Protein 2C3Q (pdb70)

Organism: Homo sapiens (NCBI:txid9606)

InterPro domains:
  IPR004045 Glutathione S-transferase, N-terminal [PF13417] (5-79)
  IPR004045 Glutathione S-transferase, N-terminal [PS50404] (1-82)
  IPR004046 Glutathione S-transferase, C-terminal [PF00043] (120-200)
  IPR010987 Glutathione S-transferase, C-terminal-like [PS50405] (88-220)
  IPR036249 Thioredoxin-like superfamily [SSF52833] (3-86)
  IPR036282 Glutathione S-transferase, C-terminal domain superfamily [SSF47616] (83-223)
  IPR040075 Glutathione S-transferase Theta, N-terminal [cd03050] (3-78)
  IPR040077 Glutathione S-transferase Theta, C-terminal [cd03183] (91-216)
  IPR040079 Glutathione transferase family [SFLDS00019] (2-217)
  IPR051369 Glutathione S-transferase Theta [PTHR43917] (1-235)

Foldseek 3Di:
DKEWEAALLALLRLLLQLLCVLQVNDYHYHYQDVLQPSLVDPVVCVQPVVSDDGWMDDPPDIDDDSVVSSVVCCPPVVGPCVQQPPDPLLNVLLVVLVVVCPPALLLLLLQQLCQLACCCAALVHHHDPVSNVVSVVSNVVSLVCQQPVAQPPELERRHPDDYSSRSSNLSSQVSNVLSVDPRCPPPVSVVSSNVVVCVSSPVVSSCVSSVVSVCRNVDHYDDVVSSVVCVVVVVVSND/DKEWEAALQALLRLLLQLLCVLQVNDYDYHYQDVLQPSLVDPVVCVQPVVSDDTWIDDPNDIDDDSVVSNVVCCPVVVGDCQQQHPDPQLNVLLVVLVVVCPVALLLLLLLQLCQQACCCAALVHHHDVVSNVVSVVSNVVSLVCQQVVACPPELERRHPDDYSSRSSNLSSLVSNVLSVDPRCVVPVSVVNSNVSSCVNSPVVSSCVSSVCSNCSNVDHYGDPVSSVVCVVVVVVVND/DKEWEAALLDLLRLLLQLLCVLQVNDYDYHYQDVLQLSLVDPVVCVQPVVSDDTWMDDPPDIDDDSVVSNVVCCPPVVGDCQQQHPDPVLNVLLVVLVVVCPVALLLLLLLQLVQLACCCFALVHHHDPVSNVVSVVSNVVSLVCQAVVACPPELERRHPDDYSSRSSNLSSQLSNVLSVDPSCVVPPSVVSSNVSSCVNSDVVSSCVSSVVSNCRNVDHYGDPVSSVSCVVVVVVSND/DKEWEAALLDLLRLLLQLLCVLQVNDYHYDYQDVLQLSLVDPVVCVLPVVSDDTWMDDPPDIDDDSVVSNVVCCVVSVGDCQAQHPPPQLNVQLVVLVVVCPVALLLLLLQLLCQLFCCCAALVHHHDVVSNVVSVVSNVVSLVCQCPVFPPQELERRHPGHYSSRSSNLSSLLSNVLSVDPRCPVPVSVVNSNVSVCVNSDVVSVCVSSVVSNCRNVDHYRDVVSSVVCVVVSVVVND

GO terms:
  GO:0004364 glutathione transferase activity (F, IDA)
  GO:0006749 glutathione metabolic process (P, IDA)
  GO:0004364 glutathione transferase activity (F, EXP)
  GO:0005829 cytosol (C, TAS)
  GO:0005515 protein binding (F, IPI)
  GO:0004602 glutathione peroxidase activity (F, IDA)
  GO:0005829 cytosol (C, IDA)
  GO:0070062 extracellular exosome (C, HDA)

CATH classification: 3.40.30.10 (+1 more: 1.20.1050.10)

B-factor: mean 32.09, std 8.15, range [15.06, 88.07]

Secondary structure (DSSP, 8-state):
-EEEEE-TTSHHHHHHHHHHHHTT---EEEE--GGGTGGGSHHHHHH-TT--S-EEEETTEEEE-HHHHHHHHHHHTT--GGGS-SSHHHHHHHHHHHHHHTTTHHHHHHHHHIIIIIIIIIS-----HHHHHHHHHHHHHHHHHIIIIIITTSSSSSSSS--HHHHHHHHHHHHHHHTT--SSTT-HHHHHHHHHHHHHH-HHHHHHHTTTGGGGGGPPPPPHHHHHHHHHHHHHH--/-EEEEE-TTSHHHHHHHHHHHHTT---EEEE--GGGTGGGSHHHHHH-TT--S-EEEETTEEEE-HHHHHHHHHHHTT--GGGS-SSHHHHHHHHHHHHHHTTTHHHHHHHHHIIIIIIIIIS-----HHHHHHHHHHHHHHHHHIIIIIITTSSSSSSSS--HHHHHHHHHHHHHHHHT--SSTT-HHHHHHHHHHHHHH-HHHHHHHTTTGGGGGGPPPPPHHHHHHHHHHHHHHH-/-EEEEE-TTSHHHHHHHHHHHHTT---EEEE--TTTTGGGSHHHHHH-TT--S-EEEETTEEEE-HHHHHHHHHHHTT--GGGS-SSHHHHHHHHHHHHHHTTTHHHHHHHHHIIIIIIIIIS-----HHHHHHHHHHHHHHHHHIIIIIITTSSSSSSSS--HHHHHHHHHHHHHHHTT--SSTT-HHHHHHHHHHHHHH-HHHHHHHTTTGGGGGGPPPPPHHHHHHHHHHHHHHH-/-EEEEE-TTSHHHHHHHHHHHHTT---EEEE--TTTTGGGSHHHHHH-TT--S-EEEETTEEEE-HHHHHHHHHHHHT--GGGS-SSHHHHHHHHHHHHHHTTTHHHHHHHHHIIIIIIIIIS-----HHHHHHHHHHHHHHHHHIIIIIITTSSBTTBSS--HHHHHHHHHHHHHHHTT--SSTT-HHHHHHHHHHHHHH-HHHHHHHTHHHHTGGGPPPPPHHHHHHHHHHHHHHH-

Radius of gyration: 32.79 Å; Cα contacts (8 Å, |Δi|>4): 1458; chains: 4; bounding box: 74×58×96 Å

Structure (mmCIF, N/CA/C/O backbone):
data_2C3Q
#
_entry.id   2C3Q
#
_cell.length_a   54.499
_cell.length_b   109.683
_cell.length_c   171.048
_cell.angle_alpha   90.00
_cell.angle_beta   90.00
_cell.angle_gamma   90.00
#
_symmetry.space_group_name_H-M   'P 21 21 21'
#
loop_
_entity.id
_entity.type
_entity.pdbx_description
1 polymer 'GLUTATHIONE S-TRANSFERASE THETA 1'
2 non-polymer S-HEXYLGLUTATHIONE
3 non-polymer 'IODIDE ION'
4 water water
#
loop_
_atom_site.group_PDB
_atom_site.id
_atom_site.type_symbol
_atom_site.label_atom_id
_atom_site.label_alt_id
_atom_site.label_comp_id
_atom_site.label_asym_id
_atom_site.label_entity_id
_atom_site.label_seq_id
_atom_site.pdbx_PDB_ins_code
_atom_site.Cartn_x
_atom_site.Cartn_y
_atom_site.Cartn_z
_atom_site.occupancy
_atom_site.B_iso_or_equiv
_atom_site.auth_seq_id
_atom_site.auth_comp_id
_atom_site.auth_asym_id
_atom_site.auth_atom_id
_atom_site.pdbx_PDB_model_num
ATOM 1 N N . GLY A 1 9 ? -9.465 -5.905 -38.375 1.00 39.46 2 GLY A N 1
ATOM 2 C CA . GLY A 1 9 ? -7.998 -6.210 -38.507 1.00 38.58 2 GLY A CA 1
ATOM 3 C C . GLY A 1 9 ? -7.435 -7.041 -37.361 1.00 37.55 2 GLY A C 1
ATOM 4 O O . GLY A 1 9 ? -8.167 -7.468 -36.466 1.00 38.42 2 GLY A O 1
ATOM 5 N N . LEU A 1 10 ? -6.126 -7.281 -37.394 1.00 35.97 3 LEU A N 1
ATOM 6 C CA . LEU A 1 10 ? -5.459 -8.024 -36.340 1.00 34.21 3 LEU A CA 1
ATOM 7 C C . LEU A 1 10 ? -5.153 -7.108 -35.176 1.00 33.31 3 LEU A C 1
ATOM 8 O O . LEU A 1 10 ? -4.625 -6.000 -35.356 1.00 32.84 3 LEU A O 1
ATOM 13 N N . GLU A 1 11 ? -5.517 -7.583 -33.988 1.00 32.15 4 GLU A N 1
ATOM 14 C CA . GLU A 1 11 ? -5.262 -6.910 -32.732 1.00 31.76 4 GLU A CA 1
ATOM 15 C C . GLU A 1 11 ? -4.475 -7.821 -31.803 1.00 30.39 4 GLU A C 1
ATOM 16 O O . GLU A 1 11 ? -4.783 -9.004 -31.683 1.00 30.47 4 GLU A O 1
ATOM 22 N N . LEU A 1 12 ? -3.460 -7.263 -31.157 1.00 29.10 5 LEU A N 1
ATOM 23 C CA . LEU A 1 12 ? -2.703 -8.019 -30.172 1.00 27.77 5 LEU A CA 1
ATOM 24 C C . LEU A 1 12 ? -2.791 -7.295 -28.819 1.00 27.63 5 LEU A C 1
ATOM 25 O O . LEU A 1 12 ? -2.377 -6.124 -28.680 1.00 27.23 5 LEU A O 1
ATOM 30 N N . TYR A 1 13 ? -3.369 -8.009 -27.850 1.00 26.68 6 TYR A N 1
ATOM 31 C CA . TYR A 1 13 ? -3.607 -7.582 -26.486 1.00 26.81 6 TYR A CA 1
ATOM 32 C C . TYR A 1 13 ? -2.430 -8.052 -25.660 1.00 26.79 6 TYR A C 1
ATOM 33 O O . TYR A 1 13 ? -2.298 -9.253 -25.372 1.00 25.14 6 TYR A O 1
ATOM 42 N N . LEU A 1 14 ? -1.571 -7.090 -25.317 1.00 26.16 7 LEU A N 1
ATOM 43 C CA . LEU A 1 14 ? -0.281 -7.366 -24.697 1.00 26.96 7 LEU A CA 1
ATOM 44 C C . LEU A 1 14 ? 0.142 -6.483 -23.519 1.00 27.02 7 LEU A C 1
ATOM 45 O O . LEU A 1 14 ? -0.352 -5.366 -23.338 1.00 27.65 7 LEU A O 1
ATOM 50 N N . ASP A 1 15 ? 1.029 -7.011 -22.689 1.00 27.09 8 ASP A N 1
ATOM 51 C CA . ASP A 1 15 ? 1.689 -6.199 -21.694 1.00 26.91 8 ASP A CA 1
ATOM 52 C C . ASP A 1 15 ? 3.115 -6.666 -21.739 1.00 26.95 8 ASP A C 1
ATOM 53 O O . ASP A 1 15 ? 3.398 -7.796 -21.336 1.00 27.20 8 ASP A O 1
ATOM 58 N N . LEU A 1 16 ? 4.023 -5.749 -22.089 1.00 25.77 9 LEU A N 1
ATOM 59 C CA . LEU A 1 16 ? 5.469 -6.092 -22.236 1.00 25.52 9 LEU A CA 1
ATOM 60 C C . LEU A 1 16 ? 6.169 -6.453 -20.914 1.00 24.57 9 LEU A C 1
ATOM 61 O O . LEU A 1 16 ? 7.306 -6.913 -20.917 1.00 24.52 9 LEU A O 1
ATOM 66 N N . LEU A 1 17 ? 5.478 -6.285 -19.793 1.00 24.38 10 LEU A N 1
ATOM 67 C CA . LEU A 1 17 ? 5.957 -6.774 -18.527 1.00 23.78 10 LEU A CA 1
ATOM 68 C C . LEU A 1 17 ? 6.029 -8.321 -18.555 1.00 24.17 10 LEU A C 1
ATOM 69 O O . LEU A 1 17 ? 6.964 -8.894 -17.997 1.00 23.56 10 LEU A O 1
ATOM 74 N N . SER A 1 18 ? 5.086 -8.981 -19.252 1.00 24.60 11 SER A N 1
ATOM 75 C CA . SER A 1 18 ? 5.044 -10.462 -19.247 1.00 24.63 11 SER A CA 1
ATOM 76 C C . SER A 1 18 ? 5.904 -11.117 -20.339 1.00 24.02 11 SER A C 1
ATOM 77 O O . SER A 1 18 ? 5.958 -10.608 -21.464 1.00 23.59 11 SER A O 1
ATOM 80 N N . GLN A 1 19 ? 6.544 -12.240 -19.989 1.00 24.40 12 GLN A N 1
ATOM 81 C CA . GLN A 1 19 ? 7.397 -13.041 -20.909 1.00 25.08 12 GLN A CA 1
ATOM 82 C C . GLN A 1 19 ? 6.662 -13.439 -22.216 1.00 24.47 12 GLN A C 1
ATOM 83 O O . GLN A 1 19 ? 7.185 -13.172 -23.290 1.00 24.82 12 GLN A O 1
ATOM 89 N N . PRO A 1 20 ? 5.446 -14.058 -22.133 1.00 24.25 13 PRO A N 1
ATOM 90 C CA . PRO A 1 20 ? 4.831 -14.473 -23.408 1.00 23.62 13 PRO A CA 1
ATOM 91 C C . PRO A 1 20 ? 4.455 -13.326 -24.357 1.00 22.77 13 PRO A C 1
ATOM 92 O O . PRO A 1 20 ? 4.542 -13.512 -25.574 1.00 22.21 13 PRO A O 1
ATOM 96 N N . CYS A 1 21 ? 4.079 -12.162 -23.805 1.00 22.59 14 CYS A N 1
ATOM 97 C CA . CYS A 1 21 ? 3.739 -11.003 -24.630 1.00 23.66 14 CYS A CA 1
ATOM 98 C C . CYS A 1 21 ? 4.949 -10.477 -25.362 1.00 22.70 14 CYS A C 1
ATOM 99 O O . CYS A 1 21 ? 4.822 -10.099 -26.519 1.00 22.93 14 CYS A O 1
ATOM 102 N N . ARG A 1 22 ? 6.100 -10.431 -24.693 1.00 22.98 15 ARG A N 1
ATOM 103 C CA . ARG A 1 22 ? 7.339 -9.970 -25.364 1.00 21.61 15 ARG A CA 1
ATOM 104 C C . ARG A 1 22 ? 7.685 -10.835 -26.580 1.00 21.83 15 ARG A C 1
ATOM 105 O O . ARG A 1 22 ? 8.031 -10.303 -27.614 1.00 20.62 15 ARG A O 1
ATOM 113 N N . ALA A 1 23 ? 7.580 -12.165 -26.436 1.00 21.45 16 ALA A N 1
ATOM 114 C CA . ALA A 1 23 ? 7.793 -13.111 -27.549 1.00 21.47 16 ALA A CA 1
ATOM 115 C C . ALA A 1 23 ? 6.883 -12.819 -28.745 1.00 21.44 16 ALA A C 1
ATOM 116 O O . ALA A 1 23 ? 7.354 -12.799 -29.877 1.00 22.09 16 ALA A O 1
ATOM 118 N N . VAL A 1 24 ? 5.601 -12.553 -28.476 1.00 21.11 17 VAL A N 1
ATOM 119 C CA . VAL A 1 24 ? 4.606 -12.239 -29.501 1.00 21.01 17 VAL A CA 1
ATOM 120 C C . VAL A 1 24 ? 4.883 -10.857 -30.156 1.00 21.47 17 VAL A C 1
ATOM 121 O O . VAL A 1 24 ? 4.842 -10.724 -31.386 1.00 22.68 17 VAL A O 1
ATOM 125 N N . TYR A 1 25 ? 5.176 -9.862 -29.326 1.00 22.65 18 TYR A N 1
ATOM 126 C CA . TYR A 1 25 ? 5.547 -8.503 -29.782 1.00 23.06 18 TYR A CA 1
ATOM 127 C C . TYR A 1 25 ? 6.737 -8.521 -30.718 1.00 23.98 18 TYR A C 1
ATOM 128 O O . TYR A 1 25 ? 6.643 -7.996 -31.817 1.00 25.09 18 TYR A O 1
ATOM 137 N N . ILE A 1 26 ? 7.836 -9.128 -30.276 1.00 24.64 19 ILE A N 1
ATOM 138 C CA . ILE A 1 26 ? 9.070 -9.240 -31.072 1.00 25.27 19 ILE A CA 1
ATOM 139 C C . ILE A 1 26 ? 8.795 -9.976 -32.401 1.00 24.92 19 ILE A C 1
ATOM 140 O O . ILE A 1 26 ? 9.239 -9.521 -33.443 1.00 25.36 19 ILE A O 1
ATOM 145 N N . PHE A 1 27 ? 8.021 -11.065 -32.361 1.00 24.77 20 PHE A N 1
ATOM 146 C CA . PHE A 1 27 ? 7.726 -11.822 -33.580 1.00 24.56 20 PHE A CA 1
ATOM 147 C C . PHE A 1 27 ? 6.921 -11.029 -34.616 1.00 24.71 20 PHE A C 1
ATOM 148 O O . PHE A 1 27 ? 7.302 -11.027 -35.788 1.00 24.82 20 PHE A O 1
ATOM 156 N N . ALA A 1 28 ? 5.839 -10.369 -34.182 1.00 23.83 21 ALA A N 1
ATOM 157 C CA . ALA A 1 28 ? 4.975 -9.612 -35.071 1.00 24.72 21 ALA A CA 1
ATOM 158 C C . ALA A 1 28 ? 5.717 -8.398 -35.680 1.00 25.21 21 ALA A C 1
ATOM 159 O O . ALA A 1 28 ? 5.624 -8.170 -36.888 1.00 25.32 21 ALA A O 1
ATOM 161 N N . LYS A 1 29 ? 6.521 -7.712 -34.865 1.00 25.88 22 LYS A N 1
ATOM 162 C CA . LYS A 1 29 ? 7.290 -6.534 -35.320 1.00 27.25 22 LYS A CA 1
ATOM 163 C C . LYS A 1 29 ? 8.467 -6.914 -36.236 1.00 26.96 22 LYS A C 1
ATOM 164 O O . LYS A 1 29 ? 8.642 -6.269 -37.265 1.00 27.84 22 LYS A O 1
ATOM 170 N N . LYS A 1 30 ? 9.231 -7.959 -35.897 1.00 27.30 23 LYS A N 1
ATOM 171 C CA . LYS A 1 30 ? 10.363 -8.430 -36.742 1.00 27.53 23 LYS A CA 1
ATOM 172 C C . LYS A 1 30 ? 9.906 -8.814 -38.144 1.00 27.96 23 LYS A C 1
ATOM 173 O O . LYS A 1 30 ? 10.579 -8.496 -39.117 1.00 27.31 23 LYS A O 1
ATOM 179 N N . ASN A 1 31 ? 8.730 -9.436 -38.228 1.00 27.86 24 ASN A N 1
ATOM 180 C CA . ASN A 1 31 ? 8.182 -9.939 -39.484 1.00 28.71 24 ASN A CA 1
ATOM 181 C C . ASN A 1 31 ? 7.277 -8.974 -40.226 1.00 29.60 24 ASN A C 1
ATOM 182 O O . ASN A 1 31 ? 6.712 -9.366 -41.246 1.00 29.78 24 ASN A O 1
ATOM 187 N N . ASP A 1 32 ? 7.191 -7.735 -39.728 1.00 31.48 25 ASP A N 1
ATOM 188 C CA . ASP A 1 32 ? 6.400 -6.611 -40.293 1.00 32.49 25 ASP A CA 1
ATOM 189 C C . ASP A 1 32 ? 4.937 -6.960 -40.413 1.00 32.58 25 ASP A C 1
ATOM 190 O O . ASP A 1 32 ? 4.301 -6.657 -41.423 1.00 32.86 25 ASP A O 1
ATOM 195 N N . ILE A 1 33 ? 4.418 -7.655 -39.406 1.00 32.23 26 ILE A N 1
ATOM 196 C CA . ILE A 1 33 ? 3.029 -8.054 -39.406 1.00 31.54 26 ILE A CA 1
ATOM 197 C C . ILE A 1 33 ? 2.208 -6.845 -38.948 1.00 32.17 26 ILE A C 1
ATOM 198 O O . ILE A 1 33 ? 2.449 -6.324 -37.858 1.00 32.49 26 ILE A O 1
ATOM 203 N N . PRO A 1 34 ? 1.268 -6.376 -39.799 1.00 33.12 27 PRO A N 1
ATOM 204 C CA . PRO A 1 34 ? 0.442 -5.230 -39.410 1.00 33.62 27 PRO A CA 1
ATOM 205 C C . PRO A 1 34 ? -0.532 -5.624 -38.313 1.00 33.89 27 PRO A C 1
ATOM 206 O O . PRO A 1 34 ? -1.258 -6.600 -38.482 1.00 34.74 27 PRO A O 1
ATOM 210 N N . PHE A 1 35 ? -0.496 -4.919 -37.180 1.00 34.20 28 PHE A N 1
ATOM 211 C CA . PHE A 1 35 ? -1.448 -5.168 -36.091 1.00 34.13 28 PHE A CA 1
ATOM 212 C C . PHE A 1 35 ? -1.729 -3.909 -35.301 1.00 34.93 28 PHE A C 1
ATOM 213 O O . PHE A 1 35 ? -0.953 -2.950 -35.349 1.00 34.83 28 PHE A O 1
ATOM 221 N N . GLU A 1 36 ? -2.834 -3.943 -34.561 1.00 35.57 29 GLU A N 1
ATOM 222 C CA . GLU A 1 36 ? -3.205 -2.898 -33.650 1.00 36.58 29 GLU A CA 1
ATOM 223 C C . GLU A 1 36 ? -2.818 -3.364 -32.253 1.00 36.45 29 GLU A C 1
ATOM 224 O O . GLU A 1 36 ? -3.367 -4.343 -31.726 1.00 36.01 29 GLU A O 1
ATOM 230 N N . LEU A 1 37 ? -1.870 -2.648 -31.663 1.00 35.47 30 LEU A N 1
ATOM 231 C CA . LEU A 1 37 ? -1.387 -2.929 -30.317 1.00 35.43 30 LEU A CA 1
ATOM 232 C C . LEU A 1 37 ? -2.359 -2.426 -29.240 1.00 35.24 30 LEU A C 1
ATOM 233 O O . LEU A 1 37 ? -2.686 -1.241 -29.190 1.00 35.10 30 LEU A O 1
ATOM 238 N N . ARG A 1 38 ? -2.826 -3.340 -28.392 1.00 34.41 31 ARG A N 1
ATOM 239 C CA . ARG A 1 38 ? -3.718 -2.998 -27.293 1.00 34.72 31 ARG A CA 1
ATOM 240 C C . ARG A 1 38 ? -2.982 -3.303 -26.016 1.00 34.42 31 ARG A C 1
ATOM 241 O O . ARG A 1 38 ? -2.795 -4.470 -25.677 1.00 33.58 31 ARG A O 1
ATOM 249 N N . ILE A 1 39 ? -2.516 -2.262 -25.330 1.00 34.06 32 ILE A N 1
ATOM 250 C CA . ILE A 1 39 ? -1.791 -2.452 -24.080 1.00 34.52 32 ILE A CA 1
ATOM 251 C C . ILE A 1 39 ? -2.832 -2.699 -23.006 1.00 34.52 32 ILE A C 1
ATOM 252 O O . ILE A 1 39 ? -3.799 -1.948 -22.888 1.00 34.60 32 ILE A O 1
ATOM 257 N N . VAL A 1 40 ? -2.665 -3.825 -22.314 1.00 33.27 33 VAL A N 1
ATOM 258 C CA . VAL A 1 40 ? -3.519 -4.212 -21.207 1.00 32.61 33 VAL A CA 1
ATOM 259 C C . VAL A 1 40 ? -2.628 -4.096 -19.980 1.00 32.36 33 VAL A C 1
ATOM 260 O O . VAL A 1 40 ? -1.758 -4.923 -19.775 1.00 32.84 33 VAL A O 1
ATOM 264 N N . ASP A 1 41 ? -2.848 -3.069 -19.162 1.00 31.88 34 ASP A N 1
ATOM 265 C CA . ASP A 1 41 ? -1.995 -2.784 -18.004 1.00 31.87 34 ASP A CA 1
ATOM 266 C C . ASP A 1 41 ? -2.289 -3.701 -16.810 1.00 31.40 34 ASP A C 1
ATOM 267 O O . ASP A 1 41 ? -3.243 -3.473 -16.064 1.00 30.97 34 ASP A O 1
ATOM 272 N N . LEU A 1 42 ? -1.437 -4.720 -16.642 1.00 30.09 35 LEU A N 1
ATOM 273 C CA . LEU A 1 42 ? -1.552 -5.742 -15.587 1.00 29.98 35 LEU A CA 1
ATOM 274 C C . LEU A 1 42 ? -1.499 -5.162 -14.174 1.00 30.06 35 LEU A C 1
ATOM 275 O O . LEU A 1 42 ? -2.306 -5.528 -13.308 1.00 29.57 35 LEU A O 1
ATOM 280 N N . ILE A 1 43 ? -0.544 -4.242 -13.994 1.00 30.72 36 ILE A N 1
ATOM 281 C CA . ILE A 1 43 ? -0.255 -3.474 -12.757 1.00 32.08 36 ILE A CA 1
ATOM 282 C C . ILE A 1 43 ? -1.478 -2.692 -12.231 1.00 32.24 36 ILE A C 1
ATOM 283 O O . ILE A 1 43 ? -1.654 -2.522 -11.014 1.00 31.76 36 ILE A O 1
ATOM 288 N N . LYS A 1 44 ? -2.319 -2.265 -13.160 1.00 32.97 37 LYS A N 1
ATOM 289 C CA . LYS A 1 44 ? -3.555 -1.543 -12.852 1.00 34.32 37 LYS A CA 1
ATOM 290 C C . LYS A 1 44 ? -4.777 -2.475 -12.823 1.00 34.42 37 LYS A C 1
ATOM 291 O O . LYS A 1 44 ? -5.892 -2.018 -12.570 1.00 34.96 37 LYS A O 1
ATOM 297 N N . GLY A 1 45 ? -4.560 -3.770 -13.089 1.00 34.55 38 GLY A N 1
ATOM 298 C CA . GLY A 1 45 ? -5.628 -4.795 -13.077 1.00 34.15 38 GLY A CA 1
ATOM 299 C C . GLY A 1 45 ? -6.606 -4.667 -14.228 1.00 34.23 38 GLY A C 1
ATOM 300 O O . GLY A 1 45 ? -7.773 -5.065 -14.111 1.00 34.30 38 GLY A O 1
ATOM 301 N N . GLN A 1 46 ? -6.118 -4.114 -15.338 1.00 33.99 39 GLN A N 1
ATOM 302 C CA . GLN A 1 46 ? -6.894 -3.883 -16.567 1.00 34.84 39 GLN A CA 1
ATOM 303 C C . GLN A 1 46 ? -7.346 -5.184 -17.224 1.00 34.05 39 GLN A C 1
ATOM 304 O O . GLN A 1 46 ? -8.410 -5.228 -17.844 1.00 34.33 39 GLN A O 1
ATOM 310 N N . HIS A 1 47 ? -6.553 -6.248 -17.059 1.00 33.29 40 HIS A N 1
ATOM 311 C CA . HIS A 1 47 ? -6.925 -7.601 -17.530 1.00 32.04 40 HIS A CA 1
ATOM 312 C C . HIS A 1 47 ? -8.151 -8.195 -16.787 1.00 32.47 40 HIS A C 1
ATOM 313 O O . HIS A 1 47 ? -8.768 -9.143 -17.280 1.00 32.99 40 HIS A O 1
ATOM 320 N N . LEU A 1 48 ? -8.499 -7.624 -15.635 1.00 32.88 41 LEU A N 1
ATOM 321 C CA . LEU A 1 48 ? -9.644 -8.061 -14.818 1.00 33.78 41 LEU A CA 1
ATOM 322 C C . LEU A 1 48 ? -10.915 -7.247 -15.090 1.00 34.74 41 LEU A C 1
ATOM 323 O O . LEU A 1 48 ? -11.979 -7.541 -14.517 1.00 34.75 41 LEU A O 1
ATOM 328 N N . SER A 1 49 ? -10.804 -6.240 -15.958 1.00 35.29 42 SER A N 1
ATOM 329 C CA . SER A 1 49 ? -11.942 -5.390 -16.329 1.00 36.06 42 SER A CA 1
ATOM 330 C C . SER A 1 49 ? -12.961 -6.159 -17.157 1.00 36.87 42 SER A C 1
ATOM 331 O O . SER A 1 49 ? -12.602 -7.136 -17.821 1.00 35.61 42 SER A O 1
ATOM 334 N N . ASP A 1 50 ? -14.218 -5.693 -17.133 1.00 37.24 43 ASP A N 1
ATOM 335 C CA . ASP A 1 50 ? -15.316 -6.329 -17.875 1.00 38.51 43 ASP A CA 1
ATOM 336 C C . ASP A 1 50 ? -15.095 -6.258 -19.384 1.00 38.12 43 ASP A C 1
ATOM 337 O O . ASP A 1 50 ? -15.484 -7.174 -20.109 1.00 38.83 43 ASP A O 1
ATOM 342 N N . ALA A 1 51 ? -14.447 -5.178 -19.829 1.00 37.58 44 ALA A N 1
ATOM 343 C CA . ALA A 1 51 ? -14.108 -4.957 -21.226 1.00 37.13 44 ALA A CA 1
ATOM 344 C C . ALA A 1 51 ? -13.078 -5.982 -21.741 1.00 36.87 44 ALA A C 1
ATOM 345 O O . ALA A 1 51 ? -13.254 -6.510 -22.840 1.00 36.49 44 ALA A O 1
ATOM 347 N N . PHE A 1 52 ? -12.016 -6.256 -20.969 1.00 36.18 45 PHE A N 1
ATOM 348 C CA . PHE A 1 52 ? -11.012 -7.252 -21.433 1.00 35.69 45 PHE A CA 1
ATOM 349 C C . PHE A 1 52 ? -11.555 -8.679 -21.272 1.00 35.51 45 PHE A C 1
ATOM 350 O O . PHE A 1 52 ? -11.231 -9.545 -22.098 1.00 35.35 45 PHE A O 1
ATOM 358 N N . ALA A 1 53 ? -12.389 -8.914 -20.248 1.00 35.35 46 ALA A N 1
ATOM 359 C CA . ALA A 1 53 ? -13.029 -10.233 -20.041 1.00 35.32 46 ALA A CA 1
ATOM 360 C C . ALA A 1 53 ? -13.872 -10.662 -21.268 1.00 35.59 46 ALA A C 1
ATOM 361 O O . ALA A 1 53 ? -14.073 -11.847 -21.496 1.00 35.74 46 ALA A O 1
ATOM 363 N N . GLN A 1 54 ? -14.326 -9.689 -22.064 1.00 36.25 47 GLN A N 1
ATOM 364 C CA . GLN A 1 54 ? -15.041 -9.955 -23.323 1.00 36.44 47 GLN A CA 1
ATOM 365 C C . GLN A 1 54 ? -14.105 -10.521 -24.397 1.00 36.03 47 GLN A C 1
ATOM 366 O O . GLN A 1 54 ? -14.491 -11.407 -25.169 1.00 35.82 47 GLN A O 1
ATOM 372 N N . VAL A 1 55 ? -12.878 -10.003 -24.420 1.00 35.31 48 VAL A N 1
ATOM 373 C CA . VAL A 1 55 ? -11.843 -10.423 -25.359 1.00 34.69 48 VAL A CA 1
ATOM 374 C C . VAL A 1 55 ? -11.342 -11.803 -24.940 1.00 33.54 48 VAL A C 1
ATOM 375 O O . VAL A 1 55 ? -11.366 -12.743 -25.746 1.00 32.55 48 VAL A O 1
ATOM 379 N N . ASN A 1 56 ? -10.886 -11.893 -23.685 1.00 32.37 49 ASN A N 1
ATOM 380 C CA . ASN A 1 56 ? -10.387 -13.124 -23.102 1.00 31.94 49 ASN A CA 1
ATOM 381 C C . ASN A 1 56 ? -11.007 -13.398 -21.727 1.00 31.46 49 ASN A C 1
ATOM 382 O O . ASN A 1 56 ? -10.545 -12.844 -20.729 1.00 31.33 49 ASN A O 1
ATOM 387 N N . PRO A 1 57 ? -12.050 -14.268 -21.665 1.00 31.57 50 PRO A N 1
ATOM 388 C CA . PRO A 1 57 ? -12.700 -14.691 -20.404 1.00 30.94 50 PRO A CA 1
ATOM 389 C C . PRO A 1 57 ? -11.747 -15.268 -19.333 1.00 30.52 50 PRO A C 1
ATOM 390 O O . PRO A 1 57 ? -12.045 -15.149 -18.149 1.00 30.57 50 PRO A O 1
ATOM 394 N N . LEU A 1 58 ? -10.610 -15.836 -19.755 1.00 29.71 51 LEU A N 1
ATOM 395 C CA . LEU A 1 58 ? -9.561 -16.349 -18.840 1.00 29.30 51 LEU A CA 1
ATOM 396 C C . LEU A 1 58 ? -8.774 -15.224 -18.131 1.00 28.84 51 LEU A C 1
ATOM 397 O O . LEU A 1 58 ? -8.037 -15.494 -17.170 1.00 28.33 51 LEU A O 1
ATOM 402 N N . LYS A 1 59 ? -8.927 -13.986 -18.635 1.00 28.19 52 LYS A N 1
ATOM 403 C CA . LYS A 1 59 ? -8.359 -12.728 -18.067 1.00 27.81 52 LYS A CA 1
ATOM 404 C C . LYS A 1 59 ? -6.823 -12.756 -18.051 1.00 26.77 52 LYS A C 1
ATOM 405 O O . LYS A 1 59 ? -6.160 -12.390 -17.061 1.00 26.34 52 LYS A O 1
ATOM 411 N N . LYS A 1 60 ? -6.269 -13.219 -19.159 1.00 26.15 53 LYS A N 1
ATOM 412 C CA . LYS A 1 60 ? -4.822 -13.315 -19.292 1.00 26.13 53 LYS A CA 1
ATOM 413 C C . LYS A 1 60 ? -4.315 -12.743 -20.603 1.00 25.78 53 LYS A C 1
ATOM 414 O O . LYS A 1 60 ? -5.049 -12.652 -21.595 1.00 25.67 53 LYS A O 1
ATOM 420 N N . VAL A 1 61 ? -3.040 -12.369 -20.605 1.00 25.28 54 VAL A N 1
ATOM 421 C CA . VAL A 1 61 ? -2.399 -11.878 -21.807 1.00 26.02 54 VAL A CA 1
ATOM 422 C C . VAL A 1 61 ? -1.235 -12.825 -22.149 1.00 25.42 54 VAL A C 1
ATOM 423 O O . VAL A 1 61 ? -0.666 -13.427 -21.230 1.00 26.05 54 VAL A O 1
ATOM 427 N N . PRO A 1 62 ? -0.873 -12.965 -23.447 1.00 25.41 55 PRO A N 1
ATOM 428 C CA . PRO A 1 62 ? -1.334 -12.394 -24.716 1.00 25.41 55 PRO A CA 1
ATOM 429 C C . PRO A 1 62 ? -2.660 -12.961 -25.187 1.00 26.29 55 PRO A C 1
ATOM 430 O O . PRO A 1 62 ? -2.996 -14.096 -24.862 1.00 26.86 55 PRO A O 1
ATOM 434 N N . ALA A 1 63 ? -3.402 -12.137 -25.904 1.00 26.41 56 ALA A N 1
ATOM 435 C CA . ALA A 1 63 ? -4.651 -12.557 -26.532 1.00 26.78 56 ALA A CA 1
ATOM 436 C C . ALA A 1 63 ? -4.641 -11.963 -27.929 1.00 27.04 56 ALA A C 1
ATOM 437 O O . ALA A 1 63 ? -4.218 -10.812 -28.133 1.00 27.57 56 ALA A O 1
ATOM 439 N N . LEU A 1 64 ? -5.007 -12.785 -28.903 1.00 26.69 57 LEU A N 1
ATOM 440 C CA . LEU A 1 64 ? -5.046 -12.348 -30.285 1.00 27.56 57 LEU A CA 1
ATOM 441 C C . LEU A 1 64 ? -6.502 -12.209 -30.695 1.00 28.33 57 LEU A C 1
ATOM 442 O O . LEU A 1 64 ? -7.345 -12.982 -30.255 1.00 28.13 57 LEU A O 1
ATOM 447 N N . LYS A 1 65 ? -6.782 -11.213 -31.521 1.00 29.81 58 LYS A N 1
ATOM 448 C CA . LYS A 1 65 ? -8.130 -11.042 -32.072 1.00 32.28 58 LYS A CA 1
ATOM 449 C C . LYS A 1 65 ? -7.972 -10.684 -33.556 1.00 32.63 58 LYS A C 1
ATOM 450 O O . LYS A 1 65 ? -7.270 -9.735 -33.905 1.00 33.32 58 LYS A O 1
ATOM 456 N N . ASP A 1 66 ? -8.598 -11.486 -34.411 1.00 33.55 59 ASP A N 1
ATOM 457 C CA . ASP A 1 66 ? -8.500 -11.361 -35.857 1.00 34.86 59 ASP A CA 1
ATOM 458 C C . ASP A 1 66 ? -9.884 -11.594 -36.403 1.00 35.59 59 ASP A C 1
ATOM 459 O O . ASP A 1 66 ? -10.246 -12.700 -36.806 1.00 36.04 59 ASP A O 1
ATOM 464 N N . GLY A 1 67 ? -10.658 -10.505 -36.381 1.00 36.33 60 GLY A N 1
ATOM 465 C CA . GLY A 1 67 ? -12.061 -10.473 -36.788 1.00 37.23 60 GLY A CA 1
ATOM 466 C C . GLY A 1 67 ? -12.858 -11.110 -35.680 1.00 37.46 60 GLY A C 1
ATOM 467 O O . GLY A 1 67 ? -12.761 -10.706 -34.518 1.00 38.05 60 GLY A O 1
ATOM 468 N N . ASP A 1 68 ? -13.600 -12.151 -36.044 1.00 38.30 61 ASP A N 1
ATOM 469 C CA . ASP A 1 68 ? -14.416 -12.931 -35.114 1.00 38.62 61 ASP A CA 1
ATOM 470 C C . ASP A 1 68 ? -13.628 -14.082 -34.448 1.00 37.25 61 ASP A C 1
ATOM 471 O O . ASP A 1 68 ? -14.180 -14.849 -33.659 1.00 37.94 61 ASP A O 1
ATOM 476 N N . PHE A 1 69 ? -12.355 -14.208 -34.801 1.00 35.52 62 PHE A N 1
ATOM 477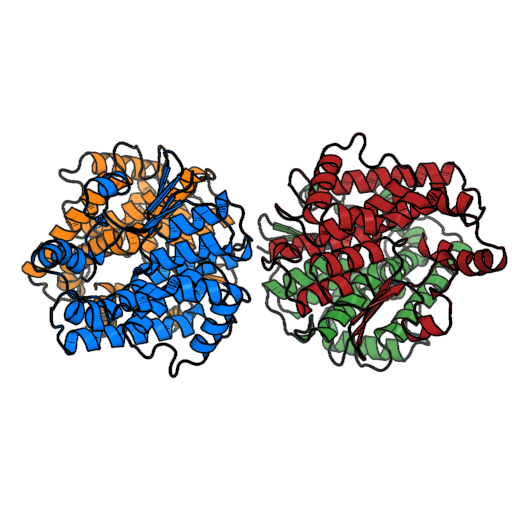 C CA . PHE A 1 69 ? -11.470 -15.224 -34.245 1.00 33.19 62 PHE A CA 1
ATOM 478 C C . PHE A 1 69 ? -10.637 -14.657 -33.090 1.00 32.08 62 PHE A C 1
ATOM 479 O O . PHE A 1 69 ? -10.009 -13.613 -33.229 1.00 31.40 62 PHE A O 1
ATOM 487 N N . THR A 1 70 ? -10.642 -15.367 -31.963 1.00 31.47 63 THR A N 1
ATOM 488 C CA . THR A 1 70 ? -9.892 -15.007 -30.751 1.00 29.97 63 THR A CA 1
ATOM 489 C C . THR A 1 70 ? -9.016 -16.182 -30.350 1.00 29.12 63 THR A C 1
ATOM 490 O O . THR A 1 70 ? -9.460 -17.325 -30.349 1.00 28.22 63 THR A O 1
ATOM 494 N N . LEU A 1 71 ? -7.755 -15.896 -30.051 1.00 27.09 64 LEU A N 1
ATOM 495 C CA . LEU A 1 71 ? -6.801 -16.937 -29.724 1.00 25.45 64 LEU A CA 1
ATOM 496 C C . LEU A 1 71 ? -5.976 -16.584 -28.506 1.00 25.12 64 LEU A C 1
ATOM 497 O O . LEU A 1 71 ? -5.517 -15.443 -28.364 1.00 25.13 64 LEU A O 1
ATOM 502 N N . THR A 1 72 ? -5.798 -17.560 -27.618 1.00 24.18 65 THR A N 1
ATOM 503 C CA . THR A 1 72 ? -4.906 -17.376 -26.475 1.00 23.32 65 THR A CA 1
ATOM 504 C C . THR A 1 72 ? -3.695 -18.304 -26.660 1.00 23.42 65 THR A C 1
ATOM 505 O O . THR A 1 72 ? -3.615 -19.063 -27.665 1.00 24.06 65 THR A O 1
ATOM 509 N N . GLU A 1 73 ? -2.784 -18.228 -25.689 1.00 22.60 66 GLU A N 1
ATOM 510 C CA . GLU A 1 73 ? -1.523 -19.014 -25.588 1.00 21.90 66 GLU A CA 1
ATOM 511 C C . GLU A 1 73 ? -0.492 -18.493 -26.564 1.00 20.81 66 GLU A C 1
ATOM 512 O O . GLU A 1 73 ? -0.682 -18.570 -27.769 1.00 19.71 66 GLU A O 1
ATOM 518 N N . SER A 1 74 ? 0.596 -17.927 -26.035 1.00 20.51 67 SER A N 1
ATOM 519 C CA . SER A 1 74 ? 1.673 -17.403 -26.902 1.00 19.95 67 SER A CA 1
ATOM 520 C C . SER A 1 74 ? 2.179 -18.413 -27.928 1.00 18.94 67 SER A C 1
ATOM 521 O O . SER A 1 74 ? 2.398 -18.014 -29.042 1.00 18.31 67 SER A O 1
ATOM 524 N N . VAL A 1 75 ? 2.306 -19.711 -27.587 1.00 19.93 68 VAL A N 1
ATOM 525 C CA . VAL A 1 75 ? 2.823 -20.696 -28.576 1.00 20.00 68 VAL A CA 1
ATOM 526 C C . VAL A 1 75 ? 1.830 -20.798 -29.754 1.00 20.35 68 VAL A C 1
ATOM 527 O O . VAL A 1 75 ? 2.251 -20.776 -30.909 1.00 20.98 68 VAL A O 1
ATOM 531 N N . ALA A 1 76 ? 0.533 -20.898 -29.451 1.00 19.85 69 ALA A N 1
ATOM 532 C CA . ALA A 1 76 ? -0.483 -20.938 -30.496 1.00 19.77 69 ALA A CA 1
ATOM 533 C C . ALA A 1 76 ? -0.497 -19.666 -31.354 1.00 19.71 69 ALA A C 1
ATOM 534 O O . ALA A 1 76 ? -0.607 -19.767 -32.579 1.00 19.07 69 ALA A O 1
ATOM 536 N N . ILE A 1 77 ? -0.355 -18.494 -30.708 1.00 20.41 70 ILE A N 1
ATOM 537 C CA . ILE A 1 77 ? -0.328 -17.185 -31.390 1.00 19.44 70 ILE A CA 1
ATOM 538 C C . ILE A 1 77 ? 0.874 -17.109 -32.324 1.00 19.57 70 ILE A C 1
ATOM 539 O O . ILE A 1 77 ? 0.704 -16.717 -33.479 1.00 20.61 70 ILE A O 1
ATOM 544 N N . LEU A 1 78 ? 2.051 -17.511 -31.846 1.00 19.66 71 LEU A N 1
ATOM 545 C CA . LEU A 1 78 ? 3.269 -17.498 -32.680 1.00 19.56 71 LEU A CA 1
ATOM 546 C C . LEU A 1 78 ? 3.119 -18.377 -33.913 1.00 20.25 71 LEU A C 1
ATOM 547 O O . LEU A 1 78 ? 3.441 -17.939 -35.022 1.00 20.67 71 LEU A O 1
ATOM 552 N N . LEU A 1 79 ? 2.575 -19.590 -33.716 1.00 21.06 72 LEU A N 1
ATOM 553 C CA . LEU A 1 79 ? 2.333 -20.526 -34.826 1.00 21.36 72 LEU A CA 1
ATOM 554 C C . LEU A 1 79 ? 1.245 -20.014 -35.776 1.00 21.91 72 LEU A C 1
ATOM 555 O O . LEU A 1 79 ? 1.403 -20.139 -36.987 1.00 21.91 72 LEU A O 1
ATOM 560 N N . TYR A 1 80 ? 0.171 -19.421 -35.247 1.00 23.70 73 TYR A N 1
ATOM 561 C CA . TYR A 1 80 ? -0.872 -18.872 -36.126 1.00 24.63 73 TYR A CA 1
ATOM 562 C C . TYR A 1 80 ? -0.307 -17.739 -37.003 1.00 25.17 73 TYR A C 1
ATOM 563 O O . TYR A 1 80 ? -0.529 -17.715 -38.220 1.00 25.46 73 TYR A O 1
ATOM 572 N N . LEU A 1 81 ? 0.410 -16.801 -36.387 1.00 24.96 74 LEU A N 1
ATOM 573 C CA . LEU A 1 81 ? 1.056 -15.714 -37.153 1.00 25.14 74 LEU A CA 1
ATOM 574 C C . LEU A 1 81 ? 2.082 -16.251 -38.165 1.00 25.23 74 LEU A C 1
ATOM 575 O O . LEU A 1 81 ? 2.149 -15.731 -39.294 1.00 25.75 74 LEU A O 1
ATOM 580 N N . THR A 1 82 ? 2.816 -17.309 -37.784 1.00 24.80 75 THR A N 1
ATOM 581 C CA . THR A 1 82 ? 3.813 -17.967 -38.660 1.00 24.95 75 THR A CA 1
ATOM 582 C C . THR A 1 82 ? 3.178 -18.399 -39.976 1.00 25.41 75 THR A C 1
ATOM 583 O O . THR A 1 82 ? 3.668 -18.076 -41.064 1.00 24.66 75 THR A O 1
ATOM 587 N N . ARG A 1 83 ? 2.031 -19.050 -39.839 1.00 26.75 76 ARG A N 1
ATOM 588 C CA . ARG A 1 83 ? 1.284 -19.633 -40.935 1.00 27.36 76 ARG A CA 1
ATOM 589 C C . ARG A 1 83 ? 0.508 -18.619 -41.794 1.00 28.94 76 ARG A C 1
ATOM 590 O O . ARG A 1 83 ? 0.681 -18.614 -43.036 1.00 29.56 76 ARG A O 1
ATOM 598 N N . LYS A 1 84 ? -0.293 -17.757 -41.151 1.00 28.62 77 LYS A N 1
ATOM 599 C CA . LYS A 1 84 ? -1.126 -16.784 -41.867 1.00 29.81 77 LYS A CA 1
ATOM 600 C C . LYS A 1 84 ? -0.311 -15.764 -42.673 1.00 29.47 77 LYS A C 1
ATOM 601 O O . LYS A 1 84 ? -0.642 -15.497 -43.837 1.00 30.14 77 LYS A O 1
ATOM 607 N N . TYR A 1 85 ? 0.788 -15.280 -42.103 1.00 28.97 78 TYR A N 1
ATOM 608 C CA . TYR A 1 85 ? 1.577 -14.195 -42.727 1.00 28.93 78 TYR A CA 1
ATOM 609 C C . TYR A 1 85 ? 2.807 -14.654 -43.551 1.00 29.50 78 TYR A C 1
ATOM 610 O O . TYR A 1 85 ? 3.553 -13.814 -44.059 1.00 29.72 78 TYR A O 1
ATOM 619 N N . LYS A 1 86 ? 2.990 -15.967 -43.668 1.00 29.10 79 LYS A N 1
ATOM 620 C CA . LYS A 1 86 ? 4.018 -16.622 -44.510 1.00 29.45 79 LYS A CA 1
ATOM 621 C C . LYS A 1 86 ? 5.405 -16.043 -44.259 1.00 29.06 79 LYS A C 1
ATOM 622 O O . LYS A 1 86 ? 6.118 -15.628 -45.185 1.00 29.81 79 LYS A O 1
ATOM 628 N N . VAL A 1 87 ? 5.723 -15.973 -42.977 1.00 27.57 80 VAL A N 1
ATOM 629 C CA . VAL A 1 87 ? 6.991 -15.495 -42.454 1.00 26.34 80 VAL A CA 1
ATOM 630 C C . VAL A 1 87 ? 8.087 -16.424 -42.970 1.00 26.05 80 VAL A C 1
ATOM 631 O O . VAL A 1 87 ? 7.770 -17.545 -43.411 1.00 25.73 80 VAL A O 1
ATOM 635 N N . PRO A 1 88 ? 9.370 -15.982 -42.940 1.00 24.91 81 PRO A N 1
ATOM 636 C CA . PRO A 1 88 ? 10.412 -16.929 -43.335 1.00 23.79 81 PRO A CA 1
ATOM 637 C C . PRO A 1 88 ? 10.321 -18.263 -42.584 1.00 24.22 81 PRO A C 1
ATOM 638 O O . PRO A 1 88 ? 10.055 -18.312 -41.370 1.00 23.18 81 PRO A O 1
ATOM 642 N N . ASP A 1 89 ? 10.534 -19.342 -43.320 1.00 23.86 82 ASP A N 1
ATOM 643 C CA . ASP A 1 89 ? 10.400 -20.668 -42.737 1.00 24.45 82 ASP A CA 1
ATOM 644 C C . ASP A 1 89 ? 11.479 -21.034 -41.690 1.00 24.30 82 ASP A C 1
ATOM 645 O O . ASP A 1 89 ? 11.255 -21.975 -40.970 1.00 24.23 82 ASP A O 1
ATOM 650 N N . TYR A 1 90 ? 12.570 -20.272 -41.528 1.00 23.46 83 TYR A N 1
ATOM 651 C CA . TYR A 1 90 ? 13.552 -20.625 -40.492 1.00 22.86 83 TYR A CA 1
ATOM 652 C C . TYR A 1 90 ? 12.960 -20.558 -39.063 1.00 22.14 83 TYR A C 1
ATOM 653 O O . TYR A 1 90 ? 13.455 -21.239 -38.171 1.00 22.20 83 TYR A O 1
ATOM 662 N N . TRP A 1 91 ? 11.915 -19.738 -38.873 1.00 22.59 84 TRP A N 1
ATOM 663 C CA . TRP A 1 91 ? 11.218 -19.625 -37.584 1.00 22.91 84 TRP A CA 1
ATOM 664 C C . TRP A 1 91 ? 10.611 -20.953 -37.162 1.00 22.75 84 TRP A C 1
ATOM 665 O O . TRP A 1 91 ? 10.634 -21.305 -35.982 1.00 22.82 84 TRP A O 1
ATOM 676 N N . TYR A 1 92 ? 10.085 -21.686 -38.142 1.00 22.79 85 TYR A N 1
ATOM 677 C CA . TYR A 1 92 ? 9.483 -22.981 -37.879 1.00 22.12 85 TYR A CA 1
ATOM 678 C C . TYR A 1 92 ? 9.831 -23.878 -39.056 1.00 22.90 85 TYR A C 1
ATOM 679 O O . TYR A 1 92 ? 9.010 -24.023 -39.944 1.00 23.85 85 TYR A O 1
ATOM 688 N N . PRO A 1 93 ? 11.065 -24.466 -39.082 1.00 22.64 86 PRO A N 1
ATOM 689 C CA . PRO A 1 93 ? 11.603 -25.180 -40.320 1.00 23.03 86 PRO A CA 1
ATOM 690 C C . PRO A 1 93 ? 10.672 -26.265 -40.891 1.00 23.56 86 PRO A C 1
ATOM 691 O O . PRO A 1 93 ? 9.969 -26.903 -40.123 1.00 23.70 86 PRO A O 1
ATOM 695 N N . GLN A 1 94 ? 10.646 -26.444 -42.220 1.00 24.43 87 GLN A N 1
ATOM 696 C CA . GLN A 1 94 ? 9.746 -27.437 -42.859 1.00 26.06 87 GLN A CA 1
ATOM 697 C C . GLN A 1 94 ? 10.274 -28.861 -42.689 1.00 25.47 87 GLN A C 1
ATOM 698 O O . GLN A 1 94 ? 9.473 -29.796 -42.735 1.00 24.93 87 GLN A O 1
ATOM 704 N N . ASP A 1 95 ? 11.600 -29.016 -42.527 1.00 24.99 88 ASP A N 1
ATOM 705 C CA . ASP A 1 95 ? 12.224 -30.326 -42.245 1.00 25.91 88 ASP A CA 1
ATOM 706 C C . ASP A 1 95 ? 11.608 -30.889 -40.982 1.00 25.97 88 ASP A C 1
ATOM 707 O O . ASP A 1 95 ? 11.521 -30.179 -39.992 1.00 24.57 88 ASP A O 1
ATOM 712 N N . LEU A 1 96 ? 11.196 -32.158 -41.027 1.00 25.25 89 LEU A N 1
ATOM 713 C CA . LEU A 1 96 ? 10.519 -32.821 -39.896 1.00 26.35 89 LEU A CA 1
ATOM 714 C C . LEU A 1 96 ? 11.270 -32.892 -38.576 1.00 25.39 89 LEU A C 1
ATOM 715 O O . LEU A 1 96 ? 10.678 -32.617 -37.549 1.00 25.06 89 LEU A O 1
ATOM 720 N N . GLN A 1 97 ? 12.556 -33.234 -38.619 1.00 25.44 90 GLN A N 1
ATOM 721 C CA . GLN A 1 97 ? 13.369 -33.331 -37.422 1.00 25.90 90 GLN A CA 1
ATOM 722 C C . GLN A 1 97 ? 13.703 -31.948 -36.855 1.00 25.74 90 GLN A C 1
ATOM 723 O O . GLN A 1 97 ? 13.728 -31.788 -35.630 1.00 25.59 90 GLN A O 1
ATOM 729 N N . ALA A 1 98 ? 13.960 -30.957 -37.724 1.00 25.16 91 ALA A N 1
ATOM 730 C CA . ALA A 1 98 ? 14.202 -29.570 -37.250 1.00 24.03 91 ALA A CA 1
ATOM 731 C C . ALA A 1 98 ? 12.933 -28.958 -36.635 1.00 23.37 91 ALA A C 1
ATOM 732 O O . ALA A 1 98 ? 13.009 -28.366 -35.569 1.00 22.65 91 ALA A O 1
ATOM 734 N N . ARG A 1 99 ? 11.780 -29.149 -37.286 1.00 23.08 92 ARG A N 1
ATOM 735 C CA . ARG A 1 99 ? 10.494 -28.696 -36.742 1.00 23.02 92 ARG A CA 1
ATOM 736 C C . ARG A 1 99 ? 10.205 -29.369 -35.387 1.00 22.98 92 ARG A C 1
ATOM 737 O O . ARG A 1 99 ? 9.723 -28.703 -34.464 1.00 22.08 92 ARG A O 1
ATOM 745 N N . ALA A 1 100 ? 10.554 -30.660 -35.272 1.00 23.44 93 ALA A N 1
ATOM 746 C CA . ALA A 1 100 ? 10.443 -31.424 -34.010 1.00 23.69 93 ALA A CA 1
ATOM 747 C C . ALA A 1 100 ? 11.288 -30.820 -32.908 1.00 23.70 93 ALA A C 1
ATOM 748 O O . ALA A 1 100 ? 10.823 -30.761 -31.781 1.00 23.30 93 ALA A O 1
ATOM 750 N N . ARG A 1 101 ? 12.530 -30.410 -33.219 1.00 23.26 94 ARG A N 1
ATOM 751 C CA . ARG A 1 101 ? 13.395 -29.772 -32.241 1.00 23.70 94 ARG A CA 1
ATOM 752 C C . ARG A 1 101 ? 12.751 -28.498 -31.679 1.00 22.78 94 ARG A C 1
ATOM 753 O O . ARG A 1 101 ? 12.878 -28.239 -30.478 1.00 23.36 94 ARG A O 1
ATOM 761 N N . VAL A 1 102 ? 12.078 -27.734 -32.544 1.00 22.16 95 VAL A N 1
ATOM 762 C CA . VAL A 1 102 ? 11.370 -26.514 -32.134 1.00 22.09 95 VAL A CA 1
ATOM 763 C C . VAL A 1 102 ? 10.195 -26.911 -31.226 1.00 21.84 95 VAL A C 1
ATOM 764 O O . VAL A 1 102 ? 10.072 -26.349 -30.140 1.00 21.10 95 VAL A O 1
ATOM 768 N N . ASP A 1 103 ? 9.403 -27.906 -31.648 1.00 22.37 96 ASP A N 1
ATOM 769 C CA . ASP A 1 103 ? 8.255 -28.437 -30.871 1.00 22.12 96 ASP A CA 1
ATOM 770 C C . ASP A 1 103 ? 8.667 -28.949 -29.493 1.00 21.01 96 ASP A C 1
ATOM 771 O O . ASP A 1 103 ? 7.992 -28.663 -28.503 1.00 20.83 96 ASP A O 1
ATOM 776 N N . GLU A 1 104 ? 9.801 -29.643 -29.453 1.00 21.09 97 GLU A N 1
ATOM 777 C CA . GLU A 1 104 ? 10.414 -30.191 -28.240 1.00 21.03 97 GLU A CA 1
ATOM 778 C C . GLU A 1 104 ? 10.732 -29.086 -27.241 1.00 20.54 97 GLU A C 1
ATOM 779 O O . GLU A 1 104 ? 10.381 -29.219 -26.074 1.00 19.80 97 GLU A O 1
ATOM 785 N N . TYR A 1 105 ? 11.388 -28.015 -27.697 1.00 20.48 98 TYR A N 1
ATOM 786 C CA . TYR A 1 105 ? 11.669 -26.892 -26.793 1.00 20.08 98 TYR A CA 1
ATOM 787 C C . TYR A 1 105 ? 10.362 -26.204 -26.311 1.00 19.72 98 TYR A C 1
ATOM 788 O O . TYR A 1 105 ? 10.211 -25.989 -25.111 1.00 19.30 98 TYR A O 1
ATOM 797 N N . LEU A 1 106 ? 9.470 -25.870 -27.242 1.00 19.53 99 LEU A N 1
ATOM 798 C CA . LEU A 1 106 ? 8.219 -25.147 -26.935 1.00 20.13 99 LEU A CA 1
ATOM 799 C C . LEU A 1 106 ? 7.384 -25.918 -25.934 1.00 19.49 99 LEU A C 1
ATOM 800 O O . LEU A 1 106 ? 6.786 -25.312 -25.061 1.00 19.98 99 LEU A O 1
ATOM 805 N N . ALA A 1 107 ? 7.409 -27.244 -26.020 1.00 19.29 100 ALA A N 1
ATOM 806 C CA . ALA A 1 107 ? 6.659 -28.069 -25.081 1.00 18.96 100 ALA A CA 1
ATOM 807 C C . ALA A 1 107 ? 7.338 -28.100 -23.703 1.00 19.77 100 ALA A C 1
ATOM 808 O O . ALA A 1 107 ? 6.702 -27.874 -22.674 1.00 19.43 100 ALA A O 1
ATOM 810 N N . TRP A 1 108 ? 8.639 -28.369 -23.688 1.00 19.28 101 TRP A N 1
ATOM 811 C CA . TRP A 1 108 ? 9.405 -28.452 -22.452 1.00 20.23 101 TRP A CA 1
ATOM 812 C C . TRP A 1 108 ? 9.341 -27.210 -21.548 1.00 20.33 101 TRP A C 1
ATOM 813 O O . TRP A 1 108 ? 9.131 -27.337 -20.338 1.00 21.20 101 TRP A O 1
ATOM 824 N N . GLN A 1 109 ? 9.495 -26.029 -22.144 1.00 19.56 102 GLN A N 1
ATOM 825 C CA . GLN A 1 109 ? 9.638 -24.767 -21.396 1.00 20.18 102 GLN A CA 1
ATOM 826 C C . GLN A 1 109 ? 8.436 -24.396 -20.525 1.00 19.90 102 GLN A C 1
ATOM 827 O O . GLN A 1 109 ? 8.648 -23.799 -19.497 1.00 19.49 102 GLN A O 1
ATOM 833 N N . HIS A 1 110 ? 7.221 -24.821 -20.913 1.00 20.88 103 HIS A N 1
ATOM 834 C CA . HIS A 1 110 ? 5.998 -24.454 -20.168 1.00 20.98 103 HIS A CA 1
ATOM 835 C C . HIS A 1 110 ? 6.082 -24.749 -18.663 1.00 21.02 103 HIS A C 1
ATOM 836 O O . HIS A 1 110 ? 5.721 -23.896 -17.850 1.00 22.40 103 HIS A O 1
ATOM 843 N N . THR A 1 111 ? 6.648 -25.908 -18.306 1.00 20.98 104 THR A N 1
ATOM 844 C CA . THR A 1 111 ? 6.694 -26.375 -16.919 1.00 20.64 104 THR A CA 1
ATOM 845 C C . THR A 1 111 ? 8.056 -26.276 -16.244 1.00 20.49 104 THR A C 1
ATOM 846 O O . THR A 1 111 ? 8.190 -26.681 -15.100 1.00 20.98 104 THR A O 1
ATOM 850 N N . THR A 1 112 ? 9.046 -25.694 -16.937 1.00 21.20 1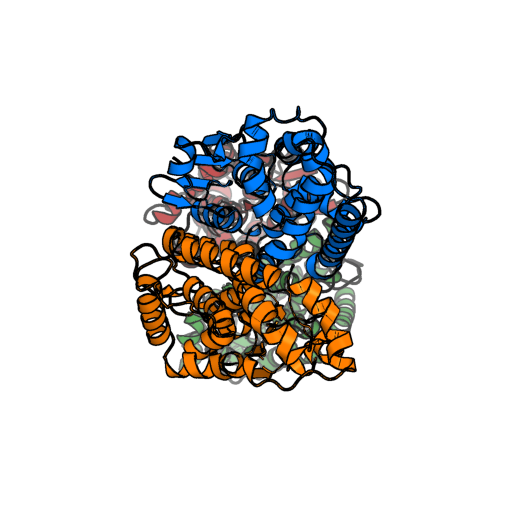05 THR A N 1
ATOM 851 C CA . THR A 1 112 ? 10.426 -25.699 -16.469 1.00 20.44 105 THR A CA 1
ATOM 852 C C . THR A 1 112 ? 10.970 -24.269 -16.496 1.00 20.40 105 THR A C 1
ATOM 853 O O . THR A 1 112 ? 10.846 -23.576 -15.497 1.00 21.37 105 THR A O 1
ATOM 857 N N . LEU A 1 113 ? 11.473 -23.795 -17.635 1.00 20.51 106 LEU A N 1
ATOM 858 C CA . LEU A 1 113 ? 12.056 -22.436 -17.720 1.00 21.37 106 LEU A CA 1
ATOM 859 C C . LEU A 1 113 ? 11.025 -21.313 -17.526 1.00 21.43 106 LEU A C 1
ATOM 860 O O . LEU A 1 113 ? 11.296 -20.377 -16.786 1.00 22.12 106 LEU A O 1
ATOM 865 N N . ARG A 1 114 ? 9.857 -21.405 -18.170 1.00 21.89 107 ARG A N 1
ATOM 866 C CA . ARG A 1 114 ? 8.790 -20.420 -17.966 1.00 21.10 107 ARG A CA 1
ATOM 867 C C . ARG A 1 114 ? 8.472 -20.224 -16.471 1.00 21.33 107 ARG A C 1
ATOM 868 O O . ARG A 1 114 ? 8.432 -19.082 -15.968 1.00 21.84 107 ARG A O 1
ATOM 876 N N . ARG A 1 115 ? 8.311 -21.348 -15.776 1.00 21.93 108 ARG A N 1
ATOM 877 C CA . ARG A 1 115 ? 7.949 -21.397 -14.365 1.00 22.07 108 ARG A CA 1
ATOM 878 C C . ARG A 1 115 ? 9.036 -20.800 -13.473 1.00 21.75 108 ARG A C 1
ATOM 879 O O . ARG A 1 115 ? 8.708 -20.007 -12.584 1.00 20.67 108 ARG A O 1
ATOM 887 N N . SER A 1 116 ? 10.302 -21.164 -13.719 1.00 22.09 109 SER A N 1
ATOM 888 C CA . SER A 1 116 ? 11.437 -20.641 -12.918 1.00 23.72 109 SER A CA 1
ATOM 889 C C . SER A 1 116 ? 11.684 -19.171 -13.119 1.00 22.52 109 SER A C 1
ATOM 890 O O . SER A 1 116 ? 11.963 -18.470 -12.155 1.00 23.59 109 SER A O 1
ATOM 893 N N . CYS A 1 117 ? 11.598 -18.725 -14.367 1.00 22.04 110 CYS A N 1
ATOM 894 C CA . CYS A 1 117 ? 11.785 -17.317 -14.710 1.00 22.16 110 CYS A CA 1
ATOM 895 C C . CYS A 1 117 ? 10.646 -16.454 -14.152 1.00 21.81 110 CYS A C 1
ATOM 896 O O . CYS A 1 117 ? 10.896 -15.333 -13.720 1.00 20.69 110 CYS A O 1
ATOM 899 N N . LEU A 1 118 ? 9.414 -16.964 -14.188 1.00 21.81 111 LEU A N 1
ATOM 900 C CA . LEU A 1 118 ? 8.282 -16.236 -13.599 1.00 22.32 111 LEU A CA 1
ATOM 901 C C . LEU A 1 118 ? 8.387 -16.163 -12.064 1.00 22.67 111 LEU A C 1
ATOM 902 O O . LEU A 1 118 ? 8.156 -15.091 -11.466 1.00 24.12 111 LEU A O 1
ATOM 907 N N . ARG A 1 119 ? 8.761 -17.275 -11.429 1.00 22.73 112 ARG A N 1
ATOM 908 C CA . ARG A 1 119 ? 8.889 -17.313 -9.968 1.00 22.75 112 ARG A CA 1
ATOM 909 C C . ARG A 1 119 ? 10.080 -16.479 -9.509 1.00 23.56 112 ARG A C 1
ATOM 910 O O . ARG A 1 119 ? 9.975 -15.870 -8.451 1.00 24.50 112 ARG A O 1
ATOM 918 N N . ALA A 1 120 ? 11.159 -16.406 -10.301 1.00 22.63 113 ALA A N 1
ATOM 919 C CA . ALA A 1 120 ? 12.337 -15.571 -9.939 1.00 23.24 113 ALA A CA 1
ATOM 920 C C . ALA A 1 120 ? 11.927 -14.119 -9.838 1.00 23.83 113 ALA A C 1
ATOM 921 O O . ALA A 1 120 ? 12.172 -13.515 -8.791 1.00 24.91 113 ALA A O 1
ATOM 923 N N . LEU A 1 121 ? 11.235 -13.598 -10.855 1.00 24.06 114 LEU A N 1
ATOM 924 C CA . LEU A 1 121 ? 10.745 -12.210 -10.845 1.00 25.27 114 LEU A CA 1
ATOM 925 C C . LEU A 1 121 ? 9.849 -11.909 -9.627 1.00 25.59 114 LEU A C 1
ATOM 926 O O . LEU A 1 121 ? 10.090 -10.931 -8.914 1.00 25.37 114 LEU A O 1
ATOM 931 N N . TRP A 1 122 ? 8.870 -12.778 -9.369 1.00 25.58 115 TRP A N 1
ATOM 932 C CA . TRP A 1 122 ? 7.911 -12.568 -8.260 1.00 25.37 115 TRP A CA 1
ATOM 933 C C . TRP A 1 122 ? 8.525 -12.746 -6.867 1.00 26.48 115 TRP A C 1
ATOM 934 O O . TRP A 1 122 ? 8.306 -11.901 -6.007 1.00 26.14 115 TRP A O 1
ATOM 945 N N . HIS A 1 123 ? 9.316 -13.792 -6.648 1.00 26.85 116 HIS A N 1
ATOM 946 C CA . HIS A 1 123 ? 9.891 -13.971 -5.310 1.00 27.65 116 HIS A CA 1
ATOM 947 C C . HIS A 1 123 ? 11.028 -12.994 -5.016 1.00 28.42 116 HIS A C 1
ATOM 948 O O . HIS A 1 123 ? 11.187 -12.629 -3.861 1.00 30.26 116 HIS A O 1
ATOM 955 N N . LYS A 1 124 ? 11.749 -12.508 -6.028 1.00 28.43 117 LYS A N 1
ATOM 956 C CA . LYS A 1 124 ? 12.868 -11.576 -5.758 1.00 29.18 117 LYS A CA 1
ATOM 957 C C . LYS A 1 124 ? 12.434 -10.103 -5.748 1.00 29.13 117 LYS A C 1
ATOM 958 O O . LYS A 1 124 ? 13.002 -9.304 -4.980 1.00 29.60 117 LYS A O 1
ATOM 964 N N . VAL A 1 125 ? 11.466 -9.735 -6.593 1.00 27.98 118 VAL A N 1
ATOM 965 C CA . VAL A 1 125 ? 11.063 -8.320 -6.753 1.00 26.97 118 VAL A CA 1
ATOM 966 C C . VAL A 1 125 ? 9.551 -8.009 -6.675 1.00 27.61 118 VAL A C 1
ATOM 967 O O . VAL A 1 125 ? 9.154 -7.166 -5.871 1.00 27.14 118 VAL A O 1
ATOM 971 N N . MET A 1 126 ? 8.720 -8.672 -7.482 1.00 27.37 119 MET A N 1
ATOM 972 C CA . MET A 1 126 ? 7.304 -8.200 -7.606 1.00 27.33 119 MET A CA 1
ATOM 973 C C . MET A 1 126 ? 6.451 -8.419 -6.342 1.00 27.45 119 MET A C 1
ATOM 974 O O . MET A 1 126 ? 5.543 -7.605 -6.094 1.00 29.53 119 MET A O 1
ATOM 979 N N . PHE A 1 127 ? 6.715 -9.468 -5.561 1.00 27.43 120 PHE A N 1
ATOM 980 C CA . PHE A 1 127 ? 6.015 -9.608 -4.269 1.00 27.44 120 PHE A CA 1
ATOM 981 C C . PHE A 1 127 ? 6.492 -8.509 -3.276 1.00 28.05 120 PHE A C 1
ATOM 982 O O . PHE A 1 127 ? 5.644 -7.723 -2.833 1.00 27.59 120 PHE A O 1
ATOM 990 N N . PRO A 1 128 ? 7.816 -8.447 -2.932 1.00 27.74 121 PRO A N 1
ATOM 991 C CA . PRO A 1 128 ? 8.198 -7.394 -1.951 1.00 28.44 121 PRO A CA 1
ATOM 992 C C . PRO A 1 128 ? 8.074 -5.931 -2.389 1.00 28.56 121 PRO A C 1
ATOM 993 O O . PRO A 1 128 ? 7.647 -5.114 -1.570 1.00 28.86 121 PRO A O 1
ATOM 997 N N . VAL A 1 129 ? 8.410 -5.610 -3.637 1.00 28.78 122 VAL A N 1
ATOM 998 C CA . VAL A 1 129 ? 8.401 -4.221 -4.109 1.00 29.49 122 VAL A CA 1
ATOM 999 C C . VAL A 1 129 ? 6.980 -3.784 -4.503 1.00 30.27 122 VAL A C 1
ATOM 1000 O O . VAL A 1 129 ? 6.426 -2.866 -3.896 1.00 31.74 122 VAL A O 1
ATOM 1004 N N . PHE A 1 130 ? 6.392 -4.459 -5.484 1.00 29.82 123 PHE A N 1
ATOM 1005 C CA . PHE A 1 130 ? 5.086 -4.040 -5.988 1.00 29.87 123 PHE A CA 1
ATOM 1006 C C . PHE A 1 130 ? 3.929 -4.418 -5.043 1.00 30.26 123 PHE A C 1
ATOM 1007 O O . PHE A 1 130 ? 3.042 -3.599 -4.803 1.00 30.13 123 PHE A O 1
ATOM 1015 N N . LEU A 1 131 ? 3.929 -5.622 -4.491 1.00 31.10 124 LEU A N 1
ATOM 1016 C CA . LEU A 1 131 ? 2.797 -5.982 -3.613 1.00 31.54 124 LEU A CA 1
ATOM 1017 C C . LEU A 1 131 ? 3.052 -5.809 -2.107 1.00 32.21 124 LEU A C 1
ATOM 1018 O O . LEU A 1 131 ? 2.140 -6.095 -1.317 1.00 32.17 124 LEU A O 1
ATOM 1023 N N . GLY A 1 132 ? 4.246 -5.330 -1.726 1.00 32.85 125 GLY A N 1
ATOM 1024 C CA . GLY A 1 132 ? 4.618 -5.112 -0.315 1.00 33.77 125 GLY A CA 1
ATOM 1025 C C . GLY A 1 132 ? 4.500 -6.359 0.550 1.00 34.44 125 GLY A C 1
ATOM 1026 O O . GLY A 1 132 ? 4.054 -6.277 1.690 1.00 34.43 125 GLY A O 1
ATOM 1027 N N . GLU A 1 133 ? 4.861 -7.507 -0.031 1.00 34.78 126 GLU A N 1
ATOM 1028 C CA . GLU A 1 133 ? 4.757 -8.812 0.592 1.00 35.19 126 GLU A CA 1
ATOM 1029 C C . GLU A 1 133 ? 6.098 -9.492 0.672 1.00 35.11 126 GLU A C 1
ATOM 1030 O O . GLU A 1 133 ? 6.642 -9.875 -0.373 1.00 34.68 126 GLU A O 1
ATOM 1036 N N . PRO A 1 134 ? 6.634 -9.669 1.900 1.00 34.87 127 PRO A N 1
ATOM 1037 C CA . PRO A 1 134 ? 7.937 -10.321 2.012 1.00 34.40 127 PRO A CA 1
ATOM 1038 C C . PRO A 1 134 ? 7.841 -11.805 1.685 1.00 34.32 127 PRO A C 1
ATOM 1039 O O . PRO A 1 134 ? 6.786 -12.447 1.862 1.00 33.20 127 PRO A O 1
ATOM 1043 N N . VAL A 1 135 ? 8.949 -12.279 1.126 1.00 33.93 128 VAL A N 1
ATOM 1044 C CA . VAL A 1 135 ? 9.170 -13.638 0.712 1.00 34.29 128 VAL A CA 1
ATOM 1045 C C . VAL A 1 135 ? 10.263 -14.157 1.599 1.00 35.02 128 VAL A C 1
ATOM 1046 O O . VAL A 1 135 ? 11.279 -13.477 1.773 1.00 35.46 128 VAL A O 1
ATOM 1050 N N . SER A 1 136 ? 10.077 -15.344 2.160 1.00 36.07 129 SER A N 1
ATOM 1051 C CA . SER A 1 136 ? 11.081 -15.923 3.038 1.00 37.29 129 SER A CA 1
ATOM 1052 C C . SER A 1 136 ? 12.343 -16.209 2.237 1.00 37.15 129 SER A C 1
ATOM 1053 O O . SER A 1 136 ? 12.239 -16.570 1.050 1.00 37.62 129 SER A O 1
ATOM 1056 N N . PRO A 1 137 ? 13.529 -16.000 2.847 1.00 36.80 130 PRO A N 1
ATOM 1057 C CA . PRO A 1 137 ? 14.795 -16.328 2.189 1.00 36.21 130 PRO A CA 1
ATOM 1058 C C . PRO A 1 137 ? 14.858 -17.766 1.664 1.00 36.04 130 PRO A C 1
ATOM 1059 O O . PRO A 1 137 ? 15.516 -18.005 0.660 1.00 35.64 130 PRO A O 1
ATOM 1063 N N . GLN A 1 138 ? 14.152 -18.676 2.340 1.00 35.37 131 GLN A N 1
ATOM 1064 C CA . GLN A 1 138 ? 14.075 -20.087 2.000 1.00 34.98 131 GLN A CA 1
ATOM 1065 C C . GLN A 1 138 ? 13.284 -20.316 0.713 1.00 34.30 131 GLN A C 1
ATOM 1066 O O . GLN A 1 138 ? 13.650 -21.190 -0.071 1.00 34.00 131 GLN A O 1
ATOM 1072 N N . THR A 1 139 ? 12.220 -19.530 0.502 1.00 32.60 132 THR A N 1
ATOM 1073 C CA . THR A 1 139 ? 11.404 -19.612 -0.713 1.00 31.95 132 THR A CA 1
ATOM 1074 C C . THR A 1 139 ? 12.196 -19.067 -1.903 1.00 30.55 132 THR A C 1
ATOM 1075 O O . THR A 1 139 ? 12.230 -19.711 -2.950 1.00 30.11 132 THR A O 1
ATOM 1079 N N . LEU A 1 140 ? 12.860 -17.927 -1.701 1.00 29.46 133 LEU A N 1
ATOM 1080 C CA . LEU A 1 140 ? 13.669 -17.279 -2.723 1.00 29.40 133 LEU A CA 1
ATOM 1081 C C . LEU A 1 140 ? 14.864 -18.170 -3.142 1.00 29.27 133 LEU A C 1
ATOM 1082 O O . LEU A 1 140 ? 15.094 -18.311 -4.337 1.00 28.56 133 LEU A O 1
ATOM 1087 N N . ALA A 1 141 ? 15.558 -18.775 -2.163 1.00 29.29 134 ALA A N 1
ATOM 1088 C CA . ALA A 1 141 ? 16.685 -19.697 -2.390 1.00 28.93 134 ALA A CA 1
ATOM 1089 C C . ALA A 1 141 ? 16.264 -20.894 -3.227 1.00 28.91 134 ALA A C 1
ATOM 1090 O O . ALA A 1 141 ? 16.954 -21.237 -4.195 1.00 28.92 134 ALA A O 1
ATOM 1092 N N . ALA A 1 142 ? 15.134 -21.504 -2.852 1.00 28.12 135 ALA A N 1
ATOM 1093 C CA . ALA A 1 142 ? 14.536 -22.643 -3.576 1.00 28.17 135 ALA A CA 1
ATOM 1094 C C . ALA A 1 142 ? 14.217 -22.288 -5.032 1.00 27.35 135 ALA A C 1
ATOM 1095 O O . ALA A 1 142 ? 14.488 -23.063 -5.953 1.00 27.69 135 ALA A O 1
ATOM 1097 N N . THR A 1 143 ? 13.661 -21.096 -5.228 1.00 26.74 136 THR A N 1
ATOM 1098 C CA . THR A 1 143 ? 13.300 -20.566 -6.537 1.00 26.28 136 THR A CA 1
ATOM 1099 C C . THR A 1 143 ? 14.524 -20.294 -7.408 1.00 25.72 136 THR A C 1
ATOM 1100 O O . THR A 1 143 ? 14.538 -20.639 -8.600 1.00 25.82 136 THR A O 1
ATOM 1104 N N . LEU A 1 144 ? 15.558 -19.708 -6.812 1.00 25.29 137 LEU A N 1
ATOM 1105 C CA . LEU A 1 144 ? 16.747 -19.371 -7.596 1.00 25.49 137 LEU A CA 1
ATOM 1106 C C . LEU A 1 144 ? 17.615 -20.629 -7.847 1.00 25.34 137 LEU A C 1
ATOM 1107 O O . LEU A 1 144 ? 18.282 -20.694 -8.866 1.00 25.90 137 LEU A O 1
ATOM 1112 N N . ALA A 1 145 ? 17.588 -21.609 -6.955 1.00 25.18 138 ALA A N 1
ATOM 1113 C CA . ALA A 1 145 ? 18.297 -22.880 -7.204 1.00 25.43 138 ALA A CA 1
ATOM 1114 C C . ALA A 1 145 ? 17.648 -23.654 -8.361 1.00 26.49 138 ALA A C 1
ATOM 1115 O O . ALA A 1 145 ? 18.328 -24.269 -9.194 1.00 26.46 138 ALA A O 1
ATOM 1117 N N . GLU A 1 146 ? 16.324 -23.576 -8.424 1.00 26.27 139 GLU A N 1
ATOM 1118 C CA . GLU A 1 146 ? 15.552 -24.200 -9.499 1.00 27.63 139 GLU A CA 1
ATOM 1119 C C . GLU A 1 146 ? 15.796 -23.471 -10.816 1.00 26.68 139 GLU A C 1
ATOM 1120 O O . GLU A 1 146 ? 15.907 -24.122 -11.839 1.00 26.58 139 GLU A O 1
ATOM 1126 N N . LEU A 1 147 ? 15.896 -22.140 -10.770 1.00 26.34 140 LEU A N 1
ATOM 1127 C CA . LEU A 1 147 ? 16.286 -21.348 -11.938 1.00 26.94 140 LEU A CA 1
ATOM 1128 C C . LEU A 1 147 ? 17.668 -21.808 -12.475 1.00 27.32 140 LEU A C 1
ATOM 1129 O O . LEU A 1 147 ? 17.822 -22.029 -13.687 1.00 26.71 140 LEU A O 1
ATOM 1134 N N . ASP A 1 148 ? 18.640 -22.002 -11.582 1.00 28.29 141 ASP A N 1
ATOM 1135 C CA . ASP A 1 148 ? 19.964 -22.493 -11.998 1.00 29.31 141 ASP A CA 1
ATOM 1136 C C . ASP A 1 148 ? 19.901 -23.887 -12.640 1.00 29.06 141 ASP A C 1
ATOM 1137 O O . ASP A 1 148 ? 20.616 -24.136 -13.614 1.00 28.44 141 ASP A O 1
ATOM 1142 N N . VAL A 1 149 ? 19.034 -24.765 -12.117 1.00 28.77 142 VAL A N 1
ATOM 1143 C CA . VAL A 1 149 ? 18.813 -26.101 -12.694 1.00 28.41 142 VAL A CA 1
ATOM 1144 C C . VAL A 1 149 ? 18.271 -25.958 -14.125 1.00 27.29 142 VAL A C 1
ATOM 1145 O O . VAL A 1 149 ? 18.784 -26.605 -15.053 1.00 25.98 142 VAL A O 1
ATOM 1149 N N . THR A 1 150 ? 17.293 -25.064 -14.312 1.00 25.70 143 THR A N 1
ATOM 1150 C CA . THR A 1 150 ? 16.713 -24.873 -15.653 1.00 26.11 143 THR A CA 1
ATOM 1151 C C . THR A 1 150 ? 17.716 -24.242 -16.622 1.00 26.17 143 THR A C 1
ATOM 1152 O O . THR A 1 150 ? 17.678 -24.540 -17.803 1.00 25.87 143 THR A O 1
ATOM 1156 N N . LEU A 1 151 ? 18.579 -23.347 -16.125 1.00 26.87 144 LEU A N 1
ATOM 1157 C CA . LEU A 1 151 ? 19.595 -22.705 -16.970 1.00 27.41 144 LEU A CA 1
ATOM 1158 C C . LEU A 1 151 ? 20.640 -23.728 -17.444 1.00 28.00 144 LEU A C 1
ATOM 1159 O O . LEU A 1 151 ? 21.125 -23.630 -18.587 1.00 28.72 144 LEU A O 1
ATOM 1164 N N . GLN A 1 152 ? 20.960 -24.692 -16.579 1.00 29.09 145 GLN A N 1
ATOM 1165 C CA . GLN A 1 152 ? 21.888 -25.778 -16.904 1.00 29.59 145 GLN A CA 1
ATOM 1166 C C . GLN A 1 152 ? 21.265 -26.714 -17.938 1.00 29.72 145 GLN A C 1
ATOM 1167 O O . GLN A 1 152 ? 21.943 -27.133 -18.861 1.00 29.47 145 GLN A O 1
ATOM 1173 N N . LEU A 1 153 ? 19.978 -27.029 -17.766 1.00 29.28 146 LEU A N 1
ATOM 1174 C CA . LEU A 1 153 ? 19.230 -27.851 -18.727 1.00 29.14 146 LEU A CA 1
ATOM 1175 C C . LEU A 1 153 ? 19.109 -27.146 -20.087 1.00 28.95 146 LEU A C 1
ATOM 1176 O O . LEU A 1 153 ? 19.264 -27.814 -21.103 1.00 28.58 146 LEU A O 1
ATOM 1181 N N . LEU A 1 154 ? 18.878 -25.823 -20.094 1.00 28.62 147 LEU A N 1
ATOM 1182 C CA . LEU A 1 154 ? 18.862 -25.024 -21.328 1.00 29.51 147 LEU A CA 1
ATOM 1183 C C . LEU A 1 154 ? 20.173 -25.210 -22.136 1.00 30.53 147 LEU A C 1
ATOM 1184 O O . LEU A 1 154 ? 20.143 -25.529 -23.330 1.00 29.06 147 LEU A O 1
ATOM 1189 N N . GLU A 1 155 ? 21.304 -25.058 -21.443 1.00 31.87 148 GLU A N 1
ATOM 1190 C CA . GLU A 1 155 ? 22.625 -25.273 -22.023 1.00 34.81 148 GLU A CA 1
ATOM 1191 C C . GLU A 1 155 ? 22.897 -26.720 -22.448 1.00 34.24 148 GLU A C 1
ATOM 1192 O O . GLU A 1 155 ? 23.297 -26.940 -23.579 1.00 34.82 148 GLU A O 1
ATOM 1198 N N . ASP A 1 156 ? 22.642 -27.683 -21.558 1.00 34.41 149 ASP A N 1
ATOM 1199 C CA . ASP A 1 156 ? 23.007 -29.108 -21.783 1.00 33.87 149 ASP A CA 1
ATOM 1200 C C . ASP A 1 156 ? 22.067 -29.934 -22.659 1.00 33.26 149 ASP A C 1
ATOM 1201 O O . ASP A 1 156 ? 22.536 -30.841 -23.348 1.00 33.33 149 ASP A O 1
ATOM 1206 N N . LYS A 1 157 ? 20.761 -29.682 -22.590 1.00 31.08 150 LYS A N 1
ATOM 1207 C CA . LYS A 1 157 ? 19.795 -30.438 -23.390 1.00 30.57 150 LYS A CA 1
ATOM 1208 C C . LYS A 1 157 ? 19.586 -29.767 -24.733 1.00 29.28 150 LYS A C 1
ATOM 1209 O O . LYS A 1 157 ? 19.512 -30.450 -25.747 1.00 28.65 150 LYS A O 1
ATOM 1215 N N . PHE A 1 158 ? 19.528 -28.435 -24.756 1.00 27.34 151 PHE A N 1
ATOM 1216 C CA . PHE A 1 158 ? 19.135 -27.747 -26.000 1.00 26.87 151 PHE A CA 1
ATOM 1217 C C . PHE A 1 158 ? 20.290 -27.086 -26.731 1.00 26.42 151 PHE A C 1
ATOM 1218 O O . PHE A 1 158 ? 20.594 -27.512 -27.821 1.00 26.06 151 PHE A O 1
ATOM 1226 N N . LEU A 1 159 ? 20.874 -26.028 -26.159 1.00 26.86 152 LEU A N 1
ATOM 1227 C CA . LEU A 1 159 ? 21.872 -25.206 -26.875 1.00 26.83 152 LEU A CA 1
ATOM 1228 C C . LEU A 1 159 ? 23.132 -25.991 -27.255 1.00 27.46 152 LEU A C 1
ATOM 1229 O O . LEU A 1 159 ? 23.548 -25.922 -28.420 1.00 26.48 152 LEU A O 1
ATOM 1234 N N . GLN A 1 160 ? 23.687 -26.724 -26.281 1.00 28.40 153 GLN A N 1
ATOM 1235 C CA . GLN A 1 160 ? 24.908 -27.551 -26.432 1.00 29.63 153 GLN A CA 1
ATOM 1236 C C . GLN A 1 160 ? 25.995 -26.723 -27.122 1.00 30.52 153 GLN A C 1
ATOM 1237 O O . GLN A 1 160 ? 26.247 -25.601 -26.708 1.00 30.89 153 GLN A O 1
ATOM 1243 N N . ASN A 1 161 ? 26.538 -27.240 -28.216 1.00 31.90 154 ASN A N 1
ATOM 1244 C CA . ASN A 1 161 ? 27.598 -26.622 -29.009 1.00 32.89 154 ASN A CA 1
ATOM 1245 C C . ASN A 1 161 ? 27.123 -25.801 -30.223 1.00 32.36 154 ASN A C 1
ATOM 1246 O O . ASN A 1 161 ? 27.939 -25.287 -31.016 1.00 31.99 154 ASN A O 1
ATOM 1251 N N . LYS A 1 162 ? 25.804 -25.667 -30.374 1.00 30.56 155 LYS A N 1
ATOM 1252 C CA . LYS A 1 162 ? 25.222 -24.988 -31.528 1.00 29.23 155 LYS A CA 1
ATOM 1253 C C . LYS A 1 162 ? 25.125 -23.485 -31.348 1.00 28.13 155 LYS A C 1
ATOM 1254 O O . LYS A 1 162 ? 25.211 -22.980 -30.228 1.00 27.91 155 LYS A O 1
ATOM 1260 N N . ALA A 1 163 ? 24.911 -22.786 -32.466 1.00 27.08 156 ALA A N 1
ATOM 1261 C CA . ALA A 1 163 ? 24.727 -21.344 -32.480 1.00 27.15 156 ALA A CA 1
ATOM 1262 C C . ALA A 1 163 ? 23.370 -20.958 -31.857 1.00 26.33 156 ALA A C 1
ATOM 1263 O O . ALA A 1 163 ? 23.229 -19.908 -31.192 1.00 26.25 156 ALA A O 1
ATOM 1265 N N . PHE A 1 164 ? 22.368 -21.802 -32.087 1.00 25.61 157 PHE A N 1
ATOM 1266 C CA . PHE A 1 164 ? 21.016 -21.534 -31.542 1.00 24.67 157 PHE A CA 1
ATOM 1267 C C . PHE A 1 164 ? 20.465 -22.779 -30.889 1.00 24.80 157 PHE A C 1
ATOM 1268 O O . PHE A 1 164 ? 21.095 -23.841 -30.951 1.00 24.58 157 PHE A O 1
ATOM 1276 N N . LEU A 1 165 ? 19.289 -22.659 -30.269 1.00 23.46 158 LEU A N 1
ATOM 1277 C CA . LEU A 1 165 ? 18.705 -23.790 -29.507 1.00 23.34 158 LEU A CA 1
ATOM 1278 C C . LEU A 1 165 ? 18.411 -25.024 -30.313 1.00 22.43 158 LEU A C 1
ATOM 1279 O O . LEU A 1 165 ? 18.526 -26.124 -29.758 1.00 23.15 158 LEU A O 1
ATOM 1284 N N . THR A 1 166 ? 18.063 -24.872 -31.589 1.00 22.71 159 THR A N 1
ATOM 1285 C CA . THR A 1 166 ? 17.685 -26.050 -32.424 1.00 24.66 159 THR A CA 1
ATOM 1286 C C . THR A 1 166 ? 18.561 -26.308 -33.660 1.00 25.59 159 THR A C 1
ATOM 1287 O O . THR A 1 166 ? 18.311 -27.229 -34.429 1.00 26.16 159 THR A O 1
ATOM 1291 N N . GLY A 1 167 ? 19.599 -25.500 -33.852 1.00 25.78 160 GLY A N 1
ATOM 1292 C CA . GLY A 1 167 ? 20.461 -25.694 -35.004 1.00 26.81 160 GLY A CA 1
ATOM 1293 C C . GLY A 1 167 ? 21.258 -24.447 -35.323 1.00 26.90 160 GLY A C 1
ATOM 1294 O O . GLY A 1 167 ? 21.457 -23.601 -34.433 1.00 26.69 160 GLY A O 1
ATOM 1295 N N . PRO A 1 168 ? 21.706 -24.321 -36.590 1.00 26.83 161 PRO A N 1
ATOM 1296 C CA . PRO A 1 168 ? 22.544 -23.199 -37.021 1.00 27.06 161 PRO A CA 1
ATOM 1297 C C . PRO A 1 168 ? 21.813 -21.863 -37.144 1.00 26.83 161 PRO A C 1
ATOM 1298 O O . PRO A 1 168 ? 22.487 -20.842 -37.258 1.00 25.95 161 PRO A O 1
ATOM 1302 N N . HIS A 1 169 ? 20.474 -21.866 -37.129 1.00 26.07 162 HIS A N 1
ATOM 1303 C CA . HIS A 1 169 ? 19.701 -20.626 -37.241 1.00 25.92 162 HIS A CA 1
ATOM 1304 C C . HIS A 1 169 ? 18.671 -20.457 -36.116 1.00 25.62 162 HIS A C 1
ATOM 1305 O O . HIS A 1 169 ? 18.268 -21.435 -35.482 1.00 25.23 162 HIS A O 1
ATOM 1312 N N . ILE A 1 170 ? 18.266 -19.199 -35.901 1.00 23.78 163 ILE A N 1
ATOM 1313 C CA . ILE A 1 170 ? 17.226 -18.826 -34.926 1.00 23.73 163 ILE A CA 1
ATOM 1314 C C . ILE A 1 170 ? 15.865 -19.475 -35.286 1.00 22.86 163 ILE A C 1
ATOM 1315 O O . ILE A 1 170 ? 15.588 -19.726 -36.458 1.00 24.05 163 ILE A O 1
ATOM 1320 N N . SER A 1 171 ? 15.065 -19.777 -34.270 1.00 22.03 164 SER A N 1
ATOM 1321 C CA . SER A 1 171 ? 13.700 -20.256 -34.491 1.00 21.19 164 SER A CA 1
ATOM 1322 C C . SER A 1 171 ? 12.816 -19.663 -33.434 1.00 21.32 164 SER A C 1
ATOM 1323 O O . SER A 1 171 ? 13.265 -18.889 -32.588 1.00 20.16 164 SER A O 1
ATOM 1326 N N . LEU A 1 172 ? 11.531 -20.025 -33.470 1.00 21.42 165 LEU A N 1
ATOM 1327 C CA . LEU A 1 172 ? 10.594 -19.652 -32.427 1.00 21.21 165 LEU A CA 1
ATOM 1328 C C . LEU A 1 172 ? 11.053 -20.061 -31.015 1.00 21.53 165 LEU A C 1
ATOM 1329 O O . LEU A 1 172 ? 10.716 -19.377 -30.049 1.00 21.78 165 LEU A O 1
ATOM 1334 N N . ALA A 1 173 ? 11.807 -21.164 -30.917 1.00 19.72 166 ALA A N 1
ATOM 1335 C CA . ALA A 1 173 ? 12.342 -21.667 -29.650 1.00 21.12 166 ALA A CA 1
ATOM 1336 C C . ALA A 1 173 ? 13.258 -20.643 -28.962 1.00 21.22 166 ALA A C 1
ATOM 1337 O O . ALA A 1 173 ? 13.109 -20.366 -27.762 1.00 20.72 166 ALA A O 1
ATOM 1339 N N . ASP A 1 174 ? 14.148 -20.031 -29.746 1.00 22.61 167 ASP A N 1
ATOM 1340 C CA . ASP A 1 174 ? 15.068 -18.995 -29.221 1.00 22.31 167 ASP A CA 1
ATOM 1341 C C . ASP A 1 174 ? 14.327 -17.747 -28.752 1.00 22.57 167 ASP A C 1
ATOM 1342 O O . ASP A 1 174 ? 14.703 -17.160 -27.747 1.00 21.69 167 ASP A O 1
ATOM 1347 N N . LEU A 1 175 ? 13.270 -17.383 -29.471 1.00 23.34 168 LEU A N 1
ATOM 1348 C CA . LEU A 1 175 ? 12.427 -16.232 -29.149 1.00 23.85 168 LEU A CA 1
ATOM 1349 C C . LEU A 1 175 ? 11.703 -16.396 -27.812 1.00 23.73 168 LEU A C 1
ATOM 1350 O O . LEU A 1 175 ? 11.662 -15.460 -26.997 1.00 22.82 168 LEU A O 1
ATOM 1355 N N . VAL A 1 176 ? 11.148 -17.588 -27.579 1.00 22.34 169 VAL A N 1
ATOM 1356 C CA . VAL A 1 176 ? 10.496 -17.900 -26.314 1.00 20.95 169 VAL A CA 1
ATOM 1357 C C . VAL A 1 176 ? 11.516 -17.929 -25.156 1.00 21.58 169 VAL A C 1
ATOM 1358 O O . VAL A 1 176 ? 11.271 -17.331 -24.118 1.00 21.77 169 VAL A O 1
ATOM 1362 N N . ALA A 1 177 ? 12.678 -18.540 -25.377 1.00 20.61 170 ALA A N 1
ATOM 1363 C CA . ALA A 1 177 ? 13.678 -18.688 -24.333 1.00 20.40 170 ALA A CA 1
ATOM 1364 C C . ALA A 1 177 ? 14.310 -17.383 -23.951 1.00 20.56 170 ALA A C 1
ATOM 1365 O O . ALA A 1 177 ? 14.461 -17.139 -22.757 1.00 21.08 170 ALA A O 1
ATOM 1367 N N . ILE A 1 178 ? 14.656 -16.554 -24.938 1.00 20.60 171 ILE A N 1
ATOM 1368 C CA . ILE A 1 178 ? 15.335 -15.296 -24.607 1.00 21.99 171 ILE A CA 1
ATOM 1369 C C . ILE A 1 178 ? 14.399 -14.363 -23.828 1.00 22.15 171 ILE A C 1
ATOM 1370 O O . ILE A 1 178 ? 14.854 -13.775 -22.845 1.00 22.55 171 ILE A O 1
ATOM 1375 N N . THR A 1 179 ? 13.097 -14.316 -24.179 1.00 22.23 172 THR A N 1
ATOM 1376 C CA . THR A 1 179 ? 12.176 -13.426 -23.465 1.00 22.58 172 THR A CA 1
ATOM 1377 C C . THR A 1 179 ? 11.947 -13.964 -22.047 1.00 22.96 172 THR A C 1
ATOM 1378 O O . THR A 1 179 ? 11.756 -13.165 -21.115 1.00 22.41 172 THR A O 1
ATOM 1382 N N . GLU A 1 180 ? 12.010 -15.298 -21.882 1.00 22.41 173 GLU A N 1
ATOM 1383 C CA . GLU A 1 180 ? 11.911 -15.925 -20.566 1.00 22.70 173 GLU A CA 1
ATOM 1384 C C . GLU A 1 180 ? 13.087 -15.540 -19.687 1.00 23.35 173 GLU A C 1
ATOM 1385 O O . GLU A 1 180 ? 12.866 -15.065 -18.581 1.00 24.60 173 GLU A O 1
ATOM 1391 N N . LEU A 1 181 ? 14.305 -15.647 -20.217 1.00 22.75 174 LEU A N 1
ATOM 1392 C CA . LEU A 1 181 ? 15.525 -15.316 -19.465 1.00 23.50 174 LEU A CA 1
ATOM 1393 C C . LEU A 1 181 ? 15.616 -13.858 -19.032 1.00 23.11 174 LEU A C 1
ATOM 1394 O O . LEU A 1 181 ? 16.246 -13.554 -18.021 1.00 24.31 174 LEU A O 1
ATOM 1399 N N . MET A 1 182 ? 14.948 -12.972 -19.758 1.00 22.63 175 MET A N 1
ATOM 1400 C CA . MET A 1 182 ? 14.968 -11.537 -19.410 1.00 23.57 175 MET A CA 1
ATOM 1401 C C . MET A 1 182 ? 14.076 -11.211 -18.195 1.00 23.30 175 MET A C 1
ATOM 1402 O O . MET A 1 182 ? 14.212 -10.141 -17.614 1.00 23.72 175 MET A O 1
ATOM 1407 N N . HIS A 1 183 ? 13.190 -12.136 -17.811 1.00 23.79 176 HIS A N 1
ATOM 1408 C CA . HIS A 1 183 ? 12.383 -11.984 -16.591 1.00 23.77 176 HIS A CA 1
ATOM 1409 C C . HIS A 1 183 ? 13.330 -11.942 -15.338 1.00 25.01 176 HIS A C 1
ATOM 1410 O O . HIS A 1 183 ? 13.289 -10.951 -14.620 1.00 26.39 176 HIS A O 1
ATOM 1417 N N . PRO A 1 184 ? 14.186 -12.978 -15.076 1.00 25.34 177 PRO A N 1
ATOM 1418 C CA . PRO A 1 184 ? 15.115 -12.788 -13.947 1.00 26.11 177 PRO A CA 1
ATOM 1419 C C . PRO A 1 184 ? 16.216 -11.709 -14.156 1.00 26.71 177 PRO A C 1
ATOM 1420 O O . PRO A 1 184 ? 16.695 -11.177 -13.161 1.00 27.23 177 PRO A O 1
ATOM 1424 N N . VAL A 1 185 ? 16.549 -11.353 -15.398 1.00 26.71 178 VAL A N 1
ATOM 1425 C CA . VAL A 1 185 ? 17.482 -10.230 -15.674 1.00 27.71 178 VAL A CA 1
ATOM 1426 C C . VAL A 1 185 ? 16.851 -8.963 -15.101 1.00 28.13 178 VAL A C 1
ATOM 1427 O O . VAL A 1 185 ? 17.478 -8.295 -14.276 1.00 28.08 178 VAL A O 1
ATOM 1431 N N . GLY A 1 186 ? 15.571 -8.735 -15.420 1.00 28.77 179 GLY A N 1
ATOM 1432 C CA . GLY A 1 186 ? 14.785 -7.606 -14.902 1.00 29.07 179 GLY A CA 1
ATOM 1433 C C . GLY A 1 186 ? 14.597 -7.604 -13.395 1.00 30.33 179 GLY A C 1
ATOM 1434 O O . GLY A 1 186 ? 14.338 -6.542 -12.797 1.00 31.14 179 GLY A O 1
ATOM 1435 N N . ALA A 1 187 ? 14.719 -8.784 -12.776 1.00 30.04 180 ALA A N 1
ATOM 1436 C CA . ALA A 1 187 ? 14.647 -8.930 -11.328 1.00 31.31 180 ALA A CA 1
ATOM 1437 C C . ALA A 1 187 ? 16.024 -8.741 -10.659 1.00 31.96 180 ALA A C 1
ATOM 1438 O O . ALA A 1 187 ? 16.113 -8.764 -9.443 1.00 32.57 180 ALA A O 1
ATOM 1440 N N . GLY A 1 188 ? 17.074 -8.569 -11.459 1.00 33.47 181 GLY A N 1
ATOM 1441 C CA . GLY A 1 188 ? 18.435 -8.374 -10.948 1.00 34.33 181 GLY A CA 1
ATOM 1442 C C . GLY A 1 188 ? 19.237 -9.639 -10.697 1.00 35.50 181 GLY A C 1
ATOM 1443 O O . GLY A 1 188 ? 20.185 -9.618 -9.908 1.00 35.31 181 GLY A O 1
ATOM 1444 N N . CYS A 1 189 ? 18.854 -10.751 -11.332 1.00 36.19 182 CYS A N 1
ATOM 1445 C CA . CYS A 1 189 ? 19.618 -11.983 -11.218 1.00 37.16 182 CYS A CA 1
ATOM 1446 C C . CYS A 1 189 ? 20.735 -11.931 -12.233 1.00 37.70 182 CYS A C 1
ATOM 1447 O O . CYS A 1 189 ? 20.558 -11.407 -13.329 1.00 37.65 182 CYS A O 1
ATOM 1450 N N . GLN A 1 190 ? 21.876 -12.502 -11.868 1.00 39.28 183 GLN A N 1
ATOM 1451 C CA . GLN A 1 190 ? 23.052 -12.558 -12.716 1.00 40.55 183 GLN A CA 1
ATOM 1452 C C . GLN A 1 190 ? 22.949 -13.778 -13.636 1.00 40.49 183 GLN A C 1
ATOM 1453 O O . GLN A 1 190 ? 23.702 -14.746 -13.468 1.00 41.28 183 GLN A O 1
ATOM 1459 N N . VAL A 1 191 ? 22.016 -13.718 -14.592 1.00 39.63 184 VAL A N 1
ATOM 1460 C CA . VAL A 1 191 ? 21.686 -14.841 -15.494 1.00 38.82 184 VAL A CA 1
ATOM 1461 C C . VAL A 1 191 ? 22.818 -15.256 -16.449 1.00 38.97 184 VAL A C 1
ATOM 1462 O O . VAL A 1 191 ? 23.233 -16.422 -16.462 1.00 38.82 184 VAL A O 1
ATOM 1466 N N . PHE A 1 192 ? 23.316 -14.286 -17.206 1.00 39.46 185 PHE A N 1
ATOM 1467 C CA . PHE A 1 192 ? 24.329 -14.530 -18.246 1.00 39.94 185 PHE A CA 1
ATOM 1468 C C . PHE A 1 192 ? 25.760 -14.474 -17.698 1.00 40.90 185 PHE A C 1
ATOM 1469 O O . PHE A 1 192 ? 26.710 -14.768 -18.423 1.00 41.63 185 PHE A O 1
ATOM 1477 N N . GLU A 1 193 ? 25.889 -14.115 -16.418 1.00 42.01 186 GLU A N 1
ATOM 1478 C CA . GLU A 1 193 ? 27.169 -14.038 -15.718 1.00 42.66 186 GLU A CA 1
ATOM 1479 C C . GLU A 1 193 ? 27.648 -15.430 -15.372 1.00 41.99 186 GLU A C 1
ATOM 1480 O O . GLU A 1 193 ? 26.925 -16.213 -14.747 1.00 41.92 186 GLU A O 1
ATOM 1486 N N . GLY A 1 194 ? 28.857 -15.759 -15.820 1.00 41.30 187 GLY A N 1
ATOM 1487 C CA . GLY A 1 194 ? 29.432 -17.078 -15.567 1.00 40.91 187 GLY A CA 1
ATOM 1488 C C . GLY A 1 194 ? 28.888 -18.187 -16.449 1.00 40.16 187 GLY A C 1
ATOM 1489 O O . GLY A 1 194 ? 29.241 -19.356 -16.273 1.00 40.72 187 GLY A O 1
ATOM 1490 N N . ARG A 1 195 ? 28.031 -17.818 -17.405 1.00 39.65 188 ARG A N 1
ATOM 1491 C CA . ARG A 1 195 ? 27.456 -18.739 -18.381 1.00 38.42 188 ARG A CA 1
ATOM 1492 C C . ARG A 1 195 ? 27.810 -18.222 -19.789 1.00 37.58 188 ARG A C 1
ATOM 1493 O O . ARG A 1 195 ? 26.921 -17.719 -20.493 1.00 36.93 188 ARG A O 1
ATOM 1501 N N . PRO A 1 196 ? 29.100 -18.374 -20.221 1.00 36.58 189 PRO A N 1
ATOM 1502 C CA . PRO A 1 196 ? 29.519 -17.757 -21.505 1.00 35.58 189 PRO A CA 1
ATOM 1503 C C . PRO A 1 196 ? 28.781 -18.274 -22.769 1.00 34.98 189 PRO A C 1
ATOM 1504 O O . PRO A 1 196 ? 28.594 -17.502 -23.696 1.00 34.76 189 PRO A O 1
ATOM 1508 N N . LYS A 1 197 ? 28.364 -19.546 -22.771 1.00 34.46 190 LYS A N 1
ATOM 1509 C CA . LYS A 1 197 ? 27.593 -20.132 -23.882 1.00 34.42 190 LYS A CA 1
ATOM 1510 C C . LYS A 1 197 ? 26.261 -19.437 -24.059 1.00 33.18 190 LYS A C 1
ATOM 1511 O O . LYS A 1 197 ? 25.878 -19.156 -25.197 1.00 32.42 190 LYS A O 1
ATOM 1517 N N . LEU A 1 198 ? 25.587 -19.147 -22.937 1.00 32.33 191 LEU A N 1
ATOM 1518 C CA . LEU A 1 198 ? 24.301 -18.424 -22.962 1.00 31.25 191 LEU A CA 1
ATOM 1519 C C . LEU A 1 198 ? 24.470 -16.954 -23.336 1.00 30.37 191 LEU A C 1
ATOM 1520 O O . LEU A 1 198 ? 23.654 -16.424 -24.079 1.00 29.37 191 LEU A O 1
ATOM 1525 N N . ALA A 1 199 ? 25.539 -16.320 -22.839 1.00 29.62 192 ALA A N 1
ATOM 1526 C CA . ALA A 1 199 ? 25.828 -14.913 -23.121 1.00 29.42 192 ALA A CA 1
ATOM 1527 C C . ALA A 1 199 ? 26.102 -14.654 -24.603 1.00 28.79 192 ALA A C 1
ATOM 1528 O O . ALA A 1 199 ? 25.573 -13.689 -25.152 1.00 29.51 192 ALA A O 1
ATOM 1530 N N . THR A 1 200 ? 26.885 -15.521 -25.259 1.00 28.45 193 THR A N 1
ATOM 1531 C CA . THR A 1 200 ? 27.150 -15.372 -26.705 1.00 27.81 193 THR A CA 1
ATOM 1532 C C . THR A 1 200 ? 25.905 -15.707 -27.533 1.00 27.20 193 THR A C 1
ATOM 1533 O O . THR A 1 200 ? 25.700 -15.097 -28.582 1.00 26.49 193 THR A O 1
ATOM 1537 N N . TRP A 1 201 ? 25.097 -16.678 -27.062 1.00 26.19 194 TRP A N 1
ATOM 1538 C CA . TRP A 1 201 ? 23.816 -17.034 -27.715 1.00 25.48 194 TRP A CA 1
ATOM 1539 C C . TRP A 1 201 ? 22.846 -15.842 -27.680 1.00 25.34 194 TRP A C 1
ATOM 1540 O O . TRP A 1 201 ? 22.234 -15.521 -28.708 1.00 25.08 194 TRP A O 1
ATOM 1551 N N . ARG A 1 202 ? 22.757 -15.174 -26.521 1.00 25.24 195 ARG A N 1
ATOM 1552 C CA . ARG A 1 202 ? 21.960 -13.955 -26.356 1.00 25.47 195 ARG A CA 1
ATOM 1553 C C . ARG A 1 202 ? 22.345 -12.898 -27.398 1.00 26.24 195 ARG A C 1
ATOM 1554 O O . ARG A 1 202 ? 21.469 -12.314 -28.039 1.00 25.55 195 ARG A O 1
ATOM 1562 N N . GLN A 1 203 ? 23.654 -12.710 -27.602 1.00 26.73 196 GLN A N 1
ATOM 1563 C CA . GLN A 1 203 ? 24.164 -11.722 -28.566 1.00 28.71 196 GLN A CA 1
ATOM 1564 C C . GLN A 1 203 ? 23.772 -12.079 -30.007 1.00 28.26 196 GLN A C 1
ATOM 1565 O O . GLN A 1 203 ? 23.457 -11.183 -30.767 1.00 28.51 196 GLN A O 1
ATOM 1571 N N . ARG A 1 204 ? 23.736 -13.381 -30.334 1.00 28.61 197 ARG A N 1
ATOM 1572 C CA . ARG A 1 204 ? 23.314 -13.869 -31.670 1.00 28.63 197 ARG A CA 1
ATOM 1573 C C . ARG A 1 204 ? 21.818 -13.676 -31.880 1.00 28.01 197 ARG A C 1
ATOM 1574 O O . ARG A 1 204 ? 21.399 -13.300 -32.985 1.00 27.17 197 ARG A O 1
ATOM 1582 N N . VAL A 1 205 ? 21.032 -13.932 -30.829 1.00 27.92 198 VAL A N 1
ATOM 1583 C CA . VAL A 1 205 ? 19.558 -13.745 -30.849 1.00 27.44 198 VAL A CA 1
ATOM 1584 C C . VAL A 1 205 ? 19.211 -12.260 -30.977 1.00 27.61 198 VAL A C 1
ATOM 1585 O O . VAL A 1 205 ? 18.378 -11.894 -31.817 1.00 27.56 198 VAL A O 1
ATOM 1589 N N . GLU A 1 206 ? 19.876 -11.410 -30.182 1.00 27.53 199 GLU A N 1
ATOM 1590 C CA . GLU A 1 206 ? 19.671 -9.955 -30.270 1.00 27.81 199 GLU A CA 1
ATOM 1591 C C . GLU A 1 206 ? 20.030 -9.435 -31.666 1.00 27.70 199 GLU A C 1
ATOM 1592 O O . GLU A 1 206 ? 19.279 -8.635 -32.218 1.00 28.11 199 GLU A O 1
ATOM 1598 N N . ALA A 1 207 ? 21.145 -9.909 -32.233 1.00 29.03 200 ALA A N 1
ATOM 1599 C CA . ALA A 1 207 ? 21.573 -9.542 -33.608 1.00 29.60 200 ALA A CA 1
ATOM 1600 C C . ALA A 1 207 ? 20.580 -9.992 -34.688 1.00 30.13 200 ALA A C 1
ATOM 1601 O O . ALA A 1 207 ? 20.293 -9.226 -35.607 1.00 30.28 200 ALA A O 1
ATOM 1603 N N . ALA A 1 208 ? 20.035 -11.208 -34.546 1.00 29.86 201 ALA A N 1
ATOM 1604 C CA . ALA A 1 208 ? 19.062 -11.778 -35.498 1.00 30.68 201 ALA A CA 1
ATOM 1605 C C . ALA A 1 208 ? 17.690 -11.104 -35.429 1.00 30.57 201 ALA A C 1
ATOM 1606 O O . ALA A 1 208 ? 17.029 -10.889 -36.454 1.00 30.96 201 ALA A O 1
ATOM 1608 N N . VAL A 1 209 ? 17.267 -10.793 -34.213 1.00 30.80 202 VAL A N 1
ATOM 1609 C CA . VAL A 1 209 ? 16.007 -10.097 -33.919 1.00 32.01 202 VAL A CA 1
ATOM 1610 C C . VAL A 1 209 ? 16.096 -8.610 -34.270 1.00 31.63 202 VAL A C 1
ATOM 1611 O O . VAL A 1 209 ? 15.114 -8.014 -34.743 1.00 31.23 202 VAL A O 1
ATOM 1615 N N . GLY A 1 210 ? 17.286 -8.044 -34.074 1.00 31.37 203 GLY A N 1
ATOM 1616 C CA . GLY A 1 210 ? 17.542 -6.614 -34.278 1.00 31.70 203 GLY A CA 1
ATOM 1617 C C . GLY A 1 210 ? 17.588 -6.003 -32.884 1.00 32.32 203 GLY A C 1
ATOM 1618 O O . GLY A 1 210 ? 16.604 -6.117 -32.131 1.00 32.00 203 GLY A O 1
ATOM 1619 N N . GLU A 1 211 ? 18.728 -5.375 -32.543 1.00 33.06 204 GLU A N 1
ATOM 1620 C CA . GLU A 1 211 ? 18.980 -4.790 -31.197 1.00 33.13 204 GLU A CA 1
ATOM 1621 C C . GLU A 1 211 ? 17.982 -3.720 -30.782 1.00 32.42 204 GLU A C 1
ATOM 1622 O O . GLU A 1 211 ? 17.590 -3.703 -29.616 1.00 32.97 204 GLU A O 1
ATOM 1628 N N . ASP A 1 212 ? 17.565 -2.857 -31.708 1.00 31.96 205 ASP A N 1
ATOM 1629 C CA . ASP A 1 212 ? 16.599 -1.796 -31.395 1.00 31.73 205 ASP A CA 1
ATOM 1630 C C . ASP A 1 212 ? 15.251 -2.394 -30.982 1.00 30.79 205 ASP A C 1
ATOM 1631 O O . ASP A 1 212 ? 14.683 -1.957 -29.992 1.00 30.40 205 ASP A O 1
ATOM 1636 N N . LEU A 1 213 ? 14.801 -3.430 -31.700 1.00 29.93 206 LEU A N 1
ATOM 1637 C CA . LEU A 1 213 ? 13.537 -4.116 -31.377 1.00 29.03 206 LEU A CA 1
ATOM 1638 C C . LEU A 1 213 ? 13.630 -4.856 -30.032 1.00 28.68 206 LEU A C 1
ATOM 1639 O O . LEU A 1 213 ? 12.733 -4.723 -29.200 1.00 28.76 206 LEU A O 1
ATOM 1644 N N . PHE A 1 214 ? 14.706 -5.620 -29.841 1.00 28.71 207 PHE A N 1
ATOM 1645 C CA . PHE A 1 214 ? 14.970 -6.337 -28.595 1.00 28.57 207 PHE A CA 1
ATOM 1646 C C . PHE A 1 214 ? 14.892 -5.386 -27.375 1.00 28.85 207 PHE A C 1
ATOM 1647 O O . PHE A 1 214 ? 14.210 -5.687 -26.400 1.00 26.66 207 PHE A O 1
ATOM 1655 N N . GLN A 1 215 ? 15.586 -4.245 -27.462 1.00 28.68 208 GLN A N 1
ATOM 1656 C CA . GLN A 1 215 ? 15.628 -3.267 -26.376 1.00 29.25 208 GLN A CA 1
ATOM 1657 C C . GLN A 1 215 ? 14.251 -2.659 -26.114 1.00 28.89 208 GLN A C 1
ATOM 1658 O O . GLN A 1 215 ? 13.854 -2.554 -24.953 1.00 29.63 208 GLN A O 1
ATOM 1664 N N . GLU A 1 216 ? 13.516 -2.361 -27.182 1.00 28.85 209 GLU A N 1
ATOM 1665 C CA . GLU A 1 216 ? 12.176 -1.762 -27.127 1.00 28.85 209 GLU A CA 1
ATOM 1666 C C . GLU A 1 216 ? 11.179 -2.652 -26.387 1.00 27.90 209 GLU A C 1
ATOM 1667 O O . GLU A 1 216 ? 10.458 -2.200 -25.502 1.00 28.08 209 GLU A O 1
ATOM 1673 N N . ALA A 1 217 ? 11.214 -3.934 -26.734 1.00 27.11 210 ALA A N 1
ATOM 1674 C CA . ALA A 1 217 ? 10.371 -4.965 -26.147 1.00 25.76 210 ALA A CA 1
ATOM 1675 C C . ALA A 1 217 ? 10.691 -5.199 -24.666 1.00 26.18 210 ALA A C 1
ATOM 1676 O O . ALA A 1 217 ? 9.803 -5.562 -23.893 1.00 25.67 210 ALA A O 1
ATOM 1678 N N . HIS A 1 218 ? 11.940 -4.939 -24.255 1.00 25.53 211 HIS A N 1
ATOM 1679 C CA . HIS A 1 218 ? 12.306 -5.200 -22.850 1.00 25.77 211 HIS A CA 1
ATOM 1680 C C . HIS A 1 218 ? 12.368 -3.998 -21.936 1.00 26.10 211 HIS A C 1
ATOM 1681 O O . HIS A 1 218 ? 12.758 -4.122 -20.794 1.00 26.07 211 HIS A O 1
ATOM 1688 N N . GLU A 1 219 ? 11.885 -2.842 -22.413 1.00 27.79 212 GLU A N 1
ATOM 1689 C CA . GLU A 1 219 ? 11.889 -1.587 -21.621 1.00 28.37 212 GLU A CA 1
ATOM 1690 C C . GLU A 1 219 ? 11.109 -1.655 -20.300 1.00 28.45 212 GLU A C 1
ATOM 1691 O O . GLU A 1 219 ? 11.583 -1.130 -19.303 1.00 28.73 212 GLU A O 1
ATOM 1697 N N . VAL A 1 220 ? 9.989 -2.386 -20.276 1.00 27.53 213 VAL A N 1
ATOM 1698 C CA . VAL A 1 220 ? 9.131 -2.488 -19.065 1.00 26.84 213 VAL A CA 1
ATOM 1699 C C . VAL A 1 220 ? 9.694 -3.455 -18.002 1.00 27.02 213 VAL A C 1
ATOM 1700 O O . VAL A 1 220 ? 9.766 -3.099 -16.807 1.00 27.31 213 VAL A O 1
ATOM 1704 N N . ILE A 1 221 ? 10.104 -4.661 -18.418 1.00 26.16 214 ILE A N 1
ATOM 1705 C CA . ILE A 1 221 ? 10.637 -5.656 -17.469 1.00 26.25 214 ILE A CA 1
ATOM 1706 C C . ILE A 1 221 ? 11.938 -5.137 -16.774 1.00 26.80 214 ILE A C 1
ATOM 1707 O O . ILE A 1 221 ? 12.120 -5.335 -15.580 1.00 24.67 214 ILE A O 1
ATOM 1712 N N . LEU A 1 222 ? 12.737 -4.365 -17.509 1.00 28.32 215 LEU A N 1
ATOM 1713 C CA . LEU A 1 222 ? 13.977 -3.774 -16.971 1.00 30.97 215 LEU A CA 1
ATOM 1714 C C . LEU A 1 222 ? 13.720 -2.636 -15.947 1.00 32.45 215 LEU A C 1
ATOM 1715 O O . LEU A 1 222 ? 14.632 -2.278 -15.200 1.00 32.41 215 LEU A O 1
ATOM 1720 N N . LYS A 1 223 ? 12.480 -2.124 -15.914 1.00 33.26 216 LYS A N 1
ATOM 1721 C CA . LYS A 1 223 ? 11.993 -1.096 -14.993 1.00 35.28 216 LYS A CA 1
ATOM 1722 C C . LYS A 1 223 ? 11.085 -1.638 -13.878 1.00 35.47 216 LYS A C 1
ATOM 1723 O O . LYS A 1 223 ? 10.493 -0.828 -13.145 1.00 35.57 216 LYS A O 1
ATOM 1729 N N . ALA A 1 224 ? 10.961 -2.971 -13.743 1.00 35.47 217 ALA A N 1
ATOM 1730 C CA . ALA A 1 224 ? 10.044 -3.596 -12.752 1.00 35.51 217 ALA A CA 1
ATOM 1731 C C . ALA A 1 224 ? 10.428 -3.340 -11.291 1.00 36.24 217 ALA A C 1
ATOM 1732 O O . ALA A 1 224 ? 9.540 -3.251 -10.454 1.00 35.79 217 ALA A O 1
ATOM 1734 N N . LYS A 1 225 ? 11.730 -3.181 -11.010 1.00 37.43 218 LYS A N 1
ATOM 1735 C CA . LYS A 1 225 ? 12.231 -2.819 -9.671 1.00 39.07 218 LYS A CA 1
ATOM 1736 C C . LYS A 1 225 ? 11.773 -1.428 -9.227 1.00 39.32 218 LYS A C 1
ATOM 1737 O O . LYS A 1 225 ? 11.794 -1.133 -8.037 1.00 40.43 218 LYS A O 1
ATOM 1743 N N . ASP A 1 226 ? 11.349 -0.606 -10.188 1.00 39.53 219 ASP A N 1
ATOM 1744 C CA . ASP A 1 226 ? 10.921 0.776 -9.969 1.00 39.35 219 ASP A CA 1
ATOM 1745 C C . ASP A 1 226 ? 9.405 1.019 -10.080 1.00 39.13 219 ASP A C 1
ATOM 1746 O O . ASP A 1 226 ? 8.974 2.184 -10.082 1.00 39.40 219 ASP A O 1
ATOM 1751 N N . PHE A 1 227 ? 8.606 -0.047 -10.210 1.00 38.90 220 PHE A N 1
ATOM 1752 C CA . PHE A 1 227 ? 7.154 0.094 -10.208 1.00 38.69 220 PHE A CA 1
ATOM 1753 C C . PHE A 1 227 ? 6.703 0.642 -8.864 1.00 38.23 220 PHE A C 1
ATOM 1754 O O . PHE A 1 227 ? 7.190 0.155 -7.833 1.00 38.83 220 PHE A O 1
ATOM 1762 N N . PRO A 1 228 ? 5.834 1.677 -8.869 1.00 37.79 221 PRO A N 1
ATOM 1763 C CA . PRO A 1 228 ? 5.268 2.192 -7.638 1.00 37.80 221 PRO A CA 1
ATOM 1764 C C . PRO A 1 228 ? 4.395 1.082 -7.030 1.00 37.17 221 PRO A C 1
ATOM 1765 O O . PRO A 1 228 ? 3.663 0.427 -7.811 1.00 37.71 221 PRO A O 1
ATOM 1769 N N . PRO A 1 229 ? 4.493 0.836 -5.688 1.00 36.02 222 PRO A N 1
ATOM 1770 C CA . PRO A 1 229 ? 3.677 -0.214 -5.048 1.00 34.67 222 PRO A CA 1
ATOM 1771 C C . PRO A 1 229 ? 2.171 -0.031 -5.261 1.00 34.11 222 PRO A C 1
ATOM 1772 O O . PRO A 1 229 ? 1.692 1.108 -5.393 1.00 33.55 222 PRO A O 1
ATOM 1776 N N . ALA A 1 230 ? 1.473 -1.164 -5.364 1.00 32.41 223 ALA A N 1
ATOM 1777 C CA . ALA A 1 230 ? 0.029 -1.206 -5.545 1.00 31.93 223 ALA A CA 1
ATOM 1778 C C . ALA A 1 230 ? -0.669 -0.655 -4.319 1.00 31.09 223 ALA A C 1
ATOM 1779 O O . ALA A 1 230 ? -0.226 -0.894 -3.197 1.00 29.30 223 ALA A O 1
ATOM 1781 N N . ASP A 1 231 ? -1.777 0.058 -4.531 1.00 32.09 224 ASP A N 1
ATOM 1782 C CA . ASP A 1 231 ? -2.581 0.577 -3.403 1.00 33.23 224 ASP A CA 1
ATOM 1783 C C . ASP A 1 231 ? -3.317 -0.638 -2.785 1.00 33.53 224 ASP A C 1
ATOM 1784 O O . ASP A 1 231 ? -3.289 -1.724 -3.419 1.00 32.45 224 ASP A O 1
ATOM 1789 N N . PRO A 1 232 ? -3.953 -0.503 -1.579 1.00 34.12 225 PRO A N 1
ATOM 1790 C CA . PRO A 1 232 ? -4.529 -1.737 -1.011 1.00 34.43 225 PRO A CA 1
ATOM 1791 C C . PRO A 1 232 ? -5.672 -2.370 -1.832 1.00 35.33 225 PRO A C 1
ATOM 1792 O O . PRO A 1 232 ? -5.826 -3.585 -1.750 1.00 35.65 225 PRO A O 1
ATOM 1796 N N . THR A 1 233 ? -6.395 -1.591 -2.644 1.00 35.70 226 THR A N 1
ATOM 1797 C CA . THR A 1 233 ? -7.526 -2.141 -3.439 1.00 36.58 226 THR A CA 1
ATOM 1798 C C . THR A 1 233 ? -7.029 -2.962 -4.653 1.00 35.77 226 THR A C 1
ATOM 1799 O O . THR A 1 233 ? -7.560 -4.040 -4.915 1.00 35.35 226 THR A O 1
ATOM 1803 N N . ILE A 1 234 ? -6.014 -2.437 -5.349 1.00 34.88 227 ILE A N 1
ATOM 1804 C CA . ILE A 1 234 ? -5.368 -3.108 -6.484 1.00 34.32 227 ILE A CA 1
ATOM 1805 C C . ILE A 1 234 ? -4.719 -4.414 -6.001 1.00 33.57 227 ILE A C 1
ATOM 1806 O O . ILE A 1 234 ? -4.951 -5.456 -6.603 1.00 33.05 227 ILE A O 1
ATOM 1811 N N . LYS A 1 235 ? -3.969 -4.337 -4.894 1.00 32.92 228 LYS A N 1
ATOM 1812 C CA . LYS A 1 235 ? -3.329 -5.484 -4.240 1.00 32.36 228 LYS A CA 1
ATOM 1813 C C . LYS A 1 235 ? -4.326 -6.614 -3.912 1.00 32.60 228 LYS A C 1
ATOM 1814 O O . LYS A 1 235 ? -4.088 -7.765 -4.264 1.00 31.73 228 LYS A O 1
ATOM 1820 N N . GLN A 1 236 ? -5.445 -6.254 -3.288 1.00 32.49 229 GLN A N 1
ATOM 1821 C CA . GLN A 1 236 ? -6.501 -7.194 -2.913 1.00 33.63 229 GLN A CA 1
ATOM 1822 C C . GLN A 1 236 ? -7.112 -7.907 -4.140 1.00 33.03 229 GLN A C 1
ATOM 1823 O O . GLN A 1 236 ? -7.448 -9.087 -4.068 1.00 32.42 229 GLN A O 1
ATOM 1829 N N . LYS A 1 237 ? -7.230 -7.176 -5.242 1.00 32.90 230 LYS A N 1
ATOM 1830 C CA . LYS A 1 237 ? -7.765 -7.657 -6.493 1.00 32.82 230 LYS A CA 1
ATOM 1831 C C . LYS A 1 237 ? -6.775 -8.565 -7.213 1.00 32.90 230 LYS A C 1
ATOM 1832 O O . LYS A 1 237 ? -7.164 -9.589 -7.793 1.00 32.08 230 LYS A O 1
ATOM 1838 N N . LEU A 1 238 ? -5.483 -8.215 -7.148 1.00 31.73 231 LEU A N 1
ATOM 1839 C CA . LEU A 1 238 ? -4.435 -8.983 -7.836 1.00 32.14 231 LEU A CA 1
ATOM 1840 C C . LEU A 1 238 ? -3.873 -10.154 -7.042 1.00 31.66 231 LEU A C 1
ATOM 1841 O O . LEU A 1 238 ? -3.419 -11.095 -7.664 1.00 32.20 231 LEU A O 1
ATOM 1846 N N . MET A 1 239 ? -3.904 -10.108 -5.705 1.00 31.59 232 MET A N 1
ATOM 1847 C CA . MET A 1 239 ? -3.329 -11.192 -4.868 1.00 32.45 232 MET A CA 1
ATOM 1848 C C . MET A 1 239 ? -3.894 -12.608 -5.194 1.00 32.25 232 MET A C 1
ATOM 1849 O O . MET A 1 239 ? -3.073 -13.493 -5.386 1.00 31.89 232 MET A O 1
ATOM 1854 N N . PRO A 1 240 ? -5.245 -12.820 -5.270 1.00 32.77 233 PRO A N 1
ATOM 1855 C CA . PRO A 1 240 ? -5.602 -14.228 -5.636 1.00 32.66 233 PRO A CA 1
ATOM 1856 C C . PRO A 1 240 ? -5.119 -14.656 -7.047 1.00 32.07 233 PRO A C 1
ATOM 1857 O O . PRO A 1 240 ? -4.731 -15.809 -7.220 1.00 32.52 233 PRO A O 1
ATOM 1861 N N . ARG A 1 241 ? -5.078 -13.714 -7.989 1.00 31.84 234 ARG A N 1
ATOM 1862 C CA . ARG A 1 241 ? -4.576 -13.952 -9.353 1.00 31.84 234 ARG A CA 1
ATOM 1863 C C . ARG A 1 241 ? -3.099 -14.317 -9.363 1.00 31.54 234 ARG A C 1
ATOM 1864 O O . ARG A 1 241 ? -2.675 -15.233 -10.072 1.00 31.16 234 ARG A O 1
ATOM 1872 N N . VAL A 1 242 ? -2.324 -13.590 -8.565 1.00 31.60 235 VAL A N 1
ATOM 1873 C CA . VAL A 1 242 ? -0.880 -13.828 -8.442 1.00 31.48 235 VAL A CA 1
ATOM 1874 C C . VAL A 1 242 ? -0.596 -15.186 -7.741 1.00 32.26 235 VAL A C 1
ATOM 1875 O O . VAL A 1 242 ? 0.279 -15.924 -8.191 1.00 31.95 235 VAL A O 1
ATOM 1879 N N . LEU A 1 243 ? -1.368 -15.534 -6.708 1.00 32.96 236 LEU A N 1
ATOM 1880 C CA . LEU A 1 243 ? -1.168 -16.810 -5.983 1.00 34.39 236 LEU A CA 1
ATOM 1881 C C . LEU A 1 243 ? -1.543 -18.055 -6.845 1.00 34.96 236 LEU A C 1
ATOM 1882 O O . LEU A 1 243 ? -0.990 -19.132 -6.637 1.00 35.03 236 LEU A O 1
ATOM 1887 N N . ALA A 1 244 ? -2.439 -17.879 -7.816 1.00 35.09 237 ALA A N 1
ATOM 1888 C CA . ALA A 1 244 ? -2.829 -18.931 -8.774 1.00 36.33 237 ALA A CA 1
ATOM 1889 C C . ALA A 1 244 ? -1.749 -19.080 -9.832 1.00 37.25 237 ALA A C 1
ATOM 1890 O O . ALA A 1 244 ? -1.551 -20.159 -10.402 1.00 37.83 237 ALA A O 1
ATOM 1892 N N . MET A 1 245 ? -1.056 -17.978 -10.085 1.00 37.97 238 MET A N 1
ATOM 1893 C CA . MET A 1 245 ? 0.053 -17.898 -11.002 1.00 38.97 238 MET A CA 1
ATOM 1894 C C . MET A 1 245 ? 1.317 -18.483 -10.355 1.00 39.67 238 MET A C 1
ATOM 1895 O O . MET A 1 245 ? 2.029 -19.267 -10.981 1.00 39.08 238 MET A O 1
ATOM 1900 N N . ILE A 1 246 ? 1.565 -18.116 -9.090 1.00 40.75 239 ILE A N 1
ATOM 1901 C CA . ILE A 1 246 ? 2.724 -18.555 -8.294 1.00 42.22 239 ILE A CA 1
ATOM 1902 C C . ILE A 1 246 ? 2.234 -19.557 -7.262 1.00 43.55 239 ILE A C 1
ATOM 1903 O O . ILE A 1 246 ? 1.840 -19.194 -6.145 1.00 44.16 239 ILE A O 1
ATOM 1908 N N . ARG A 1 247 ? 2.288 -20.827 -7.640 1.00 44.86 240 ARG A N 1
ATOM 1909 C CA . ARG A 1 247 ? 1.739 -21.914 -6.814 1.00 45.88 240 ARG A CA 1
ATOM 1910 C C . ARG A 1 247 ? 2.680 -22.467 -5.733 1.00 46.56 240 ARG A C 1
ATOM 1911 O O . ARG A 1 247 ? 3.873 -22.171 -5.684 1.00 47.02 240 ARG A O 1
ATOM 1920 N N . GLY B 1 9 ? 13.418 -48.484 -38.061 1.00 40.29 2 GLY B N 1
ATOM 1921 C CA . GLY B 1 9 ? 13.849 -48.463 -36.638 1.00 40.00 2 GLY B CA 1
ATOM 1922 C C . GLY B 1 9 ? 13.168 -47.392 -35.787 1.00 39.61 2 GLY B C 1
ATOM 1923 O O . GLY B 1 9 ? 13.855 -46.536 -35.213 1.00 39.77 2 GLY B O 1
ATOM 1924 N N . LEU B 1 10 ? 11.828 -47.418 -35.748 1.00 38.44 3 LEU B N 1
ATOM 1925 C CA . LEU B 1 10 ? 11.043 -46.528 -34.880 1.00 36.99 3 LEU B CA 1
ATOM 1926 C C . LEU B 1 10 ? 10.796 -47.250 -33.574 1.00 36.58 3 LEU B C 1
ATOM 1927 O O . LEU B 1 10 ? 10.231 -48.344 -33.568 1.00 35.94 3 LEU B O 1
ATOM 1932 N N . GLU B 1 11 ? 11.241 -46.626 -32.482 1.00 35.86 4 GLU B N 1
ATOM 1933 C CA . GLU B 1 11 ? 11.103 -47.148 -31.131 1.00 35.81 4 GLU B CA 1
ATOM 1934 C C . GLU B 1 11 ? 10.479 -46.109 -30.220 1.00 34.69 4 GLU B C 1
ATOM 1935 O O . GLU B 1 11 ? 10.895 -44.951 -30.229 1.00 34.06 4 GLU B O 1
ATOM 1941 N N . LEU B 1 12 ? 9.480 -46.550 -29.448 1.00 33.39 5 LEU B N 1
ATOM 1942 C CA . LEU B 1 12 ? 8.766 -45.721 -28.478 1.00 32.38 5 LEU B CA 1
ATOM 1943 C C . LEU B 1 12 ? 8.996 -46.298 -27.090 1.00 31.96 5 LEU B C 1
ATOM 1944 O O . LEU B 1 12 ? 8.611 -47.430 -26.818 1.00 31.62 5 LEU B O 1
ATOM 1949 N N . TYR B 1 13 ? 9.668 -45.511 -26.247 1.00 31.39 6 TYR B N 1
ATOM 1950 C CA . TYR B 1 13 ? 10.037 -45.831 -24.868 1.00 31.40 6 TYR B CA 1
ATOM 1951 C C . TYR B 1 13 ? 8.902 -45.319 -24.002 1.00 30.98 6 TYR B C 1
ATOM 1952 O O . TYR B 1 13 ? 8.737 -44.113 -23.838 1.00 29.29 6 TYR B O 1
ATOM 1961 N N . LEU B 1 14 ? 8.108 -46.256 -23.486 1.00 30.76 7 LEU B N 1
ATOM 1962 C CA . LEU B 1 14 ? 6.849 -45.923 -22.813 1.00 30.49 7 LEU B CA 1
ATOM 1963 C C . LEU B 1 14 ? 6.559 -46.696 -21.538 1.00 30.17 7 LEU B C 1
ATOM 1964 O O . LEU B 1 14 ? 7.085 -47.780 -21.335 1.00 30.92 7 LEU B O 1
ATOM 1969 N N . ASP B 1 15 ? 5.745 -46.109 -20.665 1.00 29.31 8 ASP B N 1
ATOM 1970 C CA . ASP B 1 15 ? 5.183 -46.806 -19.520 1.00 28.59 8 ASP B CA 1
ATOM 1971 C C . ASP B 1 15 ? 3.736 -46.350 -19.496 1.00 28.20 8 ASP B C 1
ATOM 1972 O O . ASP B 1 15 ? 3.486 -45.187 -19.257 1.00 27.23 8 ASP B O 1
ATOM 1977 N N . LEU B 1 16 ? 2.790 -47.271 -19.662 1.00 27.13 9 LEU B N 1
ATOM 1978 C CA . LEU B 1 16 ? 1.358 -46.886 -19.705 1.00 27.44 9 LEU B CA 1
ATOM 1979 C C . LEU B 1 16 ? 0.803 -46.298 -18.377 1.00 26.46 9 LEU B C 1
ATOM 1980 O O . LEU B 1 16 ? -0.328 -45.826 -18.327 1.00 25.15 9 LEU B O 1
ATOM 1985 N N . LEU B 1 17 ? 1.622 -46.278 -17.331 1.00 26.18 10 LEU B N 1
ATOM 1986 C CA . LEU B 1 17 ? 1.265 -45.602 -16.096 1.00 26.92 10 LEU B CA 1
ATOM 1987 C C . LEU B 1 17 ? 1.168 -44.071 -16.302 1.00 26.68 10 LEU B C 1
ATOM 1988 O O . LEU B 1 17 ? 0.295 -43.412 -15.731 1.00 26.28 10 LEU B O 1
ATOM 1993 N N . SER B 1 18 ? 2.035 -43.529 -17.142 1.00 26.55 11 SER B N 1
ATOM 1994 C CA . SER B 1 18 ? 2.070 -42.069 -17.312 1.00 26.81 11 SER B CA 1
ATOM 1995 C C . SER B 1 18 ? 1.124 -41.582 -18.407 1.00 25.55 11 SER B C 1
ATOM 1996 O O . SER B 1 18 ? 1.038 -42.218 -19.463 1.00 25.55 11 SER B O 1
ATOM 1999 N N . GLN B 1 19 ? 0.451 -40.450 -18.121 1.00 25.68 12 GLN B N 1
ATOM 2000 C CA . GLN B 1 19 ? -0.508 -39.757 -19.016 1.00 25.74 12 GLN B CA 1
ATOM 2001 C C . GLN B 1 19 ? 0.095 -39.487 -20.406 1.00 24.60 12 GLN B C 1
ATOM 2002 O O . GLN B 1 19 ? -0.568 -39.820 -21.400 1.00 23.87 12 GLN B O 1
ATOM 2008 N N . PRO B 1 20 ? 1.332 -38.876 -20.495 1.00 22.99 13 PRO B N 1
ATOM 2009 C CA . PRO B 1 20 ? 1.856 -38.632 -21.868 1.00 23.53 13 PRO B CA 1
ATOM 2010 C C . PRO B 1 20 ? 2.171 -39.881 -22.719 1.00 23.42 13 PRO B C 1
ATOM 2011 O O . PRO B 1 20 ? 1.987 -39.815 -23.941 1.00 24.68 13 PRO B O 1
ATOM 2015 N N . CYS B 1 21 ? 2.609 -40.977 -22.087 1.00 22.96 14 CYS B N 1
ATOM 2016 C CA . CYS B 1 21 ? 2.884 -42.239 -22.777 1.00 23.64 14 CYS B CA 1
ATOM 2017 C C . CYS B 1 21 ? 1.618 -42.865 -23.325 1.00 23.33 14 CYS B C 1
ATOM 2018 O O . CYS B 1 21 ? 1.655 -43.417 -24.404 1.00 23.26 14 CYS B O 1
ATOM 2021 N N . ARG B 1 22 ? 0.523 -42.776 -22.571 1.00 23.53 15 ARG B N 1
ATOM 2022 C CA . ARG B 1 22 ? -0.791 -43.266 -23.056 1.00 23.14 15 ARG B CA 1
ATOM 2023 C C . ARG B 1 22 ? -1.256 -42.504 -24.288 1.00 22.50 15 ARG B C 1
ATOM 2024 O O . ARG B 1 22 ? -1.762 -43.129 -25.210 1.00 21.18 15 ARG B O 1
ATOM 2032 N N . ALA B 1 23 ? -1.081 -41.170 -24.301 1.00 22.18 16 ALA B N 1
ATOM 2033 C CA . ALA B 1 23 ? -1.443 -40.364 -25.478 1.00 22.30 16 ALA B CA 1
ATOM 2034 C C . ALA B 1 23 ? -0.687 -40.812 -26.722 1.00 23.01 16 ALA B C 1
ATOM 2035 O O . ALA B 1 23 ? -1.304 -40.987 -27.763 1.00 23.09 16 ALA B O 1
ATOM 2037 N N . VAL B 1 24 ? 0.631 -41.008 -26.594 1.00 22.95 17 VAL B N 1
ATOM 2038 C CA . VAL B 1 24 ? 1.515 -41.466 -27.697 1.00 23.45 17 VAL B CA 1
ATOM 2039 C C . VAL B 1 24 ? 1.178 -42.917 -28.147 1.00 24.46 17 VAL B C 1
ATOM 2040 O O . VAL B 1 24 ? 1.130 -43.194 -29.351 1.00 24.28 17 VAL B O 1
ATOM 2044 N N . TYR B 1 25 ? 0.897 -43.797 -27.178 1.00 24.48 18 TYR B N 1
ATOM 2045 C CA . TYR B 1 25 ? 0.572 -45.209 -27.436 1.00 25.61 18 TYR B CA 1
ATOM 2046 C C . TYR B 1 25 ? -0.701 -45.375 -28.247 1.00 25.04 18 TYR B C 1
ATOM 2047 O O . TYR B 1 25 ? -0.703 -46.082 -29.236 1.00 25.52 18 TYR B O 1
ATOM 2056 N N . ILE B 1 26 ? -1.766 -44.743 -27.785 1.00 24.51 19 ILE B N 1
ATOM 2057 C CA . ILE B 1 26 ? -3.067 -44.766 -28.453 1.00 24.95 19 ILE B CA 1
ATOM 2058 C C . ILE B 1 26 ? -2.969 -44.196 -29.865 1.00 24.78 19 ILE B C 1
ATOM 2059 O O . ILE B 1 26 ? -3.535 -44.763 -30.799 1.00 23.61 19 ILE B O 1
ATOM 2064 N N . PHE B 1 27 ? -2.226 -43.099 -30.014 1.00 24.32 20 PHE B N 1
ATOM 2065 C CA . PHE B 1 27 ? -2.095 -42.437 -31.321 1.00 24.91 20 PHE B CA 1
ATOM 2066 C C . PHE B 1 27 ? -1.424 -43.344 -32.354 1.00 24.75 20 PHE B C 1
ATOM 2067 O O . PHE B 1 27 ? -1.948 -43.507 -33.454 1.00 25.25 20 PHE B O 1
ATOM 2075 N N . ALA B 1 28 ? -0.282 -43.908 -31.973 1.00 24.95 21 ALA B N 1
ATOM 2076 C CA . ALA B 1 28 ? 0.504 -44.749 -32.847 1.00 26.01 21 ALA B CA 1
ATOM 2077 C C . ALA B 1 28 ? -0.267 -46.031 -33.222 1.00 26.35 21 ALA B C 1
ATOM 2078 O O . ALA B 1 28 ? -0.297 -46.401 -34.404 1.00 26.18 21 ALA B O 1
ATOM 2080 N N . LYS B 1 29 ? -0.931 -46.656 -32.243 1.00 27.71 22 LYS B N 1
ATOM 2081 C CA . LYS B 1 29 ? -1.734 -47.882 -32.496 1.00 28.85 22 LYS B CA 1
ATOM 2082 C C . LYS B 1 29 ? -2.970 -47.586 -33.344 1.00 29.14 22 LYS B C 1
ATOM 2083 O O . LYS B 1 29 ? -3.241 -48.336 -34.287 1.00 29.77 22 LYS B O 1
ATOM 2089 N N . LYS B 1 30 ? -3.705 -46.508 -33.039 1.00 29.42 23 LYS B N 1
ATOM 2090 C CA . LYS B 1 30 ? -4.912 -46.106 -33.811 1.00 29.43 23 LYS B CA 1
ATOM 2091 C C . LYS B 1 30 ? -4.635 -45.839 -35.307 1.00 30.09 23 LYS B C 1
ATOM 2092 O O . LYS B 1 30 ? -5.459 -46.162 -36.188 1.00 28.89 23 LYS B O 1
ATOM 2098 N N . ASN B 1 31 ? -3.462 -45.263 -35.564 1.00 30.36 24 ASN B N 1
ATOM 2099 C CA . ASN B 1 31 ? -3.029 -44.901 -36.915 1.00 31.32 24 ASN B CA 1
ATOM 2100 C C . ASN B 1 31 ? -2.197 -45.977 -37.623 1.00 32.18 24 ASN B C 1
ATOM 2101 O O . ASN B 1 31 ? -1.677 -45.717 -38.722 1.00 32.15 24 ASN B O 1
ATOM 2106 N N . ASP B 1 32 ? -2.093 -47.163 -37.003 1.00 33.06 25 ASP B N 1
ATOM 2107 C CA . ASP B 1 32 ? -1.358 -48.336 -37.539 1.00 34.21 25 ASP B CA 1
ATOM 2108 C C . ASP B 1 32 ? 0.104 -48.003 -37.844 1.00 34.21 25 ASP B C 1
ATOM 2109 O O . ASP B 1 32 ? 0.687 -48.480 -38.838 1.00 34.16 25 ASP B O 1
ATOM 2114 N N . ILE B 1 33 ? 0.689 -47.165 -36.990 1.00 34.08 26 ILE B N 1
ATOM 2115 C CA . ILE B 1 33 ? 2.073 -46.764 -37.128 1.00 33.68 26 ILE B CA 1
ATOM 2116 C C . ILE B 1 33 ? 2.944 -47.890 -36.551 1.00 34.66 26 ILE B C 1
ATOM 2117 O O . ILE B 1 33 ? 2.793 -48.241 -35.377 1.00 34.81 26 ILE B O 1
ATOM 2122 N N . PRO B 1 34 ? 3.843 -48.471 -37.380 1.00 35.34 27 PRO B N 1
ATOM 2123 C CA . PRO B 1 34 ? 4.690 -49.554 -36.883 1.00 35.50 27 PRO B CA 1
ATOM 2124 C C . PRO B 1 34 ? 5.844 -49.040 -36.024 1.00 35.63 27 PRO B C 1
ATOM 2125 O O . PRO B 1 34 ? 6.564 -48.117 -36.415 1.00 35.42 27 PRO B O 1
ATOM 2129 N N . PHE B 1 35 ? 5.978 -49.637 -34.844 1.00 35.53 28 PHE B N 1
ATOM 2130 C CA . PHE B 1 35 ? 7.024 -49.296 -33.895 1.00 35.49 28 PHE B CA 1
ATOM 2131 C C . PHE B 1 35 ? 7.375 -50.471 -33.000 1.00 36.31 28 PHE B C 1
ATOM 2132 O O . PHE B 1 35 ? 6.560 -51.365 -32.817 1.00 35.99 28 PHE B O 1
ATOM 2140 N N . GLU B 1 36 ? 8.596 -50.444 -32.469 1.00 37.01 29 GLU B N 1
ATOM 2141 C CA . GLU B 1 36 ? 9.042 -51.346 -31.446 1.00 38.85 29 GLU B CA 1
ATOM 2142 C C . GLU B 1 36 ? 8.680 -50.643 -30.133 1.00 38.65 29 GLU B C 1
ATOM 2143 O O . GLU B 1 36 ? 8.939 -49.443 -29.951 1.00 38.23 29 GLU B O 1
ATOM 2149 N N . LEU B 1 37 ? 8.048 -51.401 -29.242 1.00 38.91 30 LEU B N 1
ATOM 2150 C CA . LEU B 1 37 ? 7.652 -50.916 -27.936 1.00 38.84 30 LEU B CA 1
ATOM 2151 C C . LEU B 1 37 ? 8.690 -51.346 -26.927 1.00 39.31 30 LEU B C 1
ATOM 2152 O O . LEU B 1 37 ? 8.984 -52.544 -26.802 1.00 39.29 30 LEU B O 1
ATOM 2157 N N . ARG B 1 38 ? 9.291 -50.363 -26.257 1.00 39.27 31 ARG B N 1
ATOM 2158 C CA . ARG B 1 38 ? 10.204 -50.637 -25.163 1.00 39.18 31 ARG B CA 1
ATOM 2159 C C . ARG B 1 38 ? 9.533 -50.108 -23.904 1.00 38.67 31 ARG B C 1
ATOM 2160 O O . ARG B 1 38 ? 9.354 -48.891 -23.731 1.00 37.42 31 ARG B O 1
ATOM 2168 N N . ILE B 1 39 ? 9.150 -51.032 -23.038 1.00 38.28 32 ILE B N 1
ATOM 2169 C CA . ILE B 1 39 ? 8.506 -50.651 -21.777 1.00 38.50 32 ILE B CA 1
ATOM 2170 C C . ILE B 1 39 ? 9.645 -50.334 -20.800 1.00 38.21 32 ILE B C 1
ATOM 2171 O O . ILE B 1 39 ? 10.598 -51.117 -20.638 1.00 37.86 32 ILE B O 1
ATOM 2176 N N . VAL B 1 40 ? 9.556 -49.122 -20.253 1.00 37.33 33 VAL B N 1
ATOM 2177 C CA . VAL B 1 40 ? 10.481 -48.581 -19.292 1.00 37.37 33 VAL B CA 1
ATOM 2178 C C . VAL B 1 40 ? 9.685 -48.589 -18.004 1.00 37.80 33 VAL B C 1
ATOM 2179 O O . VAL B 1 40 ? 8.861 -47.696 -17.784 1.00 37.31 33 VAL B O 1
ATOM 2183 N N . ASP B 1 41 ? 9.918 -49.596 -17.165 1.00 37.81 34 ASP B N 1
ATOM 2184 C CA . ASP B 1 41 ? 9.149 -49.794 -15.934 1.00 38.38 34 ASP B CA 1
ATOM 2185 C C . ASP B 1 41 ? 9.535 -48.772 -14.852 1.00 38.13 34 ASP B C 1
ATOM 2186 O O . ASP B 1 41 ? 10.534 -48.930 -14.152 1.00 37.93 34 ASP B O 1
ATOM 2191 N N . LEU B 1 42 ? 8.706 -47.727 -14.749 1.00 37.52 35 LEU B N 1
ATOM 2192 C CA . LEU B 1 42 ? 8.880 -46.599 -13.825 1.00 37.57 35 LEU B CA 1
ATOM 2193 C C . LEU B 1 42 ? 8.848 -46.962 -12.338 1.00 37.66 35 LEU B C 1
ATOM 2194 O O . LEU B 1 42 ? 9.642 -46.408 -11.573 1.00 37.30 35 LEU B O 1
ATOM 2199 N N . ILE B 1 43 ? 7.950 -47.883 -11.946 1.00 38.29 36 ILE B N 1
ATOM 2200 C CA . ILE B 1 43 ? 7.836 -48.324 -10.520 1.00 39.18 36 ILE B CA 1
ATOM 2201 C C . ILE B 1 43 ? 9.079 -49.142 -10.083 1.00 39.56 36 ILE B C 1
ATOM 2202 O O . ILE B 1 43 ? 9.343 -49.240 -8.889 1.00 39.51 36 ILE B O 1
ATOM 2207 N N . LYS B 1 44 ? 9.806 -49.707 -11.058 1.00 40.00 37 LYS B N 1
ATOM 2208 C CA . LYS B 1 44 ? 11.065 -50.428 -10.818 1.00 40.94 37 LYS B CA 1
ATOM 2209 C C . LYS B 1 44 ? 12.287 -49.491 -10.956 1.00 40.68 37 LYS B C 1
ATOM 2210 O O . LYS B 1 44 ? 13.427 -49.915 -10.735 1.00 40.80 37 LYS B O 1
ATOM 2216 N N . GLY B 1 45 ? 12.030 -48.223 -11.294 1.00 40.52 38 GLY B N 1
ATOM 2217 C CA . GLY B 1 45 ? 13.062 -47.212 -11.478 1.00 40.39 38 GLY B CA 1
ATOM 2218 C C . GLY B 1 45 ? 13.959 -47.440 -12.684 1.00 40.62 38 GLY B C 1
ATOM 2219 O O . GLY B 1 45 ? 15.100 -46.977 -12.682 1.00 41.21 38 GLY B O 1
ATOM 2220 N N . GLN B 1 46 ? 13.450 -48.131 -13.712 1.00 40.53 39 GLN B N 1
ATOM 2221 C CA . GLN B 1 46 ? 14.218 -48.443 -14.952 1.00 40.82 39 GLN B CA 1
ATOM 2222 C C . GLN B 1 46 ? 14.629 -47.210 -15.752 1.00 40.30 39 GLN B C 1
ATOM 2223 O O . GLN B 1 46 ? 15.631 -47.239 -16.472 1.00 40.56 39 GLN B O 1
ATOM 2229 N N . HIS B 1 47 ? 13.862 -46.133 -15.601 1.00 39.70 40 HIS B N 1
ATOM 2230 C CA . HIS B 1 47 ? 14.146 -44.848 -16.262 1.00 39.31 40 HIS B CA 1
ATOM 2231 C C . HIS B 1 47 ? 15.371 -44.161 -15.657 1.00 39.73 40 HIS B C 1
ATOM 2232 O O . HIS B 1 47 ? 15.928 -43.260 -16.268 1.00 40.04 40 HIS B O 1
ATOM 2239 N N . LEU B 1 48 ? 15.776 -44.605 -14.467 1.00 40.19 41 LEU B N 1
ATOM 2240 C CA . LEU B 1 48 ? 16.937 -44.083 -13.761 1.00 40.56 41 LEU B CA 1
ATOM 2241 C C . LEU B 1 48 ? 18.226 -44.892 -14.037 1.00 41.37 41 LEU B C 1
ATOM 2242 O O . LEU B 1 48 ? 19.292 -44.571 -13.489 1.00 41.60 41 LEU B O 1
ATOM 2247 N N . SER B 1 49 ? 18.129 -45.915 -14.892 1.00 41.96 42 SER B N 1
ATOM 2248 C CA . SER B 1 49 ? 19.284 -46.741 -15.248 1.00 43.03 42 SER B CA 1
ATOM 2249 C C . SER B 1 49 ? 20.193 -46.000 -16.229 1.00 43.72 42 SER B C 1
ATOM 2250 O O . SER B 1 49 ? 19.739 -45.067 -16.903 1.00 43.78 42 SER B O 1
ATOM 2253 N N . ASP B 1 50 ? 21.466 -46.413 -16.289 1.00 44.48 43 ASP B N 1
ATOM 2254 C CA . ASP B 1 50 ? 22.444 -45.868 -17.242 1.00 44.90 43 ASP B CA 1
ATOM 2255 C C . ASP B 1 50 ? 22.015 -46.137 -18.683 1.00 44.49 43 ASP B C 1
ATOM 2256 O O . ASP B 1 50 ? 22.175 -45.258 -19.535 1.00 44.23 43 ASP B O 1
ATOM 2261 N N . ALA B 1 51 ? 21.452 -47.330 -18.926 1.00 43.89 44 ALA B N 1
ATOM 2262 C CA . ALA B 1 51 ? 20.956 -47.744 -20.245 1.00 43.66 44 ALA B CA 1
ATOM 2263 C C . ALA B 1 51 ? 19.825 -46.835 -20.747 1.00 43.44 44 ALA B C 1
ATOM 2264 O O . ALA B 1 51 ? 19.801 -46.510 -21.938 1.00 43.97 44 ALA B O 1
ATOM 2266 N N . PHE B 1 52 ? 18.907 -46.425 -19.863 1.00 42.72 45 PHE B N 1
ATOM 2267 C CA . PHE B 1 52 ? 17.840 -45.502 -20.322 1.00 41.43 45 PHE B CA 1
ATOM 2268 C C . PHE B 1 52 ? 18.380 -44.083 -20.441 1.00 41.14 45 PHE B C 1
ATOM 2269 O O . PHE B 1 52 ? 17.974 -43.355 -21.354 1.00 40.75 45 PHE B O 1
ATOM 2277 N N . ALA B 1 53 ? 19.296 -43.703 -19.547 1.00 41.07 46 ALA B N 1
ATOM 2278 C CA . ALA B 1 53 ? 19.949 -42.379 -19.583 1.00 41.07 46 ALA B CA 1
ATOM 2279 C C . ALA B 1 53 ? 20.672 -42.099 -20.927 1.00 41.13 46 ALA B C 1
ATOM 2280 O O . ALA B 1 53 ? 20.808 -40.941 -21.324 1.00 40.78 46 ALA B O 1
ATOM 2282 N N . GLN B 1 54 ? 21.085 -43.172 -21.617 1.00 41.27 47 GLN B N 1
ATOM 2283 C CA . GLN B 1 54 ? 21.677 -43.125 -22.963 1.00 41.89 47 GLN B CA 1
ATOM 2284 C C . GLN B 1 54 ? 20.648 -42.727 -24.012 1.00 41.26 47 GLN B C 1
ATOM 2285 O O . GLN B 1 54 ? 20.975 -41.971 -24.931 1.00 41.41 47 GLN B O 1
ATOM 2291 N N . VAL B 1 55 ? 19.418 -43.243 -23.873 1.00 40.55 48 VAL B N 1
ATOM 2292 C CA . VAL B 1 55 ? 18.311 -42.909 -24.774 1.00 39.29 48 VAL B CA 1
ATOM 2293 C C . VAL B 1 55 ? 17.876 -41.466 -24.456 1.00 39.13 48 VAL B C 1
ATOM 2294 O O . VAL B 1 55 ? 18.027 -40.575 -25.300 1.00 38.65 48 VAL B O 1
ATOM 2298 N N . ASN B 1 56 ? 17.393 -41.242 -23.230 1.00 37.85 49 ASN B N 1
ATOM 2299 C CA . ASN B 1 56 ? 16.977 -39.915 -22.781 1.00 37.10 49 ASN B CA 1
ATOM 2300 C C . ASN B 1 56 ? 17.703 -39.510 -21.491 1.00 37.33 49 ASN B C 1
ATOM 2301 O O . ASN B 1 56 ? 17.315 -39.962 -20.404 1.00 37.06 49 ASN B O 1
ATOM 2306 N N . PRO B 1 57 ? 18.696 -38.584 -21.599 1.00 37.20 50 PRO B N 1
ATOM 2307 C CA . PRO B 1 57 ? 19.483 -38.063 -20.455 1.00 37.19 50 PRO B CA 1
ATOM 2308 C C . PRO B 1 57 ? 18.638 -37.376 -19.377 1.00 36.72 50 PRO B C 1
ATOM 2309 O O . PRO B 1 57 ? 19.066 -37.320 -18.233 1.00 36.89 50 PRO B O 1
ATOM 2313 N N . LEU B 1 58 ? 17.433 -36.924 -19.735 1.00 36.44 51 LEU B N 1
ATOM 2314 C CA . LEU B 1 58 ? 16.499 -36.288 -18.791 1.00 36.50 51 LEU B CA 1
ATOM 2315 C C . LEU B 1 58 ? 15.782 -37.309 -17.900 1.00 36.10 51 LEU B C 1
ATOM 2316 O O . LEU B 1 58 ? 15.075 -36.918 -16.960 1.00 36.69 51 LEU B O 1
ATOM 2321 N N . LYS B 1 59 ? 15.952 -38.597 -18.230 1.00 35.36 52 LYS B N 1
ATOM 2322 C CA . LYS B 1 59 ? 15.454 -39.779 -17.484 1.00 34.59 52 LYS B CA 1
ATOM 2323 C C . LYS B 1 59 ? 13.925 -39.763 -17.275 1.00 33.83 52 LYS B C 1
ATOM 2324 O O . LYS B 1 59 ? 13.406 -40.005 -16.183 1.00 33.25 52 LYS B O 1
ATOM 2330 N N . LYS B 1 60 ? 13.232 -39.424 -18.358 1.00 33.08 53 LYS B N 1
ATOM 2331 C CA . LYS B 1 60 ? 11.785 -39.342 -18.386 1.00 31.60 53 LYS B CA 1
ATOM 2332 C C . LYS B 1 60 ? 11.232 -40.030 -19.630 1.00 31.27 53 LYS B C 1
ATOM 2333 O O . LYS B 1 60 ? 11.936 -40.215 -20.622 1.00 30.99 53 LYS B O 1
ATOM 2339 N N . VAL B 1 61 ? 9.958 -40.402 -19.549 1.00 30.30 54 VAL B N 1
ATOM 2340 C CA . VAL B 1 61 ? 9.203 -41.018 -20.633 1.00 29.82 54 VAL B CA 1
ATOM 2341 C C . VAL B 1 61 ? 7.977 -40.123 -20.979 1.00 29.08 54 VAL B C 1
ATOM 2342 O O . VAL B 1 61 ? 7.449 -39.453 -20.077 1.00 28.85 54 VAL B O 1
ATOM 2346 N N . PRO B 1 62 ? 7.491 -40.123 -22.252 1.00 28.39 55 PRO B N 1
ATOM 2347 C CA . PRO B 1 62 ? 7.879 -40.887 -23.456 1.00 28.16 55 PRO B CA 1
ATOM 2348 C C . PRO B 1 62 ? 9.140 -40.375 -24.132 1.00 28.04 55 PRO B C 1
ATOM 2349 O O . PRO B 1 62 ? 9.459 -39.196 -24.011 1.00 28.13 55 PRO B O 1
ATOM 2353 N N . ALA B 1 63 ? 9.852 -41.290 -24.788 1.00 27.75 56 ALA B N 1
ATOM 2354 C CA . ALA B 1 63 ? 11.008 -40.959 -25.630 1.00 28.03 56 ALA B CA 1
ATOM 2355 C C . ALA B 1 63 ? 10.842 -41.730 -26.926 1.00 28.31 56 ALA B C 1
ATOM 2356 O O . ALA B 1 63 ? 10.351 -42.869 -26.925 1.00 27.75 56 ALA B O 1
ATOM 2358 N N . LEU B 1 64 ? 11.206 -41.076 -28.026 1.00 28.60 57 LEU B N 1
ATOM 2359 C CA . LEU B 1 64 ? 11.134 -41.608 -29.376 1.00 29.39 57 LEU B CA 1
ATOM 2360 C C . LEU B 1 64 ? 12.516 -41.698 -29.974 1.00 30.57 57 LEU B C 1
ATOM 2361 O O . LEU B 1 64 ? 13.311 -40.769 -29.851 1.00 29.87 57 LEU B O 1
ATOM 2366 N N . LYS B 1 65 ? 12.779 -42.829 -30.628 1.00 31.52 58 LYS B N 1
ATOM 2367 C CA . LYS B 1 65 ? 13.984 -43.008 -31.466 1.00 33.75 58 LYS B CA 1
ATOM 2368 C C . LYS B 1 65 ? 13.537 -43.455 -32.862 1.00 34.29 58 LYS B C 1
ATOM 2369 O O . LYS B 1 65 ? 12.788 -44.409 -32.994 1.00 34.90 58 LYS B O 1
ATOM 2375 N N . ASP B 1 66 ? 13.970 -42.719 -33.881 1.00 35.53 59 ASP B N 1
ATOM 2376 C CA . ASP B 1 66 ? 13.681 -42.983 -35.284 1.00 36.31 59 ASP B CA 1
ATOM 2377 C C . ASP B 1 66 ? 15.006 -42.845 -36.000 1.00 36.95 59 ASP B C 1
ATOM 2378 O O . ASP B 1 66 ? 15.482 -41.742 -36.276 1.00 36.12 59 ASP B O 1
ATOM 2383 N N . GLY B 1 67 ? 15.615 -44.006 -36.259 1.00 37.65 60 GLY B N 1
ATOM 2384 C CA . GLY B 1 67 ? 16.946 -44.068 -36.842 1.00 38.65 60 GLY B CA 1
ATOM 2385 C C . GLY B 1 67 ? 17.882 -43.596 -35.751 1.00 39.18 60 GLY B C 1
ATOM 2386 O O . GLY B 1 67 ? 17.844 -44.107 -34.635 1.00 40.20 60 GLY B O 1
ATOM 2387 N N . ASP B 1 68 ? 18.661 -42.564 -36.057 1.00 39.90 61 ASP B N 1
ATOM 2388 C CA . ASP B 1 68 ? 19.612 -41.981 -35.108 1.00 40.39 61 ASP B CA 1
ATOM 2389 C C . ASP B 1 68 ? 19.053 -40.708 -34.422 1.00 39.68 61 ASP B C 1
ATOM 2390 O O . ASP B 1 68 ? 19.741 -40.077 -33.613 1.00 40.66 61 ASP B O 1
ATOM 2395 N N . PHE B 1 69 ? 17.808 -40.351 -34.752 1.00 38.07 62 PHE B N 1
ATOM 2396 C CA . PHE B 1 69 ? 17.127 -39.177 -34.220 1.00 36.22 62 PHE B CA 1
ATOM 2397 C C . PHE B 1 69 ? 16.401 -39.506 -32.905 1.00 35.59 62 PHE B C 1
ATOM 2398 O O . PHE B 1 69 ? 15.655 -40.482 -32.854 1.00 35.69 62 PHE B O 1
ATOM 2406 N N . THR B 1 70 ? 16.647 -38.721 -31.849 1.00 34.29 63 THR B N 1
ATOM 2407 C CA . THR B 1 70 ? 15.980 -38.910 -30.543 1.00 32.58 63 THR B CA 1
ATOM 2408 C C . THR B 1 70 ? 15.103 -37.698 -30.217 1.00 31.47 63 THR B C 1
ATOM 2409 O O . THR B 1 70 ? 15.546 -36.553 -30.314 1.00 31.29 63 THR B O 1
ATOM 2413 N N . LEU B 1 71 ? 13.860 -37.968 -29.832 1.00 28.85 64 LEU B N 1
ATOM 2414 C CA . LEU B 1 71 ? 12.916 -36.927 -29.514 1.00 27.26 64 LEU B CA 1
ATOM 2415 C C . LEU B 1 71 ? 12.233 -37.189 -28.174 1.00 27.20 64 LEU B C 1
ATOM 2416 O O . LEU B 1 71 ? 11.852 -38.336 -27.868 1.00 27.36 64 LEU B O 1
ATOM 2421 N N . THR B 1 72 ? 12.106 -36.117 -27.388 1.00 26.85 65 THR B N 1
ATOM 2422 C CA . THR B 1 72 ? 11.380 -36.117 -26.112 1.00 25.60 65 THR B CA 1
ATOM 2423 C C . THR B 1 72 ? 10.132 -35.211 -26.277 1.00 24.95 65 THR B C 1
ATOM 2424 O O . THR B 1 72 ? 9.937 -34.611 -27.340 1.00 25.11 65 THR B O 1
ATOM 2428 N N . GLU B 1 73 ? 9.289 -35.174 -25.241 1.00 24.19 66 GLU B N 1
ATOM 2429 C CA . GLU B 1 73 ? 8.031 -34.379 -25.114 1.00 23.53 66 GLU B CA 1
ATOM 2430 C C . GLU B 1 73 ? 6.911 -34.994 -25.896 1.00 23.06 66 GLU B C 1
ATOM 2431 O O . GLU B 1 73 ? 6.983 -35.091 -27.113 1.00 23.49 66 GLU B O 1
ATOM 2437 N N . SER B 1 74 ? 5.839 -35.356 -25.200 1.00 23.56 67 SER B N 1
ATOM 2438 C CA . SER B 1 74 ? 4.718 -36.054 -25.858 1.00 23.03 67 SER B CA 1
ATOM 2439 C C . SER B 1 74 ? 4.038 -35.240 -26.943 1.00 22.24 67 SER B C 1
ATOM 2440 O O . SER B 1 74 ? 3.653 -35.814 -27.943 1.00 23.76 67 SER B O 1
ATOM 2443 N N . VAL B 1 75 ? 3.905 -33.929 -26.750 1.00 21.78 68 VAL B N 1
ATOM 2444 C CA . VAL B 1 75 ? 3.348 -33.026 -27.778 1.00 21.78 68 VAL B CA 1
ATOM 2445 C C . VAL B 1 75 ? 4.235 -33.046 -29.063 1.00 20.22 68 VAL B C 1
ATOM 2446 O O . VAL B 1 75 ? 3.712 -33.179 -30.167 1.00 19.20 68 VAL B O 1
ATOM 2450 N N . ALA B 1 76 ? 5.559 -32.932 -28.912 1.00 20.89 69 ALA B N 1
ATOM 2451 C CA . ALA B 1 76 ? 6.483 -33.003 -30.050 1.00 20.93 69 ALA B CA 1
ATOM 2452 C C . ALA B 1 76 ? 6.442 -34.363 -30.747 1.00 21.99 69 ALA B C 1
ATOM 2453 O O . ALA B 1 76 ? 6.418 -34.411 -31.980 1.00 23.00 69 ALA B O 1
ATOM 2455 N N . ILE B 1 77 ? 6.456 -35.434 -29.956 1.00 22.60 70 ILE B N 1
ATOM 2456 C CA . ILE B 1 77 ? 6.402 -36.820 -30.456 1.00 22.71 70 ILE B CA 1
ATOM 2457 C C . ILE B 1 77 ? 5.094 -36.996 -31.236 1.00 23.05 70 ILE B C 1
ATOM 2458 O O . ILE B 1 77 ? 5.139 -37.491 -32.369 1.00 24.43 70 ILE B O 1
ATOM 2463 N N . LEU B 1 78 ? 3.961 -36.531 -30.690 1.00 23.48 71 LEU B N 1
ATOM 2464 C CA . LEU B 1 78 ? 2.664 -36.639 -31.404 1.00 22.70 71 LEU B CA 1
ATOM 2465 C C . LEU B 1 78 ? 2.649 -35.884 -32.729 1.00 22.96 71 LEU B C 1
ATOM 2466 O O . LEU B 1 78 ? 2.097 -36.382 -33.719 1.00 22.07 71 LEU B O 1
ATOM 2471 N N . LEU B 1 79 ? 3.252 -34.696 -32.759 1.00 22.93 72 LEU B N 1
ATOM 2472 C CA . LEU B 1 79 ? 3.259 -33.898 -33.999 1.00 23.22 72 LEU B CA 1
ATOM 2473 C C . LEU B 1 79 ? 4.200 -34.515 -35.024 1.00 22.78 72 LEU B C 1
ATOM 2474 O O . LEU B 1 79 ? 3.881 -34.509 -36.210 1.00 22.65 72 LEU B O 1
ATOM 2479 N N . TYR B 1 80 ? 5.325 -35.061 -34.563 1.00 23.65 73 TYR B N 1
ATOM 2480 C CA . TYR B 1 80 ? 6.310 -35.699 -35.436 1.00 24.58 73 TYR B CA 1
ATOM 2481 C C . TYR B 1 80 ? 5.706 -36.884 -36.150 1.00 25.36 73 TYR B C 1
ATOM 2482 O O . TYR B 1 80 ? 5.880 -37.011 -37.353 1.00 24.99 73 TYR B O 1
ATOM 2491 N N . LEU B 1 81 ? 4.968 -37.716 -35.411 1.00 24.62 74 LEU B N 1
ATOM 2492 C CA . LEU B 1 81 ? 4.318 -38.905 -35.969 1.00 25.13 74 LEU B CA 1
ATOM 2493 C C . LEU B 1 81 ? 3.148 -38.542 -36.890 1.00 24.56 74 LEU B C 1
ATOM 2494 O O . LEU B 1 81 ? 2.945 -39.218 -37.900 1.00 25.49 74 LEU B O 1
ATOM 2499 N N . THR B 1 82 ? 2.414 -37.478 -36.548 1.00 24.63 75 THR B N 1
ATOM 2500 C CA . THR B 1 82 ? 1.307 -36.929 -37.332 1.00 24.91 75 THR B CA 1
ATOM 2501 C C . THR B 1 82 ? 1.763 -36.562 -38.741 1.00 25.24 75 THR B C 1
ATOM 2502 O O . THR B 1 82 ? 1.172 -36.978 -39.737 1.00 24.46 75 THR B O 1
ATOM 2506 N N . ARG B 1 83 ? 2.877 -35.834 -38.794 1.00 24.73 76 ARG B N 1
ATOM 2507 C CA . ARG B 1 83 ? 3.461 -35.385 -40.047 1.00 26.03 76 ARG B CA 1
ATOM 2508 C C . ARG B 1 83 ? 4.207 -36.478 -40.807 1.00 26.71 76 ARG B C 1
ATOM 2509 O O . ARG B 1 83 ? 3.995 -36.596 -41.993 1.00 27.81 76 ARG B O 1
ATOM 2517 N N . LYS B 1 84 ? 5.073 -37.249 -40.150 1.00 27.78 77 LYS B N 1
ATOM 2518 C CA . LYS B 1 84 ? 5.891 -38.268 -40.849 1.00 29.27 77 LYS B CA 1
ATOM 2519 C C . LYS B 1 84 ? 5.047 -39.391 -41.465 1.00 29.97 77 LYS B C 1
ATOM 2520 O O . LYS B 1 84 ? 5.304 -39.807 -42.608 1.00 29.87 77 LYS B O 1
ATOM 2526 N N . TYR B 1 85 ? 4.012 -39.816 -40.738 1.00 29.82 78 TYR B N 1
ATOM 2527 C CA . TYR B 1 85 ? 3.177 -40.958 -41.162 1.00 30.29 78 TYR B CA 1
ATOM 2528 C C . TYR B 1 85 ? 1.910 -40.518 -41.876 1.00 30.50 78 TYR B C 1
ATOM 2529 O O . TYR B 1 85 ? 1.103 -41.372 -42.238 1.00 30.62 78 TYR B O 1
ATOM 2538 N N . LYS B 1 86 ? 1.762 -39.202 -42.078 1.00 30.75 79 LYS B N 1
ATOM 2539 C CA . LYS B 1 86 ? 0.680 -38.594 -42.877 1.00 31.73 79 LYS B CA 1
ATOM 2540 C C . LYS B 1 86 ? -0.693 -39.123 -42.516 1.00 31.49 79 LYS B C 1
ATOM 2541 O O . LYS B 1 86 ? -1.402 -39.670 -43.358 1.00 32.51 79 LYS B O 1
ATOM 2547 N N . VAL B 1 87 ? -1.039 -38.969 -41.241 1.00 31.23 80 VAL B N 1
ATOM 2548 C CA . VAL B 1 87 ? -2.296 -39.454 -40.642 1.00 29.70 80 VAL B CA 1
ATOM 2549 C C . VAL B 1 87 ? -3.519 -38.655 -41.127 1.00 29.86 80 VAL B C 1
ATOM 2550 O O . VAL B 1 87 ? -3.328 -37.625 -41.777 1.00 30.08 80 VAL B O 1
ATOM 2554 N N . PRO B 1 88 ? -4.780 -39.110 -40.857 1.00 29.72 81 PRO B N 1
ATOM 2555 C CA . PRO B 1 88 ? -5.902 -38.248 -41.291 1.00 30.45 81 PRO B CA 1
ATOM 2556 C C . PRO B 1 88 ? -5.896 -36.793 -40.755 1.00 30.85 81 PRO B C 1
ATOM 2557 O O . PRO B 1 88 ? -5.395 -36.543 -39.649 1.00 30.65 81 PRO B O 1
ATOM 2561 N N . ASP B 1 89 ? -6.437 -35.882 -41.577 1.00 31.80 82 ASP B N 1
ATOM 2562 C CA . ASP B 1 89 ? -6.524 -34.429 -41.320 1.00 32.29 82 ASP B CA 1
ATOM 2563 C C . ASP B 1 89 ? -7.053 -34.049 -39.944 1.00 32.27 82 ASP B C 1
ATOM 2564 O O . ASP B 1 89 ? -6.455 -33.190 -39.319 1.00 32.04 82 ASP B O 1
ATOM 2569 N N . TYR B 1 90 ? -8.096 -34.733 -39.450 1.00 31.63 83 TYR B N 1
ATOM 2570 C CA . TYR B 1 90 ? -8.794 -34.326 -38.196 1.00 31.70 83 TYR B CA 1
ATOM 2571 C C . TYR B 1 90 ? -7.886 -34.231 -36.951 1.00 30.44 83 TYR B C 1
ATOM 2572 O O . TYR B 1 90 ? -8.176 -33.443 -36.073 1.00 31.87 83 TYR B O 1
ATOM 2581 N N . TRP B 1 91 ? -6.800 -35.008 -36.911 1.00 28.94 84 TRP B N 1
ATOM 2582 C CA . TRP B 1 91 ? -5.848 -34.992 -35.793 1.00 27.92 84 TRP B CA 1
ATOM 2583 C C . TRP B 1 91 ? -5.179 -33.629 -35.597 1.00 26.59 84 TRP B C 1
ATOM 2584 O O . TRP B 1 91 ? -5.020 -33.187 -34.476 1.00 25.70 84 TRP B O 1
ATOM 2595 N N . TYR B 1 92 ? -4.880 -32.957 -36.699 1.00 25.80 85 TYR B N 1
ATOM 2596 C CA . TYR B 1 92 ? -4.233 -31.649 -36.687 1.00 25.44 85 TYR B CA 1
ATOM 2597 C C . TYR B 1 92 ? -4.635 -30.993 -37.992 1.00 26.12 85 TYR B C 1
ATOM 2598 O O . TYR B 1 92 ? -3.873 -31.060 -38.953 1.00 25.72 85 TYR B O 1
ATOM 2607 N N . PRO B 1 93 ? -5.872 -30.407 -38.051 1.00 27.14 86 PRO B N 1
ATOM 2608 C CA . PRO B 1 93 ? -6.471 -29.920 -39.307 1.00 28.03 86 PRO B CA 1
ATOM 2609 C C . PRO B 1 93 ? -5.613 -28.923 -40.069 1.00 29.61 86 PRO B C 1
ATOM 2610 O O . PRO B 1 93 ? -4.923 -28.118 -39.433 1.00 29.69 86 PRO B O 1
ATOM 2614 N N . GLN B 1 94 ? -5.656 -28.999 -41.407 1.00 30.59 87 GLN B N 1
ATOM 2615 C CA . GLN B 1 94 ? -5.017 -28.029 -42.316 1.00 32.29 87 GLN B CA 1
ATOM 2616 C C . GLN B 1 94 ? -5.489 -26.597 -42.077 1.00 31.70 87 GLN B C 1
ATOM 2617 O O . GLN B 1 94 ? -4.689 -25.675 -42.184 1.00 31.27 87 GLN B O 1
ATOM 2623 N N . ASP B 1 95 ? -6.785 -26.435 -41.780 1.00 31.60 88 ASP B N 1
ATOM 2624 C CA . ASP B 1 95 ? -7.443 -25.144 -41.539 1.00 31.38 88 ASP B CA 1
ATOM 2625 C C . ASP B 1 95 ? -6.728 -24.358 -40.454 1.00 31.57 88 ASP B C 1
ATOM 2626 O O . ASP B 1 95 ? -6.555 -24.858 -39.349 1.00 31.41 88 ASP B O 1
ATOM 2631 N N . LEU B 1 96 ? -6.309 -23.146 -40.811 1.00 31.40 89 LEU B N 1
ATOM 2632 C CA . LEU B 1 96 ? -5.560 -22.217 -39.968 1.00 31.19 89 LEU B CA 1
ATOM 2633 C C . LEU B 1 96 ? -6.096 -22.087 -38.540 1.00 30.20 89 LEU B C 1
ATOM 2634 O O . LEU B 1 96 ? -5.339 -22.239 -37.561 1.00 28.85 89 LEU B O 1
ATOM 2639 N N . GLN B 1 97 ? -7.405 -21.859 -38.429 1.00 28.20 90 GLN B N 1
ATOM 2640 C CA . GLN B 1 97 ? -8.025 -21.637 -37.120 1.00 27.91 90 GLN B CA 1
ATOM 2641 C C . GLN B 1 97 ? -8.257 -22.919 -36.348 1.00 26.47 90 GLN B C 1
ATOM 2642 O O . GLN B 1 97 ? -8.068 -22.927 -35.131 1.00 26.42 90 GLN B O 1
ATOM 2648 N N . ALA B 1 98 ? -8.623 -24.010 -37.037 1.00 25.98 91 ALA B N 1
ATOM 2649 C CA . ALA B 1 98 ? -8.796 -25.325 -36.353 1.00 24.23 91 ALA B CA 1
ATOM 2650 C C . ALA B 1 98 ? -7.448 -25.820 -35.811 1.00 23.16 91 ALA B C 1
ATOM 2651 O O . ALA B 1 98 ? -7.363 -26.228 -34.656 1.00 23.32 91 ALA B O 1
ATOM 2653 N N . ARG B 1 99 ? -6.404 -25.693 -36.623 1.00 22.93 92 ARG B N 1
ATOM 2654 C CA . ARG B 1 99 ? -5.030 -26.015 -36.210 1.00 22.96 92 ARG B CA 1
ATOM 2655 C C . ARG B 1 99 ? -4.663 -25.194 -34.973 1.00 22.95 92 ARG B C 1
ATOM 2656 O O . ARG B 1 99 ? -4.133 -25.734 -34.007 1.00 23.12 92 ARG B O 1
ATOM 2664 N N . ALA B 1 100 ? -5.008 -23.907 -34.989 1.00 22.20 93 ALA B N 1
ATOM 2665 C CA . ALA B 1 100 ? -4.729 -22.988 -33.850 1.00 22.44 93 ALA B CA 1
ATOM 2666 C C . ALA B 1 100 ? -5.462 -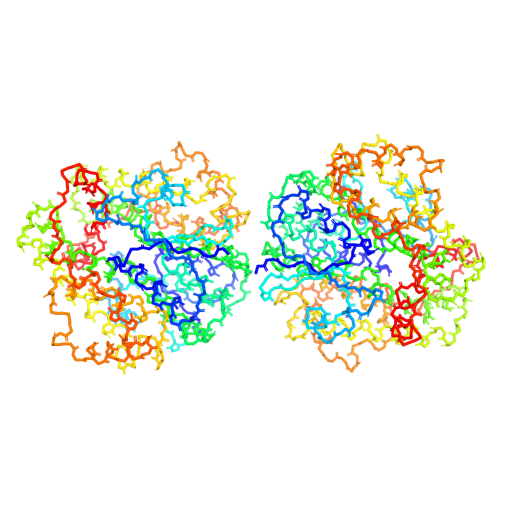23.392 -32.581 1.00 22.64 93 ALA B C 1
ATOM 2667 O O . ALA B 1 100 ? -4.875 -23.346 -31.495 1.00 22.14 93 ALA B O 1
ATOM 2669 N N . ARG B 1 101 ? -6.725 -23.820 -32.708 1.00 21.81 94 ARG B N 1
ATOM 2670 C CA . ARG B 1 101 ? -7.439 -24.338 -31.541 1.00 21.80 94 ARG B CA 1
ATOM 2671 C C . ARG B 1 101 ? -6.751 -25.572 -30.923 1.00 20.25 94 ARG B C 1
ATOM 2672 O O . ARG B 1 101 ? -6.722 -25.713 -29.699 1.00 20.55 94 ARG B O 1
ATOM 2680 N N . VAL B 1 102 ? -6.187 -26.439 -31.764 1.00 21.39 95 VAL B N 1
ATOM 2681 C CA . VAL B 1 102 ? -5.459 -27.615 -31.283 1.00 20.30 95 VAL B CA 1
ATOM 2682 C C . VAL B 1 102 ? -4.206 -27.107 -30.563 1.00 20.87 95 VAL B C 1
ATOM 2683 O O . VAL B 1 102 ? -3.958 -27.527 -29.431 1.00 20.28 95 VAL B O 1
ATOM 2687 N N . ASP B 1 103 ? -3.499 -26.134 -31.167 1.00 20.80 96 ASP B N 1
ATOM 2688 C CA . ASP B 1 103 ? -2.279 -25.576 -30.544 1.00 21.46 96 ASP B CA 1
ATOM 2689 C C . ASP B 1 103 ? -2.576 -24.907 -29.211 1.00 20.87 96 ASP B C 1
ATOM 2690 O O . ASP B 1 103 ? -1.793 -25.047 -28.297 1.00 21.12 96 ASP B O 1
ATOM 2695 N N . GLU B 1 104 ? -3.733 -24.243 -29.119 1.00 21.53 97 GLU B N 1
ATOM 2696 C CA . GLU B 1 104 ? -4.183 -23.524 -27.935 1.00 21.19 97 GLU B CA 1
ATOM 2697 C C . GLU B 1 104 ? -4.355 -24.492 -26.768 1.00 21.74 97 GLU B C 1
ATOM 2698 O O . GLU B 1 104 ? -3.764 -24.257 -25.701 1.00 21.89 97 GLU B O 1
ATOM 2704 N N . TYR B 1 105 ? -5.090 -25.583 -26.999 1.00 21.12 98 TYR B N 1
ATOM 2705 C CA . TYR B 1 105 ? -5.266 -26.639 -25.966 1.00 20.50 98 TYR B CA 1
ATOM 2706 C C . TYR B 1 105 ? -3.924 -27.281 -25.571 1.00 19.69 98 TYR B C 1
ATOM 2707 O O . TYR B 1 105 ? -3.616 -27.365 -24.392 1.00 19.81 98 TYR B O 1
ATOM 2716 N N . LEU B 1 106 ? -3.164 -27.757 -26.550 1.00 20.54 99 LEU B N 1
ATOM 2717 C CA . LEU B 1 106 ? -1.842 -28.403 -26.300 1.00 19.51 99 LEU B CA 1
ATOM 2718 C C . LEU B 1 106 ? -0.918 -27.509 -25.469 1.00 19.96 99 LEU B C 1
ATOM 2719 O O . LEU B 1 106 ? -0.250 -27.991 -24.560 1.00 21.06 99 LEU B O 1
ATOM 2724 N N . ALA B 1 107 ? -0.933 -26.203 -25.736 1.00 19.03 100 ALA B N 1
ATOM 2725 C CA . ALA B 1 107 ? -0.132 -25.261 -24.928 1.00 18.60 100 ALA B CA 1
ATOM 2726 C C . ALA B 1 107 ? -0.697 -25.041 -23.524 1.00 19.11 100 ALA B C 1
ATOM 2727 O O . ALA B 1 107 ? 0.045 -25.151 -22.558 1.00 19.03 100 ALA B O 1
ATOM 2729 N N . TRP B 1 108 ? -2.011 -24.814 -23.417 1.00 18.80 101 TRP B N 1
ATOM 2730 C CA . TRP B 1 108 ? -2.680 -24.541 -22.142 1.00 20.07 101 TRP B CA 1
ATOM 2731 C C . TRP B 1 108 ? -2.545 -25.644 -21.092 1.00 20.50 101 TRP B C 1
ATOM 2732 O O . TRP B 1 108 ? -2.264 -25.347 -19.932 1.00 20.80 101 TRP B O 1
ATOM 2743 N N . GLN B 1 109 ? -2.704 -26.904 -21.515 1.00 21.31 102 GLN B N 1
ATOM 2744 C CA . GLN B 1 109 ? -2.777 -28.081 -20.597 1.00 20.15 102 GLN B CA 1
ATOM 2745 C C . GLN B 1 109 ? -1.522 -28.362 -19.783 1.00 20.97 102 GLN B C 1
ATOM 2746 O O . GLN B 1 109 ? -1.651 -28.875 -18.693 1.00 21.73 102 GLN B O 1
ATOM 2752 N N . HIS B 1 110 ? -0.339 -28.014 -20.314 1.00 21.16 103 HIS B N 1
ATOM 2753 C CA . HIS B 1 110 ? 0.955 -28.281 -19.623 1.00 21.40 103 HIS B CA 1
ATOM 2754 C C . HIS B 1 110 ? 1.016 -27.816 -18.175 1.00 21.48 103 HIS B C 1
ATOM 2755 O O . HIS B 1 110 ? 1.475 -28.549 -17.315 1.00 21.71 103 HIS B O 1
ATOM 2762 N N . THR B 1 111 ? 0.489 -26.618 -17.925 1.00 22.42 104 THR B N 1
ATOM 2763 C CA . THR B 1 111 ? 0.597 -25.950 -16.631 1.00 22.78 104 THR B CA 1
ATOM 2764 C C . THR B 1 111 ? -0.706 -25.949 -15.828 1.00 23.12 104 THR B C 1
ATOM 2765 O O . THR B 1 111 ? -0.767 -25.379 -14.724 1.00 23.68 104 THR B O 1
ATOM 2769 N N . THR B 1 112 ? -1.730 -26.607 -16.366 1.00 22.41 105 THR B N 1
ATOM 2770 C CA . THR B 1 112 ? -3.060 -26.590 -15.764 1.00 22.31 105 THR B CA 1
ATOM 2771 C C . THR B 1 112 ? -3.605 -28.003 -15.523 1.00 22.06 105 THR B C 1
ATOM 2772 O O . THR B 1 112 ? -3.437 -28.538 -14.433 1.00 22.21 105 THR B O 1
ATOM 2776 N N . LEU B 1 113 ? -4.212 -28.608 -16.542 1.00 22.46 106 LEU B N 1
ATOM 2777 C CA . LEU B 1 113 ? -4.833 -29.936 -16.406 1.00 22.57 106 LEU B CA 1
ATOM 2778 C C . LEU B 1 113 ? -3.764 -31.028 -16.223 1.00 22.80 106 LEU B C 1
ATOM 2779 O O . LEU B 1 113 ? -3.953 -31.920 -15.396 1.00 22.28 106 LEU B O 1
ATOM 2784 N N . ARG B 1 114 ? -2.631 -30.933 -16.930 1.00 21.88 107 ARG B N 1
ATOM 2785 C CA . ARG B 1 114 ? -1.550 -31.908 -16.708 1.00 22.21 107 ARG B CA 1
ATOM 2786 C C . ARG B 1 114 ? -1.167 -31.956 -15.229 1.00 21.45 107 ARG B C 1
ATOM 2787 O O . ARG B 1 114 ? -1.131 -33.029 -14.627 1.00 21.17 107 ARG B O 1
ATOM 2795 N N . ARG B 1 115 ? -0.913 -30.781 -14.666 1.00 21.66 108 ARG B N 1
ATOM 2796 C CA . ARG B 1 115 ? -0.462 -30.629 -13.281 1.00 21.84 108 ARG B CA 1
ATOM 2797 C C . ARG B 1 115 ? -1.511 -31.111 -12.264 1.00 22.13 108 ARG B C 1
ATOM 2798 O O . ARG B 1 115 ? -1.216 -31.890 -11.368 1.00 20.53 108 ARG B O 1
ATOM 2806 N N . SER B 1 116 ? -2.745 -30.662 -12.464 1.00 20.98 109 SER B N 1
ATOM 2807 C CA . SER B 1 116 ? -3.854 -31.024 -11.623 1.00 21.88 109 SER B CA 1
ATOM 2808 C C . SER B 1 116 ? -4.184 -32.526 -11.570 1.00 21.50 109 SER B C 1
ATOM 2809 O O . SER B 1 116 ? -4.521 -33.057 -10.499 1.00 21.39 109 SER B O 1
ATOM 2812 N N . CYS B 1 117 ? -4.099 -33.180 -12.726 1.00 20.84 110 CYS B N 1
ATOM 2813 C CA . CYS B 1 117 ? -4.357 -34.617 -12.865 1.00 21.23 110 CYS B CA 1
ATOM 2814 C C . CYS B 1 117 ? -3.241 -35.420 -12.257 1.00 20.83 110 CYS B C 1
ATOM 2815 O O . CYS B 1 117 ? -3.488 -36.451 -11.633 1.00 20.49 110 CYS B O 1
ATOM 2818 N N . LEU B 1 118 ? -2.017 -34.930 -12.451 1.00 21.12 111 LEU B N 1
ATOM 2819 C CA . LEU B 1 118 ? -0.840 -35.569 -11.873 1.00 22.63 111 LEU B CA 1
ATOM 2820 C C . LEU B 1 118 ? -0.867 -35.493 -10.332 1.00 22.96 111 LEU B C 1
ATOM 2821 O O . LEU B 1 118 ? -0.668 -36.511 -9.652 1.00 23.72 111 LEU B O 1
ATOM 2826 N N . ARG B 1 119 ? -1.139 -34.298 -9.801 1.00 22.17 112 ARG B N 1
ATOM 2827 C CA . ARG B 1 119 ? -1.173 -34.065 -8.352 1.00 21.80 112 ARG B CA 1
ATOM 2828 C C . ARG B 1 119 ? -2.297 -34.841 -7.684 1.00 22.47 112 ARG B C 1
ATOM 2829 O O . ARG B 1 119 ? -2.090 -35.336 -6.590 1.00 23.75 112 ARG B O 1
ATOM 2837 N N . ALA B 1 120 ? -3.436 -35.002 -8.357 1.00 21.98 113 ALA B N 1
ATOM 2838 C CA . ALA B 1 120 ? -4.547 -35.822 -7.849 1.00 23.00 113 ALA B CA 1
ATOM 2839 C C . ALA B 1 120 ? -4.126 -37.272 -7.674 1.00 23.30 113 ALA B C 1
ATOM 2840 O O . ALA B 1 120 ? -4.397 -37.829 -6.630 1.00 23.85 113 ALA B O 1
ATOM 2842 N N . LEU B 1 121 ? -3.433 -37.850 -8.666 1.00 23.51 114 LEU B N 1
ATOM 2843 C CA . LEU B 1 121 ? -2.984 -39.250 -8.597 1.00 23.23 114 LEU B CA 1
ATOM 2844 C C . LEU B 1 121 ? -1.966 -39.476 -7.471 1.00 23.96 114 LEU B C 1
ATOM 2845 O O . LEU B 1 121 ? -2.063 -40.448 -6.687 1.00 23.95 114 LEU B O 1
ATOM 2850 N N . TRP B 1 122 ? -1.013 -38.567 -7.369 1.00 24.46 115 TRP B N 1
ATOM 2851 C CA . TRP B 1 122 ? 0.057 -38.706 -6.359 1.00 24.54 115 TRP B CA 1
ATOM 2852 C C . TRP B 1 122 ? -0.394 -38.407 -4.925 1.00 24.90 115 TRP B C 1
ATOM 2853 O O . TRP B 1 122 ? -0.028 -39.159 -4.025 1.00 25.57 115 TRP B O 1
ATOM 2864 N N . HIS B 1 123 ? -1.216 -37.382 -4.722 1.00 24.59 116 HIS B N 1
ATOM 2865 C CA . HIS B 1 123 ? -1.644 -37.050 -3.360 1.00 25.51 116 HIS B CA 1
ATOM 2866 C C . HIS B 1 123 ? -2.684 -38.029 -2.827 1.00 27.23 116 HIS B C 1
ATOM 2867 O O . HIS B 1 123 ? -2.703 -38.301 -1.607 1.00 27.02 116 HIS B O 1
ATOM 2874 N N . LYS B 1 124 ? -3.504 -38.582 -3.722 1.00 27.27 117 LYS B N 1
ATOM 2875 C CA . LYS B 1 124 ? -4.535 -39.540 -3.281 1.00 28.78 117 LYS B CA 1
ATOM 2876 C C . LYS B 1 124 ? -4.021 -40.976 -3.233 1.00 28.78 117 LYS B C 1
ATOM 2877 O O . LYS B 1 124 ? -4.336 -41.705 -2.277 1.00 29.43 117 LYS B O 1
ATOM 2883 N N . VAL B 1 125 ? -3.257 -41.404 -4.232 1.00 29.23 118 VAL B N 1
ATOM 2884 C CA . VAL B 1 125 ? -2.885 -42.837 -4.278 1.00 29.67 118 VAL B CA 1
ATOM 2885 C C . VAL B 1 125 ? -1.371 -43.159 -4.272 1.00 30.25 118 VAL B C 1
ATOM 2886 O O . VAL B 1 125 ? -0.928 -43.902 -3.415 1.00 30.63 118 VAL B O 1
ATOM 2890 N N . MET B 1 126 ? -0.596 -42.612 -5.195 1.00 30.46 119 MET B N 1
ATOM 2891 C CA . MET B 1 126 ? 0.798 -43.067 -5.357 1.00 30.39 119 MET B CA 1
ATOM 2892 C C . MET B 1 126 ? 1.751 -42.668 -4.200 1.00 31.00 119 MET B C 1
ATOM 2893 O O . MET B 1 126 ? 2.684 -43.418 -3.939 1.00 30.74 119 MET B O 1
ATOM 2898 N N . PHE B 1 127 ? 1.547 -41.533 -3.529 1.00 30.74 120 PHE B N 1
ATOM 2899 C CA . PHE B 1 127 ? 2.356 -41.257 -2.302 1.00 31.28 120 PHE B CA 1
ATOM 2900 C C . PHE B 1 127 ? 2.004 -42.232 -1.136 1.00 31.76 120 PHE B C 1
ATOM 2901 O O . PHE B 1 127 ? 2.921 -42.921 -0.669 1.00 31.87 120 PHE B O 1
ATOM 2909 N N . PRO B 1 128 ? 0.717 -42.303 -0.669 1.00 32.33 121 PRO B N 1
ATOM 2910 C CA . PRO B 1 128 ? 0.523 -43.255 0.463 1.00 33.65 121 PRO B CA 1
ATOM 2911 C C . PRO B 1 128 ? 0.575 -44.756 0.128 1.00 34.57 121 PRO B C 1
ATOM 2912 O O . PRO B 1 128 ? 1.051 -45.528 0.968 1.00 35.12 121 PRO B O 1
ATOM 2916 N N . VAL B 1 129 ? 0.112 -45.173 -1.055 1.00 35.28 122 VAL B N 1
ATOM 2917 C CA . VAL B 1 129 ? 0.078 -46.606 -1.412 1.00 35.90 122 VAL B CA 1
ATOM 2918 C C . VAL B 1 129 ? 1.446 -47.078 -1.880 1.00 36.36 122 VAL B C 1
ATOM 2919 O O . VAL B 1 129 ? 2.021 -48.007 -1.285 1.00 37.51 122 VAL B O 1
ATOM 2923 N N . PHE B 1 130 ? 1.970 -46.438 -2.922 1.00 36.33 123 PHE B N 1
ATOM 2924 C CA . PHE B 1 130 ? 3.240 -46.852 -3.520 1.00 36.05 123 PHE B CA 1
ATOM 2925 C C . PHE B 1 130 ? 4.480 -46.364 -2.749 1.00 36.49 123 PHE B C 1
ATOM 2926 O O . PHE B 1 130 ? 5.382 -47.169 -2.513 1.00 35.86 123 PHE B O 1
ATOM 2934 N N . LEU B 1 131 ? 4.560 -45.088 -2.376 1.00 36.35 124 LEU B N 1
ATOM 2935 C CA . LEU B 1 131 ? 5.775 -44.647 -1.652 1.00 37.05 124 LEU B CA 1
ATOM 2936 C C . LEU B 1 131 ? 5.631 -44.697 -0.116 1.00 37.39 124 LEU B C 1
ATOM 2937 O O . LEU B 1 131 ? 6.577 -44.371 0.585 1.00 37.48 124 LEU B O 1
ATOM 2942 N N . GLY B 1 132 ? 4.468 -45.108 0.385 1.00 37.78 125 GLY B N 1
ATOM 2943 C CA . GLY B 1 132 ? 4.200 -45.193 1.837 1.00 38.61 125 GLY B CA 1
ATOM 2944 C C . GLY B 1 132 ? 4.305 -43.891 2.619 1.00 39.24 125 GLY B C 1
ATOM 2945 O O . GLY B 1 132 ? 4.639 -43.910 3.808 1.00 39.45 125 GLY B O 1
ATOM 2946 N N . GLU B 1 133 ? 4.037 -42.769 1.945 1.00 38.81 126 GLU B N 1
ATOM 2947 C CA . GLU B 1 133 ? 4.107 -41.455 2.540 1.00 39.50 126 GLU B CA 1
ATOM 2948 C C . GLU B 1 133 ? 2.719 -40.866 2.626 1.00 39.08 126 GLU B C 1
ATOM 2949 O O . GLU B 1 133 ? 2.129 -40.589 1.586 1.00 39.13 126 GLU B O 1
ATOM 2955 N N . PRO B 1 134 ? 2.172 -40.707 3.853 1.00 39.12 127 PRO B N 1
ATOM 2956 C CA . PRO B 1 134 ? 0.836 -40.104 3.991 1.00 38.61 127 PRO B CA 1
ATOM 2957 C C . PRO B 1 134 ? 0.829 -38.630 3.583 1.00 37.73 127 PRO B C 1
ATOM 2958 O O . PRO B 1 134 ? 1.831 -37.926 3.746 1.00 38.15 127 PRO B O 1
ATOM 2962 N N . VAL B 1 135 ? -0.281 -38.209 2.994 1.00 36.54 128 VAL B N 1
ATOM 2963 C CA . VAL B 1 135 ? -0.462 -36.848 2.522 1.00 35.66 128 VAL B CA 1
ATOM 2964 C C . VAL B 1 135 ? -1.452 -36.219 3.464 1.00 35.00 128 VAL B C 1
ATOM 2965 O O . VAL B 1 135 ? -2.427 -36.890 3.832 1.00 34.37 128 VAL B O 1
ATOM 2969 N N . SER B 1 136 ? -1.219 -34.967 3.876 1.00 35.14 129 SER B N 1
ATOM 2970 C CA . SER B 1 136 ? -2.166 -34.310 4.794 1.00 35.51 129 SER B CA 1
ATOM 2971 C C . SER B 1 136 ? -3.520 -34.148 4.079 1.00 34.95 129 SER B C 1
ATOM 2972 O O . SER B 1 136 ? -3.531 -33.916 2.866 1.00 35.35 129 SER B O 1
ATOM 2975 N N . PRO B 1 137 ? -4.662 -34.325 4.801 1.00 35.11 130 PRO B N 1
ATOM 2976 C CA . PRO B 1 137 ? -5.970 -34.129 4.140 1.00 34.05 130 PRO B CA 1
ATOM 2977 C C . PRO B 1 137 ? -6.175 -32.704 3.633 1.00 33.90 130 PRO B C 1
ATOM 2978 O O . PRO B 1 137 ? -6.914 -32.547 2.671 1.00 33.35 130 PRO B O 1
ATOM 2982 N N . GLN B 1 138 ? -5.512 -31.704 4.239 1.00 33.28 131 GLN B N 1
ATOM 2983 C CA . GLN B 1 138 ? -5.563 -30.314 3.762 1.00 34.24 131 GLN B CA 1
ATOM 2984 C C . GLN B 1 138 ? -4.905 -30.193 2.361 1.00 32.44 131 GLN B C 1
ATOM 2985 O O . GLN B 1 138 ? -5.421 -29.477 1.487 1.00 31.36 131 GLN B O 1
ATOM 2991 N N . THR B 1 139 ? -3.788 -30.909 2.165 1.00 31.50 132 THR B N 1
ATOM 2992 C CA . THR B 1 139 ? -3.070 -30.922 0.870 1.00 30.92 132 THR B CA 1
ATOM 2993 C C . THR B 1 139 ? -3.950 -31.589 -0.199 1.00 29.82 132 THR B C 1
ATOM 2994 O O . THR B 1 139 ? -4.119 -31.023 -1.280 1.00 29.27 132 THR B O 1
ATOM 2998 N N . LEU B 1 140 ? -4.539 -32.741 0.148 1.00 28.24 133 LEU B N 1
ATOM 2999 C CA . LEU B 1 140 ? -5.417 -33.507 -0.760 1.00 27.92 133 LEU B CA 1
ATOM 3000 C C . LEU B 1 140 ? -6.678 -32.699 -1.132 1.00 26.88 133 LEU B C 1
ATOM 3001 O O . LEU B 1 140 ? -7.039 -32.665 -2.290 1.00 26.10 133 LEU B O 1
ATOM 3006 N N . ALA B 1 141 ? -7.288 -32.023 -0.157 1.00 26.46 134 ALA B N 1
ATOM 3007 C CA . ALA B 1 141 ? -8.482 -31.157 -0.381 1.00 26.54 134 ALA B CA 1
ATOM 3008 C C . ALA B 1 141 ? -8.203 -30.020 -1.354 1.00 26.17 134 ALA B C 1
ATOM 3009 O O . ALA B 1 141 ? -8.992 -29.781 -2.275 1.00 25.68 134 ALA B O 1
ATOM 3011 N N . ALA B 1 142 ? -7.050 -29.366 -1.171 1.00 25.89 135 ALA B N 1
ATOM 3012 C CA . ALA B 1 142 ? -6.609 -28.281 -2.023 1.00 25.98 135 ALA B CA 1
ATOM 3013 C C . ALA B 1 142 ? -6.361 -28.786 -3.456 1.00 26.44 135 ALA B C 1
ATOM 3014 O O . ALA B 1 142 ? -6.809 -28.156 -4.422 1.00 26.71 135 ALA B O 1
ATOM 3016 N N . THR B 1 143 ? -5.723 -29.957 -3.568 1.00 25.93 136 THR B N 1
ATOM 3017 C CA . THR B 1 143 ? -5.445 -30.615 -4.856 1.00 26.01 136 THR B CA 1
ATOM 3018 C C . THR B 1 143 ? -6.725 -30.949 -5.643 1.00 26.37 136 THR B C 1
ATOM 3019 O O . THR B 1 143 ? -6.829 -30.650 -6.853 1.00 25.64 136 THR B O 1
ATOM 3023 N N . LEU B 1 144 ? -7.726 -31.495 -4.950 1.00 27.09 137 LEU B N 1
ATOM 3024 C CA . LEU B 1 144 ? -8.978 -31.877 -5.610 1.00 26.82 137 LEU B CA 1
ATOM 3025 C C . LEU B 1 144 ? -9.829 -30.635 -5.982 1.00 27.18 137 LEU B C 1
ATOM 3026 O O . LEU B 1 144 ? -10.516 -30.666 -7.011 1.00 27.29 137 LEU B O 1
ATOM 3031 N N . ALA B 1 145 ? -9.726 -29.570 -5.170 1.00 27.55 138 ALA B N 1
ATOM 3032 C CA . ALA B 1 145 ? -10.339 -28.254 -5.428 1.00 27.79 138 ALA B CA 1
ATOM 3033 C C . ALA B 1 145 ? -9.755 -27.635 -6.675 1.00 27.73 138 ALA B C 1
ATOM 3034 O O . ALA B 1 145 ? -10.489 -27.087 -7.498 1.00 27.48 138 ALA B O 1
ATOM 3036 N N . GLU B 1 146 ? -8.429 -27.726 -6.811 1.00 27.71 139 GLU B N 1
ATOM 3037 C CA . GLU B 1 146 ? -7.746 -27.249 -8.002 1.00 28.52 139 GLU B CA 1
ATOM 3038 C C . GLU B 1 146 ? -8.128 -28.111 -9.220 1.00 27.78 139 GLU B C 1
ATOM 3039 O O . GLU B 1 146 ? -8.282 -27.561 -10.316 1.00 27.17 139 GLU B O 1
ATOM 3045 N N . LEU B 1 147 ? -8.320 -29.426 -9.012 1.00 27.12 140 LEU B N 1
ATOM 3046 C CA . LEU B 1 147 ? -8.777 -30.323 -10.088 1.00 26.73 140 LEU B CA 1
ATOM 3047 C C . LEU B 1 147 ? -10.134 -29.832 -10.602 1.00 27.43 140 LEU B C 1
ATOM 3048 O O . LEU B 1 147 ? -10.274 -29.654 -11.819 1.00 26.58 140 LEU B O 1
ATOM 3053 N N . ASP B 1 148 ? -11.058 -29.557 -9.677 1.00 28.33 141 ASP B N 1
ATOM 3054 C CA . ASP B 1 148 ? -12.391 -29.007 -10.019 1.00 29.64 141 ASP B CA 1
ATOM 3055 C C . ASP B 1 148 ? -12.318 -27.762 -10.901 1.00 29.39 141 ASP B C 1
ATOM 3056 O O . ASP B 1 148 ? -13.016 -27.693 -11.907 1.00 30.01 141 ASP B O 1
ATOM 3061 N N . VAL B 1 149 ? -11.445 -26.822 -10.537 1.00 28.82 142 VAL B N 1
ATOM 3062 C CA . VAL B 1 149 ? -11.207 -25.581 -11.297 1.00 28.47 142 VAL B CA 1
ATOM 3063 C C . VAL B 1 149 ? -10.765 -25.894 -12.736 1.00 27.36 142 VAL B C 1
ATOM 3064 O O . VAL B 1 149 ? -11.395 -25.390 -13.673 1.00 26.81 142 VAL B O 1
ATOM 3068 N N . THR B 1 150 ? -9.758 -26.766 -12.910 1.00 26.42 143 THR B N 1
ATOM 3069 C CA . THR B 1 150 ? -9.258 -27.113 -14.267 1.00 26.09 143 THR B CA 1
ATOM 3070 C C . THR B 1 150 ? -10.313 -27.845 -15.108 1.00 26.17 143 THR B C 1
ATOM 3071 O O . THR B 1 150 ? -10.384 -27.644 -16.319 1.00 25.56 143 THR B O 1
ATOM 3075 N N . LEU B 1 151 ? -11.121 -28.680 -14.453 1.00 26.11 144 LEU B N 1
ATOM 3076 C CA . LEU B 1 151 ? -12.214 -29.410 -15.120 1.00 26.60 144 LEU B CA 1
ATOM 3077 C C . LEU B 1 151 ? -13.288 -28.443 -15.593 1.00 27.35 144 LEU B C 1
ATOM 3078 O O . LEU B 1 151 ? -13.830 -28.615 -16.694 1.00 26.44 144 LEU B O 1
ATOM 3083 N N . GLN B 1 152 ? -13.553 -27.416 -14.774 1.00 28.75 145 GLN B N 1
ATOM 3084 C CA . GLN B 1 152 ? -14.509 -26.376 -15.136 1.00 30.15 145 GLN B CA 1
ATOM 3085 C C . GLN B 1 152 ? -13.986 -25.579 -16.331 1.00 29.88 145 GLN B C 1
ATOM 3086 O O . GLN B 1 152 ? -14.780 -25.280 -17.241 1.00 30.87 145 GLN B O 1
ATOM 3092 N N . LEU B 1 153 ? -12.679 -25.269 -16.344 1.00 28.97 146 LEU B N 1
ATOM 3093 C CA . LEU B 1 153 ? -12.044 -24.555 -17.472 1.00 28.23 146 LEU B CA 1
ATOM 3094 C C . LEU B 1 153 ? -12.055 -25.406 -18.728 1.00 27.40 146 LEU B C 1
ATOM 3095 O O . LEU B 1 153 ? -12.269 -24.863 -19.801 1.00 26.75 146 LEU B O 1
ATOM 3100 N N . LEU B 1 154 ? -11.867 -26.729 -18.591 1.00 26.82 147 LEU B N 1
ATOM 3101 C CA . LEU B 1 154 ? -11.925 -27.666 -19.723 1.00 26.82 147 LEU B CA 1
ATOM 3102 C C . LEU B 1 154 ? -13.287 -27.577 -20.431 1.00 27.29 147 LEU B C 1
ATOM 3103 O O . LEU B 1 154 ? -13.345 -27.519 -21.673 1.00 26.21 147 LEU B O 1
ATOM 3108 N N . GLU B 1 155 ? -14.349 -27.543 -19.621 1.00 27.83 148 GLU B N 1
ATOM 3109 C CA . GLU B 1 155 ? -15.719 -27.380 -20.116 1.00 30.34 148 GLU B CA 1
ATOM 3110 C C . GLU B 1 155 ? -15.948 -25.987 -20.686 1.00 29.37 148 GLU B C 1
ATOM 3111 O O . GLU B 1 155 ? -16.290 -25.874 -21.847 1.00 29.55 148 GLU B O 1
ATOM 3117 N N . ASP B 1 156 ? -15.697 -24.940 -19.895 1.00 30.30 149 ASP B N 1
ATOM 3118 C CA . ASP B 1 156 ? -16.081 -23.553 -20.284 1.00 29.87 149 ASP B CA 1
ATOM 3119 C C . ASP B 1 156 ? -15.232 -22.915 -21.384 1.00 29.61 149 ASP B C 1
ATOM 3120 O O . ASP B 1 156 ? -15.765 -22.173 -22.215 1.00 29.48 149 ASP B O 1
ATOM 3125 N N . LYS B 1 157 ? -13.933 -23.198 -21.388 1.00 28.46 150 LYS B N 1
ATOM 3126 C CA . LYS B 1 157 ? -13.049 -22.613 -22.404 1.00 28.43 150 LYS B CA 1
ATOM 3127 C C . LYS B 1 157 ? -12.906 -23.506 -23.644 1.00 28.09 150 LYS B C 1
ATOM 3128 O O . LYS B 1 157 ? -12.903 -22.983 -24.765 1.00 28.03 150 LYS B O 1
ATOM 3134 N N . PHE B 1 158 ? -12.803 -24.827 -23.465 1.00 27.59 151 PHE B N 1
ATOM 3135 C CA . PHE B 1 158 ? -12.494 -25.671 -24.643 1.00 27.58 151 PHE B CA 1
ATOM 3136 C C . PHE B 1 158 ? -13.710 -26.387 -25.208 1.00 28.52 151 PHE B C 1
ATOM 3137 O O . PHE B 1 158 ? -14.074 -26.116 -26.352 1.00 28.80 151 PHE B O 1
ATOM 3145 N N . LEU B 1 159 ? -14.285 -27.317 -24.451 1.00 29.04 152 LEU B N 1
ATOM 3146 C CA . LEU B 1 159 ? -15.347 -28.173 -25.010 1.00 30.62 152 LEU B CA 1
ATOM 3147 C C . LEU B 1 159 ? -16.575 -27.355 -25.390 1.00 31.50 152 LEU B C 1
ATOM 3148 O O . LEU B 1 159 ? -17.002 -27.433 -26.548 1.00 31.62 152 LEU B O 1
ATOM 3153 N N . GLN B 1 160 ? -17.041 -26.547 -24.435 1.00 33.03 153 GLN B N 1
ATOM 3154 C CA . GLN B 1 160 ? -18.212 -25.678 -24.546 1.00 34.68 153 GLN B CA 1
ATOM 3155 C C . GLN B 1 160 ? -19.363 -26.587 -24.964 1.00 35.26 153 GLN B C 1
ATOM 3156 O O . GLN B 1 160 ? -19.630 -27.567 -24.266 1.00 35.64 153 GLN B O 1
ATOM 3162 N N . ASN B 1 161 ? -19.953 -26.334 -26.131 1.00 36.10 154 ASN B N 1
ATOM 3163 C CA . ASN B 1 161 ? -21.106 -27.116 -26.598 1.00 36.35 154 ASN B CA 1
ATOM 3164 C C . ASN B 1 161 ? -20.797 -27.960 -27.812 1.00 34.86 154 ASN B C 1
ATOM 3165 O O . ASN B 1 161 ? -21.709 -28.427 -28.495 1.00 35.33 154 ASN B O 1
ATOM 3170 N N . LYS B 1 162 ? -19.510 -28.155 -28.088 1.00 32.92 155 LYS B N 1
ATOM 3171 C CA . LYS B 1 162 ? -19.102 -28.914 -29.255 1.00 31.20 155 LYS B CA 1
ATOM 3172 C C . LYS B 1 162 ? -19.051 -30.408 -28.951 1.00 30.13 155 LYS B C 1
ATOM 3173 O O . LYS B 1 162 ? -19.161 -30.816 -27.797 1.00 29.59 155 LYS B O 1
ATOM 3179 N N . ALA B 1 163 ? -18.892 -31.206 -30.004 1.00 29.54 156 ALA B N 1
ATOM 3180 C CA . ALA B 1 163 ? -18.697 -32.645 -29.912 1.00 28.54 156 ALA B CA 1
ATOM 3181 C C . ALA B 1 163 ? -17.351 -33.010 -29.291 1.00 28.25 156 ALA B C 1
ATOM 3182 O O . ALA B 1 163 ? -17.258 -33.917 -28.465 1.00 27.97 156 ALA B O 1
ATOM 3184 N N . PHE B 1 164 ? -16.310 -32.302 -29.729 1.00 27.48 157 PHE B N 1
ATOM 3185 C CA . PHE B 1 164 ? -14.934 -32.511 -29.286 1.00 26.66 157 PHE B CA 1
ATOM 3186 C C . PHE B 1 164 ? -14.311 -31.171 -28.889 1.00 26.44 157 PHE B C 1
ATOM 3187 O O . PHE B 1 164 ? -14.923 -30.127 -29.103 1.00 25.37 157 PHE B O 1
ATOM 3195 N N . LEU B 1 165 ? -13.099 -31.195 -28.328 1.00 25.18 158 LEU B N 1
ATOM 3196 C CA . LEU B 1 165 ? -12.498 -29.933 -27.773 1.00 26.54 158 LEU B CA 1
ATOM 3197 C C . LEU B 1 165 ? -12.253 -28.778 -28.751 1.00 26.93 158 LEU B C 1
ATOM 3198 O O . LEU B 1 165 ? -12.349 -27.598 -28.366 1.00 26.20 158 LEU B O 1
ATOM 3203 N N . THR B 1 166 ? -11.923 -29.110 -29.995 1.00 28.02 159 THR B N 1
ATOM 3204 C CA . THR B 1 166 ? -11.572 -28.083 -30.982 1.00 29.24 159 THR B CA 1
ATOM 3205 C C . THR B 1 166 ? -12.518 -28.003 -32.202 1.00 29.88 159 THR B C 1
ATOM 3206 O O . THR B 1 166 ? -12.334 -27.164 -33.080 1.00 29.76 159 THR B O 1
ATOM 3210 N N . GLY B 1 167 ? -13.540 -28.856 -32.228 1.00 31.03 160 GLY B N 1
ATOM 3211 C CA . GLY B 1 167 ? -14.475 -28.883 -33.353 1.00 32.23 160 GLY B CA 1
ATOM 3212 C C . GLY B 1 167 ? -15.334 -30.132 -33.389 1.00 32.88 160 GLY B C 1
ATOM 3213 O O . GLY B 1 167 ? -15.435 -30.834 -32.377 1.00 32.28 160 GLY B O 1
ATOM 3214 N N . PRO B 1 168 ? -15.929 -30.445 -34.569 1.00 33.37 161 PRO B N 1
ATOM 3215 C CA . PRO B 1 168 ? -16.847 -31.606 -34.696 1.00 33.04 161 PRO B CA 1
ATOM 3216 C C . PRO B 1 168 ? -16.163 -32.972 -34.707 1.00 32.79 161 PRO B C 1
ATOM 3217 O O . PRO B 1 168 ? -16.840 -33.991 -34.584 1.00 32.42 161 PRO B O 1
ATOM 3221 N N . HIS B 1 169 ? -14.837 -32.990 -34.851 1.00 32.31 162 HIS B N 1
ATOM 3222 C CA . HIS B 1 169 ? -14.090 -34.234 -34.952 1.00 31.95 162 HIS B CA 1
ATOM 3223 C C . HIS B 1 169 ? -12.934 -34.243 -33.943 1.00 30.79 162 HIS B C 1
ATOM 3224 O O . HIS B 1 169 ? -12.454 -33.180 -33.528 1.00 30.16 162 HIS B O 1
ATOM 3231 N N . ILE B 1 170 ? -12.523 -35.449 -33.544 1.00 28.53 163 ILE B N 1
ATOM 3232 C CA . ILE B 1 170 ? -11.444 -35.667 -32.584 1.00 27.46 163 ILE B CA 1
ATOM 3233 C C . ILE B 1 170 ? -10.119 -35.065 -33.109 1.00 26.39 163 ILE B C 1
ATOM 3234 O O . ILE B 1 170 ? -9.902 -35.019 -34.324 1.00 27.24 163 ILE B O 1
ATOM 3239 N N . SER B 1 171 ? -9.273 -34.563 -32.215 1.00 24.85 164 SER B N 1
ATOM 3240 C CA . SER B 1 171 ? -7.971 -34.053 -32.619 1.00 22.86 164 SER B CA 1
ATOM 3241 C C . SER B 1 171 ? -6.941 -34.477 -31.601 1.00 22.57 164 SER B C 1
ATOM 3242 O O . SER B 1 171 ? -7.285 -35.130 -30.638 1.00 22.34 164 SER B O 1
ATOM 3245 N N . LEU B 1 172 ? -5.685 -34.068 -31.792 1.00 21.57 165 LEU B N 1
ATOM 3246 C CA . LEU B 1 172 ? -4.620 -34.333 -30.818 1.00 22.30 165 LEU B CA 1
ATOM 3247 C C . LEU B 1 172 ? -4.940 -33.812 -29.410 1.00 21.84 165 LEU B C 1
ATOM 3248 O O . LEU B 1 172 ? -4.540 -34.426 -28.428 1.00 22.18 165 LEU B O 1
ATOM 3253 N N . ALA B 1 173 ? -5.690 -32.707 -29.343 1.00 22.09 166 ALA B N 1
ATOM 3254 C CA . ALA B 1 173 ? -6.130 -32.099 -28.096 1.00 22.47 166 ALA B CA 1
ATOM 3255 C C . ALA B 1 173 ? -6.976 -33.049 -27.241 1.00 22.48 166 ALA B C 1
ATOM 3256 O O . ALA B 1 173 ? -6.738 -33.149 -26.046 1.00 21.54 166 ALA B O 1
ATOM 3258 N N . ASP B 1 174 ? -7.953 -33.720 -27.867 1.00 22.95 167 ASP B N 1
ATOM 3259 C CA . ASP B 1 174 ? -8.857 -34.660 -27.160 1.00 23.47 167 ASP B CA 1
ATOM 3260 C C . ASP B 1 174 ? -8.111 -35.867 -26.619 1.00 22.75 167 ASP B C 1
ATOM 3261 O O . ASP B 1 174 ? -8.413 -36.332 -25.521 1.00 23.11 167 ASP B O 1
ATOM 3266 N N . LEU B 1 175 ? -7.110 -36.312 -27.372 1.00 23.00 168 LEU B N 1
ATOM 3267 C CA . LEU B 1 175 ? -6.238 -37.414 -26.973 1.00 21.92 168 LEU B CA 1
ATOM 3268 C C . LEU B 1 175 ? -5.437 -37.054 -25.715 1.00 21.27 168 LEU B C 1
ATOM 3269 O O . LEU B 1 175 ? -5.430 -37.820 -24.768 1.00 21.05 168 LEU B O 1
ATOM 3274 N N . VAL B 1 176 ? -4.784 -35.888 -25.699 1.00 20.66 169 VAL B N 1
ATOM 3275 C CA . VAL B 1 176 ? -4.031 -35.434 -24.533 1.00 20.70 169 VAL B CA 1
ATOM 3276 C C . VAL B 1 176 ? -4.956 -35.237 -23.318 1.00 20.81 169 VAL B C 1
ATOM 3277 O O . VAL B 1 176 ? -4.661 -35.735 -22.237 1.00 21.03 169 VAL B O 1
ATOM 3281 N N . ALA B 1 177 ? -6.095 -34.580 -23.518 1.00 21.05 170 ALA B N 1
ATOM 3282 C CA . ALA B 1 177 ? -7.037 -34.315 -22.416 1.00 21.36 170 ALA B CA 1
ATOM 3283 C C . ALA B 1 177 ? -7.609 -35.567 -21.800 1.00 22.11 170 ALA B C 1
ATOM 3284 O O . ALA B 1 177 ? -7.693 -35.628 -20.578 1.00 21.21 170 ALA B O 1
ATOM 3286 N N . ILE B 1 178 ? -8.002 -36.553 -22.631 1.00 22.07 171 ILE B N 1
ATOM 3287 C CA . ILE B 1 178 ? -8.643 -37.785 -22.092 1.00 23.00 171 ILE B CA 1
ATOM 3288 C C . ILE B 1 178 ? -7.641 -38.656 -21.337 1.00 22.81 171 ILE B C 1
ATOM 3289 O O . ILE B 1 178 ? -7.978 -39.194 -20.295 1.00 22.31 171 ILE B O 1
ATOM 3294 N N . THR B 1 179 ? -6.397 -38.724 -21.812 1.00 22.57 172 THR B N 1
ATOM 3295 C CA . THR B 1 179 ? -5.382 -39.491 -21.092 1.00 22.93 172 THR B CA 1
ATOM 3296 C C . THR B 1 179 ? -5.038 -38.824 -19.744 1.00 22.44 172 THR B C 1
ATOM 3297 O O . THR B 1 179 ? -4.733 -39.522 -18.782 1.00 23.13 172 THR B O 1
ATOM 3301 N N . GLU B 1 180 ? -5.136 -37.491 -19.684 1.00 22.58 173 GLU B N 1
ATOM 3302 C CA . GLU B 1 180 ? -4.932 -36.705 -18.455 1.00 22.42 173 GLU B CA 1
ATOM 3303 C C . GLU B 1 180 ? -6.047 -36.995 -17.473 1.00 21.73 173 GLU B C 1
ATOM 3304 O O . GLU B 1 180 ? -5.769 -37.378 -16.336 1.00 21.09 173 GLU B O 1
ATOM 3310 N N . LEU B 1 181 ? -7.299 -36.894 -17.933 1.00 21.93 174 LEU B N 1
ATOM 3311 C CA . LEU B 1 181 ? -8.476 -37.164 -17.060 1.00 22.08 174 LEU B CA 1
ATOM 3312 C C . LEU B 1 181 ? -8.488 -38.576 -16.483 1.00 21.92 174 LEU B C 1
ATOM 3313 O O . LEU B 1 181 ? -9.019 -38.803 -15.399 1.00 21.37 174 LEU B O 1
ATOM 3318 N N . MET B 1 182 ? -7.832 -39.512 -17.154 1.00 23.05 175 MET B N 1
ATOM 3319 C CA . MET B 1 182 ? -7.807 -40.891 -16.639 1.00 23.38 175 MET B CA 1
ATOM 3320 C C . MET B 1 182 ? -6.839 -41.077 -15.448 1.00 23.47 175 MET B C 1
ATOM 3321 O O . MET B 1 182 ? -6.967 -42.062 -14.723 1.00 23.25 175 MET B O 1
ATOM 3326 N N . HIS B 1 183 ? -5.912 -40.124 -15.240 1.00 22.52 176 HIS B N 1
ATOM 3327 C CA . HIS B 1 183 ? -5.061 -40.115 -14.043 1.00 22.71 176 HIS B CA 1
ATOM 3328 C C . HIS B 1 183 ? -5.928 -40.032 -12.748 1.00 23.29 176 HIS B C 1
ATOM 3329 O O . HIS B 1 183 ? -5.834 -40.965 -11.927 1.00 23.08 176 HIS B O 1
ATOM 3336 N N . PRO B 1 184 ? -6.771 -38.974 -12.566 1.00 23.55 177 PRO B N 1
ATOM 3337 C CA . PRO B 1 184 ? -7.603 -39.055 -11.347 1.00 24.09 177 PRO B CA 1
ATOM 3338 C C . PRO B 1 184 ? -8.704 -40.147 -11.362 1.00 25.46 177 PRO B C 1
ATOM 3339 O O . PRO B 1 184 ? -9.111 -40.547 -10.283 1.00 25.09 177 PRO B O 1
ATOM 3343 N N . VAL B 1 185 ? -9.147 -40.631 -12.540 1.00 26.67 178 VAL B N 1
ATOM 3344 C CA . VAL B 1 185 ? -10.083 -41.790 -12.632 1.00 26.91 178 VAL B CA 1
ATOM 3345 C C . VAL B 1 185 ? -9.411 -42.993 -11.968 1.00 27.59 178 VAL B C 1
ATOM 3346 O O . VAL B 1 185 ? -10.010 -43.607 -11.083 1.00 28.25 178 VAL B O 1
ATOM 3350 N N . GLY B 1 186 ? -8.153 -43.260 -12.352 1.00 27.47 179 GLY B N 1
ATOM 3351 C CA . GLY B 1 186 ? -7.308 -44.308 -11.744 1.00 28.02 179 GLY B CA 1
ATOM 3352 C C . GLY B 1 186 ? -7.081 -44.079 -10.256 1.00 28.12 179 GLY B C 1
ATOM 3353 O O . GLY B 1 186 ? -6.991 -45.031 -9.480 1.00 28.29 179 GLY B O 1
ATOM 3354 N N . ALA B 1 187 ? -7.009 -42.811 -9.838 1.00 28.05 180 ALA B N 1
ATOM 3355 C CA . ALA B 1 187 ? -6.866 -42.496 -8.416 1.00 28.28 180 ALA B CA 1
ATOM 3356 C C . ALA B 1 187 ? -8.196 -42.668 -7.661 1.00 28.57 180 ALA B C 1
ATOM 3357 O O . ALA B 1 187 ? -8.188 -42.646 -6.446 1.00 29.12 180 ALA B O 1
ATOM 3359 N N . GLY B 1 188 ? -9.306 -42.865 -8.367 1.00 28.75 181 GLY B N 1
ATOM 3360 C CA . GLY B 1 188 ? -10.615 -43.097 -7.737 1.00 29.23 181 GLY B CA 1
ATOM 3361 C C . GLY B 1 188 ? -11.461 -41.849 -7.557 1.00 30.06 181 GLY B C 1
ATOM 3362 O O . GLY B 1 188 ? -12.493 -41.890 -6.868 1.00 30.06 181 GLY B O 1
ATOM 3363 N N . CYS B 1 189 ? -11.019 -40.734 -8.149 1.00 29.22 182 CYS B N 1
ATOM 3364 C CA . CYS B 1 189 ? -11.732 -39.460 -8.074 1.00 29.31 182 CYS B CA 1
ATOM 3365 C C . CYS B 1 189 ? -13.007 -39.493 -8.898 1.00 29.66 182 CYS B C 1
ATOM 3366 O O . CYS B 1 189 ? -13.105 -40.250 -9.854 1.00 29.70 182 CYS B O 1
ATOM 3369 N N . GLN B 1 190 ? -13.973 -38.666 -8.523 1.00 30.10 183 GLN B N 1
ATOM 3370 C CA . GLN B 1 190 ? -15.212 -38.572 -9.276 1.00 30.95 183 GLN B CA 1
ATOM 3371 C C . GLN B 1 190 ? -15.034 -37.495 -10.348 1.00 31.36 183 GLN B C 1
ATOM 3372 O O . GLN B 1 190 ? -15.458 -36.338 -10.180 1.00 32.18 183 GLN B O 1
ATOM 3378 N N . VAL B 1 191 ? -14.406 -37.882 -11.459 1.00 30.92 184 VAL B N 1
ATOM 3379 C CA . VAL B 1 191 ? -14.114 -36.946 -12.548 1.00 31.56 184 VAL B CA 1
ATOM 3380 C C . VAL B 1 191 ? -15.345 -36.644 -13.408 1.00 32.01 184 VAL B C 1
ATOM 3381 O O . VAL B 1 191 ? -15.711 -35.479 -13.593 1.00 32.89 184 VAL B O 1
ATOM 3385 N N . PHE B 1 192 ? -15.995 -37.687 -13.907 1.00 32.79 185 PHE B N 1
ATOM 3386 C CA . PHE B 1 192 ? -17.109 -37.478 -14.858 1.00 33.36 185 PHE B CA 1
ATOM 3387 C C . PHE B 1 192 ? -18.499 -37.401 -14.172 1.00 34.71 185 PHE B C 1
ATOM 3388 O O . PHE B 1 192 ? -19.480 -37.024 -14.830 1.00 34.84 185 PHE B O 1
ATOM 3396 N N . GLU B 1 193 ? -18.545 -37.721 -12.871 1.00 36.11 186 GLU B N 1
ATOM 3397 C CA . GLU B 1 193 ? -19.757 -37.655 -12.047 1.00 37.74 186 GLU B CA 1
ATOM 3398 C C . GLU B 1 193 ? -20.187 -36.207 -11.880 1.00 37.61 186 GLU B C 1
ATOM 3399 O O . GLU B 1 193 ? -19.382 -35.348 -11.502 1.00 38.35 186 GLU B O 1
ATOM 3405 N N . GLY B 1 194 ? -21.448 -35.922 -12.209 1.00 37.66 187 GLY B N 1
ATOM 3406 C CA . GLY B 1 194 ? -21.965 -34.549 -12.133 1.00 36.67 187 GLY B CA 1
ATOM 3407 C C . GLY B 1 194 ? -21.502 -33.612 -13.243 1.00 36.60 187 GLY B C 1
ATOM 3408 O O . GLY B 1 194 ? -21.776 -32.394 -13.189 1.00 36.54 187 GLY B O 1
ATOM 3409 N N . ARG B 1 195 ? -20.780 -34.157 -14.229 1.00 36.03 188 ARG B N 1
ATOM 3410 C CA . ARG B 1 195 ? -20.269 -33.413 -15.392 1.00 35.94 188 ARG B CA 1
ATOM 3411 C C . ARG B 1 195 ? -20.745 -34.153 -16.661 1.00 35.60 188 ARG B C 1
ATOM 3412 O O . ARG B 1 195 ? -19.923 -34.783 -17.353 1.00 35.15 188 ARG B O 1
ATOM 3420 N N . PRO B 1 196 ? -22.071 -34.059 -16.992 1.00 35.38 189 PRO B N 1
ATOM 3421 C CA . PRO B 1 196 ? -22.639 -34.847 -18.103 1.00 35.18 189 PRO B CA 1
ATOM 3422 C C . PRO B 1 196 ? -22.037 -34.547 -19.480 1.00 34.63 189 PRO B C 1
ATOM 3423 O O . PRO B 1 196 ? -21.849 -35.468 -20.271 1.00 34.15 189 PRO B O 1
ATOM 3427 N N . LYS B 1 197 ? -21.707 -33.275 -19.730 1.00 33.98 190 LYS B N 1
ATOM 3428 C CA . LYS B 1 197 ? -21.133 -32.843 -21.010 1.00 34.19 190 LYS B CA 1
ATOM 3429 C C . LYS B 1 197 ? -19.734 -33.468 -21.196 1.00 33.48 190 LYS B C 1
ATOM 3430 O O . LYS B 1 197 ? -19.386 -33.865 -22.311 1.00 33.44 190 LYS B O 1
ATOM 3436 N N . LEU B 1 198 ? -18.968 -33.583 -20.103 1.00 32.58 191 LEU B N 1
ATOM 3437 C CA . LEU B 1 198 ? -17.659 -34.269 -20.153 1.00 32.07 191 LEU B CA 1
ATOM 3438 C C . LEU B 1 198 ? -17.808 -35.767 -20.306 1.00 31.51 191 LEU B C 1
ATOM 3439 O O . LEU B 1 198 ? -16.979 -36.411 -20.970 1.00 30.55 191 LEU B O 1
ATOM 3444 N N . ALA B 1 199 ? -18.863 -36.296 -19.677 1.00 31.46 192 ALA B N 1
ATOM 3445 C CA . ALA B 1 199 ? -19.156 -37.728 -19.675 1.00 31.45 192 ALA B CA 1
ATOM 3446 C C . ALA B 1 199 ? -19.518 -38.221 -21.078 1.00 30.98 192 ALA B C 1
ATOM 3447 O O . ALA B 1 199 ? -19.007 -39.271 -21.500 1.00 30.97 192 ALA B O 1
ATOM 3449 N N . THR B 1 200 ? -20.331 -37.446 -21.808 1.00 31.00 193 THR B N 1
ATOM 3450 C CA . THR B 1 200 ? -20.723 -37.821 -23.188 1.00 31.01 193 THR B CA 1
ATOM 3451 C C . THR B 1 200 ? -19.536 -37.648 -24.141 1.00 30.01 193 THR B C 1
ATOM 3452 O O . THR B 1 200 ? -19.371 -38.441 -25.057 1.00 30.22 193 THR B O 1
ATOM 3456 N N . TRP B 1 201 ? -18.721 -36.609 -23.904 1.00 28.95 194 TRP B N 1
ATOM 3457 C CA . TRP B 1 201 ? -17.486 -36.366 -24.670 1.00 28.26 194 TRP B CA 1
ATOM 3458 C C . TRP B 1 201 ? -16.516 -37.538 -24.529 1.00 27.44 194 TRP B C 1
ATOM 3459 O O . TRP B 1 201 ? -15.981 -38.000 -25.530 1.00 28.17 194 TRP B O 1
ATOM 3470 N N . ARG B 1 202 ? -16.331 -38.028 -23.303 1.00 27.39 195 ARG B N 1
ATOM 3471 C CA . ARG B 1 202 ? -15.471 -39.198 -23.039 1.00 27.00 195 ARG B CA 1
ATOM 3472 C C . ARG B 1 202 ? -15.902 -40.408 -23.862 1.00 27.75 195 ARG B C 1
ATOM 3473 O O . ARG B 1 202 ? -15.078 -41.069 -24.496 1.00 27.15 195 ARG B O 1
ATOM 3481 N N . GLN B 1 203 ? -17.207 -40.677 -23.870 1.00 27.68 196 GLN B N 1
ATOM 3482 C CA . GLN B 1 203 ? -17.750 -41.780 -24.665 1.00 28.63 196 GLN B CA 1
ATOM 3483 C C . GLN B 1 203 ? -17.537 -41.580 -26.172 1.00 27.88 196 GLN B C 1
ATOM 3484 O O . GLN B 1 203 ? -17.237 -42.552 -26.853 1.00 27.65 196 GLN B O 1
ATOM 3490 N N . ARG B 1 204 ? -17.677 -40.339 -26.666 1.00 27.10 197 ARG B N 1
ATOM 3491 C CA . ARG B 1 204 ? -17.379 -40.042 -28.083 1.00 27.49 197 ARG B CA 1
ATOM 3492 C C . ARG B 1 204 ? -15.890 -40.247 -28.393 1.00 26.55 197 ARG B C 1
ATOM 3493 O O . ARG B 1 204 ? -15.566 -40.745 -29.462 1.00 27.08 197 ARG B O 1
ATOM 3501 N N . VAL B 1 205 ? -15.011 -39.851 -27.464 1.00 26.32 198 VAL B N 1
ATOM 3502 C CA . VAL B 1 205 ? -13.541 -40.005 -27.640 1.00 25.53 198 VAL B CA 1
ATOM 3503 C C . VAL B 1 205 ? -13.158 -41.481 -27.650 1.00 25.82 198 VAL B C 1
ATOM 3504 O O . VAL B 1 205 ? -12.401 -41.910 -28.514 1.00 26.44 198 VAL B O 1
ATOM 3508 N N . GLU B 1 206 ? -13.705 -42.249 -26.705 1.00 26.99 199 GLU B N 1
ATOM 3509 C CA . GLU B 1 206 ? -13.474 -43.707 -26.638 1.00 27.52 199 GLU B CA 1
ATOM 3510 C C . GLU B 1 206 ? -13.834 -44.405 -27.957 1.00 27.27 199 GLU B C 1
ATOM 3511 O O . GLU B 1 206 ? -13.037 -45.196 -28.457 1.00 27.76 199 GLU B O 1
ATOM 3517 N N . ALA B 1 207 ? -14.966 -44.026 -28.558 1.00 28.26 200 ALA B N 1
ATOM 3518 C CA . ALA B 1 207 ? -15.426 -44.591 -29.839 1.00 29.02 200 ALA B CA 1
ATOM 3519 C C . ALA B 1 207 ? -14.520 -44.247 -31.037 1.00 29.65 200 ALA B C 1
ATOM 3520 O O . ALA B 1 207 ? -14.257 -45.094 -31.869 1.00 29.38 200 ALA B O 1
ATOM 3522 N N . ALA B 1 208 ? -14.036 -43.001 -31.088 1.00 30.43 201 ALA B N 1
ATOM 3523 C CA . ALA B 1 208 ? -13.171 -42.495 -32.159 1.00 30.46 201 ALA B CA 1
ATOM 3524 C C . ALA B 1 208 ? -11.785 -43.156 -32.163 1.00 30.34 201 ALA B C 1
ATOM 3525 O O . ALA B 1 208 ? -11.231 -43.453 -33.210 1.00 30.15 201 ALA B O 1
ATOM 3527 N N . VAL B 1 209 ? -11.271 -43.380 -30.966 1.00 30.20 202 VAL B N 1
ATOM 3528 C CA . VAL B 1 209 ? -10.015 -44.030 -30.683 1.00 29.68 202 VAL B CA 1
ATOM 3529 C C . VAL B 1 209 ? -10.119 -45.573 -30.812 1.00 29.52 202 VAL B C 1
ATOM 3530 O O . VAL B 1 209 ? -9.168 -46.246 -31.215 1.00 29.56 202 VAL B O 1
ATOM 3534 N N . GLY B 1 210 ? -11.300 -46.098 -30.512 1.00 29.43 203 GLY B N 1
ATOM 3535 C CA . GLY B 1 210 ? -11.552 -47.546 -30.458 1.00 28.30 203 GLY B CA 1
ATOM 3536 C C . GLY B 1 210 ? -11.572 -47.899 -28.983 1.00 28.44 203 GLY B C 1
ATOM 3537 O O . GLY B 1 210 ? -10.549 -47.765 -28.294 1.00 28.29 203 GLY B O 1
ATOM 3538 N N . GLU B 1 211 ? -12.743 -48.329 -28.487 1.00 28.63 204 GLU B N 1
ATOM 3539 C CA . GLU B 1 211 ? -12.944 -48.651 -27.054 1.00 28.04 204 GLU B CA 1
ATOM 3540 C C . GLU B 1 211 ? -11.979 -49.693 -26.509 1.00 27.10 204 GLU B C 1
ATOM 3541 O O . GLU B 1 211 ? -11.526 -49.554 -25.382 1.00 26.22 204 GLU B O 1
ATOM 3547 N N . ASP B 1 212 ? -11.671 -50.709 -27.319 1.00 26.80 205 ASP B N 1
ATOM 3548 C CA . ASP B 1 212 ? -10.764 -51.800 -26.934 1.00 26.92 205 ASP B CA 1
ATOM 3549 C C . ASP B 1 212 ? -9.362 -51.293 -26.722 1.00 26.10 205 ASP B C 1
ATOM 3550 O O . ASP B 1 212 ? -8.699 -51.711 -25.776 1.00 26.76 205 ASP B O 1
ATOM 3555 N N . LEU B 1 213 ? -8.920 -50.415 -27.631 1.00 25.71 206 LEU B N 1
ATOM 3556 C CA . LEU B 1 213 ? -7.609 -49.762 -27.542 1.00 25.04 206 LEU B CA 1
ATOM 3557 C C . LEU B 1 213 ? -7.550 -48.845 -26.319 1.00 25.05 206 LEU B C 1
ATOM 3558 O O . LEU B 1 213 ? -6.551 -48.850 -25.588 1.00 24.90 206 LEU B O 1
ATOM 3563 N N . PHE B 1 214 ? -8.632 -48.077 -26.115 1.00 24.73 207 PHE B N 1
ATOM 3564 C CA . PHE B 1 214 ? -8.760 -47.159 -24.980 1.00 25.28 207 PHE B CA 1
ATOM 3565 C C . PHE B 1 214 ? -8.583 -47.931 -23.671 1.00 26.11 207 PHE B C 1
ATOM 3566 O O . PHE B 1 214 ? -7.736 -47.565 -22.850 1.00 25.67 207 PHE B O 1
ATOM 3574 N N . GLN B 1 215 ? -9.328 -49.033 -23.532 1.00 27.07 208 GLN B N 1
ATOM 3575 C CA . GLN B 1 215 ? -9.269 -49.903 -22.341 1.00 28.27 208 GLN B CA 1
ATOM 3576 C C . GLN B 1 215 ? -7.877 -50.514 -22.111 1.00 28.22 208 GLN B C 1
ATOM 3577 O O . GLN B 1 215 ? -7.346 -50.468 -20.993 1.00 28.56 208 GLN B O 1
ATOM 3583 N N . GLU B 1 216 ? -7.300 -51.047 -23.186 1.00 28.74 209 GLU B N 1
ATOM 3584 C CA . GLU B 1 216 ? -5.965 -51.649 -23.218 1.00 29.58 209 GLU B CA 1
ATOM 3585 C C . GLU B 1 216 ? -4.863 -50.693 -22.742 1.00 29.01 209 GLU B C 1
ATOM 3586 O O . GLU B 1 216 ? -4.022 -51.058 -21.920 1.00 28.85 209 GLU B O 1
ATOM 3592 N N . ALA B 1 217 ? -4.923 -49.451 -23.230 1.00 28.08 210 ALA B N 1
ATOM 3593 C CA . ALA B 1 217 ? -3.933 -48.414 -22.874 1.00 27.89 210 ALA B CA 1
ATOM 3594 C C . ALA B 1 217 ? -4.041 -47.960 -21.428 1.00 27.46 210 ALA B C 1
ATOM 3595 O O . ALA B 1 217 ? -3.069 -47.467 -20.862 1.00 26.87 210 ALA B O 1
ATOM 3597 N N . HIS B 1 218 ? -5.228 -48.142 -20.845 1.00 27.05 211 HIS B N 1
ATOM 3598 C CA . HIS B 1 218 ? -5.506 -47.680 -19.477 1.00 27.27 211 HIS B CA 1
ATOM 3599 C C . HIS B 1 218 ? -5.556 -48.752 -18.392 1.00 28.17 211 HIS B C 1
ATOM 3600 O O . HIS B 1 218 ? -5.890 -48.462 -17.241 1.00 26.67 211 HIS B O 1
ATOM 3607 N N . GLU B 1 219 ? -5.156 -49.970 -18.766 1.00 29.07 212 GLU B N 1
ATOM 3608 C CA . GLU B 1 219 ? -5.092 -51.131 -17.854 1.00 31.79 212 GLU B CA 1
ATOM 3609 C C . GLU B 1 219 ? -4.195 -50.918 -16.626 1.00 31.40 212 GLU B C 1
ATOM 3610 O O . GLU B 1 219 ? -4.603 -51.272 -15.518 1.00 32.05 212 GLU B O 1
ATOM 3616 N N . VAL B 1 220 ? -3.033 -50.285 -16.816 1.00 31.17 213 VAL B N 1
ATOM 3617 C CA . VAL B 1 220 ? -2.050 -50.049 -15.733 1.00 30.84 213 VAL B CA 1
ATOM 3618 C C . VAL B 1 220 ? -2.486 -48.939 -14.739 1.00 30.78 213 VAL B C 1
ATOM 3619 O O . VAL B 1 220 ? -2.397 -49.143 -13.518 1.00 30.64 213 VAL B O 1
ATOM 3623 N N . ILE B 1 221 ? -2.927 -47.782 -15.253 1.00 30.18 214 ILE B N 1
ATOM 3624 C CA . ILE B 1 221 ? -3.366 -46.678 -14.387 1.00 29.81 214 ILE B CA 1
ATOM 3625 C C . ILE B 1 221 ? -4.650 -47.040 -13.595 1.00 30.14 214 ILE B C 1
ATOM 3626 O O . ILE B 1 221 ? -4.788 -46.629 -12.443 1.00 29.45 214 ILE B O 1
ATOM 3631 N N . LEU B 1 222 ? -5.528 -47.861 -14.182 1.00 30.52 215 LEU B N 1
ATOM 3632 C CA . LEU B 1 222 ? -6.774 -48.267 -13.497 1.00 32.43 215 LEU B CA 1
ATOM 3633 C C . LEU B 1 222 ? -6.505 -49.251 -12.337 1.00 33.44 215 LEU B C 1
ATOM 3634 O O . LEU B 1 222 ? -7.393 -49.484 -11.516 1.00 34.10 215 LEU B O 1
ATOM 3639 N N . LYS B 1 223 ? -5.289 -49.797 -12.266 1.00 34.80 216 LYS B N 1
ATOM 3640 C CA . LYS B 1 223 ? -4.902 -50.708 -11.185 1.00 36.78 216 LYS B CA 1
ATOM 3641 C C . LYS B 1 223 ? -3.745 -50.158 -10.301 1.00 37.40 216 LYS B C 1
ATOM 3642 O O . LYS B 1 223 ? -3.141 -50.893 -9.526 1.00 37.39 216 LYS B O 1
ATOM 3648 N N . ALA B 1 224 ? -3.504 -48.841 -10.386 1.00 38.18 217 ALA B N 1
ATOM 3649 C CA . ALA B 1 224 ? -2.479 -48.125 -9.589 1.00 39.27 217 ALA B CA 1
ATOM 3650 C C . ALA B 1 224 ? -2.665 -48.280 -8.073 1.00 39.72 217 ALA B C 1
ATOM 3651 O O . ALA B 1 224 ? -1.680 -48.309 -7.330 1.00 39.30 217 ALA B O 1
ATOM 3653 N N . LYS B 1 225 ? -3.930 -48.375 -7.651 1.00 40.76 218 LYS B N 1
ATOM 3654 C CA . LYS B 1 225 ? -4.347 -48.637 -6.266 1.00 42.39 218 LYS B CA 1
ATOM 3655 C C . LYS B 1 225 ? -3.822 -49.967 -5.687 1.00 42.96 218 LYS B C 1
ATOM 3656 O O . LYS B 1 225 ? -3.571 -50.065 -4.482 1.00 43.09 218 LYS B O 1
ATOM 3662 N N . ASP B 1 226 ? -3.664 -50.965 -6.556 1.00 43.77 219 ASP B N 1
ATOM 3663 C CA . ASP B 1 226 ? -3.194 -52.311 -6.199 1.00 45.01 219 ASP B CA 1
ATOM 3664 C C . ASP B 1 226 ? -1.677 -52.476 -6.281 1.00 45.33 219 ASP B C 1
ATOM 3665 O O . ASP B 1 226 ? -1.193 -53.601 -6.129 1.00 45.50 219 ASP B O 1
ATOM 3670 N N . PHE B 1 227 ? -0.937 -51.392 -6.556 1.00 45.90 220 PHE B N 1
ATOM 3671 C CA . PHE B 1 227 ? 0.532 -51.450 -6.592 1.00 46.69 220 PHE B CA 1
ATOM 3672 C C . PHE B 1 227 ? 1.127 -51.815 -5.230 1.00 47.62 220 PHE B C 1
ATOM 3673 O O . PHE B 1 227 ? 0.712 -51.232 -4.216 1.00 47.34 220 PHE B O 1
ATOM 3681 N N . PRO B 1 228 ? 2.068 -52.799 -5.201 1.00 48.74 221 PRO B N 1
ATOM 3682 C CA . PRO B 1 228 ? 2.754 -53.116 -3.958 1.00 49.67 221 PRO B CA 1
ATOM 3683 C C . PRO B 1 228 ? 3.691 -51.948 -3.619 1.00 50.53 221 PRO B C 1
ATOM 3684 O O . PRO B 1 228 ? 4.231 -51.334 -4.557 1.00 50.87 221 PRO B O 1
ATOM 3688 N N . PRO B 1 229 ? 3.865 -51.622 -2.311 1.00 51.42 222 PRO B N 1
ATOM 3689 C CA . PRO B 1 229 ? 4.766 -50.521 -1.904 1.00 52.02 222 PRO B CA 1
ATOM 3690 C C . PRO B 1 229 ? 6.200 -50.683 -2.427 1.00 52.62 222 PRO B C 1
ATOM 3691 O O . PRO B 1 229 ? 6.689 -51.805 -2.576 1.00 52.72 222 PRO B O 1
ATOM 3695 N N . ALA B 1 230 ? 6.820 -49.550 -2.741 1.00 53.64 223 ALA B N 1
ATOM 3696 C CA . ALA B 1 230 ? 8.167 -49.479 -3.295 1.00 54.68 223 ALA B CA 1
ATOM 3697 C C . ALA B 1 230 ? 9.232 -50.011 -2.352 1.00 55.72 223 ALA B C 1
ATOM 3698 O O . ALA B 1 230 ? 9.065 -50.006 -1.127 1.00 55.87 223 ALA B O 1
ATOM 3700 N N . ASP B 1 231 ? 10.306 -50.479 -2.985 1.00 56.90 224 ASP B N 1
ATOM 3701 C CA . ASP B 1 231 ? 11.531 -50.945 -2.393 1.00 58.04 224 ASP B CA 1
ATOM 3702 C C . ASP B 1 231 ? 12.194 -49.733 -1.731 1.00 58.30 224 ASP B C 1
ATOM 3703 O O . ASP B 1 231 ? 12.165 -48.654 -2.327 1.00 58.47 224 ASP B O 1
ATOM 3708 N N . PRO B 1 232 ? 12.784 -49.893 -0.508 1.00 58.29 225 PRO B N 1
ATOM 3709 C CA . PRO B 1 232 ? 13.434 -48.769 0.227 1.00 58.16 225 PRO B CA 1
ATOM 3710 C C . PRO B 1 232 ? 14.531 -48.016 -0.559 1.00 58.09 225 PRO B C 1
ATOM 3711 O O . PRO B 1 232 ? 14.691 -46.801 -0.366 1.00 58.12 225 PRO B O 1
ATOM 3715 N N . THR B 1 233 ? 15.246 -48.724 -1.437 1.00 57.77 226 THR B N 1
ATOM 3716 C CA . THR B 1 233 ? 16.260 -48.115 -2.304 1.00 57.65 226 THR B CA 1
ATOM 3717 C C . THR B 1 233 ? 15.565 -47.403 -3.483 1.00 57.21 226 THR B C 1
ATOM 3718 O O . THR B 1 233 ? 15.947 -46.270 -3.830 1.00 57.29 226 THR B O 1
ATOM 3722 N N . ILE B 1 234 ? 14.559 -48.069 -4.075 1.00 56.72 227 ILE B N 1
ATOM 3723 C CA . ILE B 1 234 ? 13.737 -47.510 -5.184 1.00 56.28 227 ILE B CA 1
ATOM 3724 C C . ILE B 1 234 ? 13.010 -46.222 -4.702 1.00 55.79 227 ILE B C 1
ATOM 3725 O O . ILE B 1 234 ? 13.103 -45.190 -5.378 1.00 56.11 227 ILE B O 1
ATOM 3730 N N . LYS B 1 235 ? 12.379 -46.281 -3.522 1.00 54.98 228 LYS B N 1
ATOM 3731 C CA . LYS B 1 235 ? 11.702 -45.136 -2.879 1.00 54.43 228 LYS B CA 1
ATOM 3732 C C . LYS B 1 235 ? 12.644 -43.941 -2.703 1.00 54.41 228 LYS B C 1
ATOM 3733 O O . LYS B 1 235 ? 12.269 -42.818 -3.037 1.00 54.58 228 LYS B O 1
ATOM 3739 N N . GLN B 1 236 ? 13.861 -44.215 -2.227 1.00 54.38 229 GLN B N 1
ATOM 3740 C CA . GLN B 1 236 ? 14.913 -43.218 -1.995 1.00 54.67 229 GLN B CA 1
ATOM 3741 C C . GLN B 1 236 ? 15.324 -42.489 -3.285 1.00 54.09 229 GLN B C 1
ATOM 3742 O O . GLN B 1 236 ? 15.443 -41.260 -3.284 1.00 54.06 229 GLN B O 1
ATOM 3748 N N . LYS B 1 237 ? 15.508 -43.255 -4.366 1.00 53.53 230 LYS B N 1
ATOM 3749 C CA . LYS B 1 237 ? 15.885 -42.720 -5.689 1.00 53.18 230 LYS B CA 1
ATOM 3750 C C . LYS B 1 237 ? 14.748 -41.942 -6.373 1.00 52.27 230 LYS B C 1
ATOM 3751 O O . LYS B 1 237 ? 14.998 -40.906 -7.004 1.00 52.01 230 LYS B O 1
ATOM 3757 N N . LEU B 1 238 ? 13.519 -42.447 -6.219 1.00 51.20 231 LEU B N 1
ATOM 3758 C CA . LEU B 1 238 ? 12.320 -41.840 -6.816 1.00 50.11 231 LEU B CA 1
ATOM 3759 C C . LEU B 1 238 ? 11.803 -40.602 -6.089 1.00 49.69 231 LEU B C 1
ATOM 3760 O O . LEU B 1 238 ? 11.222 -39.750 -6.744 1.00 49.98 231 LEU B O 1
ATOM 3765 N N . MET B 1 239 ? 12.015 -40.503 -4.771 1.00 48.96 232 MET B N 1
ATOM 3766 C CA . MET B 1 239 ? 11.511 -39.365 -3.943 1.00 48.24 232 MET B CA 1
ATOM 3767 C C . MET B 1 239 ? 11.887 -37.935 -4.462 1.00 47.70 232 MET B C 1
ATOM 3768 O O . MET B 1 239 ? 10.953 -37.148 -4.620 1.00 47.24 232 MET B O 1
ATOM 3773 N N . PRO B 1 240 ? 13.192 -37.614 -4.778 1.00 47.28 233 PRO B N 1
ATOM 3774 C CA . PRO B 1 240 ? 13.413 -36.226 -5.264 1.00 46.67 233 PRO B CA 1
ATOM 3775 C C . PRO B 1 240 ? 12.845 -35.955 -6.663 1.00 46.05 233 PRO B C 1
ATOM 3776 O O . PRO B 1 240 ? 12.446 -34.821 -6.951 1.00 46.36 233 PRO B O 1
ATOM 3780 N N . ARG B 1 241 ? 12.815 -37.004 -7.492 1.00 45.11 234 ARG B N 1
ATOM 3781 C CA . ARG B 1 241 ? 12.285 -36.994 -8.843 1.00 44.16 234 ARG B CA 1
ATOM 3782 C C . ARG B 1 241 ? 10.795 -36.718 -8.816 1.00 43.99 234 ARG B C 1
ATOM 3783 O O . ARG B 1 241 ? 10.310 -35.895 -9.584 1.00 43.73 234 ARG B O 1
ATOM 3791 N N . VAL B 1 242 ? 10.098 -37.368 -7.887 1.00 43.57 235 VAL B N 1
ATOM 3792 C CA . VAL B 1 242 ? 8.656 -37.192 -7.688 1.00 43.90 235 VAL B CA 1
ATOM 3793 C C . VAL B 1 242 ? 8.357 -35.798 -7.086 1.00 43.69 235 VAL B C 1
ATOM 3794 O O . VAL B 1 242 ? 7.463 -35.127 -7.570 1.00 43.23 235 VAL B O 1
ATOM 3798 N N . LEU B 1 243 ? 9.120 -35.352 -6.085 1.00 44.14 236 LEU B N 1
ATOM 3799 C CA . LEU B 1 243 ? 8.893 -34.014 -5.472 1.00 44.76 236 LEU B CA 1
ATOM 3800 C C . LEU B 1 243 ? 9.083 -32.852 -6.482 1.00 45.09 236 LEU B C 1
ATOM 3801 O O . LEU B 1 243 ? 8.313 -31.876 -6.463 1.00 45.66 236 LEU B O 1
ATOM 3806 N N . ALA B 1 244 ? 10.047 -33.005 -7.398 1.00 44.84 237 ALA B N 1
ATOM 3807 C CA . ALA B 1 244 ? 10.284 -32.041 -8.475 1.00 44.53 237 ALA B CA 1
ATOM 3808 C C . ALA B 1 244 ? 9.219 -32.169 -9.570 1.00 44.37 237 ALA B C 1
ATOM 3809 O O . ALA B 1 244 ? 8.946 -31.221 -10.294 1.00 44.38 237 ALA B O 1
ATOM 3811 N N . MET B 1 245 ? 8.619 -33.352 -9.671 1.00 44.16 238 MET B N 1
ATOM 3812 C CA . MET B 1 245 ? 7.554 -33.631 -10.614 1.00 44.47 238 MET B CA 1
ATOM 3813 C C . MET B 1 245 ? 6.212 -33.023 -10.200 1.00 44.27 238 MET B C 1
ATOM 3814 O O . MET B 1 245 ? 5.462 -32.508 -11.044 1.00 43.66 238 MET B O 1
ATOM 3819 N N . ILE B 1 246 ? 5.944 -33.053 -8.895 1.00 44.47 239 ILE B N 1
ATOM 3820 C CA . ILE B 1 246 ? 4.611 -32.687 -8.329 1.00 44.96 239 ILE B CA 1
ATOM 3821 C C . ILE B 1 246 ? 4.336 -31.156 -8.213 1.00 44.91 239 ILE B C 1
ATOM 3822 O O . ILE B 1 246 ? 3.186 -30.752 -8.352 1.00 44.74 239 ILE B O 1
ATOM 3827 N N . ARG B 1 247 ? 5.383 -30.348 -8.033 1.00 44.91 240 ARG B N 1
ATOM 3828 C CA . ARG B 1 247 ? 5.326 -28.859 -7.836 1.00 44.89 240 ARG B CA 1
ATOM 3829 C C . ARG B 1 247 ? 4.267 -28.023 -8.656 1.00 45.12 240 ARG B C 1
ATOM 3830 O O . ARG B 1 247 ? 3.918 -28.297 -9.821 1.00 45.00 240 ARG B O 1
ATOM 3839 N N . GLY C 1 9 ? 12.067 -42.953 -44.848 1.00 36.42 2 GLY C N 1
ATOM 3840 C CA . GLY C 1 9 ? 13.472 -42.541 -44.547 1.00 35.29 2 GLY C CA 1
ATOM 3841 C C . GLY C 1 9 ? 14.099 -41.843 -45.745 1.00 35.06 2 GLY C C 1
ATOM 3842 O O . GLY C 1 9 ? 13.414 -41.507 -46.708 1.00 35.13 2 GLY C O 1
ATOM 3843 N N . LEU C 1 10 ? 15.403 -41.595 -45.667 1.00 33.92 3 LEU C N 1
ATOM 3844 C CA . LEU C 1 10 ? 16.124 -40.988 -46.775 1.00 32.91 3 LEU C CA 1
ATOM 3845 C C . LEU C 1 10 ? 16.356 -42.019 -47.879 1.00 32.33 3 LEU C C 1
ATOM 3846 O O . LEU C 1 10 ? 16.856 -43.117 -47.614 1.00 33.47 3 LEU C O 1
ATOM 3851 N N . GLU C 1 11 ? 15.992 -41.653 -49.106 1.00 31.04 4 GLU C N 1
ATOM 3852 C CA . GLU C 1 11 ? 16.177 -42.501 -50.273 1.00 30.80 4 GLU C CA 1
ATOM 3853 C C . GLU C 1 11 ? 16.983 -41.787 -51.333 1.00 29.93 4 GLU C C 1
ATOM 3854 O O . GLU C 1 11 ? 16.724 -40.614 -51.625 1.00 29.47 4 GLU C O 1
ATOM 3860 N N . LEU C 1 12 ? 17.946 -42.491 -51.917 1.00 28.85 5 LEU C N 1
ATOM 3861 C CA . LEU C 1 12 ? 18.718 -41.923 -53.010 1.00 27.50 5 LEU C CA 1
ATOM 3862 C C . LEU C 1 12 ? 18.536 -42.772 -54.275 1.00 27.58 5 LEU C C 1
ATOM 3863 O O . LEU C 1 12 ? 18.921 -43.953 -54.302 1.00 27.08 5 LEU C O 1
ATOM 3868 N N . TYR C 1 13 ? 17.953 -42.151 -55.302 1.00 27.07 6 TYR C N 1
ATOM 3869 C CA . TYR C 1 13 ? 17.669 -42.770 -56.593 1.00 28.03 6 TYR C CA 1
ATOM 3870 C C . TYR C 1 13 ? 18.871 -42.526 -57.500 1.00 27.67 6 TYR C C 1
ATOM 3871 O O . TYR C 1 13 ? 19.130 -41.405 -57.930 1.00 27.38 6 TYR C O 1
ATOM 3880 N N . LEU C 1 14 ? 19.624 -43.587 -57.761 1.00 27.14 7 LEU C N 1
ATOM 3881 C CA . LEU C 1 14 ? 20.905 -43.463 -58.457 1.00 26.66 7 LEU C CA 1
ATOM 3882 C C . LEU C 1 14 ? 21.235 -44.565 -59.458 1.00 26.75 7 LEU C C 1
ATOM 3883 O O . LEU C 1 14 ? 20.678 -45.649 -59.372 1.00 27.40 7 LEU C O 1
ATOM 3888 N N . ASP C 1 15 ? 22.110 -44.257 -60.417 1.00 26.39 8 ASP C N 1
ATOM 3889 C CA . ASP C 1 15 ? 22.718 -45.254 -61.305 1.00 26.24 8 ASP C CA 1
ATOM 3890 C C . ASP C 1 15 ? 24.187 -44.916 -61.326 1.00 26.67 8 ASP C C 1
ATOM 3891 O O . ASP C 1 15 ? 24.561 -43.841 -61.805 1.00 26.57 8 ASP C O 1
ATOM 3896 N N . LEU C 1 16 ? 25.039 -45.847 -60.891 1.00 26.72 9 LEU C N 1
ATOM 3897 C CA . LEU C 1 16 ? 26.503 -45.599 -60.842 1.00 26.34 9 LEU C CA 1
ATOM 3898 C C . LEU C 1 16 ? 27.169 -45.429 -62.242 1.00 26.21 9 LEU C C 1
ATOM 3899 O O . LEU C 1 16 ? 28.355 -45.096 -62.312 1.00 26.75 9 LEU C O 1
ATOM 3904 N N . LEU C 1 17 ? 26.411 -45.648 -63.324 1.00 26.24 10 LEU C N 1
ATOM 3905 C CA . LEU C 1 17 ? 26.847 -45.327 -64.677 1.00 27.11 10 LEU C CA 1
ATOM 3906 C C . LEU C 1 17 ? 27.003 -43.808 -64.822 1.00 27.81 10 LEU C C 1
ATOM 3907 O O . LEU C 1 17 ? 27.949 -43.350 -65.443 1.00 28.10 10 LEU C O 1
ATOM 3912 N N . SER C 1 18 ? 26.081 -43.058 -64.205 1.00 27.68 11 SER C N 1
ATOM 3913 C CA . SER C 1 18 ? 26.012 -41.586 -64.237 1.00 28.41 11 SER C CA 1
ATOM 3914 C C . SER C 1 18 ? 27.035 -40.826 -63.351 1.00 27.99 11 SER C C 1
ATOM 3915 O O . SER C 1 18 ? 27.160 -41.130 -62.145 1.00 27.89 11 SER C O 1
ATOM 3918 N N . GLN C 1 19 ? 27.735 -39.839 -63.941 1.00 28.32 12 GLN C N 1
ATOM 3919 C CA . GLN C 1 19 ? 28.731 -38.995 -63.185 1.00 28.21 12 GLN C CA 1
ATOM 3920 C C . GLN C 1 19 ? 28.109 -38.250 -61.961 1.00 27.51 12 GLN C C 1
ATOM 3921 O O . GLN C 1 19 ? 28.702 -38.375 -60.886 1.00 26.72 12 GLN C O 1
ATOM 3927 N N . PRO C 1 20 ? 26.929 -37.539 -62.098 1.00 26.03 13 PRO C N 1
ATOM 3928 C CA . PRO C 1 20 ? 26.408 -36.919 -60.858 1.00 25.55 13 PRO C CA 1
ATOM 3929 C C . PRO C 1 20 ? 25.951 -37.921 -59.768 1.00 25.50 13 PRO C C 1
ATOM 3930 O O . PRO C 1 20 ? 26.044 -37.609 -58.570 1.00 25.06 13 PRO C O 1
ATOM 3934 N N . CYS C 1 21 ? 25.539 -39.127 -60.168 1.00 25.05 14 CYS C N 1
ATOM 3935 C CA . CYS C 1 21 ? 25.139 -40.163 -59.180 1.00 25.65 14 CYS C CA 1
ATOM 3936 C C . CYS C 1 21 ? 26.316 -40.672 -58.385 1.00 25.21 14 CYS C C 1
ATOM 3937 O O . CYS C 1 21 ? 26.187 -40.858 -57.193 1.00 24.12 14 CYS C O 1
ATOM 3940 N N . ARG C 1 22 ? 27.459 -40.837 -59.056 1.00 25.54 15 ARG C N 1
ATOM 3941 C CA . ARG C 1 22 ? 28.697 -41.275 -58.387 1.00 25.46 15 ARG C CA 1
ATOM 3942 C C . ARG C 1 22 ? 29.179 -40.268 -57.344 1.00 26.12 15 ARG C C 1
ATOM 3943 O O . ARG C 1 22 ? 29.639 -40.690 -56.299 1.00 26.71 15 ARG C O 1
ATOM 3951 N N . ALA C 1 23 ? 29.026 -38.958 -57.606 1.00 26.18 16 ALA C N 1
ATOM 3952 C CA . ALA C 1 23 ? 29.417 -37.918 -56.636 1.00 25.84 16 ALA C CA 1
ATOM 3953 C C . ALA C 1 23 ? 28.555 -38.005 -55.384 1.00 25.87 16 ALA C C 1
ATOM 3954 O O . ALA C 1 23 ? 29.083 -37.924 -54.276 1.00 26.01 16 ALA C O 1
ATOM 3956 N N . VAL C 1 24 ? 27.246 -38.189 -55.587 1.00 24.72 17 VAL C N 1
ATOM 3957 C CA . VAL C 1 24 ? 26.249 -38.322 -54.508 1.00 24.62 17 VAL C CA 1
ATOM 3958 C C . VAL C 1 24 ? 26.483 -39.620 -53.725 1.00 24.99 17 VAL C C 1
ATOM 3959 O O . VAL C 1 24 ? 26.458 -39.607 -52.489 1.00 24.88 17 VAL C O 1
ATOM 3963 N N . TYR C 1 25 ? 26.783 -40.708 -54.446 1.00 25.86 18 TYR C N 1
ATOM 3964 C CA . TYR C 1 25 ? 27.025 -42.018 -53.833 1.00 26.27 18 TYR C CA 1
ATOM 3965 C C . TYR C 1 25 ? 28.251 -41.990 -52.910 1.00 26.45 18 TYR C C 1
ATOM 3966 O O . TYR C 1 25 ? 28.148 -42.384 -51.737 1.00 26.70 18 TYR C O 1
ATOM 3975 N N . ILE C 1 26 ? 29.376 -41.512 -53.444 1.00 26.84 19 ILE C N 1
ATOM 3976 C CA . ILE C 1 26 ? 30.640 -41.385 -52.698 1.00 27.06 19 ILE C CA 1
ATOM 3977 C C . ILE C 1 26 ? 30.467 -40.510 -51.458 1.00 27.47 19 ILE C C 1
ATOM 3978 O O . ILE C 1 26 ? 30.930 -40.890 -50.383 1.00 27.94 19 ILE C O 1
ATOM 3983 N N . PHE C 1 27 ? 29.749 -39.389 -51.601 1.00 27.24 20 PHE C N 1
ATOM 3984 C CA . PHE C 1 27 ? 29.546 -38.456 -50.495 1.00 28.09 20 PHE C CA 1
ATOM 3985 C C . PHE C 1 27 ? 28.759 -39.038 -49.345 1.00 28.33 20 PHE C C 1
ATOM 3986 O O . PHE C 1 27 ? 29.192 -38.906 -48.200 1.00 28.47 20 PHE C O 1
ATOM 3994 N N . ALA C 1 28 ? 27.609 -39.644 -49.665 1.00 28.49 21 ALA C N 1
ATOM 3995 C CA . ALA C 1 28 ? 26.699 -40.231 -48.675 1.00 29.47 21 ALA C CA 1
ATOM 3996 C C . ALA C 1 28 ? 27.334 -41.430 -47.954 1.00 30.30 21 ALA C C 1
ATOM 3997 O O . ALA C 1 28 ? 27.137 -41.594 -46.748 1.00 31.42 21 ALA C O 1
ATOM 3999 N N . LYS C 1 29 ? 28.100 -42.242 -48.685 1.00 30.61 22 LYS C N 1
ATOM 4000 C CA . LYS C 1 29 ? 28.789 -43.394 -48.099 1.00 31.23 22 LYS C CA 1
ATOM 4001 C C . LYS C 1 29 ? 29.987 -42.974 -47.239 1.00 31.43 22 LYS C C 1
ATOM 4002 O O . LYS C 1 29 ? 30.107 -43.485 -46.122 1.00 32.34 22 LYS C O 1
ATOM 4008 N N . LYS C 1 30 ? 30.838 -42.060 -47.731 1.00 31.41 23 LYS C N 1
ATOM 4009 C CA . LYS C 1 30 ? 32.017 -41.547 -46.986 1.00 32.30 23 LYS C CA 1
ATOM 4010 C C . LYS C 1 30 ? 31.652 -40.921 -45.625 1.00 33.20 23 LYS C C 1
ATOM 4011 O O . LYS C 1 30 ? 32.354 -41.112 -44.629 1.00 33.30 23 LYS C O 1
ATOM 4017 N N . ASN C 1 31 ? 30.521 -40.231 -45.590 1.00 33.41 24 ASN C N 1
ATOM 4018 C CA . ASN C 1 31 ? 30.067 -39.554 -44.389 1.00 34.36 24 ASN C CA 1
ATOM 4019 C C . ASN C 1 31 ? 29.147 -40.375 -43.507 1.00 35.17 24 ASN C C 1
ATOM 4020 O O . ASN C 1 31 ? 28.614 -39.843 -42.535 1.00 35.83 24 ASN C O 1
ATOM 4025 N N . ASP C 1 32 ? 29.004 -41.670 -43.849 1.00 35.92 25 ASP C N 1
ATOM 4026 C CA . ASP C 1 32 ? 28.197 -42.681 -43.133 1.00 37.06 25 ASP C CA 1
ATOM 4027 C C . ASP C 1 32 ? 26.739 -42.224 -42.997 1.00 36.36 25 ASP C C 1
ATOM 4028 O O . ASP C 1 32 ? 26.130 -42.365 -41.928 1.00 36.80 25 ASP C O 1
ATOM 4033 N N . ILE C 1 33 ? 26.205 -41.634 -44.068 1.00 35.78 26 ILE C N 1
ATOM 4034 C CA . ILE C 1 33 ? 24.837 -41.122 -44.068 1.00 34.87 26 ILE C CA 1
ATOM 4035 C C . ILE C 1 33 ? 23.900 -42.285 -44.374 1.00 35.27 26 ILE C C 1
ATOM 4036 O O . ILE C 1 33 ? 24.026 -42.896 -45.418 1.00 35.34 26 ILE C O 1
ATOM 4041 N N . PRO C 1 34 ? 22.969 -42.597 -43.455 1.00 35.99 27 PRO C N 1
ATOM 4042 C CA . PRO C 1 34 ? 22.044 -43.698 -43.678 1.00 35.89 27 PRO C CA 1
ATOM 4043 C C . PRO C 1 34 ? 21.051 -43.375 -44.783 1.00 35.49 27 PRO C C 1
ATOM 4044 O O . PRO C 1 34 ? 20.389 -42.338 -44.729 1.00 35.72 27 PRO C O 1
ATOM 4048 N N . PHE C 1 35 ? 21.005 -44.231 -45.803 1.00 34.62 28 PHE C N 1
ATOM 4049 C CA . PHE C 1 35 ? 20.041 -44.073 -46.892 1.00 34.28 28 PHE C CA 1
ATOM 4050 C C . PHE C 1 35 ? 19.675 -45.425 -47.470 1.00 34.73 28 PHE C C 1
ATOM 4051 O O . PHE C 1 35 ? 20.422 -46.394 -47.324 1.00 34.24 28 PHE C O 1
ATOM 4059 N N . GLU C 1 36 ? 18.518 -45.435 -48.127 1.00 34.97 29 GLU C N 1
ATOM 4060 C CA . GLU C 1 36 ? 17.987 -46.532 -48.883 1.00 36.29 29 GLU C CA 1
ATOM 4061 C C . GLU C 1 36 ? 18.426 -46.276 -50.322 1.00 36.19 29 GLU C C 1
ATOM 4062 O O . GLU C 1 36 ? 18.062 -45.259 -50.927 1.00 36.44 29 GLU C O 1
ATOM 4068 N N . LEU C 1 37 ? 19.267 -47.165 -50.843 1.00 36.31 30 LEU C N 1
ATOM 4069 C CA . LEU C 1 37 ? 19.745 -47.090 -52.220 1.00 36.74 30 LEU C CA 1
ATOM 4070 C C . LEU C 1 37 ? 18.692 -47.678 -53.134 1.00 36.90 30 LEU C C 1
ATOM 4071 O O . LEU C 1 37 ? 18.266 -48.825 -52.955 1.00 37.15 30 LEU C O 1
ATOM 4076 N N . ARG C 1 38 ? 18.281 -46.872 -54.106 1.00 36.30 31 ARG C N 1
ATOM 4077 C CA . ARG C 1 38 ? 17.284 -47.246 -55.085 1.00 36.20 31 ARG C CA 1
ATOM 4078 C C . ARG C 1 38 ? 17.911 -47.115 -56.460 1.00 35.90 31 ARG C C 1
ATOM 4079 O O . ARG C 1 38 ? 17.985 -46.024 -57.023 1.00 35.36 31 ARG C O 1
ATOM 4087 N N . ILE C 1 39 ? 18.372 -48.245 -56.992 1.00 35.02 32 ILE C N 1
ATOM 4088 C CA . ILE C 1 39 ? 19.025 -48.278 -58.303 1.00 34.64 32 ILE C CA 1
ATOM 4089 C C . ILE C 1 39 ? 17.990 -48.129 -59.407 1.00 34.27 32 ILE C C 1
ATOM 4090 O O . ILE C 1 39 ? 17.036 -48.902 -59.457 1.00 34.24 32 ILE C O 1
ATOM 4095 N N . VAL C 1 40 ? 18.181 -47.107 -60.247 1.00 33.68 33 VAL C N 1
ATOM 4096 C CA . VAL C 1 40 ? 17.339 -46.829 -61.395 1.00 33.83 33 VAL C CA 1
ATOM 4097 C C . VAL C 1 40 ? 18.194 -47.123 -62.624 1.00 34.45 33 VAL C C 1
ATOM 4098 O O . VAL C 1 40 ? 19.064 -46.342 -63.003 1.00 34.46 33 VAL C O 1
ATOM 4102 N N . ASP C 1 41 ? 17.932 -48.280 -63.229 1.00 34.45 34 ASP C N 1
ATOM 4103 C CA . ASP C 1 41 ? 18.721 -48.818 -64.331 1.00 34.98 34 ASP C CA 1
ATOM 4104 C C . ASP C 1 41 ? 18.486 -48.061 -65.640 1.00 34.77 34 ASP C C 1
ATOM 4105 O O . ASP C 1 41 ? 17.513 -48.326 -66.364 1.00 34.39 34 ASP C O 1
ATOM 4110 N N . LEU C 1 42 ? 19.423 -47.156 -65.939 1.00 34.27 35 LEU C N 1
ATOM 4111 C CA . LEU C 1 42 ? 19.388 -46.304 -67.138 1.00 34.50 35 LEU C CA 1
ATOM 4112 C C . LEU C 1 42 ? 19.443 -47.077 -68.458 1.00 34.52 35 LEU C C 1
ATOM 4113 O O . LEU C 1 42 ? 18.708 -46.712 -69.383 1.00 35.01 35 LEU C O 1
ATOM 4118 N N . ILE C 1 43 ? 20.284 -48.122 -68.537 1.00 35.09 36 ILE C N 1
ATOM 4119 C CA . ILE C 1 43 ? 20.413 -48.944 -69.786 1.00 35.39 36 ILE C CA 1
ATOM 4120 C C . ILE C 1 43 ? 19.119 -49.744 -70.035 1.00 35.20 36 ILE C C 1
ATOM 4121 O O . ILE C 1 43 ? 18.830 -50.078 -71.175 1.00 35.09 36 ILE C O 1
ATOM 4126 N N . LYS C 1 44 ? 18.364 -50.038 -68.977 1.00 35.16 37 LYS C N 1
ATOM 4127 C CA . LYS C 1 44 ? 17.066 -50.728 -69.101 1.00 35.71 37 LYS C CA 1
ATOM 4128 C C . LYS C 1 44 ? 15.898 -49.730 -69.235 1.00 35.64 37 LYS C C 1
ATOM 4129 O O . LYS C 1 44 ? 14.733 -50.135 -69.390 1.00 36.41 37 LYS C O 1
ATOM 4135 N N . GLY C 1 45 ? 16.217 -48.437 -69.191 1.00 35.42 38 GLY C N 1
ATOM 4136 C CA . GLY C 1 45 ? 15.233 -47.368 -69.316 1.00 34.74 38 GLY C CA 1
ATOM 4137 C C . GLY C 1 45 ? 14.254 -47.226 -68.165 1.00 34.38 38 GLY C C 1
ATOM 4138 O O . GLY C 1 45 ? 13.158 -46.698 -68.373 1.00 34.61 38 GLY C O 1
ATOM 4139 N N . GLN C 1 46 ? 14.657 -47.657 -66.962 1.00 34.44 39 GLN C N 1
ATOM 4140 C CA . GLN C 1 46 ? 13.840 -47.552 -65.712 1.00 35.09 39 GLN C CA 1
ATOM 4141 C C . GLN C 1 46 ? 13.433 -46.143 -65.299 1.00 34.77 39 GLN C C 1
ATOM 4142 O O . GLN C 1 46 ? 12.430 -45.958 -64.599 1.00 34.34 39 GLN C O 1
ATOM 4148 N N . HIS C 1 47 ? 14.223 -45.162 -65.720 1.00 34.17 40 HIS C N 1
ATOM 4149 C CA . HIS C 1 47 ? 13.973 -43.746 -65.433 1.00 34.04 40 HIS C CA 1
ATOM 4150 C C . HIS C 1 47 ? 12.775 -43.194 -66.217 1.00 34.38 40 HIS C C 1
ATOM 4151 O O . HIS C 1 47 ? 12.213 -42.173 -65.836 1.00 34.70 40 HIS C O 1
ATOM 4158 N N . LEU C 1 48 ? 12.381 -43.908 -67.270 1.00 35.01 41 LEU C N 1
ATOM 4159 C CA . LEU C 1 48 ? 11.249 -43.558 -68.130 1.00 35.96 41 LEU C CA 1
ATOM 4160 C C . LEU C 1 48 ? 9.942 -44.222 -67.688 1.00 36.89 41 LEU C C 1
ATOM 4161 O O . LEU C 1 48 ? 8.888 -43.887 -68.230 1.00 37.84 41 LEU C O 1
ATOM 4166 N N . SER C 1 49 ? 10.006 -45.135 -66.714 1.00 37.51 42 SER C N 1
ATOM 4167 C CA . SER C 1 49 ? 8.816 -45.812 -66.179 1.00 38.30 42 SER C CA 1
ATOM 4168 C C . SER C 1 49 ? 7.922 -44.827 -65.421 1.00 39.05 42 SER C C 1
ATOM 4169 O O . SER C 1 49 ? 8.399 -43.785 -64.947 1.00 39.17 42 SER C O 1
ATOM 4172 N N . ASP C 1 50 ? 6.632 -45.158 -65.299 1.00 40.30 43 ASP C N 1
ATOM 4173 C CA . ASP C 1 50 ? 5.668 -44.311 -64.579 1.00 40.76 43 ASP C CA 1
ATOM 4174 C C . ASP C 1 50 ? 5.972 -44.253 -63.079 1.00 40.17 43 ASP C C 1
ATOM 4175 O O . ASP C 1 50 ? 5.690 -43.239 -62.440 1.00 41.08 43 ASP C O 1
ATOM 4180 N N . ALA C 1 51 ? 6.548 -45.337 -62.544 1.00 39.63 44 ALA C N 1
ATOM 4181 C CA . ALA C 1 51 ? 6.981 -45.424 -61.155 1.00 38.76 44 ALA C CA 1
ATOM 4182 C C . ALA C 1 51 ? 8.088 -44.402 -60.860 1.00 38.06 44 ALA C C 1
ATOM 4183 O O . ALA C 1 51 ? 7.958 -43.666 -59.882 1.00 38.64 44 ALA C O 1
ATOM 4185 N N . PHE C 1 52 ? 9.143 -44.323 -61.688 1.00 36.86 45 PHE C N 1
ATOM 4186 C CA . PHE C 1 52 ? 10.211 -43.316 -61.413 1.00 35.66 45 PHE C CA 1
ATOM 4187 C C . PHE C 1 52 ? 9.746 -41.891 -61.768 1.00 35.69 45 PHE C C 1
ATOM 4188 O O . PHE C 1 52 ? 10.174 -40.935 -61.109 1.00 35.79 45 PHE C O 1
ATOM 4196 N N . ALA C 1 53 ? 8.852 -41.753 -62.753 1.00 35.72 46 ALA C N 1
ATOM 4197 C CA . ALA C 1 53 ? 8.300 -40.434 -63.123 1.00 35.76 46 ALA C CA 1
ATOM 4198 C C . ALA C 1 53 ? 7.490 -39.806 -61.966 1.00 35.55 46 ALA C C 1
ATOM 4199 O O . ALA C 1 53 ? 7.312 -38.592 -61.932 1.00 36.29 46 ALA C O 1
ATOM 4201 N N . GLN C 1 54 ? 7.025 -40.625 -61.020 1.00 35.54 47 GLN C N 1
ATOM 4202 C CA . GLN C 1 54 ? 6.360 -40.113 -59.812 1.00 35.88 47 GLN C CA 1
ATOM 4203 C C . GLN C 1 54 ? 7.388 -39.549 -58.843 1.00 35.16 47 GLN C C 1
ATOM 4204 O O . GLN C 1 54 ? 7.091 -38.601 -58.146 1.00 35.51 47 GLN C O 1
ATOM 4210 N N . VAL C 1 55 ? 8.588 -40.126 -58.817 1.00 33.87 48 VAL C N 1
ATOM 4211 C CA . VAL C 1 55 ? 9.654 -39.643 -57.951 1.00 32.73 48 VAL C CA 1
ATOM 4212 C C . VAL C 1 55 ? 10.206 -38.344 -58.557 1.00 31.98 48 VAL C C 1
ATOM 4213 O O . VAL C 1 55 ? 10.166 -37.294 -57.920 1.00 31.36 48 VAL C O 1
ATOM 4217 N N . ASN C 1 56 ? 10.705 -38.452 -59.790 1.00 30.96 49 ASN C N 1
ATOM 4218 C CA . ASN C 1 56 ? 11.227 -37.330 -60.542 1.00 31.01 49 ASN C CA 1
ATOM 4219 C C . ASN C 1 56 ? 10.561 -37.209 -61.929 1.00 30.73 49 ASN C C 1
ATOM 4220 O O . ASN C 1 56 ? 10.955 -37.930 -62.858 1.00 29.88 49 ASN C O 1
ATOM 4225 N N . PRO C 1 57 ? 9.575 -36.279 -62.082 1.00 30.47 50 PRO C N 1
ATOM 4226 C CA . PRO C 1 57 ? 8.900 -36.027 -63.378 1.00 30.62 50 PRO C CA 1
ATOM 4227 C C . PRO C 1 57 ? 9.855 -35.701 -64.544 1.00 30.38 50 PRO C C 1
ATOM 4228 O O . PRO C 1 57 ? 9.547 -36.025 -65.689 1.00 30.87 50 PRO C O 1
ATOM 4232 N N . LEU C 1 58 ? 11.011 -35.100 -64.246 1.00 30.34 51 LEU C N 1
ATOM 4233 C CA . LEU C 1 58 ? 12.029 -34.806 -65.259 1.00 30.99 51 LEU C CA 1
ATOM 4234 C C . LEU C 1 58 ? 12.721 -36.052 -65.825 1.00 30.51 51 LEU C C 1
ATOM 4235 O O . LEU C 1 58 ? 13.491 -35.935 -66.806 1.00 31.19 51 LEU C O 1
ATOM 4240 N N . LYS C 1 59 ? 12.500 -37.203 -65.170 1.00 30.18 52 LYS C N 1
ATOM 4241 C CA . LYS C 1 59 ? 12.974 -38.543 -65.596 1.00 28.72 52 LYS C CA 1
ATOM 4242 C C . LYS C 1 59 ? 14.521 -38.633 -65.647 1.00 27.70 52 LYS C C 1
ATOM 4243 O O . LYS C 1 59 ? 15.104 -39.174 -66.589 1.00 26.88 52 LYS C O 1
ATOM 4249 N N . LYS C 1 60 ? 15.168 -38.061 -64.637 1.00 26.54 53 LYS C N 1
ATOM 4250 C CA . LYS C 1 60 ? 16.633 -38.057 -64.569 1.00 26.57 53 LYS C CA 1
ATOM 4251 C C . LYS C 1 60 ? 17.116 -38.425 -63.178 1.00 25.68 53 LYS C C 1
ATOM 4252 O O . LYS C 1 60 ? 16.417 -38.258 -62.182 1.00 26.14 53 LYS C O 1
ATOM 4258 N N . VAL C 1 61 ? 18.337 -38.920 -63.124 1.00 24.98 54 VAL C N 1
ATOM 4259 C CA . VAL C 1 61 ? 18.972 -39.277 -61.879 1.00 24.69 54 VAL C CA 1
ATOM 4260 C C . VAL C 1 61 ? 20.202 -38.375 -61.743 1.00 24.29 54 VAL C C 1
ATOM 4261 O O . VAL C 1 61 ? 20.746 -37.947 -62.754 1.00 23.30 54 VAL C O 1
ATOM 4265 N N . PRO C 1 62 ? 20.645 -38.080 -60.511 1.00 24.04 55 PRO C N 1
ATOM 4266 C CA . PRO C 1 62 ? 20.191 -38.465 -59.167 1.00 24.63 55 PRO C CA 1
ATOM 4267 C C . PRO C 1 62 ? 18.912 -37.753 -58.722 1.00 25.08 55 PRO C C 1
ATOM 4268 O O . PRO C 1 62 ? 18.535 -36.671 -59.223 1.00 25.55 55 PRO C O 1
ATOM 4272 N N . ALA C 1 63 ? 18.224 -38.416 -57.820 1.00 24.91 56 ALA C N 1
ATOM 4273 C CA . ALA C 1 63 ? 17.040 -37.858 -57.223 1.00 25.00 56 ALA C CA 1
ATOM 4274 C C . ALA C 1 63 ? 17.065 -38.260 -55.765 1.00 24.56 56 ALA C C 1
ATOM 4275 O O . ALA C 1 63 ? 17.496 -39.354 -55.430 1.00 23.79 56 ALA C O 1
ATOM 4277 N N . LEU C 1 64 ? 16.681 -37.333 -54.899 1.00 24.82 57 LEU C N 1
ATOM 4278 C CA . LEU C 1 64 ? 16.649 -37.581 -53.457 1.00 25.56 57 LEU C CA 1
ATOM 4279 C C . LEU C 1 64 ? 15.213 -37.513 -53.003 1.00 25.90 57 LEU C C 1
ATOM 4280 O O . LEU C 1 64 ? 14.471 -36.622 -53.444 1.00 24.87 57 LEU C O 1
ATOM 4285 N N . LYS C 1 65 ? 14.832 -38.419 -52.100 1.00 26.45 58 LYS C N 1
ATOM 4286 C CA . LYS C 1 65 ? 13.500 -38.354 -51.506 1.00 28.64 58 LYS C CA 1
ATOM 4287 C C . LYS C 1 65 ? 13.626 -38.582 -49.995 1.00 29.17 58 LYS C C 1
ATOM 4288 O O . LYS C 1 65 ? 14.315 -39.480 -49.558 1.00 29.43 58 LYS C O 1
ATOM 4294 N N . ASP C 1 66 ? 12.990 -37.716 -49.210 1.00 31.08 59 ASP C N 1
ATOM 4295 C CA . ASP C 1 66 ? 13.057 -37.761 -47.751 1.00 33.26 59 ASP C CA 1
ATOM 4296 C C . ASP C 1 66 ? 11.649 -37.469 -47.306 1.00 33.68 59 ASP C C 1
ATOM 4297 O O . ASP C 1 66 ? 11.286 -36.313 -47.085 1.00 33.50 59 ASP C O 1
ATOM 4302 N N . GLY C 1 67 ? 10.828 -38.520 -47.246 1.00 34.17 60 GLY C N 1
ATOM 4303 C CA . GLY C 1 67 ? 9.396 -38.361 -46.965 1.00 34.50 60 GLY C CA 1
ATOM 4304 C C . GLY C 1 67 ? 8.771 -37.686 -48.172 1.00 34.63 60 GLY C C 1
ATOM 4305 O O . GLY C 1 67 ? 9.092 -38.023 -49.305 1.00 36.04 60 GLY C O 1
ATOM 4306 N N . ASP C 1 68 ? 7.917 -36.699 -47.939 1.00 34.43 61 ASP C N 1
ATOM 4307 C CA . ASP C 1 68 ? 7.296 -35.926 -49.031 1.00 34.58 61 ASP C CA 1
ATOM 4308 C C . ASP C 1 68 ? 8.230 -34.865 -49.686 1.00 33.09 61 ASP C C 1
ATOM 4309 O O . ASP C 1 68 ? 7.811 -34.205 -50.640 1.00 33.58 61 ASP C O 1
ATOM 4314 N N . PHE C 1 69 ? 9.458 -34.706 -49.186 1.00 30.93 62 PHE C N 1
ATOM 4315 C CA . PHE C 1 69 ? 10.435 -33.750 -49.745 1.00 29.96 62 PHE C CA 1
ATOM 4316 C C . PHE C 1 69 ? 11.251 -34.424 -50.832 1.00 28.63 62 PHE C C 1
ATOM 4317 O O . PHE C 1 69 ? 11.920 -35.427 -50.583 1.00 29.24 62 PHE C O 1
ATOM 4325 N N . THR C 1 70 ? 11.201 -33.884 -52.037 1.00 27.63 63 THR C N 1
ATOM 4326 C CA . THR C 1 70 ? 11.952 -34.467 -53.148 1.00 26.88 63 THR C CA 1
ATOM 4327 C C . THR C 1 70 ? 12.867 -33.399 -53.727 1.00 26.40 63 THR C C 1
ATOM 4328 O O . THR C 1 70 ? 12.480 -32.246 -53.889 1.00 25.19 63 THR C O 1
ATOM 4332 N N . LEU C 1 71 ? 14.062 -33.828 -54.074 1.00 25.38 64 LEU C N 1
ATOM 4333 C CA . LEU C 1 71 ? 15.065 -32.927 -54.605 1.00 24.94 64 LEU C CA 1
ATOM 4334 C C . LEU C 1 71 ? 15.810 -33.526 -55.777 1.00 24.51 64 LEU C C 1
ATOM 4335 O O . LEU C 1 71 ? 16.127 -34.720 -55.771 1.00 23.64 64 LEU C O 1
ATOM 4340 N N . THR C 1 72 ? 16.070 -32.688 -56.787 1.00 24.56 65 THR C N 1
ATOM 4341 C CA . THR C 1 72 ? 16.897 -33.069 -57.934 1.00 24.60 65 THR C CA 1
ATOM 4342 C C . THR C 1 72 ? 18.165 -32.200 -57.935 1.00 24.83 65 THR C C 1
ATOM 4343 O O . THR C 1 72 ? 18.316 -31.313 -57.081 1.00 24.57 65 THR C O 1
ATOM 4347 N N . GLU C 1 73 ? 19.049 -32.482 -58.893 1.00 24.00 66 GLU C N 1
ATOM 4348 C CA . GLU C 1 73 ? 20.339 -31.788 -59.133 1.00 22.21 66 GLU C CA 1
ATOM 4349 C C . GLU C 1 73 ? 21.371 -32.226 -58.130 1.00 22.06 66 GLU C C 1
ATOM 4350 O O . GLU C 1 73 ? 21.227 -31.933 -56.949 1.00 22.90 66 GLU C O 1
ATOM 4356 N N . SER C 1 74 ? 22.434 -32.890 -58.618 1.00 21.89 67 SER C N 1
ATOM 4357 C CA . SER C 1 74 ? 23.507 -33.397 -57.759 1.00 22.18 67 SER C CA 1
ATOM 4358 C C . SER C 1 74 ? 24.096 -32.323 -56.862 1.00 22.15 67 SER C C 1
ATOM 4359 O O . SER C 1 74 ? 24.354 -32.624 -55.711 1.00 22.62 67 SER C O 1
ATOM 4362 N N . VAL C 1 75 ? 24.264 -31.086 -57.368 1.00 21.54 68 VAL C N 1
ATOM 4363 C CA . VAL C 1 75 ? 24.827 -29.984 -56.539 1.00 21.65 68 VAL C CA 1
ATOM 4364 C C . VAL C 1 75 ? 23.892 -29.665 -55.365 1.00 21.50 68 VAL C C 1
ATOM 4365 O O . VAL C 1 75 ? 24.347 -29.594 -54.216 1.00 22.05 68 VAL C O 1
ATOM 4369 N N . ALA C 1 76 ? 22.593 -29.521 -55.654 1.00 21.52 69 ALA C N 1
ATOM 4370 C CA . ALA C 1 76 ? 21.589 -29.268 -54.613 1.00 21.65 69 ALA C CA 1
ATOM 4371 C C . ALA C 1 76 ? 21.529 -30.411 -53.611 1.00 21.67 69 ALA C C 1
ATOM 4372 O O . ALA C 1 76 ? 21.446 -30.150 -52.399 1.00 21.42 69 ALA C O 1
ATOM 4374 N N . ILE C 1 77 ? 21.618 -31.657 -54.110 1.00 21.53 70 ILE C N 1
ATOM 4375 C CA . ILE C 1 77 ? 21.602 -32.844 -53.242 1.00 20.70 70 ILE C CA 1
ATOM 4376 C C . ILE C 1 77 ? 22.842 -32.873 -52.325 1.00 21.09 70 ILE C C 1
ATOM 4377 O O . ILE C 1 77 ? 22.698 -33.018 -51.098 1.00 21.01 70 ILE C O 1
ATOM 4382 N N . LEU C 1 78 ? 24.026 -32.645 -52.899 1.00 21.14 71 LEU C N 1
ATOM 4383 C CA . LEU C 1 78 ? 25.271 -32.611 -52.118 1.00 21.26 71 LEU C CA 1
ATOM 4384 C C . LEU C 1 78 ? 25.245 -31.555 -51.022 1.00 22.07 71 LEU C C 1
ATOM 4385 O O . LEU C 1 78 ? 25.582 -31.881 -49.892 1.00 22.66 71 LEU C O 1
ATOM 4390 N N . LEU C 1 79 ? 24.770 -30.338 -51.333 1.00 22.38 72 LEU C N 1
ATOM 4391 C CA . LEU C 1 79 ? 24.668 -29.247 -50.341 1.00 23.27 72 LEU C CA 1
ATOM 4392 C C . LEU C 1 79 ? 23.618 -29.529 -49.252 1.00 24.42 72 LEU C C 1
ATOM 4393 O O . LEU C 1 79 ? 23.870 -29.262 -48.069 1.00 24.33 72 LEU C O 1
ATOM 4398 N N . TYR C 1 80 ? 22.483 -30.099 -49.656 1.00 24.29 73 TYR C N 1
ATOM 4399 C CA . TYR C 1 80 ? 21.440 -30.531 -48.717 1.00 25.84 73 TYR C CA 1
ATOM 4400 C C . TYR C 1 80 ? 21.963 -31.553 -47.691 1.00 25.39 73 TYR C C 1
ATOM 4401 O O . TYR C 1 80 ? 21.748 -31.390 -46.487 1.00 25.02 73 TYR C O 1
ATOM 4410 N N . LEU C 1 81 ? 22.598 -32.623 -48.191 1.00 25.78 74 LEU C N 1
ATOM 4411 C CA . LEU C 1 81 ? 23.195 -33.672 -47.342 1.00 26.16 74 LEU C CA 1
ATOM 4412 C C . LEU C 1 81 ? 24.277 -33.135 -46.400 1.00 26.91 74 LEU C C 1
ATOM 4413 O O . LEU C 1 81 ? 24.322 -33.524 -45.213 1.00 27.31 74 LEU C O 1
ATOM 4418 N N . THR C 1 82 ? 25.111 -32.235 -46.938 1.00 27.31 75 THR C N 1
ATOM 4419 C CA . THR C 1 82 ? 26.143 -31.508 -46.212 1.00 27.43 75 THR C CA 1
ATOM 4420 C C . THR C 1 82 ? 25.576 -30.808 -44.974 1.00 27.71 75 THR C C 1
ATOM 4421 O O . THR C 1 82 ? 26.103 -30.926 -43.867 1.00 27.25 75 THR C O 1
ATOM 4425 N N . ARG C 1 83 ? 24.473 -30.106 -45.189 1.00 27.62 76 ARG C N 1
ATOM 4426 C CA . ARG C 1 83 ? 23.847 -29.300 -44.155 1.00 28.37 76 ARG C CA 1
ATOM 4427 C C . ARG C 1 83 ? 23.020 -30.111 -43.156 1.00 29.25 76 ARG C C 1
ATOM 4428 O O . ARG C 1 83 ? 23.180 -29.912 -41.940 1.00 29.02 76 ARG C O 1
ATOM 4436 N N . LYS C 1 84 ? 22.174 -31.020 -43.654 1.00 30.50 77 LYS C N 1
ATOM 4437 C CA . LYS C 1 84 ? 21.317 -31.843 -42.767 1.00 31.35 77 LYS C CA 1
ATOM 4438 C C . LYS C 1 84 ? 22.115 -32.826 -41.891 1.00 32.16 77 LYS C C 1
ATOM 4439 O O . LYS C 1 84 ? 21.815 -32.987 -40.706 1.00 32.64 77 LYS C O 1
ATOM 4445 N N . TYR C 1 85 ? 23.155 -33.430 -42.442 1.00 32.24 78 TYR C N 1
ATOM 4446 C CA . TYR C 1 85 ? 23.880 -34.446 -41.668 1.00 32.94 78 TYR C CA 1
ATOM 4447 C C . TYR C 1 85 ? 25.175 -33.936 -41.029 1.00 33.63 78 TYR C C 1
ATOM 4448 O O . TYR C 1 85 ? 25.960 -34.730 -40.507 1.00 33.56 78 TYR C O 1
ATOM 4457 N N . LYS C 1 86 ? 25.329 -32.605 -41.044 1.00 34.75 79 LYS C N 1
ATOM 4458 C CA . LYS C 1 86 ? 26.425 -31.855 -40.388 1.00 35.61 79 LYS C CA 1
ATOM 4459 C C . LYS C 1 86 ? 27.790 -32.502 -40.609 1.00 35.12 79 LYS C C 1
ATOM 4460 O O . LYS C 1 86 ? 28.420 -32.991 -39.674 1.00 35.75 79 LYS C O 1
ATOM 4466 N N . VAL C 1 87 ? 28.213 -32.549 -41.868 1.00 34.13 80 VAL C N 1
ATOM 4467 C CA . VAL C 1 87 ? 29.448 -33.239 -42.246 1.00 32.56 80 VAL C CA 1
ATOM 4468 C C . VAL C 1 87 ? 30.685 -32.414 -41.869 1.00 32.19 80 VAL C C 1
ATOM 4469 O O . VAL C 1 87 ? 30.528 -31.215 -41.559 1.00 32.53 80 VAL C O 1
ATOM 4473 N N . PRO C 1 88 ? 31.904 -33.033 -41.859 1.00 31.80 81 PRO C N 1
ATOM 4474 C CA . PRO C 1 88 ? 33.110 -32.239 -41.601 1.00 31.93 81 PRO C CA 1
ATOM 4475 C C . PRO C 1 88 ? 33.251 -31.005 -42.497 1.00 32.64 81 PRO C C 1
ATOM 4476 O O . PRO C 1 88 ? 32.870 -31.031 -43.685 1.00 32.14 81 PRO C O 1
ATOM 4480 N N . ASP C 1 89 ? 33.809 -29.947 -41.903 1.00 32.86 82 ASP C N 1
ATOM 4481 C CA . ASP C 1 89 ? 33.920 -28.623 -42.521 1.00 33.72 82 ASP C CA 1
ATOM 4482 C C . ASP C 1 89 ? 34.648 -28.605 -43.860 1.00 33.50 82 ASP C C 1
ATOM 4483 O O . ASP C 1 89 ? 34.320 -27.742 -44.654 1.00 33.41 82 ASP C O 1
ATOM 4488 N N . TYR C 1 90 ? 35.543 -29.570 -44.142 1.00 32.90 83 TYR C N 1
ATOM 4489 C CA . TYR C 1 90 ? 36.357 -29.508 -45.390 1.00 32.84 83 TYR C CA 1
ATOM 4490 C C . TYR C 1 90 ? 35.519 -29.575 -46.704 1.00 32.02 83 TYR C C 1
ATOM 4491 O O . TYR C 1 90 ? 35.925 -28.991 -47.711 1.00 32.41 83 TYR C O 1
ATOM 4500 N N . TRP C 1 91 ? 34.374 -30.274 -46.653 1.00 31.09 84 TRP C N 1
ATOM 4501 C CA . TRP C 1 91 ? 33.487 -30.470 -47.818 1.00 29.96 84 TRP C CA 1
ATOM 4502 C C . TRP C 1 91 ? 32.918 -29.152 -48.338 1.00 29.42 84 TRP C C 1
ATOM 4503 O O . TRP C 1 91 ? 32.797 -28.970 -49.545 1.00 29.60 84 TRP C O 1
ATOM 4514 N N . TYR C 1 92 ? 32.594 -28.249 -47.417 1.00 28.17 85 TYR C N 1
ATOM 4515 C CA . TYR C 1 92 ? 32.024 -26.953 -47.764 1.00 28.07 85 TYR C CA 1
ATOM 4516 C C . TYR C 1 92 ? 32.458 -25.986 -46.671 1.00 28.36 85 TYR C C 1
ATOM 4517 O O . TYR C 1 92 ? 31.665 -25.695 -45.789 1.00 28.57 85 TYR C O 1
ATOM 4526 N N . PRO C 1 93 ? 33.731 -25.500 -46.728 1.00 29.63 86 PRO C N 1
ATOM 4527 C CA . PRO C 1 93 ? 34.367 -24.719 -45.620 1.00 30.64 86 PRO C CA 1
ATOM 4528 C C . PRO C 1 93 ? 33.598 -23.483 -45.182 1.00 31.71 86 PRO C C 1
ATOM 4529 O O . PRO C 1 93 ? 33.098 -22.757 -46.018 1.00 32.06 86 PRO C O 1
ATOM 4533 N N . GLN C 1 94 ? 33.521 -23.282 -43.863 1.00 33.02 87 GLN C N 1
ATOM 4534 C CA . GLN C 1 94 ? 32.844 -22.133 -43.226 1.00 34.31 87 GLN C CA 1
ATOM 4535 C C . GLN C 1 94 ? 33.429 -20.795 -43.704 1.00 33.85 87 GLN C C 1
ATOM 4536 O O . GLN C 1 94 ? 32.699 -19.808 -43.854 1.00 33.79 87 GLN C O 1
ATOM 4542 N N . ASP C 1 95 ? 34.735 -20.802 -43.970 1.00 33.71 88 ASP C N 1
ATOM 4543 C CA . ASP C 1 95 ? 35.484 -19.677 -44.485 1.00 33.85 88 ASP C CA 1
ATOM 4544 C C . ASP C 1 95 ? 34.857 -19.184 -45.786 1.00 33.50 88 ASP C C 1
ATOM 4545 O O . ASP C 1 95 ? 34.740 -19.945 -46.744 1.00 31.67 88 ASP C O 1
ATOM 4550 N N . LEU C 1 96 ? 34.437 -17.918 -45.764 1.00 33.24 89 LEU C N 1
ATOM 4551 C CA . LEU C 1 96 ? 33.737 -17.222 -46.859 1.00 34.13 89 LEU C CA 1
ATOM 4552 C C . LEU C 1 96 ? 34.381 -17.402 -48.241 1.00 33.70 89 LEU C C 1
ATOM 4553 O O . LEU C 1 96 ? 33.705 -17.824 -49.189 1.00 33.31 89 LEU C O 1
ATOM 4558 N N . GLN C 1 97 ? 35.679 -17.116 -48.329 1.00 33.24 90 GLN C N 1
ATOM 4559 C CA . GLN C 1 97 ? 36.407 -17.214 -49.592 1.00 32.56 90 GLN C CA 1
ATOM 4560 C C . GLN C 1 97 ? 36.641 -18.665 -50.002 1.00 31.48 90 GLN C C 1
ATOM 4561 O O . GLN C 1 97 ? 36.547 -18.962 -51.188 1.00 30.85 90 GLN C O 1
ATOM 4567 N N . ALA C 1 98 ? 36.925 -19.556 -49.043 1.00 30.58 91 ALA C N 1
ATOM 4568 C CA . ALA C 1 98 ? 37.130 -20.986 -49.359 1.00 29.79 91 ALA C CA 1
ATOM 4569 C C . ALA C 1 98 ? 35.828 -21.616 -49.865 1.00 29.22 91 ALA C C 1
ATOM 4570 O O . ALA C 1 98 ? 35.865 -22.426 -50.792 1.00 29.68 91 ALA C O 1
ATOM 4572 N N . ARG C 1 99 ? 34.701 -21.211 -49.266 1.00 28.26 92 ARG C N 1
ATOM 4573 C CA . ARG C 1 99 ? 33.342 -21.628 -49.668 1.00 27.81 92 ARG C CA 1
ATOM 4574 C C . ARG C 1 99 ? 33.068 -21.137 -51.075 1.00 27.57 92 ARG C C 1
ATOM 4575 O O . ARG C 1 99 ? 32.554 -21.904 -51.909 1.00 26.70 92 ARG C O 1
ATOM 4583 N N . ALA C 1 100 ? 33.456 -19.877 -51.345 1.00 27.15 93 ALA C N 1
ATOM 4584 C CA . ALA C 1 100 ? 33.317 -19.244 -52.658 1.00 27.53 93 ALA C CA 1
ATOM 4585 C C . ALA C 1 100 ? 34.070 -20.013 -53.749 1.00 27.80 93 ALA C C 1
ATOM 4586 O O . ALA C 1 100 ? 33.578 -20.096 -54.877 1.00 27.97 93 ALA C O 1
ATOM 4588 N N . ARG C 1 101 ? 35.261 -20.528 -53.417 1.00 27.63 94 ARG C N 1
ATOM 4589 C CA . ARG C 1 101 ? 36.050 -21.358 -54.349 1.00 27.39 94 ARG C CA 1
ATOM 4590 C C . ARG C 1 101 ? 35.304 -22.649 -54.725 1.00 26.49 94 ARG C C 1
ATOM 4591 O O . ARG C 1 101 ? 35.311 -23.034 -55.895 1.00 26.38 94 ARG C O 1
ATOM 4599 N N . VAL C 1 102 ? 34.670 -23.287 -53.737 1.00 25.47 95 VAL C N 1
ATOM 4600 C CA . VAL C 1 102 ? 33.839 -24.485 -53.957 1.00 25.02 95 VAL C CA 1
ATOM 4601 C C . VAL C 1 102 ? 32.664 -24.124 -54.888 1.00 24.91 95 VAL C C 1
ATOM 4602 O O . VAL C 1 102 ? 32.445 -24.808 -55.895 1.00 25.20 95 VAL C O 1
ATOM 4606 N N . ASP C 1 103 ? 31.989 -23.009 -54.592 1.00 24.87 96 ASP C N 1
ATOM 4607 C CA . ASP C 1 103 ? 30.846 -22.524 -55.377 1.00 24.61 96 ASP C CA 1
ATOM 4608 C C . ASP C 1 103 ? 31.232 -22.201 -56.793 1.00 24.42 96 ASP C C 1
ATOM 4609 O O . ASP C 1 103 ? 30.460 -22.492 -57.707 1.00 23.63 96 ASP C O 1
ATOM 4614 N N . GLU C 1 104 ? 32.434 -21.612 -56.956 1.00 23.98 97 GLU C N 1
ATOM 4615 C CA . GLU C 1 104 ? 32.976 -21.242 -58.268 1.00 23.50 97 GLU C CA 1
ATOM 4616 C C . GLU C 1 104 ? 33.171 -22.468 -59.132 1.00 22.97 97 GLU C C 1
ATOM 4617 O O . GLU C 1 104 ? 32.782 -22.451 -60.295 1.00 22.62 97 GLU C O 1
ATOM 4623 N N . TYR C 1 105 ? 33.759 -23.528 -58.564 1.00 23.39 98 TYR C N 1
ATOM 4624 C CA . TYR C 1 105 ? 33.959 -24.759 -59.322 1.00 23.24 98 TYR C CA 1
ATOM 4625 C C . TYR C 1 105 ? 32.590 -25.392 -59.624 1.00 23.23 98 TYR C C 1
ATOM 4626 O O . TYR C 1 105 ? 32.348 -25.785 -60.759 1.00 24.77 98 TYR C O 1
ATOM 4635 N N . LEU C 1 106 ? 31.740 -25.516 -58.610 1.00 23.20 99 LEU C N 1
ATOM 4636 C CA . LEU C 1 106 ? 30.414 -26.176 -58.782 1.00 23.06 99 LEU C CA 1
ATOM 4637 C C . LEU C 1 106 ? 29.582 -25.522 -59.905 1.00 22.17 99 LEU C C 1
ATOM 4638 O O . LEU C 1 106 ? 28.976 -26.235 -60.699 1.00 23.53 99 LEU C O 1
ATOM 4643 N N . ALA C 1 107 ? 29.617 -24.195 -59.996 1.00 21.26 100 ALA C N 1
ATOM 4644 C CA . ALA C 1 107 ? 28.937 -23.436 -61.039 1.00 20.87 100 ALA C CA 1
ATOM 4645 C C . ALA C 1 107 ? 29.579 -23.630 -62.422 1.00 21.25 100 ALA C C 1
ATOM 4646 O O . ALA C 1 107 ? 28.882 -23.920 -63.395 1.00 20.65 100 ALA C O 1
ATOM 4648 N N . TRP C 1 108 ? 30.903 -23.469 -62.503 1.00 20.64 101 TRP C N 1
ATOM 4649 C CA . TRP C 1 108 ? 31.662 -23.608 -63.753 1.00 21.27 101 TRP C CA 1
ATOM 4650 C C . TRP C 1 108 ? 31.513 -24.935 -64.466 1.00 21.03 101 TRP C C 1
ATOM 4651 O O . TRP C 1 108 ? 31.327 -24.945 -65.680 1.00 22.52 101 TRP C O 1
ATOM 4662 N N . GLN C 1 109 ? 31.572 -26.032 -63.709 1.00 21.03 102 GLN C N 1
ATOM 4663 C CA . GLN C 1 109 ? 31.610 -27.410 -64.274 1.00 20.58 102 GLN C CA 1
ATOM 4664 C C . GLN C 1 109 ? 30.391 -27.820 -65.091 1.00 21.15 102 GLN C C 1
ATOM 4665 O O . GLN C 1 109 ? 30.561 -28.618 -65.993 1.00 20.84 102 GLN C O 1
ATOM 4671 N N . HIS C 1 110 ? 29.197 -27.288 -64.787 1.00 21.66 103 HIS C N 1
ATOM 4672 C CA . HIS C 1 110 ? 27.954 -27.687 -65.483 1.00 20.89 103 HIS C CA 1
ATOM 4673 C C . HIS C 1 110 ? 28.031 -27.571 -66.997 1.00 20.87 103 HIS C C 1
ATOM 4674 O O . HIS C 1 110 ? 27.611 -28.473 -67.699 1.00 22.56 103 HIS C O 1
ATOM 4681 N N . THR C 1 111 ? 28.585 -26.464 -67.486 1.00 20.91 104 THR C N 1
ATOM 4682 C CA . THR C 1 111 ? 28.597 -26.190 -68.916 1.00 20.59 104 THR C CA 1
ATOM 4683 C C . THR C 1 111 ? 29.924 -26.539 -69.595 1.00 20.22 104 THR C C 1
ATOM 4684 O O . THR C 1 111 ? 30.055 -26.379 -70.808 1.00 20.01 104 THR C O 1
ATOM 4688 N N . THR C 1 112 ? 30.889 -27.022 -68.822 1.00 19.76 105 THR C N 1
ATOM 4689 C CA . THR C 1 112 ? 32.241 -27.201 -69.362 1.00 20.45 105 THR C CA 1
ATOM 4690 C C . THR C 1 112 ? 32.705 -28.632 -69.186 1.00 20.59 105 THR C C 1
ATOM 4691 O O . THR C 1 112 ? 32.534 -29.446 -70.118 1.00 20.90 105 THR C O 1
ATOM 4695 N N . LEU C 1 113 ? 33.261 -28.948 -68.016 1.00 21.24 106 LEU C N 1
ATOM 4696 C CA . LEU C 1 113 ? 33.823 -30.302 -67.763 1.00 21.88 106 LEU C CA 1
ATOM 4697 C C . LEU C 1 113 ? 32.724 -31.391 -67.742 1.00 21.68 106 LEU C C 1
ATOM 4698 O O . LEU C 1 113 ? 32.920 -32.465 -68.322 1.00 21.62 106 LEU C O 1
ATOM 4703 N N . ARG C 1 114 ? 31.567 -31.089 -67.152 1.00 22.17 107 ARG C N 1
ATOM 4704 C CA . ARG C 1 114 ? 30.467 -32.028 -67.158 1.00 23.02 107 ARG C CA 1
ATOM 4705 C C . ARG C 1 114 ? 30.128 -32.415 -68.594 1.00 23.06 107 ARG C C 1
ATOM 4706 O O . ARG C 1 114 ? 30.117 -33.615 -68.927 1.00 23.05 107 ARG C O 1
ATOM 4714 N N . ARG C 1 115 ? 29.901 -31.393 -69.418 1.00 22.85 108 ARG C N 1
ATOM 4715 C CA . ARG C 1 115 ? 29.554 -31.530 -70.821 1.00 22.69 108 ARG C CA 1
ATOM 4716 C C . ARG C 1 115 ? 30.620 -32.310 -71.632 1.00 22.66 108 ARG C C 1
ATOM 4717 O O . ARG C 1 115 ? 30.273 -33.225 -72.380 1.00 21.02 108 ARG C O 1
ATOM 4725 N N . SER C 1 116 ? 31.904 -31.971 -71.470 1.00 22.28 109 SER C N 1
ATOM 4726 C CA . SER C 1 116 ? 32.939 -32.645 -72.272 1.00 22.84 109 SER C CA 1
ATOM 4727 C C . SER C 1 116 ? 33.168 -34.104 -71.866 1.00 23.12 109 SER C C 1
ATOM 4728 O O . SER C 1 116 ? 33.492 -34.901 -72.726 1.00 23.30 109 SER C O 1
ATOM 4731 N N . CYS C 1 117 ? 32.979 -34.444 -70.594 1.00 23.34 110 CYS C N 1
ATOM 4732 C CA . CYS C 1 117 ? 33.177 -35.833 -70.131 1.00 24.05 110 CYS C CA 1
ATOM 4733 C C . CYS C 1 117 ? 32.034 -36.734 -70.570 1.00 24.18 110 CYS C C 1
ATOM 4734 O O . CYS C 1 117 ? 32.237 -37.904 -70.916 1.00 23.99 110 CYS C O 1
ATOM 4737 N N . LEU C 1 118 ? 30.822 -36.178 -70.561 1.00 23.70 111 LEU C N 1
ATOM 4738 C CA . LEU C 1 118 ? 29.655 -36.907 -71.031 1.00 24.13 111 LEU C CA 1
ATOM 4739 C C . LEU C 1 118 ? 29.725 -37.168 -72.539 1.00 24.03 111 LEU C C 1
ATOM 4740 O O . LEU C 1 118 ? 29.487 -38.293 -72.990 1.00 23.53 111 LEU C O 1
ATOM 4745 N N . ARG C 1 119 ? 30.084 -36.144 -73.305 1.00 23.79 112 ARG C N 1
ATOM 4746 C CA . ARG C 1 119 ? 30.191 -36.275 -74.765 1.00 25.27 112 ARG C CA 1
ATOM 4747 C C . ARG C 1 119 ? 31.332 -37.258 -75.141 1.00 25.78 112 ARG C C 1
ATOM 4748 O O . ARG C 1 119 ? 31.159 -38.022 -76.092 1.00 25.60 112 ARG C O 1
ATOM 4756 N N . ALA C 1 120 ? 32.447 -37.249 -74.384 1.00 25.79 113 ALA C N 1
ATOM 4757 C CA . ALA C 1 120 ? 33.591 -38.176 -74.618 1.00 26.07 113 ALA C CA 1
ATOM 4758 C C . ALA C 1 120 ? 33.158 -39.626 -74.484 1.00 26.45 113 ALA C C 1
ATOM 4759 O O . ALA C 1 120 ? 33.473 -40.426 -75.361 1.00 26.71 113 ALA C O 1
ATOM 4761 N N . LEU C 1 121 ? 32.430 -39.947 -73.408 1.00 26.31 114 LEU C N 1
ATOM 4762 C CA . LEU C 1 121 ? 31.894 -41.290 -73.199 1.00 26.05 114 LEU C CA 1
ATOM 4763 C C . LEU C 1 121 ? 30.952 -41.697 -74.339 1.00 26.07 114 LEU C C 1
ATOM 4764 O O . LEU C 1 121 ? 31.095 -42.810 -74.882 1.00 25.38 114 LEU C O 1
ATOM 4769 N N . TRP C 1 122 ? 30.045 -40.794 -74.724 1.00 26.06 115 TRP C N 1
ATOM 4770 C CA . TRP C 1 122 ? 29.032 -41.155 -75.746 1.00 27.32 115 TRP C CA 1
ATOM 4771 C C . TRP C 1 122 ? 29.611 -41.235 -77.168 1.00 27.39 115 TRP C C 1
ATOM 4772 O O . TRP C 1 122 ? 29.326 -42.184 -77.885 1.00 27.63 115 TRP C O 1
ATOM 4783 N N . HIS C 1 123 ? 30.448 -40.258 -77.536 1.00 27.90 116 HIS C N 1
ATOM 4784 C CA . HIS C 1 123 ? 31.032 -40.249 -78.897 1.00 27.91 116 HIS C CA 1
ATOM 4785 C C . HIS C 1 123 ? 32.078 -41.365 -79.080 1.00 28.13 116 HIS C C 1
ATOM 4786 O O . HIS C 1 123 ? 32.146 -41.939 -80.157 1.00 27.59 116 HIS C O 1
ATOM 4793 N N . LYS C 1 124 ? 32.873 -41.654 -78.051 1.00 29.43 117 LYS C N 1
ATOM 4794 C CA . LYS C 1 124 ? 33.889 -42.699 -78.204 1.00 30.43 117 LYS C CA 1
ATOM 4795 C C . LYS C 1 124 ? 33.323 -44.108 -77.993 1.00 30.97 117 LYS C C 1
ATOM 4796 O O . LYS C 1 124 ? 33.697 -45.029 -78.739 1.00 31.32 117 LYS C O 1
ATOM 4802 N N . VAL C 1 125 ? 32.428 -44.288 -77.013 1.00 31.53 118 VAL C N 1
ATOM 4803 C CA . VAL C 1 125 ? 31.963 -45.656 -76.670 1.00 31.76 118 VAL C CA 1
ATOM 4804 C C . VAL C 1 125 ? 30.435 -45.954 -76.716 1.00 32.28 118 VAL C C 1
ATOM 4805 O O . VAL C 1 125 ? 30.036 -46.885 -77.397 1.00 32.89 118 VAL C O 1
ATOM 4809 N N . MET C 1 126 ? 29.604 -45.191 -76.010 1.00 32.49 119 MET C N 1
ATOM 4810 C CA . MET C 1 126 ? 28.187 -45.606 -75.822 1.00 32.94 119 MET C CA 1
ATOM 4811 C C . MET C 1 126 ? 27.270 -45.484 -77.074 1.00 32.94 119 MET C C 1
ATOM 4812 O O . MET C 1 126 ? 26.324 -46.271 -77.201 1.00 32.71 119 MET C O 1
ATOM 4817 N N . PHE C 1 127 ? 27.532 -44.528 -77.966 1.00 33.05 120 PHE C N 1
ATOM 4818 C CA . PHE C 1 127 ? 26.824 -44.528 -79.262 1.00 32.92 120 PHE C CA 1
ATOM 4819 C C . PHE C 1 127 ? 27.241 -45.785 -80.107 1.00 32.96 120 PHE C C 1
ATOM 4820 O O . PHE C 1 127 ? 26.346 -46.569 -80.443 1.00 32.55 120 PHE C O 1
ATOM 4828 N N . PRO C 1 128 ? 28.560 -45.981 -80.439 1.00 33.20 121 PRO C N 1
ATOM 4829 C CA . PRO C 1 128 ? 28.885 -47.182 -81.258 1.00 33.96 121 PRO C CA 1
ATOM 4830 C C . PRO C 1 128 ? 28.703 -48.566 -80.610 1.00 34.99 121 PRO C C 1
ATOM 4831 O O . PRO C 1 128 ? 28.265 -49.470 -81.306 1.00 35.83 121 PRO C O 1
ATOM 4835 N N . VAL C 1 129 ? 28.997 -48.732 -79.324 1.00 35.39 122 VAL C N 1
ATOM 4836 C CA . VAL C 1 129 ? 28.925 -50.058 -78.702 1.00 35.32 122 VAL C CA 1
ATOM 4837 C C . VAL C 1 129 ? 27.528 -50.342 -78.165 1.00 35.84 122 VAL C C 1
ATOM 4838 O O . VAL C 1 129 ? 26.930 -51.377 -78.498 1.00 35.90 122 VAL C O 1
ATOM 4842 N N . PHE C 1 130 ? 27.011 -49.433 -77.342 1.00 35.23 123 PHE C N 1
ATOM 4843 C CA . PHE C 1 130 ? 25.715 -49.683 -76.715 1.00 34.89 123 PHE C CA 1
ATOM 4844 C C . PHE C 1 130 ? 24.559 -49.334 -77.669 1.00 35.23 123 PHE C C 1
ATOM 4845 O O . PHE C 1 130 ? 23.628 -50.129 -77.782 1.00 35.55 123 PHE C O 1
ATOM 4853 N N . LEU C 1 131 ? 24.608 -48.206 -78.375 1.00 34.70 124 LEU C N 1
ATOM 4854 C CA . LEU C 1 131 ? 23.444 -47.889 -79.249 1.00 34.95 124 LEU C CA 1
ATOM 4855 C C . LEU C 1 131 ? 23.628 -48.348 -80.723 1.00 35.33 124 LEU C C 1
ATOM 4856 O O . LEU C 1 131 ? 22.708 -48.170 -81.536 1.00 35.25 124 LEU C O 1
ATOM 4861 N N . GLY C 1 132 ? 24.789 -48.927 -81.050 1.00 35.48 125 GLY C N 1
ATOM 4862 C CA . GLY C 1 132 ? 25.114 -49.377 -82.412 1.00 36.33 125 GLY C CA 1
ATOM 4863 C C . GLY C 1 132 ? 25.081 -48.274 -83.461 1.00 36.96 125 GLY C C 1
ATOM 4864 O O . GLY C 1 132 ? 24.780 -48.539 -84.622 1.00 36.98 125 GLY C O 1
ATOM 4865 N N . GLU C 1 133 ? 25.362 -47.038 -83.026 1.00 37.38 126 GLU C N 1
ATOM 4866 C CA . GLU C 1 133 ? 25.329 -45.842 -83.856 1.00 37.52 126 GLU C CA 1
ATOM 4867 C C . GLU C 1 133 ? 26.730 -45.302 -84.071 1.00 37.33 126 GLU C C 1
ATOM 4868 O O . GLU C 1 133 ? 27.342 -44.799 -83.124 1.00 36.63 126 GLU C O 1
ATOM 4874 N N . PRO C 1 134 ? 27.225 -45.371 -85.329 1.00 37.34 127 PRO C N 1
ATOM 4875 C CA . PRO C 1 134 ? 28.586 -44.911 -85.579 1.00 36.93 127 PRO C CA 1
ATOM 4876 C C . PRO C 1 134 ? 28.659 -43.392 -85.463 1.00 36.20 127 PRO C C 1
ATOM 4877 O O . PRO C 1 134 ? 27.663 -42.687 -85.716 1.00 36.09 127 PRO C O 1
ATOM 4881 N N . VAL C 1 135 ? 29.811 -42.915 -85.011 1.00 35.14 128 VAL C N 1
ATOM 4882 C CA . VAL C 1 135 ? 30.061 -41.499 -84.821 1.00 34.45 128 VAL C CA 1
ATOM 4883 C C . VAL C 1 135 ? 31.150 -41.081 -85.790 1.00 34.74 128 VAL C C 1
ATOM 4884 O O . VAL C 1 135 ? 32.167 -41.767 -85.914 1.00 34.55 128 VAL C O 1
ATOM 4888 N N . SER C 1 136 ? 30.891 -39.985 -86.493 1.00 34.72 129 SER C N 1
ATOM 4889 C CA . SER C 1 136 ? 31.822 -39.314 -87.373 1.00 35.25 129 SER C CA 1
ATOM 4890 C C . SER C 1 136 ? 33.155 -39.031 -86.662 1.00 35.04 129 SER C C 1
ATOM 4891 O O . SER C 1 136 ? 33.127 -38.559 -85.527 1.00 34.37 129 SER C O 1
ATOM 4894 N N . PRO C 1 137 ? 34.308 -39.430 -87.261 1.00 35.33 130 PRO C N 1
ATOM 4895 C CA . PRO C 1 137 ? 35.636 -39.178 -86.628 1.00 35.57 130 PRO C CA 1
ATOM 4896 C C . PRO C 1 137 ? 35.969 -37.706 -86.354 1.00 35.68 130 PRO C C 1
ATOM 4897 O O . PRO C 1 137 ? 36.740 -37.434 -85.432 1.00 35.80 130 PRO C O 1
ATOM 4901 N N . GLN C 1 138 ? 35.391 -36.794 -87.132 1.00 36.29 131 GLN C N 1
ATOM 4902 C CA . GLN C 1 138 ? 35.545 -35.358 -86.921 1.00 36.92 131 GLN C CA 1
ATOM 4903 C C . GLN C 1 138 ? 34.743 -34.917 -85.686 1.00 36.39 131 GLN C C 1
ATOM 4904 O O . GLN C 1 138 ? 35.159 -33.989 -84.982 1.00 37.49 131 GLN C O 1
ATOM 4910 N N . THR C 1 139 ? 33.596 -35.562 -85.446 1.00 35.84 132 THR C N 1
ATOM 4911 C CA . THR C 1 139 ? 32.789 -35.324 -84.250 1.00 35.05 132 THR C CA 1
ATOM 4912 C C . THR C 1 139 ? 33.588 -35.781 -83.022 1.00 34.13 132 THR C C 1
ATOM 4913 O O . THR C 1 139 ? 33.743 -35.003 -82.066 1.00 34.55 132 THR C O 1
ATOM 4917 N N . LEU C 1 140 ? 34.131 -37.003 -83.075 1.00 32.51 133 LEU C N 1
ATOM 4918 C CA . LEU C 1 140 ? 34.894 -37.545 -81.949 1.00 31.19 133 LEU C CA 1
ATOM 4919 C C . LEU C 1 140 ? 36.133 -36.703 -81.665 1.00 30.88 133 LEU C C 1
ATOM 4920 O O . LEU C 1 140 ? 36.384 -36.420 -80.511 1.00 30.44 133 LEU C O 1
ATOM 4925 N N . ALA C 1 141 ? 36.845 -36.263 -82.711 1.00 30.48 134 ALA C N 1
ATOM 4926 C CA . ALA C 1 141 ? 38.060 -35.421 -82.574 1.00 29.70 134 ALA C CA 1
ATOM 4927 C C . ALA C 1 141 ? 37.761 -34.094 -81.900 1.00 29.66 134 ALA C C 1
ATOM 4928 O O . ALA C 1 141 ? 38.491 -33.702 -80.992 1.00 30.18 134 ALA C O 1
ATOM 4930 N N . ALA C 1 142 ? 36.672 -33.442 -82.323 1.00 29.65 135 ALA C N 1
ATOM 4931 C CA . ALA C 1 142 ? 36.230 -32.159 -81.763 1.00 29.59 135 ALA C CA 1
ATOM 4932 C C . ALA C 1 142 ? 35.871 -32.321 -80.293 1.00 29.54 135 ALA C C 1
ATOM 4933 O O . ALA C 1 142 ? 36.227 -31.466 -79.487 1.00 29.43 135 ALA C O 1
ATOM 4935 N N . THR C 1 143 ? 35.182 -33.428 -79.967 1.00 28.27 136 THR C N 1
ATOM 4936 C CA . THR C 1 143 ? 34.807 -33.782 -78.590 1.00 28.02 136 THR C CA 1
ATOM 4937 C C . THR C 1 143 ? 36.043 -33.990 -77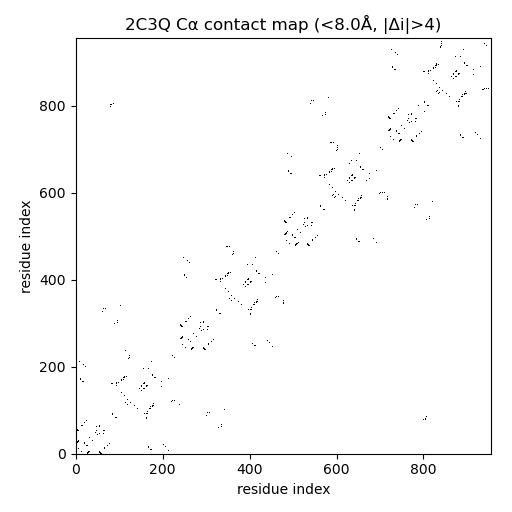.700 1.00 27.85 136 THR C C 1
ATOM 4938 O O . THR C 1 143 ? 36.109 -33.485 -76.571 1.00 27.81 136 THR C O 1
ATOM 4942 N N . LEU C 1 144 ? 37.035 -34.697 -78.224 1.00 27.76 137 LEU C N 1
ATOM 4943 C CA . LEU C 1 144 ? 38.262 -34.924 -77.435 1.00 27.22 137 LEU C CA 1
ATOM 4944 C C . LEU C 1 144 ? 39.110 -33.650 -77.363 1.00 27.31 137 LEU C C 1
ATOM 4945 O O . LEU C 1 144 ? 39.801 -33.444 -76.371 1.00 27.40 137 LEU C O 1
ATOM 4950 N N . ALA C 1 145 ? 39.018 -32.792 -78.382 1.00 28.32 138 ALA C N 1
ATOM 4951 C CA . ALA C 1 145 ? 39.665 -31.465 -78.356 1.00 28.84 138 ALA C CA 1
ATOM 4952 C C . ALA C 1 145 ? 39.023 -30.547 -77.285 1.00 29.47 138 ALA C C 1
ATOM 4953 O O . ALA C 1 145 ? 39.723 -29.830 -76.581 1.00 28.86 138 ALA C O 1
ATOM 4955 N N . GLU C 1 146 ? 37.692 -30.588 -77.160 1.00 29.99 139 GLU C N 1
ATOM 4956 C CA . GLU C 1 146 ? 36.973 -29.822 -76.124 1.00 31.34 139 GLU C CA 1
ATOM 4957 C C . GLU C 1 146 ? 37.311 -30.344 -74.732 1.00 30.26 139 GLU C C 1
ATOM 4958 O O . GLU C 1 146 ? 37.425 -29.555 -73.791 1.00 30.01 139 GLU C O 1
ATOM 4964 N N . LEU C 1 147 ? 37.468 -31.668 -74.608 1.00 29.60 140 LEU C N 1
ATOM 4965 C CA . LEU C 1 147 ? 37.868 -32.309 -73.346 1.00 28.81 140 LEU C CA 1
ATOM 4966 C C . LEU C 1 147 ? 39.255 -31.834 -72.893 1.00 29.33 140 LEU C C 1
ATOM 4967 O O . LEU C 1 147 ? 39.455 -31.502 -71.724 1.00 28.18 140 LEU C O 1
ATOM 4972 N N . ASP C 1 148 ? 40.173 -31.789 -73.858 1.00 29.32 141 ASP C N 1
ATOM 4973 C CA . ASP C 1 148 ? 41.547 -31.348 -73.696 1.00 30.36 141 ASP C CA 1
ATOM 4974 C C . ASP C 1 148 ? 41.594 -29.937 -73.109 1.00 29.34 141 ASP C C 1
ATOM 4975 O O . ASP C 1 148 ? 42.300 -29.688 -72.130 1.00 28.06 141 ASP C O 1
ATOM 4980 N N . VAL C 1 149 ? 40.781 -29.046 -73.684 1.00 29.08 142 VAL C N 1
ATOM 4981 C CA . VAL C 1 149 ? 40.648 -27.645 -73.220 1.00 29.12 142 VAL C CA 1
ATOM 4982 C C . VAL C 1 149 ? 40.117 -27.599 -71.775 1.00 29.20 142 VAL C C 1
ATOM 4983 O O . VAL C 1 149 ? 40.727 -26.937 -70.945 1.00 29.47 142 VAL C O 1
ATOM 4987 N N . THR C 1 150 ? 39.055 -28.354 -71.456 1.00 28.90 143 THR C N 1
ATOM 4988 C CA . THR C 1 150 ? 38.508 -28.378 -70.065 1.00 29.25 143 THR C CA 1
ATOM 4989 C C . THR C 1 150 ? 39.478 -29.007 -69.043 1.00 29.83 143 THR C C 1
ATOM 4990 O O . THR C 1 150 ? 39.464 -28.627 -67.872 1.00 29.39 143 THR C O 1
ATOM 4994 N N . LEU C 1 151 ? 40.319 -29.942 -69.489 1.00 29.78 144 LEU C N 1
ATOM 4995 C CA . LEU C 1 151 ? 41.341 -30.527 -68.622 1.00 30.57 144 LEU C CA 1
ATOM 4996 C C . LEU C 1 151 ? 42.431 -29.494 -68.320 1.00 31.33 144 LEU C C 1
ATOM 4997 O O . LEU C 1 151 ? 42.877 -29.387 -67.168 1.00 31.46 144 LEU C O 1
ATOM 5002 N N . GLN C 1 152 ? 42.810 -28.720 -69.342 1.00 32.65 145 GLN C N 1
ATOM 5003 C CA . GLN C 1 152 ? 43.795 -27.641 -69.186 1.00 33.75 145 GLN C CA 1
ATOM 5004 C C . GLN C 1 152 ? 43.240 -26.562 -68.237 1.00 33.83 145 GLN C C 1
ATOM 5005 O O . GLN C 1 152 ? 43.963 -26.100 -67.349 1.00 33.46 145 GLN C O 1
ATOM 5011 N N . LEU C 1 153 ? 41.953 -26.214 -68.405 1.00 33.69 146 LEU C N 1
ATOM 5012 C CA . LEU C 1 153 ? 41.262 -25.246 -67.532 1.00 33.88 146 LEU C CA 1
ATOM 5013 C C . LEU C 1 153 ? 41.140 -25.747 -66.092 1.00 33.55 146 LEU C C 1
ATOM 5014 O O . LEU C 1 153 ? 41.299 -24.948 -65.176 1.00 34.04 146 LEU C O 1
ATOM 5019 N N . LEU C 1 154 ? 40.898 -27.055 -65.904 1.00 32.95 147 LEU C N 1
ATOM 5020 C CA . LEU C 1 154 ? 40.821 -27.685 -64.572 1.00 32.74 147 LEU C CA 1
ATOM 5021 C C . LEU C 1 154 ? 42.124 -27.472 -63.797 1.00 33.27 147 LEU C C 1
ATOM 5022 O O . LEU C 1 154 ? 42.099 -27.191 -62.599 1.00 32.57 147 LEU C O 1
ATOM 5027 N N . GLU C 1 155 ? 43.245 -27.598 -64.515 1.00 33.74 148 GLU C N 1
ATOM 5028 C CA . GLU C 1 155 ? 44.573 -27.421 -63.945 1.00 34.59 148 GLU C CA 1
ATOM 5029 C C . GLU C 1 155 ? 44.933 -25.946 -63.768 1.00 33.88 148 GLU C C 1
ATOM 5030 O O . GLU C 1 155 ? 45.307 -25.566 -62.669 1.00 34.07 148 GLU C O 1
ATOM 5036 N N . ASP C 1 156 ? 44.809 -25.139 -64.822 1.00 33.24 149 ASP C N 1
ATOM 5037 C CA . ASP C 1 156 ? 45.232 -23.720 -64.789 1.00 33.56 149 ASP C CA 1
ATOM 5038 C C . ASP C 1 156 ? 44.371 -22.798 -63.925 1.00 33.27 149 ASP C C 1
ATOM 5039 O O . ASP C 1 156 ? 44.896 -21.955 -63.221 1.00 33.34 149 ASP C O 1
ATOM 5044 N N . LYS C 1 157 ? 43.051 -22.962 -63.981 1.00 33.25 150 LYS C N 1
ATOM 5045 C CA . LYS C 1 157 ? 42.157 -22.097 -63.216 1.00 32.86 150 LYS C CA 1
ATOM 5046 C C . LYS C 1 157 ? 41.907 -22.639 -61.799 1.00 32.11 150 LYS C C 1
ATOM 5047 O O . LYS C 1 157 ? 41.887 -21.859 -60.844 1.00 32.72 150 LYS C O 1
ATOM 5053 N N . PHE C 1 158 ? 41.775 -23.952 -61.644 1.00 31.18 151 PHE C N 1
ATOM 5054 C CA . PHE C 1 158 ? 41.353 -24.457 -60.323 1.00 30.56 151 PHE C CA 1
ATOM 5055 C C . PHE C 1 158 ? 42.451 -25.118 -59.499 1.00 30.94 151 PHE C C 1
ATOM 5056 O O . PHE C 1 158 ? 42.789 -24.557 -58.473 1.00 30.56 151 PHE C O 1
ATOM 5064 N N . LEU C 1 159 ? 42.994 -26.250 -59.940 1.00 31.42 152 LEU C N 1
ATOM 5065 C CA . LEU C 1 159 ? 43.949 -27.012 -59.114 1.00 32.65 152 LEU C CA 1
ATOM 5066 C C . LEU C 1 159 ? 45.253 -26.265 -58.853 1.00 33.96 152 LEU C C 1
ATOM 5067 O O . LEU C 1 159 ? 45.661 -26.158 -57.701 1.00 34.60 152 LEU C O 1
ATOM 5072 N N . GLN C 1 160 ? 45.854 -25.747 -59.926 1.00 35.84 153 GLN C N 1
ATOM 5073 C CA . GLN C 1 160 ? 47.135 -25.010 -59.909 1.00 37.76 153 GLN C CA 1
ATOM 5074 C C . GLN C 1 160 ? 48.204 -25.832 -59.172 1.00 38.74 153 GLN C C 1
ATOM 5075 O O . GLN C 1 160 ? 48.530 -26.925 -59.624 1.00 39.45 153 GLN C O 1
ATOM 5081 N N . ASN C 1 161 ? 48.683 -25.343 -58.029 1.00 40.03 154 ASN C N 1
ATOM 5082 C CA . ASN C 1 161 ? 49.775 -25.988 -57.280 1.00 41.06 154 ASN C CA 1
ATOM 5083 C C . ASN C 1 161 ? 49.352 -26.438 -55.907 1.00 40.40 154 ASN C C 1
ATOM 5084 O O . ASN C 1 161 ? 50.177 -26.654 -54.995 1.00 40.50 154 ASN C O 1
ATOM 5089 N N . LYS C 1 162 ? 48.045 -26.583 -55.767 1.00 39.40 155 LYS C N 1
ATOM 5090 C CA . LYS C 1 162 ? 47.458 -26.967 -54.516 1.00 38.48 155 LYS C CA 1
ATOM 5091 C C . LYS C 1 162 ? 47.272 -28.469 -54.473 1.00 37.80 155 LYS C C 1
ATOM 5092 O O . LYS C 1 162 ? 47.379 -29.155 -55.502 1.00 38.29 155 LYS C O 1
ATOM 5098 N N . ALA C 1 163 ? 47.029 -28.984 -53.274 1.00 36.87 156 ALA C N 1
ATOM 5099 C CA . ALA C 1 163 ? 46.749 -30.401 -53.084 1.00 36.35 156 ALA C CA 1
ATOM 5100 C C . ALA C 1 163 ? 45.367 -30.756 -53.645 1.00 36.12 156 ALA C C 1
ATOM 5101 O O . ALA C 1 163 ? 45.161 -31.853 -54.176 1.00 36.29 156 ALA C O 1
ATOM 5103 N N . PHE C 1 164 ? 44.408 -29.841 -53.500 1.00 35.23 157 PHE C N 1
ATOM 5104 C CA . PHE C 1 164 ? 43.050 -30.098 -53.987 1.00 34.65 157 PHE C CA 1
ATOM 5105 C C . PHE C 1 164 ? 42.552 -28.863 -54.728 1.00 34.48 157 PHE C C 1
ATOM 5106 O O . PHE C 1 164 ? 43.215 -27.822 -54.696 1.00 34.09 157 PHE C O 1
ATOM 5114 N N . LEU C 1 165 ? 41.411 -28.990 -55.411 1.00 33.85 158 LEU C N 1
ATOM 5115 C CA . LEU C 1 165 ? 40.907 -27.904 -56.298 1.00 34.19 158 LEU C CA 1
ATOM 5116 C C . LEU C 1 165 ? 40.659 -26.548 -55.647 1.00 34.70 158 LEU C C 1
ATOM 5117 O O . LEU C 1 165 ? 40.822 -25.523 -56.318 1.00 34.81 158 LEU C O 1
ATOM 5122 N N . THR C 1 166 ? 40.258 -26.540 -54.372 1.00 35.70 159 THR C N 1
ATOM 5123 C CA . THR C 1 166 ? 39.929 -25.289 -53.666 1.00 36.89 159 THR C CA 1
ATOM 5124 C C . THR C 1 166 ? 40.846 -24.957 -52.477 1.00 37.88 159 THR C C 1
ATOM 5125 O O . THR C 1 166 ? 40.794 -23.849 -51.938 1.00 39.01 159 THR C O 1
ATOM 5129 N N . GLY C 1 167 ? 41.667 -25.913 -52.061 1.00 38.94 160 GLY C N 1
ATOM 5130 C CA . GLY C 1 167 ? 42.586 -25.704 -50.944 1.00 39.54 160 GLY C CA 1
ATOM 5131 C C . GLY C 1 167 ? 43.396 -26.933 -50.579 1.00 39.89 160 GLY C C 1
ATOM 5132 O O . GLY C 1 167 ? 43.638 -27.789 -51.446 1.00 40.37 160 GLY C O 1
ATOM 5133 N N . PRO C 1 168 ? 43.873 -27.009 -49.311 1.00 39.90 161 PRO C N 1
ATOM 5134 C CA . PRO C 1 168 ? 44.683 -28.153 -48.830 1.00 39.53 161 PRO C CA 1
ATOM 5135 C C . PRO C 1 168 ? 43.890 -29.425 -48.511 1.00 39.48 161 PRO C C 1
ATOM 5136 O O . PRO C 1 168 ? 44.496 -30.498 -48.361 1.00 39.69 161 PRO C O 1
ATOM 5140 N N . HIS C 1 169 ? 42.569 -29.308 -48.393 1.00 38.66 162 HIS C N 1
ATOM 5141 C CA . HIS C 1 169 ? 41.714 -30.461 -48.112 1.00 37.78 162 HIS C CA 1
ATOM 5142 C C . HIS C 1 169 ? 40.676 -30.654 -49.225 1.00 36.16 162 HIS C C 1
ATOM 5143 O O . HIS C 1 169 ? 40.370 -29.718 -49.960 1.00 35.56 162 HIS C O 1
ATOM 5150 N N . ILE C 1 170 ? 40.185 -31.892 -49.348 1.00 34.50 163 ILE C N 1
ATOM 5151 C CA . ILE C 1 170 ? 39.160 -32.273 -50.308 1.00 32.68 163 ILE C CA 1
ATOM 5152 C C . ILE C 1 170 ? 37.871 -31.507 -50.017 1.00 31.37 163 ILE C C 1
ATOM 5153 O O . ILE C 1 170 ? 37.615 -31.153 -48.868 1.00 31.16 163 ILE C O 1
ATOM 5158 N N . SER C 1 171 ? 37.102 -31.190 -51.057 1.00 30.26 164 SER C N 1
ATOM 5159 C CA . SER C 1 171 ? 35.822 -30.536 -50.899 1.00 28.16 164 SER C CA 1
ATOM 5160 C C . SER C 1 171 ? 34.843 -31.180 -51.859 1.00 27.86 164 SER C C 1
ATOM 5161 O O . SER C 1 171 ? 35.199 -32.117 -52.594 1.00 26.79 164 SER C O 1
ATOM 5164 N N . LEU C 1 172 ? 33.619 -30.651 -51.876 1.00 26.81 165 LEU C N 1
ATOM 5165 C CA . LEU C 1 172 ? 32.585 -31.083 -52.818 1.00 26.62 165 LEU C CA 1
ATOM 5166 C C . LEU C 1 172 ? 33.023 -30.924 -54.271 1.00 25.98 165 LEU C C 1
ATOM 5167 O O . LEU C 1 172 ? 32.637 -31.746 -55.112 1.00 26.68 165 LEU C O 1
ATOM 5172 N N . ALA C 1 173 ? 33.840 -29.891 -54.537 1.00 25.41 166 ALA C N 1
ATOM 5173 C CA . ALA C 1 173 ? 34.383 -29.605 -55.857 1.00 25.26 166 ALA C CA 1
ATOM 5174 C C . ALA C 1 173 ? 35.184 -30.796 -56.395 1.00 25.25 166 ALA C C 1
ATOM 5175 O O . ALA C 1 173 ? 34.952 -31.200 -57.516 1.00 24.59 166 ALA C O 1
ATOM 5177 N N . ASP C 1 174 ? 36.080 -31.365 -55.575 1.00 26.22 167 ASP C N 1
ATOM 5178 C CA . ASP C 1 174 ? 36.909 -32.526 -55.996 1.00 26.46 167 ASP C CA 1
ATOM 5179 C C . ASP C 1 174 ? 36.087 -33.773 -56.277 1.00 26.26 167 ASP C C 1
ATOM 5180 O O . ASP C 1 174 ? 36.482 -34.536 -57.161 1.00 26.64 167 ASP C O 1
ATOM 5185 N N . LEU C 1 175 ? 34.987 -33.988 -55.535 1.00 26.25 168 LEU C N 1
ATOM 5186 C CA . LEU C 1 175 ? 34.098 -35.150 -55.768 1.00 26.84 168 LEU C CA 1
ATOM 5187 C C . LEU C 1 175 ? 33.407 -35.086 -57.103 1.00 25.54 168 LEU C C 1
ATOM 5188 O O . LEU C 1 175 ? 33.310 -36.092 -57.780 1.00 25.46 168 LEU C O 1
ATOM 5193 N N . VAL C 1 176 ? 32.901 -33.900 -57.432 1.00 25.32 169 VAL C N 1
ATOM 5194 C CA . VAL C 1 176 ? 32.268 -33.619 -58.704 1.00 24.45 169 VAL C CA 1
ATOM 5195 C C . VAL C 1 176 ? 33.319 -33.731 -59.829 1.00 24.56 169 VAL C C 1
ATOM 5196 O O . VAL C 1 176 ? 33.063 -34.422 -60.810 1.00 23.95 169 VAL C O 1
ATOM 5200 N N . ALA C 1 177 ? 34.503 -33.116 -59.666 1.00 23.88 170 ALA C N 1
ATOM 5201 C CA . ALA C 1 177 ? 35.536 -33.197 -60.720 1.00 24.11 170 ALA C CA 1
ATOM 5202 C C . ALA C 1 177 ? 36.037 -34.624 -60.972 1.00 23.89 170 ALA C C 1
ATOM 5203 O O . ALA C 1 177 ? 36.079 -35.045 -62.116 1.00 23.51 170 ALA C O 1
ATOM 5205 N N . ILE C 1 178 ? 36.339 -35.368 -59.911 1.00 25.36 171 ILE C N 1
ATOM 5206 C CA . ILE C 1 178 ? 36.926 -36.725 -60.065 1.00 25.53 171 ILE C CA 1
ATOM 5207 C C . ILE C 1 178 ? 35.918 -37.689 -60.701 1.00 25.78 171 ILE C C 1
ATOM 5208 O O . ILE C 1 178 ? 36.306 -38.445 -61.596 1.00 26.22 171 ILE C O 1
ATOM 5213 N N . THR C 1 179 ? 34.634 -37.588 -60.331 1.00 25.12 172 THR C N 1
ATOM 5214 C CA . THR C 1 179 ? 33.624 -38.495 -60.904 1.00 25.31 172 THR C CA 1
ATOM 5215 C C . THR C 1 179 ? 33.379 -38.128 -62.367 1.00 24.47 172 THR C C 1
ATOM 5216 O O . THR C 1 179 ? 33.072 -39.011 -63.166 1.00 24.38 172 THR C O 1
ATOM 5220 N N . GLU C 1 180 ? 33.557 -36.843 -62.703 1.00 24.96 173 GLU C N 1
ATOM 5221 C CA . GLU C 1 180 ? 33.439 -36.386 -64.089 1.00 25.07 173 GLU C CA 1
ATOM 5222 C C . GLU C 1 180 ? 34.581 -36.963 -64.930 1.00 25.58 173 GLU C C 1
ATOM 5223 O O . GLU C 1 180 ? 34.314 -37.523 -65.967 1.00 24.58 173 GLU C O 1
ATOM 5229 N N . LEU C 1 181 ? 35.818 -36.886 -64.445 1.00 26.21 174 LEU C N 1
ATOM 5230 C CA . LEU C 1 181 ? 36.994 -37.382 -65.193 1.00 27.25 174 LEU C CA 1
ATOM 5231 C C . LEU C 1 181 ? 37.024 -38.892 -65.381 1.00 27.40 174 LEU C C 1
ATOM 5232 O O . LEU C 1 181 ? 37.674 -39.400 -66.293 1.00 28.47 174 LEU C O 1
ATOM 5237 N N . MET C 1 182 ? 36.295 -39.601 -64.544 1.00 27.96 175 MET C N 1
ATOM 5238 C CA . MET C 1 182 ? 36.222 -41.053 -64.650 1.00 28.17 175 MET C CA 1
ATOM 5239 C C . MET C 1 182 ? 35.285 -41.496 -65.791 1.00 28.26 175 MET C C 1
ATOM 5240 O O . MET C 1 182 ? 35.316 -42.675 -66.206 1.00 28.30 175 MET C O 1
ATOM 5245 N N . HIS C 1 183 ? 34.486 -40.552 -66.312 1.00 27.32 176 HIS C N 1
ATOM 5246 C CA . HIS C 1 183 ? 33.620 -40.807 -67.458 1.00 27.39 176 HIS C CA 1
ATOM 5247 C C . HIS C 1 183 ? 34.539 -41.084 -68.712 1.00 27.58 176 HIS C C 1
ATOM 5248 O O . HIS C 1 183 ? 34.430 -42.189 -69.265 1.00 27.57 176 HIS C O 1
ATOM 5255 N N . PRO C 1 184 ? 35.445 -40.139 -69.135 1.00 27.43 177 PRO C N 1
ATOM 5256 C CA . PRO C 1 184 ? 36.354 -40.544 -70.241 1.00 28.25 177 PRO C CA 1
ATOM 5257 C C . PRO C 1 184 ? 37.426 -41.615 -69.885 1.00 28.93 177 PRO C C 1
ATOM 5258 O O . PRO C 1 184 ? 37.933 -42.253 -70.813 1.00 28.76 177 PRO C O 1
ATOM 5262 N N . VAL C 1 185 ? 37.783 -41.788 -68.602 1.00 29.25 178 VAL C N 1
ATOM 5263 C CA . VAL C 1 185 ? 38.678 -42.934 -68.198 1.00 30.17 178 VAL C CA 1
ATOM 5264 C C . VAL C 1 185 ? 37.960 -44.242 -68.584 1.00 30.18 178 VAL C C 1
ATOM 5265 O O . VAL C 1 185 ? 38.548 -45.105 -69.252 1.00 30.31 178 VAL C O 1
ATOM 5269 N N . GLY C 1 186 ? 36.671 -44.326 -68.229 1.00 30.33 179 GLY C N 1
ATOM 5270 C CA . GLY C 1 186 ? 35.789 -45.448 -68.591 1.00 30.41 179 GLY C CA 1
ATOM 5271 C C . GLY C 1 186 ? 35.598 -45.634 -70.095 1.00 31.39 179 GLY C C 1
ATOM 5272 O O . GLY C 1 186 ? 35.394 -46.765 -70.561 1.00 31.60 179 GLY C O 1
ATOM 5273 N N . ALA C 1 187 ? 35.693 -44.530 -70.850 1.00 31.39 180 ALA C N 1
ATOM 5274 C CA . ALA C 1 187 ? 35.603 -44.538 -72.320 1.00 32.20 180 ALA C CA 1
ATOM 5275 C C . ALA C 1 187 ? 36.910 -44.982 -72.999 1.00 32.70 180 ALA C C 1
ATOM 5276 O O . ALA C 1 187 ? 36.925 -45.212 -74.205 1.00 33.40 180 ALA C O 1
ATOM 5278 N N . GLY C 1 188 ? 37.996 -45.099 -72.241 1.00 33.45 181 GLY C N 1
ATOM 5279 C CA . GLY C 1 188 ? 39.287 -45.498 -72.813 1.00 35.16 181 GLY C CA 1
ATOM 5280 C C . GLY C 1 188 ? 40.250 -44.365 -73.121 1.00 36.41 181 GLY C C 1
ATOM 5281 O O . GLY C 1 188 ? 41.298 -44.595 -73.740 1.00 35.72 181 GLY C O 1
ATOM 5282 N N . CYS C 1 189 ? 39.896 -43.140 -72.720 1.00 37.29 182 CYS C N 1
ATOM 5283 C CA . CYS C 1 189 ? 40.774 -41.985 -72.913 1.00 38.74 182 CYS C CA 1
ATOM 5284 C C . CYS C 1 189 ? 41.875 -41.996 -71.875 1.00 40.11 182 CYS C C 1
ATOM 5285 O O . CYS C 1 189 ? 41.649 -42.332 -70.704 1.00 40.03 182 CYS C O 1
ATOM 5288 N N . GLN C 1 190 ? 43.073 -41.625 -72.303 1.00 41.85 183 GLN C N 1
ATOM 5289 C CA . GLN C 1 190 ? 44.190 -41.503 -71.373 1.00 43.99 183 GLN C CA 1
ATOM 5290 C C . GLN C 1 190 ? 44.167 -40.052 -70.897 1.00 43.94 183 GLN C C 1
ATOM 5291 O O . GLN C 1 190 ? 44.840 -39.166 -71.433 1.00 44.31 183 GLN C O 1
ATOM 5297 N N . VAL C 1 191 ? 43.310 -39.845 -69.900 1.00 44.00 184 VAL C N 1
ATOM 5298 C CA . VAL C 1 191 ? 43.015 -38.551 -69.277 1.00 43.73 184 VAL C CA 1
ATOM 5299 C C . VAL C 1 191 ? 44.182 -37.989 -68.467 1.00 43.85 184 VAL C C 1
ATOM 5300 O O . VAL C 1 191 ? 44.517 -36.805 -68.583 1.00 44.02 184 VAL C O 1
ATOM 5304 N N . PHE C 1 192 ? 44.797 -38.853 -67.667 1.00 44.23 185 PHE C N 1
ATOM 5305 C CA . PHE C 1 192 ? 45.871 -38.453 -66.742 1.00 44.91 185 PHE C CA 1
ATOM 5306 C C . PHE C 1 192 ? 47.292 -38.566 -67.340 1.00 45.74 185 PHE C C 1
ATOM 5307 O O . PHE C 1 192 ? 48.218 -37.934 -66.817 1.00 45.96 185 PHE C O 1
ATOM 5315 N N . GLU C 1 193 ? 47.438 -39.319 -68.435 1.00 46.80 186 GLU C N 1
ATOM 5316 C CA . GLU C 1 193 ? 48.712 -39.447 -69.162 1.00 47.73 186 GLU C CA 1
ATOM 5317 C C . GLU C 1 193 ? 49.122 -38.105 -69.758 1.00 47.39 186 GLU C C 1
ATOM 5318 O O . GLU C 1 193 ? 48.354 -37.470 -70.487 1.00 47.70 186 GLU C O 1
ATOM 5324 N N . GLY C 1 194 ? 50.317 -37.655 -69.385 1.00 46.85 187 GLY C N 1
ATOM 5325 C CA . GLY C 1 194 ? 50.833 -36.358 -69.819 1.00 46.33 187 GLY C CA 1
ATOM 5326 C C . GLY C 1 194 ? 50.379 -35.207 -68.933 1.00 45.96 187 GLY C C 1
ATOM 5327 O O . GLY C 1 194 ? 50.783 -34.065 -69.152 1.00 46.08 187 GLY C O 1
ATOM 5328 N N . ARG C 1 195 ? 49.531 -35.500 -67.941 1.00 45.49 188 ARG C N 1
ATOM 5329 C CA . ARG C 1 195 ? 49.007 -34.508 -66.999 1.00 44.85 188 ARG C CA 1
ATOM 5330 C C . ARG C 1 195 ? 49.382 -34.963 -65.577 1.00 44.70 188 ARG C C 1
ATOM 5331 O O . ARG C 1 195 ? 48.529 -35.529 -64.871 1.00 44.82 188 ARG C O 1
ATOM 5339 N N . PRO C 1 196 ? 50.661 -34.713 -65.148 1.00 44.27 189 PRO C N 1
ATOM 5340 C CA . PRO C 1 196 ? 51.140 -35.231 -63.840 1.00 43.67 189 PRO C CA 1
ATOM 5341 C C . PRO C 1 196 ? 50.497 -34.597 -62.604 1.00 42.85 189 PRO C C 1
ATOM 5342 O O . PRO C 1 196 ? 50.269 -35.308 -61.625 1.00 43.10 189 PRO C O 1
ATOM 5346 N N . LYS C 1 197 ? 50.2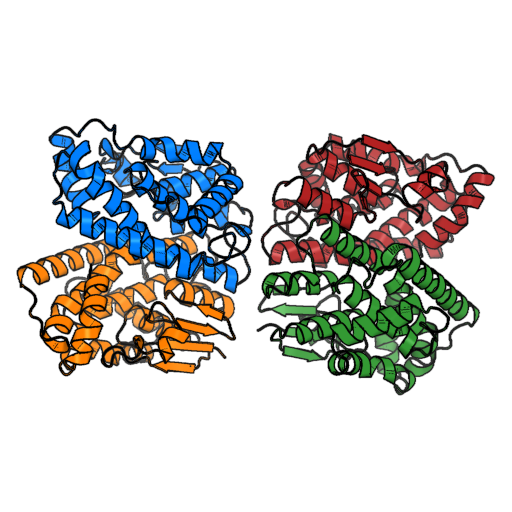07 -33.290 -62.661 1.00 41.77 190 LYS C N 1
ATOM 5347 C CA . LYS C 1 197 ? 49.586 -32.570 -61.537 1.00 41.19 190 LYS C CA 1
ATOM 5348 C C . LYS C 1 197 ? 48.170 -33.081 -61.266 1.00 39.66 190 LYS C C 1
ATOM 5349 O O . LYS C 1 197 ? 47.782 -33.189 -60.118 1.00 39.59 190 LYS C O 1
ATOM 5355 N N . LEU C 1 198 ? 47.443 -33.441 -62.324 1.00 38.72 191 LEU C N 1
ATOM 5356 C CA . LEU C 1 198 ? 46.109 -34.056 -62.191 1.00 37.87 191 LEU C CA 1
ATOM 5357 C C . LEU C 1 198 ? 46.187 -35.513 -61.739 1.00 37.44 191 LEU C C 1
ATOM 5358 O O . LEU C 1 198 ? 45.335 -35.952 -60.976 1.00 36.67 191 LEU C O 1
ATOM 5363 N N . ALA C 1 199 ? 47.196 -36.250 -62.220 1.00 37.44 192 ALA C N 1
ATOM 5364 C CA . ALA C 1 199 ? 47.376 -37.663 -61.860 1.00 37.54 192 ALA C CA 1
ATOM 5365 C C . ALA C 1 199 ? 47.681 -37.830 -60.364 1.00 37.49 192 ALA C C 1
ATOM 5366 O O . ALA C 1 199 ? 47.098 -38.715 -59.721 1.00 37.63 192 ALA C O 1
ATOM 5368 N N . THR C 1 200 ? 48.553 -36.971 -59.816 1.00 37.45 193 THR C N 1
ATOM 5369 C CA . THR C 1 200 ? 48.880 -37.014 -58.374 1.00 37.40 193 THR C CA 1
ATOM 5370 C C . THR C 1 200 ? 47.671 -36.532 -57.548 1.00 37.07 193 THR C C 1
ATOM 5371 O O . THR C 1 200 ? 47.448 -37.040 -56.453 1.00 37.10 193 THR C O 1
ATOM 5375 N N . TRP C 1 201 ? 46.909 -35.574 -58.094 1.00 36.39 194 TRP C N 1
ATOM 5376 C CA . TRP C 1 201 ? 45.656 -35.095 -57.486 1.00 36.42 194 TRP C CA 1
ATOM 5377 C C . TRP C 1 201 ? 44.635 -36.247 -57.412 1.00 36.27 194 TRP C C 1
ATOM 5378 O O . TRP C 1 201 ? 44.032 -36.437 -56.366 1.00 35.87 194 TRP C O 1
ATOM 5389 N N . ARG C 1 202 ? 44.498 -37.026 -58.497 1.00 37.25 195 ARG C N 1
ATOM 5390 C CA . ARG C 1 202 ? 43.619 -38.209 -58.532 1.00 38.01 195 ARG C CA 1
ATOM 5391 C C . ARG C 1 202 ? 43.946 -39.179 -57.385 1.00 38.22 195 ARG C C 1
ATOM 5392 O O . ARG C 1 202 ? 43.030 -39.646 -56.703 1.00 37.86 195 ARG C O 1
ATOM 5400 N N . GLN C 1 203 ? 45.247 -39.441 -57.184 1.00 38.72 196 GLN C N 1
ATOM 5401 C CA . GLN C 1 203 ? 45.770 -40.314 -56.122 1.00 39.54 196 GLN C CA 1
ATOM 5402 C C . GLN C 1 203 ? 45.392 -39.814 -54.739 1.00 37.95 196 GLN C C 1
ATOM 5403 O O . GLN C 1 203 ? 44.988 -40.610 -53.892 1.00 38.10 196 GLN C O 1
ATOM 5409 N N . ARG C 1 204 ? 45.496 -38.500 -54.533 1.00 37.68 197 ARG C N 1
ATOM 5410 C CA . ARG C 1 204 ? 45.137 -37.863 -53.260 1.00 36.53 197 ARG C CA 1
ATOM 5411 C C . ARG C 1 204 ? 43.637 -37.935 -52.992 1.00 36.00 197 ARG C C 1
ATOM 5412 O O . ARG C 1 204 ? 43.226 -38.221 -51.866 1.00 35.80 197 ARG C O 1
ATOM 5420 N N . VAL C 1 205 ? 42.839 -37.699 -54.037 1.00 35.14 198 VAL C N 1
ATOM 5421 C CA . VAL C 1 205 ? 41.369 -37.732 -53.940 1.00 33.86 198 VAL C CA 1
ATOM 5422 C C . VAL C 1 205 ? 40.917 -39.167 -53.639 1.00 34.31 198 VAL C C 1
ATOM 5423 O O . VAL C 1 205 ? 40.144 -39.373 -52.697 1.00 33.68 198 VAL C O 1
ATOM 5427 N N . GLU C 1 206 ? 41.459 -40.137 -54.387 1.00 35.39 199 GLU C N 1
ATOM 5428 C CA . GLU C 1 206 ? 41.191 -41.575 -54.188 1.00 36.80 199 GLU C CA 1
ATOM 5429 C C . GLU C 1 206 ? 41.562 -42.018 -52.745 1.00 37.00 199 GLU C C 1
ATOM 5430 O O . GLU C 1 206 ? 40.808 -42.771 -52.118 1.00 37.02 199 GLU C O 1
ATOM 5436 N N . ALA C 1 207 ? 42.673 -41.489 -52.217 1.00 37.45 200 ALA C N 1
ATOM 5437 C CA . ALA C 1 207 ? 43.097 -41.744 -50.824 1.00 37.55 200 ALA C CA 1
ATOM 5438 C C . ALA C 1 207 ? 42.156 -41.090 -49.790 1.00 37.27 200 ALA C C 1
ATOM 5439 O O . ALA C 1 207 ? 41.808 -41.729 -48.788 1.00 37.36 200 ALA C O 1
ATOM 5441 N N . ALA C 1 208 ? 41.745 -39.839 -50.047 1.00 36.89 201 ALA C N 1
ATOM 5442 C CA . ALA C 1 208 ? 40.840 -39.087 -49.161 1.00 36.85 201 ALA C CA 1
ATOM 5443 C C . ALA C 1 208 ? 39.447 -39.718 -49.109 1.00 37.11 201 ALA C C 1
ATOM 5444 O O . ALA C 1 208 ? 38.816 -39.755 -48.058 1.00 37.25 201 ALA C O 1
ATOM 5446 N N . VAL C 1 209 ? 38.988 -40.204 -50.259 1.00 37.48 202 VAL C N 1
ATOM 5447 C CA . VAL C 1 209 ? 37.714 -40.902 -50.409 1.00 38.33 202 VAL C CA 1
ATOM 5448 C C . VAL C 1 209 ? 37.787 -42.301 -49.780 1.00 38.34 202 VAL C C 1
ATOM 5449 O O . VAL C 1 209 ? 36.849 -42.750 -49.104 1.00 38.37 202 VAL C O 1
ATOM 5453 N N . GLY C 1 210 ? 38.930 -42.959 -49.978 1.00 38.68 203 GLY C N 1
ATOM 5454 C CA . GLY C 1 210 ? 39.137 -44.348 -49.562 1.00 39.13 203 GLY C CA 1
ATOM 5455 C C . GLY C 1 210 ? 39.107 -45.126 -50.858 1.00 39.38 203 GLY C C 1
ATOM 5456 O O . GLY C 1 210 ? 38.174 -44.961 -51.651 1.00 39.40 203 GLY C O 1
ATOM 5457 N N . GLU C 1 211 ? 40.139 -45.947 -51.076 1.00 39.69 204 GLU C N 1
ATOM 5458 C CA . GLU C 1 211 ? 40.355 -46.709 -52.327 1.00 39.70 204 GLU C CA 1
ATOM 5459 C C . GLU C 1 211 ? 39.209 -47.657 -52.623 1.00 38.87 204 GLU C C 1
ATOM 5460 O O . GLU C 1 211 ? 38.730 -47.693 -53.749 1.00 39.04 204 GLU C O 1
ATOM 5466 N N . ASP C 1 212 ? 38.765 -48.387 -51.603 1.00 37.76 205 ASP C N 1
ATOM 5467 C CA . ASP C 1 212 ? 37.682 -49.370 -51.722 1.00 36.58 205 ASP C CA 1
ATOM 5468 C C . ASP C 1 212 ? 36.353 -48.729 -52.113 1.00 35.37 205 ASP C C 1
ATOM 5469 O O . ASP C 1 212 ? 35.646 -49.266 -52.967 1.00 34.29 205 ASP C O 1
ATOM 5474 N N . LEU C 1 213 ? 36.033 -47.589 -51.496 1.00 33.74 206 LEU C N 1
ATOM 5475 C CA . LEU C 1 213 ? 34.810 -46.838 -51.832 1.00 32.52 206 LEU C CA 1
ATOM 5476 C C . LEU C 1 213 ? 34.890 -46.225 -53.235 1.00 31.71 206 LEU C C 1
ATOM 5477 O O . LEU C 1 213 ? 33.908 -46.282 -53.985 1.00 31.32 206 LEU C O 1
ATOM 5482 N N . PHE C 1 214 ? 36.035 -45.617 -53.560 1.00 31.52 207 PHE C N 1
ATOM 5483 C CA . PHE C 1 214 ? 36.248 -45.019 -54.874 1.00 31.76 207 PHE C CA 1
ATOM 5484 C C . PHE C 1 214 ? 36.083 -46.055 -55.990 1.00 32.01 207 PHE C C 1
ATOM 5485 O O . PHE C 1 214 ? 35.441 -45.761 -57.005 1.00 31.57 207 PHE C O 1
ATOM 5493 N N . GLN C 1 215 ? 36.684 -47.240 -55.810 1.00 31.72 208 GLN C N 1
ATOM 5494 C CA . GLN C 1 215 ? 36.619 -48.311 -56.808 1.00 31.56 208 GLN C CA 1
ATOM 5495 C C . GLN C 1 215 ? 35.187 -48.853 -56.942 1.00 31.16 208 GLN C C 1
ATOM 5496 O O . GLN C 1 215 ? 34.710 -49.064 -58.059 1.00 30.45 208 GLN C O 1
ATOM 5502 N N . GLU C 1 216 ? 34.502 -49.026 -55.807 1.00 30.99 209 GLU C N 1
ATOM 5503 C CA . GLU C 1 216 ? 33.104 -49.496 -55.748 1.00 31.09 209 GLU C CA 1
ATOM 5504 C C . GLU C 1 216 ? 32.131 -48.603 -56.523 1.00 30.09 209 GLU C C 1
ATOM 5505 O O . GLU C 1 216 ? 31.252 -49.091 -57.223 1.00 29.32 209 GLU C O 1
ATOM 5511 N N . ALA C 1 217 ? 32.335 -47.292 -56.403 1.00 29.33 210 ALA C N 1
ATOM 5512 C CA . ALA C 1 217 ? 31.493 -46.286 -57.075 1.00 29.01 210 ALA C CA 1
ATOM 5513 C C . ALA C 1 217 ? 31.687 -46.305 -58.593 1.00 29.14 210 ALA C C 1
ATOM 5514 O O . ALA C 1 217 ? 30.729 -46.094 -59.354 1.00 29.14 210 ALA C O 1
ATOM 5516 N N . HIS C 1 218 ? 32.921 -46.615 -59.012 1.00 29.06 211 HIS C N 1
ATOM 5517 C CA . HIS C 1 218 ? 33.311 -46.622 -60.436 1.00 28.57 211 HIS C CA 1
ATOM 5518 C C . HIS C 1 218 ? 33.320 -47.983 -61.138 1.00 28.92 211 HIS C C 1
ATOM 5519 O O . HIS C 1 218 ? 33.810 -48.080 -62.252 1.00 28.71 211 HIS C O 1
ATOM 5526 N N . GLU C 1 219 ? 32.714 -49.001 -60.539 1.00 29.92 212 GLU C N 1
ATOM 5527 C CA . GLU C 1 219 ? 32.703 -50.342 -61.172 1.00 30.85 212 GLU C CA 1
ATOM 5528 C C . GLU C 1 219 ? 31.922 -50.408 -62.491 1.00 30.80 212 GLU C C 1
ATOM 5529 O O . GLU C 1 219 ? 32.408 -51.024 -63.448 1.00 30.80 212 GLU C O 1
ATOM 5535 N N . VAL C 1 220 ? 30.765 -49.739 -62.536 1.00 30.05 213 VAL C N 1
ATOM 5536 C CA . VAL C 1 220 ? 29.877 -49.735 -63.715 1.00 30.07 213 VAL C CA 1
ATOM 5537 C C . VAL C 1 220 ? 30.513 -48.954 -64.891 1.00 29.76 213 VAL C C 1
ATOM 5538 O O . VAL C 1 220 ? 30.643 -49.511 -65.970 1.00 29.55 213 VAL C O 1
ATOM 5542 N N . ILE C 1 221 ? 30.970 -47.715 -64.658 1.00 29.91 214 ILE C N 1
ATOM 5543 C CA . ILE C 1 221 ? 31.567 -46.869 -65.731 1.00 30.50 214 ILE C CA 1
ATOM 5544 C C . ILE C 1 221 ? 32.808 -47.534 -66.391 1.00 31.37 214 ILE C C 1
ATOM 5545 O O . ILE C 1 221 ? 33.002 -47.419 -67.594 1.00 31.14 214 ILE C O 1
ATOM 5550 N N . LEU C 1 222 ? 33.590 -48.270 -65.602 1.00 33.17 215 LEU C N 1
ATOM 5551 C CA . LEU C 1 222 ? 34.780 -48.980 -66.120 1.00 34.77 215 LEU C CA 1
ATOM 5552 C C . LEU C 1 222 ? 34.416 -50.223 -66.973 1.00 36.01 215 LEU C C 1
ATOM 5553 O O . LEU C 1 222 ? 35.261 -50.724 -67.727 1.00 36.63 215 LEU C O 1
ATOM 5558 N N . LYS C 1 223 ? 33.161 -50.670 -66.871 1.00 37.64 216 LYS C N 1
ATOM 5559 C CA . LYS C 1 223 ? 32.589 -51.810 -67.622 1.00 39.19 216 LYS C CA 1
ATOM 5560 C C . LYS C 1 223 ? 31.664 -51.400 -68.781 1.00 39.33 216 LYS C C 1
ATOM 5561 O O . LYS C 1 223 ? 31.094 -52.279 -69.449 1.00 38.32 216 LYS C O 1
ATOM 5567 N N . ALA C 1 224 ? 31.520 -50.083 -69.005 1.00 40.12 217 ALA C N 1
ATOM 5568 C CA . ALA C 1 224 ? 30.635 -49.495 -70.053 1.00 40.90 217 ALA C CA 1
ATOM 5569 C C . ALA C 1 224 ? 30.882 -50.036 -71.467 1.00 41.46 217 ALA C C 1
ATOM 5570 O O . ALA C 1 224 ? 29.924 -50.357 -72.170 1.00 41.39 217 ALA C O 1
ATOM 5572 N N . LYS C 1 225 ? 32.154 -50.161 -71.848 1.00 42.22 218 LYS C N 1
ATOM 5573 C CA . LYS C 1 225 ? 32.570 -50.726 -73.157 1.00 43.36 218 LYS C CA 1
ATOM 5574 C C . LYS C 1 225 ? 32.149 -52.195 -73.393 1.00 43.75 218 LYS C C 1
ATOM 5575 O O . LYS C 1 225 ? 32.105 -52.647 -74.540 1.00 43.99 218 LYS C O 1
ATOM 5581 N N . ASP C 1 226 ? 31.849 -52.920 -72.310 1.00 44.06 219 ASP C N 1
ATOM 5582 C CA . ASP C 1 226 ? 31.434 -54.325 -72.359 1.00 44.29 219 ASP C CA 1
ATOM 5583 C C . ASP C 1 226 ? 29.923 -54.498 -72.284 1.00 44.32 219 ASP C C 1
ATOM 5584 O O . ASP C 1 226 ? 29.449 -55.652 -72.247 1.00 43.85 219 ASP C O 1
ATOM 5589 N N . PHE C 1 227 ? 29.176 -53.382 -72.222 1.00 44.32 220 PHE C N 1
ATOM 5590 C CA . PHE C 1 227 ? 27.716 -53.450 -72.241 1.00 45.02 220 PHE C CA 1
ATOM 5591 C C . PHE C 1 227 ? 27.261 -54.039 -73.572 1.00 45.35 220 PHE C C 1
ATOM 5592 O O . PHE C 1 227 ? 27.734 -53.601 -74.628 1.00 44.94 220 PHE C O 1
ATOM 5600 N N . PRO C 1 228 ? 26.387 -55.067 -73.517 1.00 45.95 221 PRO C N 1
ATOM 5601 C CA . PRO C 1 228 ? 25.834 -55.643 -74.736 1.00 46.38 221 PRO C CA 1
ATOM 5602 C C . PRO C 1 228 ? 24.938 -54.619 -75.421 1.00 46.58 221 PRO C C 1
ATOM 5603 O O . PRO C 1 228 ? 24.315 -53.813 -74.710 1.00 46.84 221 PRO C O 1
ATOM 5607 N N . PRO C 1 229 ? 24.905 -54.607 -76.778 1.00 46.67 222 PRO C N 1
ATOM 5608 C CA . PRO C 1 229 ? 24.059 -53.658 -77.519 1.00 46.67 222 PRO C CA 1
ATOM 5609 C C . PRO C 1 229 ? 22.590 -53.726 -77.084 1.00 46.60 222 PRO C C 1
ATOM 5610 O O . PRO C 1 229 ? 22.077 -54.817 -76.813 1.00 46.15 222 PRO C O 1
ATOM 5614 N N . ALA C 1 230 ? 21.975 -52.550 -76.944 1.00 46.56 223 ALA C N 1
ATOM 5615 C CA . ALA C 1 230 ? 20.582 -52.416 -76.525 1.00 46.75 223 ALA C CA 1
ATOM 5616 C C . ALA C 1 230 ? 19.632 -53.027 -77.526 1.00 47.17 223 ALA C C 1
ATOM 5617 O O . ALA C 1 230 ? 19.907 -52.998 -78.728 1.00 46.62 223 ALA C O 1
ATOM 5619 N N . ASP C 1 231 ? 18.536 -53.585 -76.987 1.00 48.34 224 ASP C N 1
ATOM 5620 C CA . ASP C 1 231 ? 17.384 -54.113 -77.716 1.00 49.24 224 ASP C CA 1
ATOM 5621 C C . ASP C 1 231 ? 16.805 -53.038 -78.605 1.00 49.11 224 ASP C C 1
ATOM 5622 O O . ASP C 1 231 ? 16.826 -51.870 -78.190 1.00 49.08 224 ASP C O 1
ATOM 5627 N N . PRO C 1 232 ? 16.285 -53.397 -79.815 1.00 48.97 225 PRO C N 1
ATOM 5628 C CA . PRO C 1 232 ? 15.673 -52.373 -80.700 1.00 48.86 225 PRO C CA 1
ATOM 5629 C C . PRO C 1 232 ? 14.588 -51.543 -79.999 1.00 48.99 225 PRO C C 1
ATOM 5630 O O . PRO C 1 232 ? 14.526 -50.322 -80.210 1.00 49.25 225 PRO C O 1
ATOM 5634 N N . THR C 1 233 ? 13.810 -52.205 -79.132 1.00 48.92 226 THR C N 1
ATOM 5635 C CA . THR C 1 233 ? 12.756 -51.587 -78.309 1.00 49.03 226 THR C CA 1
ATOM 5636 C C . THR C 1 233 ? 13.351 -50.601 -77.285 1.00 48.55 226 THR C C 1
ATOM 5637 O O . THR C 1 233 ? 12.830 -49.506 -77.108 1.00 48.39 226 THR C O 1
ATOM 5641 N N . ILE C 1 234 ? 14.460 -51.004 -76.660 1.00 48.12 227 ILE C N 1
ATOM 5642 C CA . ILE C 1 234 ? 15.191 -50.203 -75.656 1.00 47.94 227 ILE C CA 1
ATOM 5643 C C . ILE C 1 234 ? 15.925 -49.016 -76.309 1.00 47.15 227 ILE C C 1
ATOM 5644 O O . ILE C 1 234 ? 15.793 -47.879 -75.833 1.00 47.12 227 ILE C O 1
ATOM 5649 N N . LYS C 1 235 ? 16.639 -49.297 -77.408 1.00 46.04 228 LYS C N 1
ATOM 5650 C CA . LYS C 1 235 ? 17.396 -48.306 -78.199 1.00 45.10 228 LYS C CA 1
ATOM 5651 C C . LYS C 1 235 ? 16.539 -47.122 -78.645 1.00 44.83 228 LYS C C 1
ATOM 5652 O O . LYS C 1 235 ? 16.966 -45.975 -78.526 1.00 43.36 228 LYS C O 1
ATOM 5658 N N . GLN C 1 236 ? 15.311 -47.388 -79.091 1.00 44.84 229 GLN C N 1
ATOM 5659 C CA . GLN C 1 236 ? 14.491 -46.281 -79.589 1.00 45.37 229 GLN C CA 1
ATOM 5660 C C . GLN C 1 236 ? 13.772 -45.543 -78.435 1.00 45.22 229 GLN C C 1
ATOM 5661 O O . GLN C 1 236 ? 13.282 -44.436 -78.649 1.00 45.84 229 GLN C O 1
ATOM 5667 N N . LYS C 1 237 ? 13.714 -46.137 -77.235 1.00 44.93 230 LYS C N 1
ATOM 5668 C CA . LYS C 1 237 ? 13.185 -45.427 -76.057 1.00 44.51 230 LYS C CA 1
ATOM 5669 C C . LYS C 1 237 ? 14.239 -44.436 -75.572 1.00 43.43 230 LYS C C 1
ATOM 5670 O O . LYS C 1 237 ? 13.941 -43.281 -75.249 1.00 42.92 230 LYS C O 1
ATOM 5676 N N . LEU C 1 238 ? 15.483 -44.906 -75.574 1.00 42.58 231 LEU C N 1
ATOM 5677 C CA . LEU C 1 238 ? 16.628 -44.134 -75.087 1.00 41.58 231 LEU C CA 1
ATOM 5678 C C . LEU C 1 238 ? 17.173 -43.124 -76.095 1.00 41.81 231 LEU C C 1
ATOM 5679 O O . LEU C 1 238 ? 17.601 -42.059 -75.668 1.00 41.10 231 LEU C O 1
ATOM 5684 N N . MET C 1 239 ? 17.142 -43.434 -77.401 1.00 41.73 232 MET C N 1
ATOM 5685 C CA . MET C 1 239 ? 17.685 -42.517 -78.475 1.00 41.86 232 MET C CA 1
ATOM 5686 C C . MET C 1 239 ? 17.238 -41.024 -78.370 1.00 40.94 232 MET C C 1
ATOM 5687 O O . MET C 1 239 ? 18.132 -40.191 -78.357 1.00 40.62 232 MET C O 1
ATOM 5692 N N . PRO C 1 240 ? 15.907 -40.695 -78.211 1.00 40.62 233 PRO C N 1
ATOM 5693 C CA . PRO C 1 240 ? 15.570 -39.256 -78.085 1.00 40.14 233 PRO C CA 1
ATOM 5694 C C . PRO C 1 240 ? 16.073 -38.598 -76.790 1.00 39.66 233 PRO C C 1
ATOM 5695 O O . PRO C 1 240 ? 16.355 -37.393 -76.783 1.00 39.21 233 PRO C O 1
ATOM 5699 N N . ARG C 1 241 ? 16.201 -39.402 -75.730 1.00 39.20 234 ARG C N 1
ATOM 5700 C CA . ARG C 1 241 ? 16.728 -38.959 -74.437 1.00 38.64 234 ARG C CA 1
ATOM 5701 C C . ARG C 1 241 ? 18.241 -38.649 -74.551 1.00 38.22 234 ARG C C 1
ATOM 5702 O O . ARG C 1 241 ? 18.722 -37.613 -74.084 1.00 37.53 234 ARG C O 1
ATOM 5710 N N . VAL C 1 242 ? 18.962 -39.544 -75.215 1.00 37.94 235 VAL C N 1
ATOM 5711 C CA . VAL C 1 242 ? 20.406 -39.400 -75.438 1.00 37.67 235 VAL C CA 1
ATOM 5712 C C . VAL C 1 242 ? 20.729 -38.178 -76.337 1.00 37.39 235 VAL C C 1
ATOM 5713 O O . VAL C 1 242 ? 21.630 -37.387 -76.010 1.00 36.52 235 VAL C O 1
ATOM 5717 N N . LEU C 1 243 ? 19.965 -38.007 -77.417 1.00 37.86 236 LEU C N 1
ATOM 5718 C CA . LEU C 1 243 ? 20.146 -36.859 -78.349 1.00 38.57 236 LEU C CA 1
ATOM 5719 C C . LEU C 1 243 ? 19.937 -35.503 -77.640 1.00 39.02 236 LEU C C 1
ATOM 5720 O O . LEU C 1 243 ? 20.667 -34.550 -77.920 1.00 38.89 236 LEU C O 1
ATOM 5725 N N . ALA C 1 244 ? 18.998 -35.451 -76.688 1.00 39.57 237 ALA C N 1
ATOM 5726 C CA . ALA C 1 244 ? 18.762 -34.250 -75.866 1.00 40.12 237 ALA C CA 1
ATOM 5727 C C . ALA C 1 244 ? 19.886 -34.032 -74.845 1.00 40.48 237 ALA C C 1
ATOM 5728 O O . ALA C 1 244 ? 20.248 -32.889 -74.545 1.00 40.80 237 ALA C O 1
ATOM 5730 N N . MET C 1 245 ? 20.429 -35.129 -74.320 1.00 41.06 238 MET C N 1
ATOM 5731 C CA . MET C 1 245 ? 21.532 -35.074 -73.358 1.00 42.07 238 MET C CA 1
ATOM 5732 C C . MET C 1 245 ? 22.840 -34.595 -73.975 1.00 42.95 238 MET C C 1
ATOM 5733 O O . MET C 1 245 ? 23.565 -33.823 -73.354 1.00 42.89 238 MET C O 1
ATOM 5738 N N . ILE C 1 246 ? 23.123 -35.044 -75.197 1.00 44.33 239 ILE C N 1
ATOM 5739 C CA . ILE C 1 246 ? 24.436 -34.762 -75.830 1.00 46.08 239 ILE C CA 1
ATOM 5740 C C . ILE C 1 246 ? 24.476 -33.373 -76.515 1.00 47.15 239 ILE C C 1
ATOM 5741 O O . ILE C 1 246 ? 25.402 -32.582 -76.211 1.00 48.05 239 ILE C O 1
ATOM 5746 N N . ARG C 1 247 ? 23.487 -33.120 -77.393 1.00 47.92 240 ARG C N 1
ATOM 5747 C CA . ARG C 1 247 ? 23.318 -31.872 -78.206 1.00 48.42 240 ARG C CA 1
ATOM 5748 C C . ARG C 1 247 ? 24.445 -31.714 -79.241 1.00 49.12 240 ARG C C 1
ATOM 5749 O O . ARG C 1 247 ? 25.033 -30.642 -79.463 1.00 49.32 240 ARG C O 1
ATOM 5758 N N . GLY D 1 9 ? 38.823 -2.562 -51.747 1.00 41.11 2 GLY D N 1
ATOM 5759 C CA . GLY D 1 9 ? 37.451 -2.194 -52.227 1.00 40.56 2 GLY D CA 1
ATOM 5760 C C . GLY D 1 9 ? 36.831 -3.210 -53.177 1.00 39.87 2 GLY D C 1
ATOM 5761 O O . GLY D 1 9 ? 37.542 -3.890 -53.927 1.00 40.58 2 GLY D O 1
ATOM 5762 N N . LEU D 1 10 ? 35.501 -3.319 -53.139 1.00 38.74 3 LEU D N 1
ATOM 5763 C CA . LEU D 1 10 ? 34.778 -4.249 -54.010 1.00 37.25 3 LEU D CA 1
ATOM 5764 C C . LEU D 1 10 ? 34.553 -3.632 -55.402 1.00 36.19 3 LEU D C 1
ATOM 5765 O O . LEU D 1 10 ? 34.062 -2.502 -55.522 1.00 36.25 3 LEU D O 1
ATOM 5770 N N . GLU D 1 11 ? 34.938 -4.378 -56.435 1.00 35.05 4 GLU D N 1
ATOM 5771 C CA . GLU D 1 11 ? 34.760 -3.999 -57.821 1.00 34.21 4 GLU D CA 1
ATOM 5772 C C . GLU D 1 11 ? 33.970 -5.075 -58.545 1.00 32.85 4 GLU D C 1
ATOM 5773 O O . GLU D 1 11 ? 34.248 -6.256 -58.382 1.00 31.96 4 GLU D O 1
ATOM 5779 N N . LEU D 1 12 ? 33.029 -4.658 -59.379 1.00 31.83 5 LEU D N 1
ATOM 5780 C CA . LEU D 1 12 ? 32.247 -5.602 -60.188 1.00 31.32 5 LEU D CA 1
ATOM 5781 C C . LEU D 1 12 ? 32.470 -5.332 -61.682 1.00 31.17 5 LEU D C 1
ATOM 5782 O O . LEU D 1 12 ? 32.142 -4.256 -62.190 1.00 31.77 5 LEU D O 1
ATOM 5787 N N . TYR D 1 13 ? 33.076 -6.314 -62.345 1.00 30.64 6 TYR D N 1
ATOM 5788 C CA . TYR D 1 13 ? 33.374 -6.309 -63.778 1.00 30.63 6 TYR D CA 1
ATOM 5789 C C . TYR D 1 13 ? 32.179 -6.883 -64.508 1.00 29.83 6 TYR D C 1
ATOM 5790 O O . TYR D 1 13 ? 31.925 -8.078 -64.450 1.00 29.61 6 TYR D O 1
ATOM 5799 N N . LEU D 1 14 ? 31.435 -5.995 -65.162 1.00 29.07 7 LEU D N 1
ATOM 5800 C CA . LEU D 1 14 ? 30.147 -6.320 -65.789 1.00 28.55 7 LEU D CA 1
ATOM 5801 C C . LEU D 1 14 ? 29.889 -5.659 -67.129 1.00 27.94 7 LEU D C 1
ATOM 5802 O O . LEU D 1 14 ? 30.527 -4.663 -67.488 1.00 27.87 7 LEU D O 1
ATOM 5807 N N . ASP D 1 15 ? 28.954 -6.236 -67.878 1.00 26.97 8 ASP D N 1
ATOM 5808 C CA . ASP D 1 15 ? 28.400 -5.645 -69.067 1.00 26.97 8 ASP D CA 1
ATOM 5809 C C . ASP D 1 15 ? 26.947 -6.050 -69.005 1.00 25.81 8 ASP D C 1
ATOM 5810 O O . ASP D 1 15 ? 26.664 -7.222 -69.128 1.00 24.78 8 ASP D O 1
ATOM 5815 N N . LEU D 1 16 ? 26.039 -5.067 -68.949 1.00 25.75 9 LEU D N 1
ATOM 5816 C CA . LEU D 1 16 ? 24.566 -5.321 -68.831 1.00 26.23 9 LEU D CA 1
ATOM 5817 C C . LEU D 1 16 ? 23.925 -6.016 -70.065 1.00 25.77 9 LEU D C 1
ATOM 5818 O O . LEU D 1 16 ? 22.775 -6.439 -70.020 1.00 25.39 9 LEU D O 1
ATOM 5823 N N . LEU D 1 17 ? 24.677 -6.137 -71.157 1.00 26.09 10 LEU D N 1
ATOM 5824 C CA . LEU D 1 17 ? 24.294 -6.983 -72.283 1.00 26.50 10 LEU D CA 1
ATOM 5825 C C . LEU D 1 17 ? 24.128 -8.454 -71.839 1.00 26.14 10 LEU D C 1
ATOM 5826 O O . LEU D 1 17 ? 23.206 -9.133 -72.252 1.00 26.13 10 LEU D O 1
ATOM 5831 N N . SER D 1 18 ? 25.026 -8.885 -70.968 1.00 26.11 11 SER D N 1
ATOM 5832 C CA . SER D 1 18 ? 25.125 -10.237 -70.443 1.00 26.49 11 SER D CA 1
ATOM 5833 C C . SER D 1 18 ? 24.087 -10.564 -69.365 1.00 26.05 11 SER D C 1
ATOM 5834 O O . SER D 1 18 ? 23.920 -9.778 -68.432 1.00 24.95 11 SER D O 1
ATOM 5837 N N . GLN D 1 19 ? 23.401 -11.707 -69.515 1.00 26.10 12 GLN D N 1
ATOM 5838 C CA . GLN D 1 19 ? 22.380 -12.186 -68.517 1.00 26.44 12 GLN D CA 1
ATOM 5839 C C . GLN D 1 19 ? 22.992 -12.380 -67.083 1.00 25.01 12 GLN D C 1
ATOM 5840 O O . GLN D 1 19 ? 22.402 -11.823 -66.135 1.00 23.83 12 GLN D O 1
ATOM 5846 N N . PRO D 1 20 ? 24.157 -13.103 -66.926 1.00 23.97 13 PRO D N 1
ATOM 5847 C CA . PRO D 1 20 ? 24.722 -13.233 -65.568 1.00 23.53 13 PRO D CA 1
ATOM 5848 C C . PRO D 1 20 ? 25.190 -11.934 -64.932 1.00 23.04 13 PRO D C 1
ATOM 5849 O O . PRO D 1 20 ? 25.065 -11.807 -63.719 1.00 24.21 13 PRO D O 1
ATOM 5853 N N . CYS D 1 21 ? 25.666 -10.962 -65.726 1.00 22.46 14 CYS D N 1
ATOM 5854 C CA . CYS D 1 21 ? 26.032 -9.628 -65.208 1.00 22.19 14 CYS D CA 1
ATOM 5855 C C . CYS D 1 21 ? 24.813 -8.869 -64.735 1.00 21.57 14 CYS D C 1
ATOM 5856 O O . CYS D 1 21 ? 24.868 -8.222 -63.710 1.00 21.64 14 CYS D O 1
ATOM 5859 N N . ARG D 1 22 ? 23.703 -8.995 -65.451 1.00 20.33 15 ARG D N 1
ATOM 5860 C CA . ARG D 1 22 ? 22.480 -8.309 -64.978 1.00 19.80 15 ARG D CA 1
ATOM 5861 C C . ARG D 1 22 ? 22.010 -8.840 -63.607 1.00 20.56 15 ARG D C 1
ATOM 5862 O O . ARG D 1 22 ? 21.564 -8.041 -62.788 1.00 20.89 15 ARG D O 1
ATOM 5870 N N . ALA D 1 23 ? 22.132 -10.154 -63.361 1.00 20.04 16 ALA D N 1
ATOM 5871 C CA . ALA D 1 23 ? 21.753 -10.757 -62.066 1.00 20.18 16 ALA D CA 1
ATOM 5872 C C . ALA D 1 23 ? 22.595 -10.188 -60.932 1.00 20.77 16 ALA D C 1
ATOM 5873 O O . ALA D 1 23 ? 22.058 -9.765 -59.918 1.00 19.70 16 ALA D O 1
ATOM 5875 N N . VAL D 1 24 ? 23.919 -10.156 -61.129 1.00 20.76 17 VAL D N 1
ATOM 5876 C CA . VAL D 1 24 ? 24.866 -9.593 -60.172 1.00 21.44 17 VAL D CA 1
ATOM 5877 C C . VAL D 1 24 ? 24.601 -8.087 -59.908 1.00 21.14 17 VAL D C 1
ATOM 5878 O O . VAL D 1 24 ? 24.592 -7.656 -58.762 1.00 22.27 17 VAL D O 1
ATOM 5882 N N . TYR D 1 25 ? 24.393 -7.322 -60.976 1.00 21.49 18 TYR D N 1
ATOM 5883 C CA . TYR D 1 25 ? 24.133 -5.882 -60.882 1.00 22.03 18 TYR D CA 1
ATOM 5884 C C . TYR D 1 25 ? 22.892 -5.584 -60.051 1.00 21.94 18 TYR D C 1
ATOM 5885 O O . TYR D 1 25 ? 22.957 -4.766 -59.104 1.00 22.22 18 TYR D O 1
ATOM 5894 N N . ILE D 1 26 ? 21.796 -6.263 -60.387 1.00 21.36 19 ILE D N 1
ATOM 5895 C CA . ILE D 1 26 ? 20.522 -6.059 -59.667 1.00 21.15 19 ILE D CA 1
ATOM 5896 C C . ILE D 1 26 ? 20.673 -6.427 -58.203 1.00 21.26 19 ILE D C 1
ATOM 5897 O O . ILE D 1 26 ? 20.271 -5.639 -57.351 1.00 21.29 19 ILE D O 1
ATOM 5902 N N . PHE D 1 27 ? 21.270 -7.594 -57.902 1.00 22.27 20 PHE D N 1
ATOM 5903 C CA . PHE D 1 27 ? 21.452 -7.999 -56.521 1.00 21.97 20 PHE D CA 1
ATOM 5904 C C . PHE D 1 27 ? 22.206 -6.964 -55.681 1.00 23.00 20 PHE D C 1
ATOM 5905 O O . PHE D 1 27 ? 21.747 -6.615 -54.591 1.00 22.15 20 PHE D O 1
ATOM 5913 N N . ALA D 1 28 ? 23.371 -6.537 -56.175 1.00 22.97 21 ALA D N 1
ATOM 5914 C CA . ALA D 1 28 ? 24.234 -5.605 -55.458 1.00 23.68 21 ALA D CA 1
ATOM 5915 C C . ALA D 1 28 ? 23.564 -4.229 -55.254 1.00 23.99 21 ALA D C 1
ATOM 5916 O O . ALA D 1 28 ? 23.624 -3.684 -54.141 1.00 23.99 21 ALA D O 1
ATOM 5918 N N . LYS D 1 29 ? 22.883 -3.719 -56.269 1.00 24.88 22 LYS D N 1
ATOM 5919 C CA . LYS D 1 29 ? 22.223 -2.394 -56.129 1.00 26.53 22 LYS D CA 1
ATOM 5920 C C . LYS D 1 29 ? 20.991 -2.452 -55.234 1.00 27.06 22 LYS D C 1
ATOM 5921 O O . LYS D 1 29 ? 20.810 -1.570 -54.378 1.00 26.98 22 LYS D O 1
ATOM 5927 N N . LYS D 1 30 ? 20.180 -3.503 -55.397 1.00 26.89 23 LYS D N 1
ATOM 5928 C CA . LYS D 1 30 ? 18.975 -3.687 -54.568 1.00 26.74 23 LYS D CA 1
ATOM 5929 C C . LYS D 1 30 ? 19.340 -3.741 -53.086 1.00 27.00 23 LYS D C 1
ATOM 5930 O O . LYS D 1 30 ? 18.633 -3.169 -52.268 1.00 26.96 23 LYS D O 1
ATOM 5936 N N . ASN D 1 31 ? 20.472 -4.373 -52.764 1.00 27.28 24 ASN D N 1
ATOM 5937 C CA . ASN D 1 31 ? 20.924 -4.528 -51.381 1.00 28.90 24 ASN D CA 1
ATOM 5938 C C . ASN D 1 31 ? 21.854 -3.416 -50.883 1.00 29.88 24 ASN D C 1
ATOM 5939 O O . ASN D 1 31 ? 22.472 -3.547 -49.819 1.00 30.24 24 ASN D O 1
ATOM 5944 N N . ASP D 1 32 ? 21.946 -2.340 -51.669 1.00 31.75 25 ASP D N 1
ATOM 5945 C CA . ASP D 1 32 ? 22.796 -1.161 -51.386 1.00 33.31 25 ASP D CA 1
ATOM 5946 C C . ASP D 1 32 ? 24.234 -1.559 -51.050 1.00 33.20 25 ASP D C 1
ATOM 5947 O O . ASP D 1 32 ? 24.829 -1.025 -50.115 1.00 33.30 25 ASP D O 1
ATOM 5952 N N . ILE D 1 33 ? 24.761 -2.549 -51.767 1.00 33.43 26 ILE D N 1
ATOM 5953 C CA . ILE D 1 33 ? 26.121 -3.012 -51.546 1.00 33.96 26 ILE D CA 1
ATOM 5954 C C . ILE D 1 33 ? 27.047 -2.006 -52.260 1.00 35.19 26 ILE D C 1
ATOM 5955 O O . ILE D 1 33 ? 26.863 -1.772 -53.465 1.00 35.72 26 ILE D O 1
ATOM 5960 N N . PRO D 1 34 ? 27.984 -1.359 -51.513 1.00 36.37 27 PRO D N 1
ATOM 5961 C CA . PRO D 1 34 ? 28.911 -0.455 -52.205 1.00 36.71 27 PRO D CA 1
ATOM 5962 C C . PRO D 1 34 ? 29.899 -1.234 -53.061 1.00 36.20 27 PRO D C 1
ATOM 5963 O O . PRO D 1 34 ? 30.504 -2.208 -52.602 1.00 36.56 27 PRO D O 1
ATOM 5967 N N . PHE D 1 35 ? 29.999 -0.820 -54.316 1.00 36.20 28 PHE D N 1
ATOM 5968 C CA . PHE D 1 35 ? 30.943 -1.399 -55.257 1.00 35.97 28 PHE D CA 1
ATOM 5969 C C . PHE D 1 35 ? 31.309 -0.356 -56.301 1.00 36.41 28 PHE D C 1
ATOM 5970 O O . PHE D 1 35 ? 30.553 0.597 -56.548 1.00 36.21 28 PHE D O 1
ATOM 5978 N N . GLU D 1 36 ? 32.479 -0.548 -56.894 1.00 36.41 29 GLU D N 1
ATOM 5979 C CA . GLU D 1 36 ? 32.912 0.249 -58.006 1.00 37.09 29 GLU D CA 1
ATOM 5980 C C . GLU D 1 36 ? 32.513 -0.512 -59.264 1.00 36.60 29 GLU D C 1
ATOM 5981 O O . GLU D 1 36 ? 32.910 -1.659 -59.452 1.00 35.66 29 GLU D O 1
ATOM 5987 N N . LEU D 1 37 ? 31.709 0.126 -60.110 1.00 36.44 30 LEU D N 1
ATOM 5988 C CA . LEU D 1 37 ? 31.271 -0.474 -61.359 1.00 36.65 30 LEU D CA 1
ATOM 5989 C C . LEU D 1 37 ? 32.383 -0.346 -62.390 1.00 36.88 30 LEU D C 1
ATOM 5990 O O . LEU D 1 37 ? 32.892 0.739 -62.625 1.00 37.44 30 LEU D O 1
ATOM 5995 N N . ARG D 1 38 ? 32.762 -1.468 -62.986 1.00 36.51 31 ARG D N 1
ATOM 5996 C CA . ARG D 1 38 ? 33.780 -1.478 -64.011 1.00 36.66 31 ARG D CA 1
ATOM 5997 C C . ARG D 1 38 ? 33.169 -2.124 -65.255 1.00 35.80 31 ARG D C 1
ATOM 5998 O O . ARG D 1 38 ? 33.051 -3.350 -65.339 1.00 34.41 31 ARG D O 1
ATOM 6006 N N . ILE D 1 39 ? 32.731 -1.274 -66.189 1.00 35.25 32 ILE D N 1
ATOM 6007 C CA . ILE D 1 39 ? 32.110 -1.713 -67.438 1.00 35.48 32 ILE D CA 1
ATOM 6008 C C . ILE D 1 39 ? 33.199 -2.246 -68.369 1.00 35.78 32 ILE D C 1
ATOM 6009 O O . ILE D 1 39 ? 34.200 -1.567 -68.642 1.00 36.47 32 ILE D O 1
ATOM 6014 N N . VAL D 1 40 ? 33.000 -3.486 -68.796 1.00 35.42 33 VAL D N 1
ATOM 6015 C CA . VAL D 1 40 ? 33.863 -4.189 -69.718 1.00 34.71 33 VAL D CA 1
ATOM 6016 C C . VAL D 1 40 ? 33.034 -4.395 -70.980 1.00 35.07 33 VAL D C 1
ATOM 6017 O O . VAL D 1 40 ? 32.175 -5.269 -71.013 1.00 34.50 33 VAL D O 1
ATOM 6021 N N . ASP D 1 41 ? 33.273 -3.554 -71.999 1.00 35.11 34 ASP D N 1
ATOM 6022 C CA . ASP D 1 41 ? 32.500 -3.547 -73.252 1.00 35.18 34 ASP D CA 1
ATOM 6023 C C . ASP D 1 41 ? 32.789 -4.798 -74.115 1.00 35.18 34 ASP D C 1
ATOM 6024 O O . ASP D 1 41 ? 33.835 -4.912 -74.762 1.00 33.54 34 ASP D O 1
ATOM 6029 N N . LEU D 1 42 ? 31.820 -5.721 -74.113 1.00 34.41 35 LEU D N 1
ATOM 6030 C CA . LEU D 1 42 ? 31.897 -6.990 -74.846 1.00 34.56 35 LEU D CA 1
ATOM 6031 C C . LEU D 1 42 ? 31.881 -6.816 -76.366 1.00 34.97 35 LEU D C 1
ATOM 6032 O O . LEU D 1 42 ? 32.569 -7.537 -77.104 1.00 34.77 35 LEU D O 1
ATOM 6037 N N . ILE D 1 43 ? 31.077 -5.849 -76.798 1.00 34.71 36 ILE D N 1
ATOM 6038 C CA . ILE D 1 43 ? 30.874 -5.444 -78.190 1.00 36.01 36 ILE D CA 1
ATOM 6039 C C . ILE D 1 43 ? 32.159 -4.895 -78.814 1.00 36.02 36 ILE D C 1
ATOM 6040 O O . ILE D 1 43 ? 32.383 -5.050 -80.011 1.00 35.14 36 ILE D O 1
ATOM 6045 N N . LYS D 1 44 ? 32.988 -4.278 -77.975 1.00 37.19 37 LYS D N 1
ATOM 6046 C CA . LYS D 1 44 ? 34.283 -3.720 -78.380 1.00 38.66 37 LYS D CA 1
ATOM 6047 C C . LYS D 1 44 ? 35.410 -4.713 -78.097 1.00 38.75 37 LYS D C 1
ATOM 6048 O O . LYS D 1 44 ? 36.574 -4.435 -78.400 1.00 39.06 37 LYS D O 1
ATOM 6054 N N . GLY D 1 45 ? 35.051 -5.883 -77.553 1.00 38.28 38 GLY D N 1
ATOM 6055 C CA . GLY D 1 45 ? 36.006 -6.930 -77.205 1.00 37.42 38 GLY D CA 1
ATOM 6056 C C . GLY D 1 45 ? 37.004 -6.550 -76.119 1.00 37.13 38 GLY D C 1
ATOM 6057 O O . GLY D 1 45 ? 38.145 -7.012 -76.145 1.00 36.45 38 GLY D O 1
ATOM 6058 N N . GLN D 1 46 ? 36.568 -5.718 -75.163 1.00 36.95 39 GLN D N 1
ATOM 6059 C CA . GLN D 1 46 ? 37.413 -5.267 -74.036 1.00 36.80 39 GLN D CA 1
ATOM 6060 C C . GLN D 1 46 ? 37.749 -6.400 -73.065 1.00 35.63 39 GLN D C 1
ATOM 6061 O O . GLN D 1 46 ? 38.741 -6.322 -72.344 1.00 34.69 39 GLN D O 1
ATOM 6067 N N . HIS D 1 47 ? 36.924 -7.455 -73.074 1.00 34.72 40 HIS D N 1
ATOM 6068 C CA . HIS D 1 47 ? 37.130 -8.636 -72.237 1.00 33.98 40 HIS D CA 1
ATOM 6069 C C . HIS D 1 47 ? 38.286 -9.474 -72.768 1.00 35.10 40 HIS D C 1
ATOM 6070 O O . HIS D 1 47 ? 38.898 -10.217 -72.011 1.00 35.16 40 HIS D O 1
ATOM 6077 N N . LEU D 1 48 ? 38.581 -9.316 -74.060 1.00 36.22 41 LEU D N 1
ATOM 6078 C CA . LEU D 1 48 ? 39.689 -10.000 -74.731 1.00 37.56 41 LEU D CA 1
ATOM 6079 C C . LEU D 1 48 ? 41.031 -9.247 -74.582 1.00 38.71 41 LEU D C 1
ATOM 6080 O O . LEU D 1 48 ? 42.069 -9.764 -74.988 1.00 39.67 41 LEU D O 1
ATOM 6085 N N . SER D 1 49 ? 41.008 -8.055 -73.983 1.00 39.68 42 SER D N 1
ATOM 6086 C CA . SER D 1 49 ? 42.223 -7.246 -73.785 1.00 40.53 42 SER D CA 1
ATOM 6087 C C . SER D 1 49 ? 43.142 -7.861 -72.733 1.00 41.03 42 SER D C 1
ATOM 6088 O O . SER D 1 49 ? 42.687 -8.677 -71.921 1.00 41.11 42 SER D O 1
ATOM 6091 N N . ASP D 1 50 ? 44.427 -7.481 -72.767 1.00 41.40 43 ASP D N 1
ATOM 6092 C CA . ASP D 1 50 ? 45.422 -7.967 -71.787 1.00 42.06 43 ASP D CA 1
ATOM 6093 C C . ASP D 1 50 ? 45.067 -7.529 -70.378 1.00 41.57 43 ASP D C 1
ATOM 6094 O O . ASP D 1 50 ? 45.153 -8.338 -69.459 1.00 41.82 43 ASP D O 1
ATOM 6099 N N . ALA D 1 51 ? 44.632 -6.269 -70.249 1.00 41.13 44 ALA D N 1
ATOM 6100 C CA . ALA D 1 51 ? 44.187 -5.663 -68.991 1.00 40.82 44 ALA D CA 1
ATOM 6101 C C . ALA D 1 51 ? 43.061 -6.456 -68.317 1.00 40.83 44 ALA D C 1
ATOM 6102 O O . ALA D 1 51 ? 43.134 -6.665 -67.105 1.00 41.48 44 ALA D O 1
ATOM 6104 N N . PHE D 1 52 ? 42.062 -6.930 -69.078 1.00 40.25 45 PHE D N 1
ATOM 6105 C CA . PHE D 1 52 ? 40.996 -7.741 -68.448 1.00 39.50 45 PHE D CA 1
ATOM 6106 C C . PHE D 1 52 ? 41.476 -9.173 -68.179 1.00 39.88 45 PHE D C 1
ATOM 6107 O O . PHE D 1 52 ? 41.039 -9.785 -67.204 1.00 40.07 45 PHE D O 1
ATOM 6115 N N . ALA D 1 53 ? 42.394 -9.684 -69.005 1.00 40.18 46 ALA D N 1
ATOM 6116 C CA . ALA D 1 53 ? 42.977 -11.036 -68.814 1.00 40.55 46 ALA D CA 1
ATOM 6117 C C . ALA D 1 53 ? 43.786 -11.140 -67.498 1.00 40.86 46 ALA D C 1
ATOM 6118 O O . ALA D 1 53 ? 43.970 -12.232 -66.956 1.00 40.93 46 ALA D O 1
ATOM 6120 N N . GLN D 1 54 ? 44.225 -9.986 -66.982 1.00 41.00 47 GLN D N 1
ATOM 6121 C CA . GLN D 1 54 ? 44.905 -9.874 -65.692 1.00 41.49 47 GLN D CA 1
ATOM 6122 C C . GLN D 1 54 ? 43.888 -10.031 -64.557 1.00 40.99 47 GLN D C 1
ATOM 6123 O O . GLN D 1 54 ? 44.184 -10.648 -63.534 1.00 41.42 47 GLN D O 1
ATOM 6129 N N . VAL D 1 55 ? 42.694 -9.465 -64.747 1.00 40.17 48 VAL D N 1
ATOM 6130 C CA . VAL D 1 55 ? 41.586 -9.576 -63.786 1.00 39.15 48 VAL D CA 1
ATOM 6131 C C . VAL D 1 55 ? 40.995 -11.009 -63.827 1.00 38.06 48 VAL D C 1
ATOM 6132 O O . VAL D 1 55 ? 40.910 -11.679 -62.803 1.00 37.77 48 VAL D O 1
ATOM 6136 N N . ASN D 1 56 ? 40.600 -11.447 -65.021 1.00 37.13 49 ASN D N 1
ATOM 6137 C CA . ASN D 1 56 ? 40.047 -12.776 -65.254 1.00 36.41 49 ASN D CA 1
ATOM 6138 C C . ASN D 1 56 ? 40.682 -13.414 -66.486 1.00 35.70 49 ASN D C 1
ATOM 6139 O O . ASN D 1 56 ? 40.357 -13.015 -67.598 1.00 35.84 49 ASN D O 1
ATOM 6144 N N . PRO D 1 57 ? 41.598 -14.397 -66.289 1.00 35.87 50 PRO D N 1
ATOM 6145 C CA . PRO D 1 57 ? 42.249 -15.164 -67.382 1.00 35.99 50 PRO D CA 1
ATOM 6146 C C . PRO D 1 57 ? 41.271 -15.875 -68.326 1.00 35.47 50 PRO D C 1
ATOM 6147 O O . PRO D 1 57 ? 41.574 -16.041 -69.509 1.00 35.84 50 PRO D O 1
ATOM 6151 N N . LEU D 1 58 ? 40.096 -16.260 -67.814 1.00 35.17 51 LEU D N 1
ATOM 6152 C CA . LEU D 1 58 ? 39.040 -16.899 -68.623 1.00 34.26 51 LEU D CA 1
ATOM 6153 C C . LEU D 1 58 ? 38.385 -15.940 -69.654 1.00 33.34 51 LEU D C 1
ATOM 6154 O O . LEU D 1 58 ? 37.646 -16.391 -70.531 1.00 33.78 51 LEU D O 1
ATOM 6159 N N . LYS D 1 59 ? 38.655 -14.634 -69.526 1.00 32.54 52 LYS D N 1
ATOM 6160 C CA . LYS D 1 59 ? 38.183 -13.538 -70.437 1.00 31.82 52 LYS D CA 1
ATOM 6161 C C . LYS D 1 59 ? 36.645 -13.491 -70.534 1.00 31.03 52 LYS D C 1
ATOM 6162 O O . LYS D 1 59 ? 36.059 -13.358 -71.617 1.00 31.04 52 LYS D O 1
ATOM 6168 N N . LYS D 1 60 ? 36.010 -13.670 -69.378 1.00 30.20 53 LYS D N 1
ATOM 6169 C CA . LYS D 1 60 ? 34.548 -13.651 -69.282 1.00 29.22 53 LYS D CA 1
ATOM 6170 C C . LYS D 1 60 ? 34.059 -12.748 -68.141 1.00 28.78 53 LYS D C 1
ATOM 6171 O O . LYS D 1 60 ? 34.772 -12.479 -67.155 1.00 27.82 53 LYS D O 1
ATOM 6177 N N . VAL D 1 61 ? 32.843 -12.252 -68.328 1.00 27.50 54 VAL D N 1
ATOM 6178 C CA . VAL D 1 61 ? 32.155 -11.426 -67.348 1.00 27.20 54 VAL D CA 1
ATOM 6179 C C . VAL D 1 61 ? 30.927 -12.241 -66.873 1.00 26.94 54 VAL D C 1
ATOM 6180 O O . VAL D 1 61 ? 30.383 -13.002 -67.667 1.00 27.05 54 VAL D O 1
ATOM 6184 N N . PRO D 1 62 ? 30.483 -12.082 -65.599 1.00 27.01 55 PRO D N 1
ATOM 6185 C CA . PRO D 1 62 ? 30.974 -11.221 -64.512 1.00 26.69 55 PRO D CA 1
ATOM 6186 C C . PRO D 1 62 ? 32.229 -11.730 -63.809 1.00 26.88 55 PRO D C 1
ATOM 6187 O O . PRO D 1 62 ? 32.536 -12.927 -63.829 1.00 26.77 55 PRO D O 1
ATOM 6191 N N . ALA D 1 63 ? 32.934 -10.772 -63.224 1.00 27.38 56 ALA D N 1
ATOM 6192 C CA . ALA D 1 63 ? 34.107 -11.000 -62.418 1.00 29.27 56 ALA D CA 1
ATOM 6193 C C . ALA D 1 63 ? 34.031 -10.063 -61.222 1.00 29.50 56 ALA D C 1
ATOM 6194 O O . ALA D 1 63 ? 33.661 -8.905 -61.352 1.00 30.46 56 ALA D O 1
ATOM 6196 N N . LEU D 1 64 ? 34.330 -10.590 -60.053 1.00 31.17 57 LEU D N 1
ATOM 6197 C CA . LEU D 1 64 ? 34.324 -9.829 -58.829 1.00 31.97 57 LEU D CA 1
ATOM 6198 C C . LEU D 1 64 ? 35.749 -9.694 -58.355 1.00 33.10 57 LEU D C 1
ATOM 6199 O O . LEU D 1 64 ? 36.526 -10.620 -58.477 1.00 32.48 57 LEU D O 1
ATOM 6204 N N . LYS D 1 65 ? 36.086 -8.535 -57.807 1.00 35.00 58 LYS D N 1
ATOM 6205 C CA . LYS D 1 65 ? 37.395 -8.382 -57.181 1.00 36.59 58 LYS D CA 1
ATOM 6206 C C . LYS D 1 65 ? 37.184 -7.667 -55.835 1.00 37.29 58 LYS D C 1
ATOM 6207 O O . LYS D 1 65 ? 36.529 -6.627 -55.754 1.00 37.60 58 LYS D O 1
ATOM 6213 N N . ASP D 1 66 ? 37.710 -8.281 -54.785 1.00 38.74 59 ASP D N 1
ATOM 6214 C CA . ASP D 1 66 ? 37.598 -7.801 -53.428 1.00 40.25 59 ASP D CA 1
ATOM 6215 C C . ASP D 1 66 ? 38.993 -7.864 -52.835 1.00 40.51 59 ASP D C 1
ATOM 6216 O O . ASP D 1 66 ? 39.359 -8.842 -52.169 1.00 40.38 59 ASP D O 1
ATOM 6221 N N . GLY D 1 67 ? 39.780 -6.814 -53.113 1.00 41.75 60 GLY D N 1
ATOM 6222 C CA . GLY D 1 67 ? 41.188 -6.732 -52.718 1.00 41.96 60 GLY D CA 1
ATOM 6223 C C . GLY D 1 67 ? 41.960 -7.747 -53.539 1.00 42.40 60 GLY D C 1
ATOM 6224 O O . GLY D 1 67 ? 41.877 -7.754 -54.772 1.00 43.26 60 GLY D O 1
ATOM 6225 N N . ASP D 1 68 ? 42.657 -8.652 -52.860 1.00 42.63 61 ASP D N 1
ATOM 6226 C CA . ASP D 1 68 ? 43.424 -9.711 -53.549 1.00 42.71 61 ASP D CA 1
ATOM 6227 C C . ASP D 1 68 ? 42.560 -10.944 -53.910 1.00 41.72 61 ASP D C 1
ATOM 6228 O O . ASP D 1 68 ? 43.040 -11.890 -54.557 1.00 41.98 61 ASP D O 1
ATOM 6233 N N . PHE D 1 69 ? 41.290 -10.920 -53.508 1.00 40.06 62 PHE D N 1
ATOM 6234 C CA . PHE D 1 69 ? 40.365 -12.005 -53.807 1.00 38.42 62 PHE D CA 1
ATOM 6235 C C . PHE D 1 69 ? 39.573 -11.749 -55.096 1.00 37.52 62 PHE D C 1
ATOM 6236 O O . PHE D 1 69 ? 38.823 -10.773 -55.182 1.00 37.18 62 PHE D O 1
ATOM 6244 N N . THR D 1 70 ? 39.740 -12.630 -56.082 1.00 36.50 63 THR D N 1
ATOM 6245 C CA . THR D 1 70 ? 38.976 -12.543 -57.327 1.00 35.61 63 THR D CA 1
ATOM 6246 C C . THR D 1 70 ? 38.084 -13.769 -57.463 1.00 34.49 63 THR D C 1
ATOM 6247 O O . THR D 1 70 ? 38.521 -14.909 -57.217 1.00 34.50 63 THR D O 1
ATOM 6251 N N . LEU D 1 71 ? 36.854 -13.523 -57.906 1.00 32.96 64 LEU D N 1
ATOM 6252 C CA . LEU D 1 71 ? 35.849 -14.575 -58.062 1.00 30.59 64 LEU D CA 1
ATOM 6253 C C . LEU D 1 71 ? 35.102 -14.460 -59.385 1.00 29.62 64 LEU D C 1
ATOM 6254 O O . LEU D 1 71 ? 34.766 -13.349 -59.839 1.00 29.44 64 LEU D O 1
ATOM 6259 N N . THR D 1 72 ? 34.872 -15.611 -60.014 1.00 28.88 65 THR D N 1
ATOM 6260 C CA . THR D 1 72 ? 34.081 -15.692 -61.233 1.00 27.37 65 THR D CA 1
ATOM 6261 C C . THR D 1 72 ? 32.873 -16.554 -60.907 1.00 26.30 65 THR D C 1
ATOM 6262 O O . THR D 1 72 ? 32.775 -17.093 -59.796 1.00 26.19 65 THR D O 1
ATOM 6266 N N . GLU D 1 73 ? 31.986 -16.646 -61.898 1.00 24.49 66 GLU D N 1
ATOM 6267 C CA . GLU D 1 73 ? 30.703 -17.372 -61.912 1.00 23.88 66 GLU D CA 1
ATOM 6268 C C . GLU D 1 73 ? 29.668 -16.577 -61.154 1.00 22.69 66 GLU D C 1
ATOM 6269 O O . GLU D 1 73 ? 29.800 -16.404 -59.945 1.00 21.37 66 GLU D O 1
ATOM 6275 N N . SER D 1 74 ? 28.654 -16.119 -61.890 1.00 22.25 67 SER D N 1
ATOM 6276 C CA . SER D 1 74 ? 27.556 -15.320 -61.315 1.00 22.11 67 SER D CA 1
ATOM 6277 C C . SER D 1 74 ? 26.921 -15.972 -60.092 1.00 21.99 67 SER D C 1
ATOM 6278 O O . SER D 1 74 ? 26.689 -15.271 -59.128 1.00 22.23 67 SER D O 1
ATOM 6281 N N . VAL D 1 75 ? 26.680 -17.293 -60.113 1.00 22.08 68 VAL D N 1
ATOM 6282 C CA . VAL D 1 75 ? 26.097 -18.010 -58.940 1.00 21.83 68 VAL D CA 1
ATOM 6283 C C . VAL D 1 75 ? 26.996 -17.902 -57.684 1.00 22.13 68 VAL D C 1
ATOM 6284 O O . VAL D 1 75 ? 26.516 -17.535 -56.614 1.00 21.37 68 VAL D O 1
ATOM 6288 N N . ALA D 1 76 ? 28.294 -18.169 -57.855 1.00 21.29 69 ALA D N 1
ATOM 6289 C CA . ALA D 1 76 ? 29.308 -18.022 -56.781 1.00 21.44 69 ALA D CA 1
ATOM 6290 C C . ALA D 1 76 ? 29.412 -16.593 -56.231 1.00 20.84 69 ALA D C 1
ATOM 6291 O O . ALA D 1 76 ? 29.493 -16.427 -55.004 1.00 20.38 69 ALA D O 1
ATOM 6293 N N . ILE D 1 77 ? 29.362 -15.597 -57.133 1.00 21.17 70 ILE D N 1
ATOM 6294 C CA . ILE D 1 77 ? 29.380 -14.156 -56.812 1.00 21.67 70 ILE D CA 1
ATOM 6295 C C . ILE D 1 77 ? 28.137 -13.774 -56.013 1.00 22.36 70 ILE D C 1
ATOM 6296 O O . ILE D 1 77 ? 28.260 -13.109 -54.979 1.00 23.00 70 ILE D O 1
ATOM 6301 N N . LEU D 1 78 ? 26.961 -14.248 -56.447 1.00 22.20 71 LEU D N 1
ATOM 6302 C CA . LEU D 1 78 ? 25.688 -13.923 -55.745 1.00 22.91 71 LEU D CA 1
ATOM 6303 C C . LEU D 1 78 ? 25.681 -14.439 -54.310 1.00 23.53 71 LEU D C 1
ATOM 6304 O O . LEU D 1 78 ? 25.317 -13.680 -53.415 1.00 23.40 71 LEU D O 1
ATOM 6309 N N . LEU D 1 79 ? 26.109 -15.693 -54.113 1.00 23.25 72 LEU D N 1
ATOM 6310 C CA . LEU D 1 79 ? 26.210 -16.333 -52.787 1.00 24.78 72 LEU D CA 1
ATOM 6311 C C . LEU D 1 79 ? 27.254 -15.688 -51.882 1.00 25.10 72 LEU D C 1
ATOM 6312 O O . LEU D 1 79 ? 27.013 -15.522 -50.692 1.00 25.70 72 LEU D O 1
ATOM 6317 N N . TYR D 1 80 ? 28.399 -15.318 -52.457 1.00 25.76 73 TYR D N 1
ATOM 6318 C CA . TYR D 1 80 ? 29.441 -14.579 -51.747 1.00 26.38 73 TYR D CA 1
ATOM 6319 C C . TYR D 1 80 ? 28.903 -13.250 -51.228 1.00 25.68 73 TYR D C 1
ATOM 6320 O O . TYR D 1 80 ? 29.096 -12.937 -50.060 1.00 25.88 73 TYR D O 1
ATOM 6329 N N . LEU D 1 81 ? 28.231 -12.496 -52.095 1.00 25.21 74 LEU D N 1
ATOM 6330 C CA . LEU D 1 81 ? 27.649 -11.196 -51.710 1.00 25.41 74 LEU D CA 1
ATOM 6331 C C . LEU D 1 81 ? 26.527 -11.351 -50.666 1.00 25.69 74 LEU D C 1
ATOM 6332 O O . LEU D 1 81 ? 26.387 -10.497 -49.780 1.00 26.63 74 LEU D O 1
ATOM 6337 N N . THR D 1 82 ? 25.751 -12.433 -50.783 1.00 26.38 75 THR D N 1
ATOM 6338 C CA . THR D 1 82 ? 24.708 -12.800 -49.822 1.00 26.19 75 THR D CA 1
ATOM 6339 C C . THR D 1 82 ? 25.273 -13.020 -48.416 1.00 26.80 75 THR D C 1
ATOM 6340 O O . THR D 1 82 ? 24.741 -12.496 -47.421 1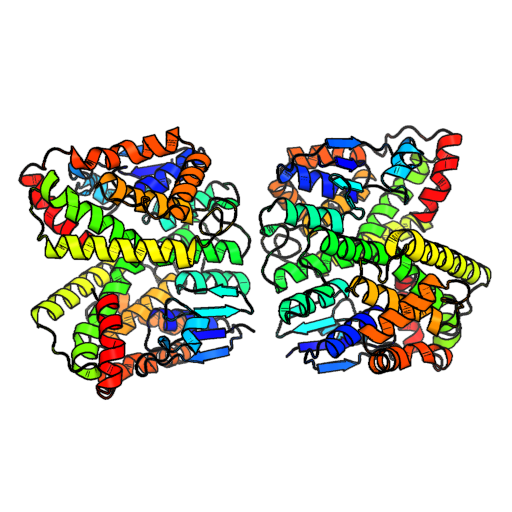.00 27.44 75 THR D O 1
ATOM 6344 N N . ARG D 1 83 ? 26.386 -13.743 -48.342 1.00 27.10 76 ARG D N 1
ATOM 6345 C CA . ARG D 1 83 ? 27.038 -14.077 -47.079 1.00 28.18 76 ARG D CA 1
ATOM 6346 C C . ARG D 1 83 ? 27.835 -12.938 -46.475 1.00 29.35 76 ARG D C 1
ATOM 6347 O O . ARG D 1 83 ? 27.753 -12.714 -45.258 1.00 30.45 76 ARG D O 1
ATOM 6355 N N . LYS D 1 84 ? 28.577 -12.209 -47.312 1.00 30.14 77 LYS D N 1
ATOM 6356 C CA . LYS D 1 84 ? 29.428 -11.112 -46.833 1.00 31.70 77 LYS D CA 1
ATOM 6357 C C . LYS D 1 84 ? 28.611 -9.910 -46.369 1.00 32.40 77 LYS D C 1
ATOM 6358 O O . LYS D 1 84 ? 28.947 -9.295 -45.353 1.00 33.47 77 LYS D O 1
ATOM 6364 N N . TYR D 1 85 ? 27.521 -9.610 -47.066 1.00 32.67 78 TYR D N 1
ATOM 6365 C CA . TYR D 1 85 ? 26.785 -8.373 -46.748 1.00 33.99 78 TYR D CA 1
ATOM 6366 C C . TYR D 1 85 ? 25.492 -8.579 -45.943 1.00 34.74 78 TYR D C 1
ATOM 6367 O O . TYR D 1 85 ? 24.816 -7.591 -45.646 1.00 35.53 78 TYR D O 1
ATOM 6376 N N . LYS D 1 86 ? 25.186 -9.831 -45.583 1.00 35.48 79 LYS D N 1
ATOM 6377 C CA . LYS D 1 86 ? 24.059 -10.167 -44.661 1.00 36.27 79 LYS D CA 1
ATOM 6378 C C . LYS D 1 86 ? 22.702 -9.578 -45.093 1.00 35.34 79 LYS D C 1
ATOM 6379 O O . LYS D 1 86 ? 22.022 -8.886 -44.345 1.00 36.25 79 LYS D O 1
ATOM 6385 N N . VAL D 1 87 ? 22.329 -9.899 -46.324 1.00 33.46 80 VAL D N 1
ATOM 6386 C CA . VAL D 1 87 ? 21.126 -9.441 -47.011 1.00 31.36 80 VAL D CA 1
ATOM 6387 C C . VAL D 1 87 ? 19.858 -10.041 -46.374 1.00 30.83 80 VAL D C 1
ATOM 6388 O O . VAL D 1 87 ? 20.012 -10.904 -45.516 1.00 30.65 80 VAL D O 1
ATOM 6392 N N . PRO D 1 88 ? 18.622 -9.562 -46.723 1.00 29.89 81 PRO D N 1
ATOM 6393 C CA . PRO D 1 88 ? 17.430 -10.248 -46.165 1.00 29.44 81 PRO D CA 1
ATOM 6394 C C . PRO D 1 88 ? 17.390 -11.760 -46.439 1.00 28.63 81 PRO D C 1
ATOM 6395 O O . PRO D 1 88 ? 17.958 -12.222 -47.444 1.00 28.68 81 PRO D O 1
ATOM 6399 N N . ASP D 1 89 ? 16.736 -12.510 -45.542 1.00 27.76 82 ASP D N 1
ATOM 6400 C CA . ASP D 1 89 ? 16.654 -13.987 -45.645 1.00 25.89 82 ASP D CA 1
ATOM 6401 C C . ASP D 1 89 ? 16.038 -14.508 -46.942 1.00 25.57 82 ASP D C 1
ATOM 6402 O O . ASP D 1 89 ? 16.453 -15.548 -47.407 1.00 25.02 82 ASP D O 1
ATOM 6407 N N . TYR D 1 90 ? 15.115 -13.770 -47.563 1.00 24.74 83 TYR D N 1
ATOM 6408 C CA . TYR D 1 90 ? 14.413 -14.313 -48.768 1.00 25.67 83 TYR D CA 1
ATOM 6409 C C . TYR D 1 90 ? 15.345 -14.693 -49.969 1.00 24.54 83 TYR D C 1
ATOM 6410 O O . TYR D 1 90 ? 14.998 -15.570 -50.748 1.00 23.89 83 TYR D O 1
ATOM 6419 N N . TRP D 1 91 ? 16.500 -14.023 -50.073 1.00 24.51 84 TRP D N 1
ATOM 6420 C CA . TRP D 1 91 ? 17.456 -14.281 -51.160 1.00 23.89 84 TRP D CA 1
ATOM 6421 C C . TRP D 1 91 ? 18.012 -15.690 -51.117 1.00 23.50 84 TRP D C 1
ATOM 6422 O O . TRP D 1 91 ? 18.058 -16.365 -52.134 1.00 22.83 84 TRP D O 1
ATOM 6433 N N . TYR D 1 92 ? 18.432 -16.124 -49.948 1.00 22.86 85 TYR D N 1
ATOM 6434 C CA . TYR D 1 92 ? 18.969 -17.451 -49.799 1.00 22.69 85 TYR D CA 1
ATOM 6435 C C . TYR D 1 92 ? 18.514 -17.922 -48.426 1.00 22.37 85 TYR D C 1
ATOM 6436 O O . TYR D 1 92 ? 19.286 -17.852 -47.468 1.00 21.59 85 TYR D O 1
ATOM 6445 N N . PRO D 1 93 ? 17.236 -18.385 -48.323 1.00 21.61 86 PRO D N 1
ATOM 6446 C CA . PRO D 1 93 ? 16.608 -18.694 -47.005 1.00 22.36 86 PRO D CA 1
ATOM 6447 C C . PRO D 1 93 ? 17.379 -19.647 -46.135 1.00 22.41 86 PRO D C 1
ATOM 6448 O O . PRO D 1 93 ? 18.018 -20.573 -46.650 1.00 23.30 86 PRO D O 1
ATOM 6452 N N . GLN D 1 94 ? 17.350 -19.392 -44.825 1.00 21.71 87 GLN D N 1
ATOM 6453 C CA . GLN D 1 94 ? 18.064 -20.255 -43.877 1.00 22.54 87 GLN D CA 1
ATOM 6454 C C . GLN D 1 94 ? 17.393 -21.641 -43.753 1.00 22.19 87 GLN D C 1
ATOM 6455 O O . GLN D 1 94 ? 18.081 -22.618 -43.457 1.00 22.80 87 GLN D O 1
ATOM 6461 N N . ASP D 1 95 ? 16.092 -21.723 -44.012 1.00 22.72 88 ASP D N 1
ATOM 6462 C CA . ASP D 1 95 ? 15.348 -22.996 -43.979 1.00 23.37 88 ASP D CA 1
ATOM 6463 C C . ASP D 1 95 ? 15.995 -23.967 -44.939 1.00 23.79 88 ASP D C 1
ATOM 6464 O O . ASP D 1 95 ? 16.187 -23.613 -46.108 1.00 23.46 88 ASP D O 1
ATOM 6469 N N . LEU D 1 96 ? 16.334 -25.160 -44.444 1.00 23.29 89 LEU D N 1
ATOM 6470 C CA . LEU D 1 96 ? 17.025 -26.213 -45.217 1.00 24.37 89 LEU D CA 1
ATOM 6471 C C . LEU D 1 96 ? 16.350 -26.539 -46.540 1.00 24.14 89 LEU D C 1
ATOM 6472 O O . LEU D 1 96 ? 17.028 -26.601 -47.582 1.00 24.45 89 LEU D O 1
ATOM 6477 N N . GLN D 1 97 ? 15.026 -26.745 -46.504 1.00 23.55 90 GLN D N 1
ATOM 6478 C CA . GLN D 1 97 ? 14.287 -27.096 -47.712 1.00 22.89 90 GLN D CA 1
ATOM 6479 C C . GLN D 1 97 ? 14.115 -25.926 -48.679 1.00 23.00 90 GLN D C 1
ATOM 6480 O O . GLN D 1 97 ? 14.146 -26.141 -49.888 1.00 24.02 90 GLN D O 1
ATOM 6486 N N . ALA D 1 98 ? 13.890 -24.720 -48.157 1.00 22.29 91 ALA D N 1
ATOM 6487 C CA . ALA D 1 98 ? 13.812 -23.529 -49.010 1.00 22.58 91 ALA D CA 1
ATOM 6488 C C . ALA D 1 98 ? 15.162 -23.244 -49.683 1.00 22.42 91 ALA D C 1
ATOM 6489 O O . ALA D 1 98 ? 15.195 -22.941 -50.873 1.00 23.61 91 ALA D O 1
ATOM 6491 N N . ARG D 1 99 ? 16.250 -23.381 -48.933 1.00 21.66 92 ARG D N 1
ATOM 6492 C CA . ARG D 1 99 ? 17.604 -23.200 -49.454 1.00 21.95 92 ARG D CA 1
ATOM 6493 C C . ARG D 1 99 ? 17.878 -24.219 -50.580 1.00 21.76 92 ARG D C 1
ATOM 6494 O O . ARG D 1 99 ? 18.406 -23.858 -51.645 1.00 21.45 92 ARG D O 1
ATOM 6502 N N . ALA D 1 100 ? 17.452 -25.469 -50.352 1.00 21.47 93 ALA D N 1
ATOM 6503 C CA . ALA D 1 100 ? 17.573 -26.552 -51.341 1.00 20.89 93 ALA D CA 1
ATOM 6504 C C . ALA D 1 100 ? 16.837 -26.212 -52.630 1.00 20.60 93 ALA D C 1
ATOM 6505 O O . ALA D 1 100 ? 17.344 -26.497 -53.708 1.00 19.39 93 ALA D O 1
ATOM 6507 N N . ARG D 1 101 ? 15.662 -25.581 -52.523 1.00 20.13 94 ARG D N 1
ATOM 6508 C CA . ARG D 1 101 ? 14.902 -25.214 -53.727 1.00 20.40 94 ARG D CA 1
ATOM 6509 C C . ARG D 1 101 ? 15.651 -24.168 -54.561 1.00 19.09 94 ARG D C 1
ATOM 6510 O O . ARG D 1 101 ? 15.688 -24.265 -55.801 1.00 19.01 94 ARG D O 1
ATOM 6518 N N . VAL D 1 102 ? 16.269 -23.217 -53.870 1.00 20.10 95 VAL D N 1
ATOM 6519 C CA . VAL D 1 102 ? 17.107 -22.180 -54.538 1.00 19.83 95 VAL D CA 1
ATOM 6520 C C . VAL D 1 102 ? 18.284 -22.882 -55.238 1.00 20.92 95 VAL D C 1
ATOM 6521 O O . VAL D 1 102 ? 18.457 -22.675 -56.450 1.00 21.37 95 VAL D O 1
ATOM 6525 N N . ASP D 1 103 ? 18.979 -23.776 -54.515 1.00 21.02 96 ASP D N 1
ATOM 6526 C CA . ASP D 1 103 ? 20.114 -24.555 -55.064 1.00 21.08 96 ASP D CA 1
ATOM 6527 C C . ASP D 1 103 ? 19.709 -25.392 -56.277 1.00 20.12 96 ASP D C 1
ATOM 6528 O O . ASP D 1 103 ? 20.425 -25.427 -57.251 1.00 20.17 96 ASP D O 1
ATOM 6533 N N . GLU D 1 104 ? 18.547 -26.043 -56.197 1.00 20.85 97 GLU D N 1
ATOM 6534 C CA . GLU D 1 104 ? 17.996 -26.853 -57.280 1.00 19.60 97 GLU D CA 1
ATOM 6535 C C . GLU D 1 104 ? 17.791 -26.016 -58.523 1.00 19.81 97 GLU D C 1
ATOM 6536 O O . GLU D 1 104 ? 18.183 -26.460 -59.581 1.00 18.66 97 GLU D O 1
ATOM 6542 N N . TYR D 1 105 ? 17.179 -24.825 -58.402 1.00 19.28 98 TYR D N 1
ATOM 6543 C CA . TYR D 1 105 ? 17.013 -23.970 -59.580 1.00 18.98 98 TYR D CA 1
ATOM 6544 C C . TYR D 1 105 ? 18.389 -23.493 -60.113 1.00 19.99 98 TYR D C 1
ATOM 6545 O O . TYR D 1 105 ? 18.618 -23.567 -61.319 1.00 20.14 98 TYR D O 1
ATOM 6554 N N . LEU D 1 106 ? 19.244 -22.969 -59.230 1.00 19.34 99 LEU D N 1
ATOM 6555 C CA . LEU D 1 106 ? 20.547 -22.398 -59.653 1.00 19.31 99 LEU D CA 1
ATOM 6556 C C . LEU D 1 106 ? 21.396 -23.441 -60.369 1.00 19.56 99 LEU D C 1
ATOM 6557 O O . LEU D 1 106 ? 22.035 -23.106 -61.353 1.00 19.37 99 LEU D O 1
ATOM 6562 N N . ALA D 1 107 ? 21.328 -24.699 -59.921 1.00 18.91 100 ALA D N 1
ATOM 6563 C CA . ALA D 1 107 ? 22.054 -25.800 -60.571 1.00 18.67 100 ALA D CA 1
ATOM 6564 C C . ALA D 1 107 ? 21.416 -26.180 -61.902 1.00 19.41 100 ALA D C 1
ATOM 6565 O O . ALA D 1 107 ? 22.120 -26.284 -62.893 1.00 18.74 100 ALA D O 1
ATOM 6567 N N . TRP D 1 108 ? 20.080 -26.338 -61.928 1.00 17.84 101 TRP D N 1
ATOM 6568 C CA . TRP D 1 108 ? 19.328 -26.699 -63.167 1.00 18.85 101 TRP D CA 1
ATOM 6569 C C . TRP D 1 108 ? 19.493 -25.740 -64.355 1.00 18.82 101 TRP D C 1
ATOM 6570 O O . TRP D 1 108 ? 19.735 -26.213 -65.485 1.00 18.16 101 TRP D O 1
ATOM 6581 N N . GLN D 1 109 ? 19.421 -24.430 -64.082 1.00 18.74 102 GLN D N 1
ATOM 6582 C CA . GLN D 1 109 ? 19.378 -23.385 -65.152 1.00 19.22 102 GLN D CA 1
ATOM 6583 C C . GLN D 1 109 ? 20.605 -23.384 -66.067 1.00 18.75 102 GLN D C 1
ATOM 6584 O O . GLN D 1 109 ? 20.449 -23.104 -67.239 1.00 19.22 102 GLN D O 1
ATOM 6590 N N . HIS D 1 110 ? 21.789 -23.686 -65.527 1.00 19.35 103 HIS D N 1
ATOM 6591 C CA . HIS D 1 110 ? 23.045 -23.648 -66.321 1.00 20.44 103 HIS D CA 1
ATOM 6592 C C . HIS D 1 110 ? 23.024 -24.322 -67.703 1.00 20.56 103 HIS D C 1
ATOM 6593 O O . HIS D 1 110 ? 23.495 -23.765 -68.702 1.00 21.44 103 HIS D O 1
ATOM 6600 N N . THR D 1 111 ? 22.442 -25.517 -67.763 1.00 21.58 104 THR D N 1
ATOM 6601 C CA . THR D 1 111 ? 22.448 -26.327 -68.976 1.00 21.59 104 THR D CA 1
ATOM 6602 C C . THR D 1 111 ? 21.124 -26.335 -69.724 1.00 21.26 104 THR D C 1
ATOM 6603 O O . THR D 1 111 ? 20.984 -26.979 -70.776 1.00 21.13 104 THR D O 1
ATOM 6607 N N . THR D 1 112 ? 20.160 -25.596 -69.185 1.00 20.18 105 THR D N 1
ATOM 6608 C CA . THR D 1 112 ? 18.810 -25.613 -69.718 1.00 19.95 105 THR D CA 1
ATOM 6609 C C . THR D 1 112 ? 18.364 -24.204 -70.080 1.00 18.88 105 THR D C 1
ATOM 6610 O O . THR D 1 112 ? 18.556 -23.821 -71.235 1.00 19.33 105 THR D O 1
ATOM 6614 N N . LEU D 1 113 ? 17.777 -23.456 -69.136 1.00 19.25 106 LEU D N 1
ATOM 6615 C CA . LEU D 1 113 ? 17.218 -22.105 -69.455 1.00 19.84 106 LEU D CA 1
ATOM 6616 C C . LEU D 1 113 ? 18.305 -21.106 -69.891 1.00 19.73 106 LEU D C 1
ATOM 6617 O O . LEU D 1 113 ? 18.076 -20.351 -70.843 1.00 20.91 106 LEU D O 1
ATOM 6622 N N . ARG D 1 114 ? 19.450 -21.103 -69.208 1.00 19.75 107 ARG D N 1
ATOM 6623 C CA . ARG D 1 114 ? 20.587 -20.249 -69.595 1.00 18.98 107 ARG D CA 1
ATOM 6624 C C . ARG D 1 114 ? 20.936 -20.457 -71.071 1.00 19.49 107 ARG D C 1
ATOM 6625 O O . ARG D 1 114 ? 21.024 -19.493 -71.847 1.00 19.81 107 ARG D O 1
ATOM 6633 N N . ARG D 1 115 ? 21.114 -21.718 -71.447 1.00 19.54 108 ARG D N 1
ATOM 6634 C CA . ARG D 1 115 ? 21.454 -22.100 -72.817 1.00 20.14 108 ARG D CA 1
ATOM 6635 C C . ARG D 1 115 ? 20.373 -21.711 -73.832 1.00 20.66 108 ARG D C 1
ATOM 6636 O O . ARG D 1 115 ? 20.680 -21.176 -74.877 1.00 19.23 108 ARG D O 1
ATOM 6644 N N . SER D 1 116 ? 19.108 -22.015 -73.523 1.00 20.97 109 SER D N 1
ATOM 6645 C CA . SER D 1 116 ? 17.997 -21.667 -74.420 1.00 22.50 109 SER D CA 1
ATOM 6646 C C . SER D 1 116 ? 17.858 -20.180 -74.701 1.00 21.10 109 SER D C 1
ATOM 6647 O O . SER D 1 116 ? 17.621 -19.808 -75.849 1.00 20.80 109 SER D O 1
ATOM 6650 N N . CYS D 1 117 ? 18.013 -19.360 -73.656 1.00 21.85 110 CYS D N 1
ATOM 6651 C CA . CYS D 1 117 ? 17.885 -17.899 -73.745 1.00 21.25 110 CYS D CA 1
ATOM 6652 C C . CYS D 1 117 ? 19.055 -17.278 -74.496 1.00 21.71 110 CYS D C 1
ATOM 6653 O O . CYS D 1 117 ? 18.870 -16.320 -75.266 1.00 20.70 110 CYS D O 1
ATOM 6656 N N . LEU D 1 118 ? 20.251 -17.833 -74.279 1.00 20.32 111 LEU D N 1
ATOM 6657 C CA . LE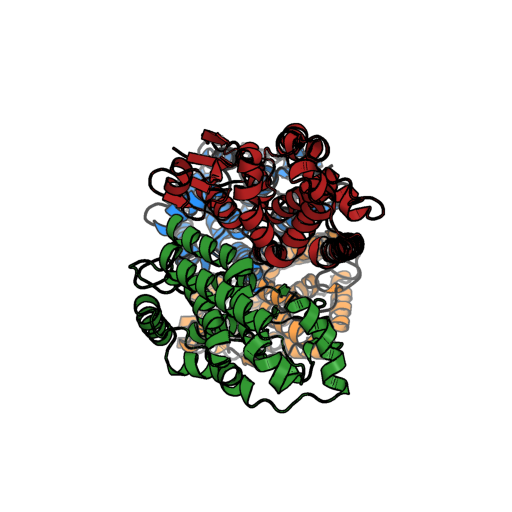U D 1 118 ? 21.460 -17.383 -75.002 1.00 21.14 111 LEU D CA 1
ATOM 6658 C C . LEU D 1 118 ? 21.308 -17.682 -76.487 1.00 20.86 111 LEU D C 1
ATOM 6659 O O . LEU D 1 118 ? 21.505 -16.787 -77.312 1.00 22.93 111 LEU D O 1
ATOM 6664 N N . ARG D 1 119 ? 20.945 -18.923 -76.828 1.00 21.41 112 ARG D N 1
ATOM 6665 C CA . ARG D 1 119 ? 20.763 -19.336 -78.230 1.00 21.27 112 ARG D CA 1
ATOM 6666 C C . ARG D 1 119 ? 19.648 -18.545 -78.912 1.00 20.70 112 ARG D C 1
ATOM 6667 O O . ARG D 1 119 ? 19.845 -18.136 -80.060 1.00 20.05 112 ARG D O 1
ATOM 6675 N N . ALA D 1 120 ? 18.534 -18.277 -78.204 1.00 20.58 113 ALA D N 1
ATOM 6676 C CA . ALA D 1 120 ? 17.453 -17.441 -78.781 1.00 20.89 113 ALA D CA 1
ATOM 6677 C C . ALA D 1 120 ? 17.972 -16.071 -79.180 1.00 21.12 113 ALA D C 1
ATOM 6678 O O . ALA D 1 120 ? 17.761 -15.669 -80.311 1.00 22.34 113 ALA D O 1
ATOM 6680 N N . LEU D 1 121 ? 18.698 -15.400 -78.294 1.00 21.59 114 LEU D N 1
ATOM 6681 C CA . LEU D 1 121 ? 19.247 -14.058 -78.606 1.00 21.33 114 LEU D CA 1
ATOM 6682 C C . LEU D 1 121 ? 20.205 -14.086 -79.809 1.00 21.98 114 LEU D C 1
ATOM 6683 O O . LEU D 1 121 ? 20.038 -13.328 -80.768 1.00 20.40 114 LEU D O 1
ATOM 6688 N N . TRP D 1 122 ? 21.161 -15.015 -79.764 1.00 21.99 115 TRP D N 1
ATOM 6689 C CA . TRP D 1 122 ? 22.189 -15.128 -80.830 1.00 22.65 115 TRP D CA 1
ATOM 6690 C C . TRP D 1 122 ? 21.622 -15.597 -82.160 1.00 22.68 115 TRP D C 1
ATOM 6691 O O . TRP D 1 122 ? 21.942 -14.998 -83.176 1.00 24.01 115 TRP D O 1
ATOM 6702 N N . HIS D 1 123 ? 20.768 -16.615 -82.165 1.00 23.28 116 HIS D N 1
ATOM 6703 C CA . HIS D 1 123 ? 20.220 -17.106 -83.453 1.00 24.35 116 HIS D CA 1
ATOM 6704 C C . HIS D 1 123 ? 19.165 -16.159 -84.088 1.00 24.93 116 HIS D C 1
ATOM 6705 O O . HIS D 1 123 ? 19.069 -16.124 -85.315 1.00 25.35 116 HIS D O 1
ATOM 6712 N N . LYS D 1 124 ? 18.375 -15.452 -83.282 1.00 25.84 117 LYS D N 1
ATOM 6713 C CA . LYS D 1 124 ? 17.338 -14.575 -83.843 1.00 26.05 117 LYS D CA 1
ATOM 6714 C C . LYS D 1 124 ? 17.866 -13.183 -84.165 1.00 26.33 117 LYS D C 1
ATOM 6715 O O . LYS D 1 124 ? 17.419 -12.572 -85.141 1.00 26.41 117 LYS D O 1
ATOM 6721 N N . VAL D 1 125 ? 18.815 -12.688 -83.377 1.00 26.09 118 VAL D N 1
ATOM 6722 C CA . VAL D 1 125 ? 19.254 -11.292 -83.533 1.00 26.67 118 VAL D CA 1
ATOM 6723 C C . VAL D 1 125 ? 20.753 -11.085 -83.593 1.00 26.86 118 VAL D C 1
ATOM 6724 O O . VAL D 1 125 ? 21.208 -10.515 -84.569 1.00 27.08 118 VAL D O 1
ATOM 6728 N N . MET D 1 126 ? 21.511 -11.517 -82.585 1.00 27.31 119 MET D N 1
ATOM 6729 C CA . MET D 1 126 ? 22.937 -11.058 -82.534 1.00 27.41 119 MET D CA 1
ATOM 6730 C C . MET D 1 126 ? 23.825 -11.612 -83.675 1.00 28.10 119 MET D C 1
ATOM 6731 O O . MET D 1 126 ? 24.707 -10.886 -84.119 1.00 27.63 119 MET D O 1
ATOM 6736 N N . PHE D 1 127 ? 23.582 -12.834 -84.160 1.00 28.81 120 PHE D N 1
ATOM 6737 C CA . PHE D 1 127 ? 24.324 -13.313 -85.364 1.00 29.82 120 PHE D CA 1
ATOM 6738 C C . PHE D 1 127 ? 23.987 -12.423 -86.607 1.00 30.63 120 PHE D C 1
ATOM 6739 O O . PHE D 1 127 ? 24.918 -11.786 -87.101 1.00 31.19 120 PHE D O 1
ATOM 6747 N N . PRO D 1 128 ? 22.691 -12.331 -87.061 1.00 31.56 121 PRO D N 1
ATOM 6748 C CA . PRO D 1 128 ? 22.478 -11.461 -88.253 1.00 32.18 121 PRO D CA 1
ATOM 6749 C C . PRO D 1 128 ? 22.703 -9.940 -88.064 1.00 32.89 121 PRO D C 1
ATOM 6750 O O . PRO D 1 128 ? 23.293 -9.317 -88.954 1.00 33.56 121 PRO D O 1
ATOM 6754 N N . VAL D 1 129 ? 22.258 -9.366 -86.942 1.00 33.20 122 VAL D N 1
ATOM 6755 C CA . VAL D 1 129 ? 22.348 -7.908 -86.705 1.00 32.90 122 VAL D CA 1
ATOM 6756 C C . VAL D 1 129 ? 23.777 -7.456 -86.345 1.00 33.04 122 VAL D C 1
ATOM 6757 O O . VAL D 1 129 ? 24.316 -6.554 -86.998 1.00 33.56 122 VAL D O 1
ATOM 6761 N N . PHE D 1 130 ? 24.392 -8.097 -85.350 1.00 32.11 123 PHE D N 1
ATOM 6762 C CA . PHE D 1 130 ? 25.700 -7.644 -84.847 1.00 32.06 123 PHE D CA 1
ATOM 6763 C C . PHE D 1 130 ? 26.862 -8.307 -85.575 1.00 31.85 123 PHE D C 1
ATOM 6764 O O . PHE D 1 130 ? 27.819 -7.614 -85.911 1.00 32.05 123 PHE D O 1
ATOM 6772 N N . LEU D 1 131 ? 26.802 -9.614 -85.802 1.00 31.62 124 LEU D N 1
ATOM 6773 C CA . LEU D 1 131 ? 27.932 -10.278 -86.510 1.00 32.46 124 LEU D CA 1
ATOM 6774 C C . LEU D 1 131 ? 27.772 -10.343 -88.050 1.00 33.51 124 LEU D C 1
ATOM 6775 O O . LEU D 1 131 ? 28.679 -10.816 -88.734 1.00 32.76 124 LEU D O 1
ATOM 6780 N N . GLY D 1 132 ? 26.634 -9.891 -88.587 1.00 34.46 125 GLY D N 1
ATOM 6781 C CA . GLY D 1 132 ? 26.372 -9.944 -90.037 1.00 35.23 125 GLY D CA 1
ATOM 6782 C C . GLY D 1 132 ? 26.308 -11.349 -90.613 1.00 36.00 125 GLY D C 1
ATOM 6783 O O . GLY D 1 132 ? 26.627 -11.548 -91.778 1.00 36.90 125 GLY D O 1
ATOM 6784 N N . GLU D 1 133 ? 25.898 -12.320 -89.793 1.00 36.10 126 GLU D N 1
ATOM 6785 C CA . GLU D 1 133 ? 25.858 -13.724 -90.179 1.00 36.40 126 GLU D CA 1
ATOM 6786 C C . GLU D 1 133 ? 24.447 -14.268 -90.175 1.00 36.44 126 GLU D C 1
ATOM 6787 O O . GLU D 1 133 ? 23.882 -14.427 -89.090 1.00 36.06 126 GLU D O 1
ATOM 6793 N N . PRO D 1 134 ? 23.875 -14.561 -91.374 1.00 36.04 127 PRO D N 1
ATOM 6794 C CA . PRO D 1 134 ? 22.522 -15.151 -91.364 1.00 35.84 127 PRO D CA 1
ATOM 6795 C C . PRO D 1 134 ? 22.518 -16.560 -90.750 1.00 34.96 127 PRO D C 1
ATOM 6796 O O . PRO D 1 134 ? 23.506 -17.291 -90.830 1.00 34.23 127 PRO D O 1
ATOM 6800 N N . VAL D 1 135 ? 21.398 -16.872 -90.106 1.00 34.39 128 VAL D N 1
ATOM 6801 C CA . VAL D 1 135 ? 21.167 -18.122 -89.420 1.00 33.98 128 VAL D CA 1
ATOM 6802 C C . VAL D 1 135 ? 20.128 -18.876 -90.212 1.00 34.31 128 VAL D C 1
ATOM 6803 O O . VAL D 1 135 ? 19.137 -18.263 -90.657 1.00 34.60 128 VAL D O 1
ATOM 6807 N N . SER D 1 136 ? 20.377 -20.173 -90.402 1.00 34.09 129 SER D N 1
ATOM 6808 C CA . SER D 1 136 ? 19.486 -21.095 -91.061 1.00 34.74 129 SER D CA 1
ATOM 6809 C C . SER D 1 136 ? 18.140 -21.098 -90.347 1.00 34.53 129 SER D C 1
ATOM 6810 O O . SER D 1 136 ? 18.104 -21.216 -89.118 1.00 33.78 129 SER D O 1
ATOM 6813 N N . PRO D 1 137 ? 17.026 -20.909 -91.096 1.00 33.94 130 PRO D N 1
ATOM 6814 C CA . PRO D 1 137 ? 15.700 -20.900 -90.441 1.00 33.83 130 PRO D CA 1
ATOM 6815 C C . PRO D 1 137 ? 15.383 -22.225 -89.711 1.00 33.24 130 PRO D C 1
ATOM 6816 O O . PRO D 1 137 ? 14.663 -22.179 -88.713 1.00 33.19 130 PRO D O 1
ATOM 6820 N N . GLN D 1 138 ? 15.969 -23.346 -90.170 1.00 32.59 131 GLN D N 1
ATOM 6821 C CA . GLN D 1 138 ? 15.885 -24.669 -89.500 1.00 32.82 131 GLN D CA 1
ATOM 6822 C C . GLN D 1 138 ? 16.506 -24.580 -88.116 1.00 30.80 131 GLN D C 1
ATOM 6823 O O . GLN D 1 138 ? 15.982 -25.135 -87.150 1.00 29.89 131 GLN D O 1
ATOM 6829 N N . THR D 1 139 ? 17.644 -23.889 -88.037 1.00 29.85 132 THR D N 1
ATOM 6830 C CA . THR D 1 139 ? 18.356 -23.701 -86.766 1.00 28.89 132 THR D CA 1
ATOM 6831 C C . THR D 1 139 ? 17.535 -22.821 -85.817 1.00 28.36 132 THR D C 1
ATOM 6832 O O . THR D 1 139 ? 17.346 -23.196 -84.658 1.00 28.02 132 THR D O 1
ATOM 6836 N N . LEU D 1 140 ? 16.995 -21.718 -86.338 1.00 27.73 133 LEU D N 1
ATOM 6837 C CA . LEU D 1 140 ? 16.194 -20.795 -85.527 1.00 27.48 133 LEU D CA 1
ATOM 6838 C C . LEU D 1 140 ? 14.889 -21.429 -85.032 1.00 27.31 133 LEU D C 1
ATOM 6839 O O . LEU D 1 140 ? 14.571 -21.249 -83.859 1.00 27.94 133 LEU D O 1
ATOM 6844 N N . ALA D 1 141 ? 14.187 -22.177 -85.890 1.00 26.93 134 ALA D N 1
ATOM 6845 C CA . ALA D 1 141 ? 12.932 -22.882 -85.496 1.00 26.44 134 ALA D CA 1
ATOM 6846 C C . ALA D 1 141 ? 13.191 -23.872 -84.359 1.00 27.08 134 ALA D C 1
ATOM 6847 O O . ALA D 1 141 ? 12.393 -23.952 -83.402 1.00 26.95 134 ALA D O 1
ATOM 6849 N N . ALA D 1 142 ? 14.326 -24.585 -84.445 1.00 26.12 135 ALA D N 1
ATOM 6850 C CA . ALA D 1 142 ? 14.746 -25.541 -83.407 1.00 26.46 135 ALA D CA 1
ATOM 6851 C C . ALA D 1 142 ? 15.096 -24.843 -82.100 1.00 25.98 135 ALA D C 1
ATOM 6852 O O . ALA D 1 142 ? 14.791 -25.346 -81.026 1.00 25.03 135 ALA D O 1
ATOM 6854 N N . THR D 1 143 ? 15.708 -23.665 -82.209 1.00 25.99 136 THR D N 1
ATOM 6855 C CA . THR D 1 143 ? 16.081 -22.854 -81.044 1.00 25.59 136 THR D CA 1
ATOM 6856 C C . THR D 1 143 ? 14.822 -22.330 -80.334 1.00 25.85 136 THR D C 1
ATOM 6857 O O . THR D 1 143 ? 14.736 -22.417 -79.116 1.00 24.32 136 THR D O 1
ATOM 6861 N N . LEU D 1 144 ? 13.836 -21.856 -81.096 1.00 25.90 137 LEU D N 1
ATOM 6862 C CA . LEU D 1 144 ? 12.609 -21.319 -80.459 1.00 27.28 137 LEU D CA 1
ATOM 6863 C C . LEU D 1 144 ? 11.747 -22.446 -79.874 1.00 27.89 137 LEU D C 1
ATOM 6864 O O . LEU D 1 144 ? 11.115 -22.245 -78.832 1.00 28.67 137 LEU D O 1
ATOM 6869 N N . ALA D 1 145 ? 11.789 -23.630 -80.500 1.00 28.67 138 ALA D N 1
ATOM 6870 C CA . ALA D 1 145 ? 11.091 -24.828 -80.009 1.00 28.18 138 ALA D CA 1
ATOM 6871 C C . ALA D 1 145 ? 11.693 -25.272 -78.692 1.00 28.92 138 ALA D C 1
ATOM 6872 O O . ALA D 1 145 ? 10.955 -25.567 -77.756 1.00 28.49 138 ALA D O 1
ATOM 6874 N N . GLU D 1 146 ? 13.036 -25.281 -78.614 1.00 28.26 139 GLU D N 1
ATOM 6875 C CA . GLU D 1 146 ? 13.751 -25.660 -77.381 1.00 29.35 139 GLU D CA 1
ATOM 6876 C C . GLU D 1 146 ? 13.487 -24.642 -76.274 1.00 28.14 139 GLU D C 1
ATOM 6877 O O . GLU D 1 146 ? 13.279 -25.043 -75.124 1.00 28.41 139 GLU D O 1
ATOM 6883 N N . LEU D 1 147 ? 13.430 -23.355 -76.644 1.00 27.54 140 LEU D N 1
ATOM 6884 C CA . LEU D 1 147 ? 13.137 -22.265 -75.705 1.00 27.16 140 LEU D CA 1
ATOM 6885 C C . LEU D 1 147 ? 11.736 -22.485 -75.103 1.00 28.07 140 LEU D C 1
ATOM 6886 O O . LEU D 1 147 ? 11.567 -22.394 -73.886 1.00 26.56 140 LEU D O 1
ATOM 6891 N N . ASP D 1 148 ? 10.783 -22.845 -75.962 1.00 29.38 141 ASP D N 1
ATOM 6892 C CA . ASP D 1 148 ? 9.397 -23.149 -75.564 1.00 31.29 141 ASP D CA 1
ATOM 6893 C C . ASP D 1 148 ? 9.385 -24.255 -74.497 1.00 31.29 141 ASP D C 1
ATOM 6894 O O . ASP D 1 148 ? 8.732 -24.088 -73.456 1.00 30.94 141 ASP D O 1
ATOM 6899 N N . VAL D 1 149 ? 10.186 -25.316 -74.718 1.00 31.16 142 VAL D N 1
ATOM 6900 C CA . VAL D 1 149 ? 10.335 -26.463 -73.788 1.00 30.68 142 VAL D CA 1
ATOM 6901 C C . VAL D 1 149 ? 10.896 -26.034 -72.426 1.00 29.79 142 VAL D C 1
ATOM 6902 O O . VAL D 1 149 ? 10.340 -26.415 -71.398 1.00 30.16 142 VAL D O 1
ATOM 6906 N N . THR D 1 150 ? 11.944 -25.205 -72.400 1.00 28.89 143 THR D N 1
ATOM 6907 C CA . THR D 1 150 ? 12.503 -24.753 -71.103 1.00 27.68 143 THR D CA 1
ATOM 6908 C C . THR D 1 150 ? 11.521 -23.817 -70.369 1.00 26.64 143 THR D C 1
ATOM 6909 O O . THR D 1 150 ? 11.518 -23.770 -69.158 1.00 26.02 143 THR D O 1
ATOM 6913 N N . LEU D 1 151 ? 10.721 -23.073 -71.126 1.00 26.46 144 LEU D N 1
ATOM 6914 C CA . LEU D 1 151 ? 9.700 -22.184 -70.543 1.00 27.02 144 LEU D CA 1
ATOM 6915 C C . LEU D 1 151 ? 8.580 -22.991 -69.902 1.00 27.80 144 LEU D C 1
ATOM 6916 O O . LEU D 1 151 ? 8.081 -22.612 -68.839 1.00 28.43 144 LEU D O 1
ATOM 6921 N N . GLN D 1 152 ? 8.237 -24.121 -70.523 1.00 28.41 145 GLN D N 1
ATOM 6922 C CA . GLN D 1 152 ? 7.179 -24.989 -69.984 1.00 29.49 145 GLN D CA 1
ATOM 6923 C C . GLN D 1 152 ? 7.694 -25.644 -68.717 1.00 28.89 145 GLN D C 1
ATOM 6924 O O . GLN D 1 152 ? 6.984 -25.654 -67.722 1.00 29.72 145 GLN D O 1
ATOM 6930 N N . LEU D 1 153 ? 8.950 -26.106 -68.741 1.00 28.36 146 LEU D N 1
ATOM 6931 C CA . LEU D 1 153 ? 9.610 -26.698 -67.567 1.00 27.79 146 LEU D CA 1
ATOM 6932 C C . LEU D 1 153 ? 9.801 -25.713 -66.418 1.00 27.09 146 LEU D C 1
ATOM 6933 O O . LEU D 1 153 ? 9.722 -26.110 -65.264 1.00 26.85 146 LEU D O 1
ATOM 6938 N N . LEU D 1 154 ? 10.029 -24.431 -66.734 1.00 26.28 147 LEU D N 1
ATOM 6939 C CA . LEU D 1 154 ? 10.147 -23.377 -65.724 1.00 25.78 147 LEU D CA 1
ATOM 6940 C C . LEU D 1 154 ? 8.830 -23.204 -64.950 1.00 26.86 147 LEU D C 1
ATOM 6941 O O . LEU D 1 154 ? 8.839 -23.050 -63.727 1.00 26.27 147 LEU D O 1
ATOM 6946 N N . GLU D 1 155 ? 7.722 -23.219 -65.697 1.00 27.67 148 GLU D N 1
ATOM 6947 C CA . GLU D 1 155 ? 6.365 -23.098 -65.188 1.00 29.95 148 GLU D CA 1
ATOM 6948 C C . GLU D 1 155 ? 6.019 -24.368 -64.405 1.00 28.92 148 GLU D C 1
ATOM 6949 O O . GLU D 1 155 ? 5.637 -24.275 -63.245 1.00 28.85 148 GLU D O 1
ATOM 6955 N N . ASP D 1 156 ? 6.262 -25.548 -64.995 1.00 28.52 149 ASP D N 1
ATOM 6956 C CA . ASP D 1 156 ? 5.817 -26.849 -64.411 1.00 28.62 149 ASP D CA 1
ATOM 6957 C C . ASP D 1 156 ? 6.669 -27.406 -63.281 1.00 28.41 149 ASP D C 1
ATOM 6958 O O . ASP D 1 156 ? 6.114 -27.957 -62.328 1.00 27.50 149 ASP D O 1
ATOM 6963 N N . LYS D 1 157 ? 7.995 -27.313 -63.392 1.00 26.87 150 LYS D N 1
ATOM 6964 C CA . LYS D 1 157 ? 8.863 -27.843 -62.323 1.00 26.99 150 LYS D CA 1
ATOM 6965 C C . LYS D 1 157 ? 9.092 -26.817 -61.210 1.00 26.08 150 LYS D C 1
ATOM 6966 O O . LYS D 1 157 ? 9.138 -27.192 -60.025 1.00 26.52 150 LYS D O 1
ATOM 6972 N N . PHE D 1 158 ? 9.189 -25.532 -61.555 1.00 25.59 151 PHE D N 1
ATOM 6973 C CA . PHE D 1 158 ? 9.570 -24.549 -60.520 1.00 25.15 151 PHE D CA 1
ATOM 6974 C C . PHE D 1 158 ? 8.455 -23.619 -60.019 1.00 26.13 151 PHE D C 1
ATOM 6975 O O . PHE D 1 158 ? 8.131 -23.695 -58.839 1.00 25.92 151 PHE D O 1
ATOM 6983 N N . LEU D 1 159 ? 7.899 -22.775 -60.885 1.00 26.78 152 LEU D N 1
ATOM 6984 C CA . LEU D 1 159 ? 6.940 -21.745 -60.434 1.00 28.34 152 LEU D CA 1
ATOM 6985 C C . LEU D 1 159 ? 5.663 -22.382 -59.891 1.00 29.38 152 LEU D C 1
ATOM 6986 O O . LEU D 1 159 ? 5.291 -22.068 -58.760 1.00 29.80 152 LEU D O 1
ATOM 6991 N N . GLN D 1 160 ? 5.083 -23.311 -60.663 1.00 30.60 153 GLN D N 1
ATOM 6992 C CA . GLN D 1 160 ? 3.839 -24.056 -60.322 1.00 32.43 153 GLN D CA 1
ATOM 6993 C C . GLN D 1 160 ? 2.769 -23.001 -60.051 1.00 33.20 153 GLN D C 1
ATOM 6994 O O . GLN D 1 160 ? 2.565 -22.143 -60.911 1.00 33.95 153 GLN D O 1
ATOM 7000 N N . ASN D 1 161 ? 2.109 -23.001 -58.903 1.00 34.48 154 ASN D N 1
ATOM 7001 C CA . ASN D 1 161 ? 1.154 -21.887 -58.698 1.00 35.30 154 ASN D CA 1
ATOM 7002 C C . ASN D 1 161 ? 1.552 -21.005 -57.490 1.00 34.43 154 ASN D C 1
ATOM 7003 O O . ASN D 1 161 ? 0.715 -20.388 -56.807 1.00 33.97 154 ASN D O 1
ATOM 7008 N N . LYS D 1 162 ? 2.870 -20.896 -57.311 1.00 32.51 155 LYS D N 1
ATOM 7009 C CA . LYS D 1 162 ? 3.418 -20.074 -56.249 1.00 31.29 155 LYS D CA 1
ATOM 7010 C C . LYS D 1 162 ? 3.612 -18.650 -56.753 1.00 29.97 155 LYS D C 1
ATOM 7011 O O . LYS D 1 162 ? 3.481 -18.383 -57.943 1.00 30.41 155 LYS D O 1
ATOM 7017 N N . ALA D 1 163 ? 3.859 -17.733 -55.822 1.00 28.73 156 ALA D N 1
ATOM 7018 C CA . ALA D 1 163 ? 4.142 -16.327 -56.122 1.00 28.05 156 ALA D CA 1
ATOM 7019 C C . ALA D 1 163 ? 5.485 -16.168 -56.837 1.00 27.20 156 ALA D C 1
ATOM 7020 O O . ALA D 1 163 ? 5.609 -15.417 -57.799 1.00 26.91 156 ALA D O 1
ATOM 7022 N N . PHE D 1 164 ? 6.477 -16.913 -56.358 1.00 27.24 157 PHE D N 1
ATOM 7023 C CA . PHE D 1 164 ? 7.841 -16.868 -56.875 1.00 26.80 157 PHE D CA 1
ATOM 7024 C C . PHE D 1 164 ? 8.311 -18.308 -57.083 1.00 26.93 157 PHE D C 1
ATOM 7025 O O . PHE D 1 164 ? 7.650 -19.238 -56.639 1.00 26.90 157 PHE D O 1
ATOM 7033 N N . LEU D 1 165 ? 9.444 -18.503 -57.751 1.00 26.53 158 LEU D N 1
ATOM 7034 C CA . LEU D 1 165 ? 9.924 -19.872 -58.103 1.00 25.00 158 LEU D CA 1
ATOM 7035 C C . LEU D 1 165 ? 10.158 -20.845 -56.948 1.00 25.81 158 LEU D C 1
ATOM 7036 O O . LEU D 1 165 ? 9.983 -22.049 -57.138 1.00 25.74 158 LEU D O 1
ATOM 7041 N N . THR D 1 166 ? 10.533 -20.354 -55.767 1.00 26.04 159 THR D N 1
ATOM 7042 C CA . THR D 1 166 ? 10.844 -21.273 -54.658 1.00 27.40 159 THR D CA 1
ATOM 7043 C C . THR D 1 166 ? 9.991 -21.042 -53.414 1.00 28.03 159 THR D C 1
ATOM 7044 O O . THR D 1 166 ? 10.202 -21.693 -52.398 1.00 28.77 159 THR D O 1
ATOM 7048 N N . GLY D 1 167 ? 9.037 -20.121 -53.488 1.00 28.58 160 GLY D N 1
ATOM 7049 C CA . GLY D 1 167 ? 8.171 -19.842 -52.326 1.00 29.16 160 GLY D CA 1
ATOM 7050 C C . GLY D 1 167 ? 7.419 -18.530 -52.469 1.00 29.03 160 GLY D C 1
ATOM 7051 O O . GLY D 1 167 ? 7.334 -18.011 -53.573 1.00 28.98 160 GLY D O 1
ATOM 7052 N N . PRO D 1 168 ? 6.896 -17.964 -51.349 1.00 29.62 161 PRO D N 1
ATOM 7053 C CA . PRO D 1 168 ? 6.090 -16.720 -51.432 1.00 29.54 161 PRO D CA 1
ATOM 7054 C C . PRO D 1 168 ? 6.885 -15.414 -51.557 1.00 29.62 161 PRO D C 1
ATOM 7055 O O . PRO D 1 168 ? 6.272 -14.353 -51.745 1.00 29.17 161 PRO D O 1
ATOM 7059 N N . HIS D 1 169 ? 8.215 -15.502 -51.455 1.00 29.48 162 HIS D N 1
ATOM 7060 C CA . HIS D 1 169 ? 9.096 -14.336 -51.562 1.00 29.71 162 HIS D CA 1
ATOM 7061 C C . HIS D 1 169 ? 10.159 -14.548 -52.652 1.00 28.48 162 HIS D C 1
ATOM 7062 O O . HIS D 1 169 ? 10.594 -15.689 -52.863 1.00 27.41 162 HIS D O 1
ATOM 7069 N N . ILE D 1 170 ? 10.566 -13.465 -53.331 1.00 27.53 163 ILE D N 1
ATOM 7070 C CA . ILE D 1 170 ? 11.656 -13.506 -54.340 1.00 26.16 163 ILE D CA 1
ATOM 7071 C C . ILE D 1 170 ? 12.925 -14.132 -53.751 1.00 25.12 163 ILE D C 1
ATOM 7072 O O . ILE D 1 170 ? 13.172 -14.003 -52.559 1.00 25.58 163 ILE D O 1
ATOM 7077 N N . SER D 1 171 ? 13.708 -14.837 -54.568 1.00 24.13 164 SER D N 1
ATOM 7078 C CA . SER D 1 171 ? 14.962 -15.411 -54.110 1.00 22.22 164 SER D CA 1
ATOM 7079 C C . SER D 1 171 ? 15.977 -15.188 -55.184 1.00 21.42 164 SER D C 1
ATOM 7080 O O . SER D 1 171 ? 15.665 -14.603 -56.216 1.00 20.73 164 SER D O 1
ATOM 7083 N N . LEU D 1 172 ? 17.187 -15.686 -54.961 1.00 20.66 165 LEU D N 1
ATOM 7084 C CA . LEU D 1 172 ? 18.231 -15.611 -55.977 1.00 20.93 165 LEU D CA 1
ATOM 7085 C C . LEU D 1 172 ? 17.830 -16.346 -57.238 1.00 20.93 165 LEU D C 1
ATOM 7086 O O . LEU D 1 172 ? 18.220 -15.922 -58.331 1.00 20.26 165 LEU D O 1
ATOM 7091 N N . ALA D 1 173 ? 17.056 -17.446 -57.075 1.00 20.61 166 ALA D N 1
ATOM 7092 C CA . ALA D 1 173 ? 16.532 -18.221 -58.197 1.00 20.76 166 ALA D CA 1
ATOM 7093 C C . ALA D 1 173 ? 15.739 -17.340 -59.168 1.00 20.63 166 ALA D C 1
ATOM 7094 O O . ALA D 1 173 ? 15.989 -17.372 -60.374 1.00 20.69 166 ALA D O 1
ATOM 7096 N N . ASP D 1 174 ? 14.819 -16.531 -58.645 1.00 21.08 167 ASP D N 1
ATOM 7097 C CA . ASP D 1 174 ? 14.014 -15.645 -59.503 1.00 19.91 167 ASP D CA 1
ATOM 7098 C C . ASP D 1 174 ? 14.845 -14.568 -60.215 1.00 20.43 167 ASP D C 1
ATOM 7099 O O . ASP D 1 174 ? 14.552 -14.208 -61.343 1.00 19.07 167 ASP D O 1
ATOM 7104 N N . LEU D 1 175 ? 15.860 -14.073 -59.533 1.00 20.34 168 LEU D N 1
ATOM 7105 C CA . LEU D 1 175 ? 16.774 -13.091 -60.118 1.00 20.71 168 LEU D CA 1
ATOM 7106 C C . LEU D 1 175 ? 17.498 -13.648 -61.363 1.00 20.33 168 LEU D C 1
ATOM 7107 O O . LEU D 1 175 ? 17.540 -13.003 -62.403 1.00 20.42 168 LEU D O 1
ATOM 7112 N N . VAL D 1 176 ? 18.076 -14.839 -61.219 1.00 20.33 169 VAL D N 1
ATOM 7113 C CA . VAL D 1 176 ? 18.738 -15.523 -62.320 1.00 19.91 169 VAL D CA 1
ATOM 7114 C C . VAL D 1 176 ? 17.723 -15.799 -63.457 1.00 20.54 169 VAL D C 1
ATOM 7115 O O . VAL D 1 176 ? 18.001 -15.503 -64.619 1.00 20.28 169 VAL D O 1
ATOM 7119 N N . ALA D 1 177 ? 16.546 -16.322 -63.122 1.00 20.78 170 ALA D N 1
ATOM 7120 C CA . ALA D 1 177 ? 15.551 -16.654 -64.155 1.00 20.77 170 ALA D CA 1
ATOM 7121 C C . ALA D 1 177 ? 15.032 -15.437 -64.927 1.00 21.02 170 ALA D C 1
ATOM 7122 O O . ALA D 1 177 ? 14.954 -15.498 -66.142 1.00 21.56 170 ALA D O 1
ATOM 7124 N N . ILE D 1 178 ? 14.700 -14.355 -64.231 1.00 21.34 171 ILE D N 1
ATOM 7125 C CA . ILE D 1 178 ? 14.162 -13.174 -64.917 1.00 21.34 171 ILE D CA 1
ATOM 7126 C C . ILE D 1 178 ? 15.239 -12.524 -65.818 1.00 21.06 171 ILE D C 1
ATOM 7127 O O . ILE D 1 178 ? 14.913 -12.153 -66.925 1.00 21.05 171 ILE D O 1
ATOM 7132 N N . THR D 1 179 ? 16.511 -12.532 -65.410 1.00 21.22 172 THR D N 1
ATOM 7133 C CA . THR D 1 179 ? 17.561 -11.894 -66.244 1.00 21.55 172 THR D CA 1
ATOM 7134 C C . THR D 1 179 ? 17.822 -12.766 -67.468 1.00 21.31 172 THR D C 1
ATOM 7135 O O . THR D 1 179 ? 18.088 -12.231 -68.541 1.00 21.98 172 THR D O 1
ATOM 7139 N N . GLU D 1 180 ? 17.683 -14.095 -67.306 1.00 22.23 173 GLU D N 1
ATOM 7140 C CA . GLU D 1 180 ? 17.735 -15.048 -68.416 1.00 22.53 173 GLU D CA 1
ATOM 7141 C C . GLU D 1 180 ? 16.585 -14.823 -69.395 1.00 21.93 173 GLU D C 1
ATOM 7142 O O . GLU D 1 180 ? 16.847 -14.669 -70.572 1.00 21.91 173 GLU D O 1
ATOM 7148 N N . LEU D 1 181 ? 15.341 -14.749 -68.916 1.00 23.03 174 LEU D N 1
ATOM 7149 C CA . LEU D 1 181 ? 14.178 -14.547 -69.815 1.00 23.70 174 LEU D CA 1
ATOM 7150 C C . LEU D 1 181 ? 14.203 -13.225 -70.590 1.00 23.68 174 LEU D C 1
ATOM 7151 O O . LEU D 1 181 ? 13.618 -13.126 -71.658 1.00 23.97 174 LEU D O 1
ATOM 7156 N N . MET D 1 182 ? 14.878 -12.221 -70.056 1.00 23.75 175 MET D N 1
ATOM 7157 C CA . MET D 1 182 ? 14.979 -10.906 -70.727 1.00 24.07 175 MET D CA 1
ATOM 7158 C C . MET D 1 182 ? 15.886 -10.958 -71.978 1.00 23.81 175 MET D C 1
ATOM 7159 O O . MET D 1 182 ? 15.721 -10.116 -72.843 1.00 24.58 175 MET D O 1
ATOM 7164 N N . HIS D 1 183 ? 16.808 -11.937 -72.068 1.00 24.11 176 HIS D N 1
ATOM 7165 C CA . HIS D 1 183 ? 17.580 -12.214 -73.302 1.00 23.74 176 HIS D CA 1
ATOM 7166 C C . HIS D 1 183 ? 16.637 -12.443 -74.522 1.00 23.90 176 HIS D C 1
ATOM 7167 O O . HIS D 1 183 ? 16.758 -11.670 -75.488 1.00 23.81 176 HIS D O 1
ATOM 7174 N N . PRO D 1 184 ? 15.727 -13.483 -74.513 1.00 24.15 177 PRO D N 1
ATOM 7175 C CA . PRO D 1 184 ? 14.825 -13.557 -75.674 1.00 24.49 177 PRO D CA 1
ATOM 7176 C C . PRO D 1 184 ? 13.781 -12.417 -75.768 1.00 25.04 177 PRO D C 1
ATOM 7177 O O . PRO D 1 184 ? 13.341 -12.167 -76.875 1.00 24.29 177 PRO D O 1
ATOM 7181 N N . VAL D 1 185 ? 13.400 -11.781 -74.644 1.00 25.58 178 VAL D N 1
ATOM 7182 C CA . VAL D 1 185 ? 12.537 -10.562 -74.681 1.00 26.34 178 VAL D CA 1
ATOM 7183 C C . VAL D 1 185 ? 13.234 -9.523 -75.560 1.00 26.92 178 VAL D C 1
ATOM 7184 O O . VAL D 1 185 ? 12.652 -9.088 -76.567 1.00 27.13 178 VAL D O 1
ATOM 7188 N N . GLY D 1 186 ? 14.504 -9.234 -75.251 1.00 26.68 179 GLY D N 1
ATOM 7189 C CA . GLY D 1 186 ? 15.336 -8.271 -76.029 1.00 26.61 179 GLY D CA 1
ATOM 7190 C C . GLY D 1 186 ? 15.505 -8.638 -77.502 1.00 27.58 179 GLY D C 1
ATOM 7191 O O . GLY D 1 186 ? 15.635 -7.761 -78.359 1.00 27.90 179 GLY D O 1
ATOM 7192 N N . ALA D 1 187 ? 15.436 -9.939 -77.785 1.00 26.68 180 ALA D N 1
ATOM 7193 C CA . ALA D 1 187 ? 15.519 -10.505 -79.118 1.00 27.60 180 ALA D CA 1
ATOM 7194 C C . ALA D 1 187 ? 14.187 -10.481 -79.895 1.00 28.09 180 ALA D C 1
ATOM 7195 O O . ALA D 1 187 ? 14.145 -10.886 -81.054 1.00 28.75 180 ALA D O 1
ATOM 7197 N N . GLY D 1 188 ? 13.094 -10.093 -79.241 1.00 29.20 181 GLY D N 1
ATOM 7198 C CA . GLY D 1 188 ? 11.798 -10.034 -79.910 1.00 29.65 181 GLY D CA 1
ATOM 7199 C C . GLY D 1 188 ? 10.950 -11.282 -79.867 1.00 30.61 181 GLY D C 1
ATOM 7200 O O . GLY D 1 188 ? 9.970 -11.375 -80.611 1.00 31.06 181 GLY D O 1
ATOM 7201 N N . CYS D 1 189 ? 11.314 -12.247 -79.014 1.00 30.80 182 CYS D N 1
ATOM 7202 C CA . CYS D 1 189 ? 10.559 -13.476 -78.864 1.00 30.93 182 CYS D CA 1
ATOM 7203 C C . CYS D 1 189 ? 9.316 -13.225 -78.047 1.00 31.89 182 CYS D C 1
ATOM 7204 O O . CYS D 1 189 ? 9.286 -12.307 -77.224 1.00 31.92 182 CYS D O 1
ATOM 7207 N N . GLN D 1 190 ? 8.305 -14.062 -78.256 1.00 33.16 183 GLN D N 1
ATOM 7208 C CA . GLN D 1 190 ? 7.068 -13.970 -77.475 1.00 34.18 183 GLN D CA 1
ATOM 7209 C C . GLN D 1 190 ? 7.268 -14.870 -76.274 1.00 34.48 183 GLN D C 1
ATOM 7210 O O . GLN D 1 190 ? 6.926 -16.048 -76.297 1.00 35.27 183 GLN D O 1
ATOM 7216 N N . VAL D 1 191 ? 7.870 -14.310 -75.229 1.00 34.93 184 VAL D N 1
ATOM 7217 C CA . VAL D 1 191 ? 8.211 -15.072 -74.018 1.00 35.13 184 VAL D CA 1
ATOM 7218 C C . VAL D 1 191 ? 6.996 -15.243 -73.091 1.00 36.10 184 VAL D C 1
ATOM 7219 O O . VAL D 1 191 ? 6.624 -16.366 -72.760 1.00 36.18 184 VAL D O 1
ATOM 7223 N N . PHE D 1 192 ? 6.365 -14.126 -72.739 1.00 37.18 185 PHE D N 1
ATOM 7224 C CA . PHE D 1 192 ? 5.275 -14.105 -71.742 1.00 38.39 185 PHE D CA 1
ATOM 7225 C C . PHE D 1 192 ? 3.838 -14.176 -72.296 1.00 39.86 185 PHE D C 1
ATOM 7226 O O . PHE D 1 192 ? 2.899 -14.341 -71.512 1.00 40.84 185 PHE D O 1
ATOM 7234 N N . GLU D 1 193 ? 3.681 -14.102 -73.620 1.00 41.36 186 GLU D N 1
ATOM 7235 C CA . GLU D 1 193 ? 2.375 -14.201 -74.273 1.00 42.58 186 GLU D CA 1
ATOM 7236 C C . GLU D 1 193 ? 1.960 -15.653 -74.312 1.00 42.35 186 GLU D C 1
ATOM 7237 O O . GLU D 1 193 ? 2.757 -16.532 -74.661 1.00 42.87 186 GLU D O 1
ATOM 7243 N N . GLY D 1 194 ? 0.726 -15.921 -73.903 1.00 42.04 187 GLY D N 1
ATOM 7244 C CA . GLY D 1 194 ? 0.226 -17.295 -73.854 1.00 41.63 187 GLY D CA 1
ATOM 7245 C C . GLY D 1 194 ? 0.672 -18.047 -72.611 1.00 41.12 187 GLY D C 1
ATOM 7246 O O . GLY D 1 194 ? 0.361 -19.225 -72.458 1.00 41.55 187 GLY D O 1
ATOM 7247 N N . ARG D 1 195 ? 1.424 -17.365 -71.738 1.00 40.92 188 ARG D N 1
ATOM 7248 C CA . ARG D 1 195 ? 1.931 -17.907 -70.484 1.00 39.66 188 ARG D CA 1
ATOM 7249 C C . ARG D 1 195 ? 1.604 -16.885 -69.401 1.00 39.09 188 ARG D C 1
ATOM 7250 O O . ARG D 1 195 ? 2.506 -16.179 -68.932 1.00 39.16 188 ARG D O 1
ATOM 7258 N N . PRO D 1 196 ? 0.321 -16.829 -68.960 1.00 38.59 189 PRO D N 1
ATOM 7259 C CA . PRO D 1 196 ? -0.057 -15.775 -68.004 1.00 37.86 189 PRO D CA 1
ATOM 7260 C C . PRO D 1 196 ? 0.559 -15.936 -66.594 1.00 37.35 189 PRO D C 1
ATOM 7261 O O . PRO D 1 196 ? 0.728 -14.936 -65.907 1.00 36.88 189 PRO D O 1
ATOM 7265 N N . LYS D 1 197 ? 0.923 -17.160 -66.203 1.00 36.57 190 LYS D N 1
ATOM 7266 C CA . LYS D 1 197 ? 1.543 -17.396 -64.876 1.00 35.79 190 LYS D CA 1
ATOM 7267 C C . LYS D 1 197 ? 2.962 -16.817 -64.813 1.00 34.53 190 LYS D C 1
ATOM 7268 O O . LYS D 1 197 ? 3.306 -16.232 -63.795 1.00 33.83 190 LYS D O 1
ATOM 7274 N N . LEU D 1 198 ? 3.725 -16.919 -65.912 1.00 33.69 191 LEU D N 1
ATOM 7275 C CA . LEU D 1 198 ? 5.067 -16.308 -66.009 1.00 32.49 191 LEU D CA 1
ATOM 7276 C C . LEU D 1 198 ? 4.961 -14.790 -66.129 1.00 31.95 191 LEU D C 1
ATOM 7277 O O . LEU D 1 198 ? 5.817 -14.061 -65.622 1.00 31.01 191 LEU D O 1
ATOM 7282 N N . ALA D 1 199 ? 3.893 -14.339 -66.791 1.00 31.96 192 ALA D N 1
ATOM 7283 C CA . ALA D 1 199 ? 3.607 -12.916 -67.031 1.00 31.76 192 ALA D CA 1
ATOM 7284 C C . ALA D 1 199 ? 3.296 -12.182 -65.740 1.00 31.57 192 ALA D C 1
ATOM 7285 O O . ALA D 1 199 ? 3.787 -11.064 -65.541 1.00 32.37 192 ALA D O 1
ATOM 7287 N N . THR D 1 200 ? 2.512 -12.815 -64.861 1.00 31.72 193 THR D N 1
ATOM 7288 C CA . THR D 1 200 ? 2.162 -12.207 -63.569 1.00 31.22 193 THR D CA 1
ATOM 7289 C C . THR D 1 200 ? 3.373 -12.310 -62.631 1.00 30.19 193 THR D C 1
ATOM 7290 O O . THR D 1 200 ? 3.604 -11.400 -61.841 1.00 29.78 193 THR D O 1
ATOM 7294 N N . TRP D 1 201 ? 4.118 -13.419 -62.733 1.00 28.49 194 TRP D N 1
ATOM 7295 C CA . TRP D 1 201 ? 5.377 -13.608 -61.985 1.00 27.87 194 TRP D CA 1
ATOM 7296 C C . TRP D 1 201 ? 6.389 -12.502 -62.315 1.00 27.69 194 TRP D C 1
ATOM 7297 O O . TRP D 1 201 ? 6.962 -11.937 -61.392 1.00 28.61 194 TRP D O 1
ATOM 7308 N N . ARG D 1 202 ? 6.572 -12.194 -63.604 1.00 27.83 195 ARG D N 1
ATOM 7309 C CA . ARG D 1 202 ? 7.468 -11.115 -64.064 1.00 28.30 195 ARG D CA 1
ATOM 7310 C C . ARG D 1 202 ? 7.135 -9.772 -63.402 1.00 28.43 195 ARG D C 1
ATOM 7311 O O . ARG D 1 202 ? 8.034 -9.087 -62.892 1.00 27.95 195 ARG D O 1
ATOM 7319 N N . GLN D 1 203 ? 5.837 -9.436 -63.358 1.00 28.14 196 GLN D N 1
ATOM 7320 C CA . GLN D 1 203 ? 5.384 -8.163 -62.737 1.00 28.31 196 GLN D CA 1
ATOM 7321 C C . GLN D 1 203 ? 5.705 -8.137 -61.245 1.00 27.16 196 GLN D C 1
ATOM 7322 O O . GLN D 1 203 ? 6.146 -7.111 -60.737 1.00 27.35 196 GLN D O 1
ATOM 7328 N N . ARG D 1 204 ? 5.539 -9.282 -60.578 1.00 26.95 197 ARG D N 1
ATOM 7329 C CA . ARG D 1 204 ? 5.902 -9.405 -59.166 1.00 27.02 197 ARG D CA 1
ATOM 7330 C C . ARG D 1 204 ? 7.423 -9.251 -58.955 1.00 27.21 197 ARG D C 1
ATOM 7331 O O . ARG D 1 204 ? 7.826 -8.547 -58.028 1.00 27.97 197 ARG D O 1
ATOM 7339 N N . VAL D 1 205 ? 8.227 -9.867 -59.831 1.00 26.79 198 VAL D N 1
ATOM 7340 C CA . VAL D 1 205 ? 9.705 -9.795 -59.750 1.00 25.77 198 VAL D CA 1
ATOM 7341 C C . VAL D 1 205 ? 10.200 -8.344 -59.978 1.00 27.04 198 VAL D C 1
ATOM 7342 O O . VAL D 1 205 ? 11.049 -7.882 -59.206 1.00 26.68 198 VAL D O 1
ATOM 7346 N N . GLU D 1 206 ? 9.648 -7.656 -60.987 1.00 28.13 199 GLU D N 1
ATOM 7347 C CA . GLU D 1 206 ? 9.946 -6.228 -61.292 1.00 29.90 199 GLU D CA 1
ATOM 7348 C C . GLU D 1 206 ? 9.630 -5.335 -60.105 1.00 29.86 199 GLU D C 1
ATOM 7349 O O . GLU D 1 206 ? 10.404 -4.441 -59.787 1.00 30.70 199 GLU D O 1
ATOM 7355 N N . ALA D 1 207 ? 8.479 -5.580 -59.462 1.00 30.49 200 ALA D N 1
ATOM 7356 C CA . ALA D 1 207 ? 8.076 -4.832 -58.286 1.00 30.13 200 ALA D CA 1
ATOM 7357 C C . ALA D 1 207 ? 8.996 -5.126 -57.104 1.00 29.89 200 ALA D C 1
ATOM 7358 O O . ALA D 1 207 ? 9.372 -4.203 -56.407 1.00 30.00 200 ALA D O 1
ATOM 7360 N N . ALA D 1 208 ? 9.369 -6.397 -56.898 1.00 29.18 201 ALA D N 1
ATOM 7361 C CA . ALA D 1 208 ? 10.244 -6.793 -55.788 1.00 29.22 201 ALA D CA 1
ATOM 7362 C C . ALA D 1 208 ? 11.655 -6.223 -55.918 1.00 29.09 201 ALA D C 1
ATOM 7363 O O . ALA D 1 208 ? 12.270 -5.832 -54.934 1.00 29.15 201 ALA D O 1
ATOM 7365 N N . VAL D 1 209 ? 12.139 -6.201 -57.155 1.00 28.81 202 VAL D N 1
ATOM 7366 C CA . VAL D 1 209 ? 13.450 -5.692 -57.514 1.00 28.45 202 VAL D CA 1
ATOM 7367 C C . VAL D 1 209 ? 13.468 -4.146 -57.516 1.00 28.09 202 VAL D C 1
ATOM 7368 O O . VAL D 1 209 ? 14.467 -3.520 -57.140 1.00 28.17 202 VAL D O 1
ATOM 7372 N N . GLY D 1 210 ? 12.337 -3.574 -57.914 1.00 28.28 203 GLY D N 1
ATOM 7373 C CA . GLY D 1 210 ? 12.186 -2.139 -58.066 1.00 28.58 203 GLY D CA 1
ATOM 7374 C C . GLY D 1 210 ? 12.197 -1.844 -59.547 1.00 28.99 203 GLY D C 1
ATOM 7375 O O . GLY D 1 210 ? 13.182 -2.166 -60.235 1.00 28.83 203 GLY D O 1
ATOM 7376 N N . GLU D 1 211 ? 11.105 -1.235 -60.027 1.00 29.57 204 GLU D N 1
ATOM 7377 C CA . GLU D 1 211 ? 10.870 -0.921 -61.455 1.00 30.05 204 GLU D CA 1
ATOM 7378 C C . GLU D 1 211 ? 11.981 -0.138 -62.130 1.00 29.36 204 GLU D C 1
ATOM 7379 O O . GLU D 1 211 ? 12.272 -0.377 -63.303 1.00 29.45 204 GLU D O 1
ATOM 7385 N N . ASP D 1 212 ? 12.578 0.806 -61.412 1.00 28.70 205 ASP D N 1
ATOM 7386 C CA . ASP D 1 212 ? 13.617 1.638 -62.019 1.00 28.31 205 ASP D CA 1
ATOM 7387 C C . ASP D 1 212 ? 14.906 0.819 -62.158 1.00 27.90 205 ASP D C 1
ATOM 7388 O O . ASP D 1 212 ? 15.522 0.857 -63.229 1.00 27.25 205 ASP D O 1
ATOM 7393 N N . LEU D 1 213 ? 15.269 0.081 -61.098 1.00 27.09 206 LEU D N 1
ATOM 7394 C CA . LEU D 1 213 ? 16.451 -0.795 -61.117 1.00 26.76 206 LEU D CA 1
ATOM 7395 C C . LEU D 1 213 ? 16.320 -1.856 -62.228 1.00 26.62 206 LEU D C 1
ATOM 7396 O O . LEU D 1 213 ? 17.266 -2.052 -62.983 1.00 26.62 206 LEU D O 1
ATOM 7401 N N . PHE D 1 214 ? 15.153 -2.496 -62.322 1.00 26.54 207 PHE D N 1
ATOM 7402 C CA . PHE D 1 214 ? 14.862 -3.467 -63.363 1.00 26.76 207 PHE D CA 1
ATOM 7403 C C . PHE D 1 214 ? 15.000 -2.891 -64.779 1.00 27.39 207 PHE D C 1
ATOM 7404 O O . PHE D 1 214 ? 15.598 -3.533 -65.649 1.00 25.60 207 PHE D O 1
ATOM 7412 N N . GLN D 1 215 ? 14.456 -1.694 -65.039 1.00 28.09 208 GLN D N 1
ATOM 7413 C CA . GLN D 1 215 ? 14.523 -1.219 -66.444 1.00 29.20 208 GLN D CA 1
ATOM 7414 C C . GLN D 1 215 ? 15.963 -0.716 -66.735 1.00 28.66 208 GLN D C 1
ATOM 7415 O O . GLN D 1 215 ? 16.433 -0.883 -67.861 1.00 28.59 208 GLN D O 1
ATOM 7421 N N . GLU D 1 216 ? 16.644 -0.161 -65.721 1.00 28.06 209 GLU D N 1
ATOM 7422 C CA . GLU D 1 216 ? 18.039 0.324 -65.852 1.00 28.31 209 GLU D CA 1
ATOM 7423 C C . GLU D 1 216 ? 19.005 -0.825 -66.200 1.00 27.62 209 GLU D C 1
ATOM 7424 O O . GLU D 1 216 ? 19.800 -0.716 -67.140 1.00 27.62 209 GLU D O 1
ATOM 7430 N N . ALA D 1 217 ? 18.881 -1.926 -65.456 1.00 27.35 210 ALA D N 1
ATOM 7431 C CA . ALA D 1 217 ? 19.657 -3.164 -65.704 1.00 26.69 210 ALA D CA 1
ATOM 7432 C C . ALA D 1 217 ? 19.394 -3.748 -67.095 1.00 26.39 210 ALA D C 1
ATOM 7433 O O . ALA D 1 217 ? 20.305 -4.293 -67.699 1.00 26.15 210 ALA D O 1
ATOM 7435 N N . HIS D 1 218 ? 18.170 -3.589 -67.617 1.00 25.79 211 HIS D N 1
ATOM 7436 C CA . HIS D 1 218 ? 17.790 -4.153 -68.923 1.00 25.43 211 HIS D CA 1
ATOM 7437 C C . HIS D 1 218 ? 17.807 -3.171 -70.118 1.00 26.05 211 HIS D C 1
ATOM 7438 O O . HIS D 1 218 ? 17.370 -3.520 -71.201 1.00 25.48 211 HIS D O 1
ATOM 7445 N N . GLU D 1 219 ? 18.373 -1.982 -69.910 1.00 27.25 212 GLU D N 1
ATOM 7446 C CA . GLU D 1 219 ? 18.459 -0.928 -70.936 1.00 28.15 212 GLU D CA 1
ATOM 7447 C C . GLU D 1 219 ? 19.219 -1.373 -72.190 1.00 27.77 212 GLU D C 1
ATOM 7448 O O . GLU D 1 219 ? 18.732 -1.168 -73.301 1.00 27.58 212 GLU D O 1
ATOM 7454 N N . VAL D 1 220 ? 20.355 -2.051 -71.996 1.00 27.30 213 VAL D N 1
ATOM 7455 C CA . VAL D 1 220 ? 21.234 -2.510 -73.106 1.00 26.68 213 VAL D CA 1
ATOM 7456 C C . VAL D 1 220 ? 20.613 -3.659 -73.900 1.00 26.12 213 VAL D C 1
ATOM 7457 O O . VAL D 1 220 ? 20.497 -3.565 -75.133 1.00 25.77 213 VAL D O 1
ATOM 7461 N N . ILE D 1 221 ? 20.176 -4.720 -73.203 1.00 25.71 214 ILE D N 1
ATOM 7462 C CA . ILE D 1 221 ? 19.579 -5.901 -73.873 1.00 25.54 214 ILE D CA 1
ATOM 7463 C C . ILE D 1 221 ? 18.278 -5.576 -74.658 1.00 26.31 214 ILE D C 1
ATOM 7464 O O . ILE D 1 221 ? 18.042 -6.157 -75.727 1.00 24.88 214 ILE D O 1
ATOM 7469 N N . LEU D 1 222 ? 17.483 -4.616 -74.183 1.00 28.10 215 LEU D N 1
ATOM 7470 C CA . LEU D 1 222 ? 16.239 -4.277 -74.909 1.00 30.21 215 LEU D CA 1
ATOM 7471 C C . LEU D 1 222 ? 16.509 -3.514 -76.237 1.00 31.75 215 LEU D C 1
ATOM 7472 O O . LEU D 1 222 ? 15.623 -3.462 -77.114 1.00 31.50 215 LEU D O 1
ATOM 7477 N N . LYS D 1 223 ? 17.734 -2.982 -76.370 1.00 33.64 216 LYS D N 1
ATOM 7478 C CA . LYS D 1 223 ? 18.198 -2.274 -77.567 1.00 35.81 216 LYS D CA 1
ATOM 7479 C C . LYS D 1 223 ? 19.118 -3.119 -78.476 1.00 36.47 216 LYS D C 1
ATOM 7480 O O . LYS D 1 223 ? 19.753 -2.553 -79.382 1.00 37.09 216 LYS D O 1
ATOM 7486 N N . ALA D 1 224 ? 19.176 -4.443 -78.240 1.00 37.34 217 ALA D N 1
ATOM 7487 C CA . ALA D 1 224 ? 19.998 -5.409 -79.024 1.00 37.96 217 ALA D CA 1
ATOM 7488 C C . ALA D 1 224 ? 19.727 -5.368 -80.526 1.00 38.29 217 ALA D C 1
ATOM 7489 O O . ALA D 1 224 ? 20.676 -5.300 -81.302 1.00 38.85 217 ALA D O 1
ATOM 7491 N N . LYS D 1 225 ? 18.447 -5.361 -80.918 1.00 38.70 218 LYS D N 1
ATOM 7492 C CA . LYS D 1 225 ? 18.009 -5.240 -82.325 1.00 39.86 218 LYS D CA 1
ATOM 7493 C C . LYS D 1 225 ? 18.528 -3.996 -83.082 1.00 39.79 218 LYS D C 1
ATOM 7494 O O . LYS D 1 225 ? 18.520 -3.976 -84.319 1.00 40.00 218 LYS D O 1
ATOM 7500 N N . ASP D 1 226 ? 18.984 -2.999 -82.319 1.00 39.61 219 ASP D N 1
ATOM 7501 C CA . ASP D 1 226 ? 19.474 -1.715 -82.801 1.00 39.61 219 ASP D CA 1
ATOM 7502 C C . ASP D 1 226 ? 20.996 -1.583 -82.763 1.00 39.65 219 ASP D C 1
ATOM 7503 O O . ASP D 1 226 ? 21.529 -0.504 -83.090 1.00 39.78 219 ASP D O 1
ATOM 7508 N N . PHE D 1 227 ? 21.706 -2.644 -82.364 1.00 39.25 220 PHE D N 1
ATOM 7509 C CA . PHE D 1 227 ? 23.164 -2.572 -82.368 1.00 39.07 220 PHE D CA 1
ATOM 7510 C C . PHE D 1 227 ? 23.676 -2.418 -83.798 1.00 38.11 220 PHE D C 1
ATOM 7511 O O . PHE D 1 227 ? 23.137 -3.043 -84.723 1.00 37.63 220 PHE D O 1
ATOM 7519 N N . PRO D 1 228 ? 24.665 -1.525 -83.991 1.00 38.02 221 PRO D N 1
ATOM 7520 C CA . PRO D 1 228 ? 25.320 -1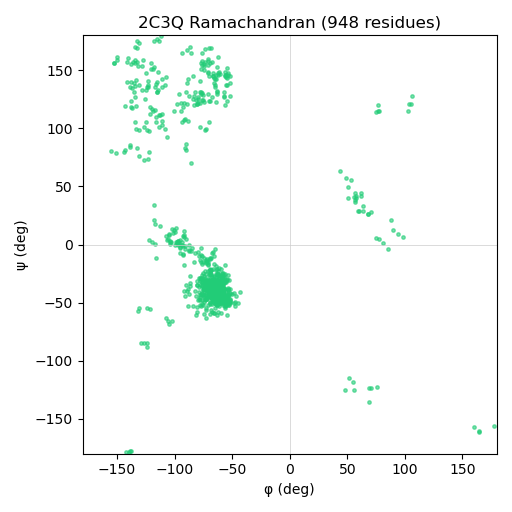.459 -85.295 1.00 37.92 221 PRO D CA 1
ATOM 7521 C C . PRO D 1 228 ? 26.187 -2.717 -85.458 1.00 37.79 221 PRO D C 1
ATOM 7522 O O . PRO D 1 228 ? 26.541 -3.324 -84.440 1.00 38.28 221 PRO D O 1
ATOM 7526 N N . PRO D 1 229 ? 26.530 -3.126 -86.698 1.00 37.65 222 PRO D N 1
ATOM 7527 C CA . PRO D 1 229 ? 27.324 -4.360 -86.742 1.00 37.66 222 PRO D CA 1
ATOM 7528 C C . PRO D 1 229 ? 28.775 -4.152 -86.295 1.00 37.30 222 PRO D C 1
ATOM 7529 O O . PRO D 1 229 ? 29.250 -3.022 -86.276 1.00 37.36 222 PRO D O 1
ATOM 7533 N N . ALA D 1 230 ? 29.420 -5.233 -85.853 1.00 37.26 223 ALA D N 1
ATOM 7534 C CA . ALA D 1 230 ? 30.826 -5.229 -85.494 1.00 37.91 223 ALA D CA 1
ATOM 7535 C C . ALA D 1 230 ? 31.691 -4.885 -86.713 1.00 38.09 223 ALA D C 1
ATOM 7536 O O . ALA D 1 230 ? 31.338 -5.269 -87.840 1.00 37.96 223 ALA D O 1
ATOM 7538 N N . ASP D 1 231 ? 32.810 -4.183 -86.516 1.00 39.54 224 ASP D N 1
ATOM 7539 C CA . ASP D 1 231 ? 33.739 -3.950 -87.650 1.00 41.33 224 ASP D CA 1
ATOM 7540 C C . ASP D 1 231 ? 34.476 -5.297 -87.888 1.00 41.51 224 ASP D C 1
ATOM 7541 O O . ASP D 1 231 ? 34.523 -6.108 -86.935 1.00 40.73 224 ASP D O 1
ATOM 7546 N N . PRO D 1 232 ? 34.969 -5.570 -89.138 1.00 42.39 225 PRO D N 1
ATOM 7547 C CA . PRO D 1 232 ? 35.642 -6.848 -89.466 1.00 42.63 225 PRO D CA 1
ATOM 7548 C C . PRO D 1 232 ? 36.658 -7.397 -88.434 1.00 42.94 225 PRO D C 1
ATOM 7549 O O . PRO D 1 232 ? 36.595 -8.605 -88.174 1.00 43.13 225 PRO D O 1
ATOM 7553 N N . THR D 1 233 ? 37.498 -6.543 -87.824 1.00 43.04 226 THR D N 1
ATOM 7554 C CA . THR D 1 233 ? 38.543 -7.021 -86.874 1.00 43.65 226 THR D CA 1
ATOM 7555 C C . THR D 1 233 ? 37.943 -7.539 -85.565 1.00 43.58 226 THR D C 1
ATOM 7556 O O . THR D 1 233 ? 38.358 -8.594 -85.066 1.00 43.79 226 THR D O 1
ATOM 7560 N N . ILE D 1 234 ? 36.965 -6.803 -85.038 1.00 43.19 227 ILE D N 1
ATOM 7561 C CA . ILE D 1 234 ? 36.278 -7.189 -83.801 1.00 42.67 227 ILE D CA 1
ATOM 7562 C C . ILE D 1 234 ? 35.438 -8.447 -84.069 1.00 41.95 227 ILE D C 1
ATOM 7563 O O . ILE D 1 234 ? 35.505 -9.382 -83.268 1.00 42.31 227 ILE D O 1
ATOM 7568 N N . LYS D 1 235 ? 34.737 -8.494 -85.210 1.00 41.04 228 LYS D N 1
ATOM 7569 C CA . LYS D 1 235 ? 33.930 -9.649 -85.634 1.00 40.84 228 LYS D CA 1
ATOM 7570 C C . LYS D 1 235 ? 34.754 -10.956 -85.715 1.00 41.45 228 LYS D C 1
ATOM 7571 O O . LYS D 1 235 ? 34.337 -11.996 -85.196 1.00 40.49 228 LYS D O 1
ATOM 7577 N N . GLN D 1 236 ? 35.939 -10.879 -86.317 1.00 41.99 229 GLN D N 1
ATOM 7578 C CA . GLN D 1 236 ? 36.804 -12.080 -86.417 1.00 42.62 229 GLN D CA 1
ATOM 7579 C C . GLN D 1 236 ? 37.456 -12.478 -85.062 1.00 42.12 229 GLN D C 1
ATOM 7580 O O . GLN D 1 236 ? 37.755 -13.655 -84.875 1.00 42.38 229 GLN D O 1
ATOM 7586 N N . LYS D 1 237 ? 37.634 -11.537 -84.132 1.00 41.99 230 LYS D N 1
ATOM 7587 C CA . LYS D 1 237 ? 38.115 -11.885 -82.780 1.00 42.05 230 LYS D CA 1
ATOM 7588 C C . LYS D 1 237 ? 37.009 -12.542 -81.938 1.00 41.71 230 LYS D C 1
ATOM 7589 O O . LYS D 1 237 ? 37.258 -13.510 -81.207 1.00 41.70 230 LYS D O 1
ATOM 7595 N N . LEU D 1 238 ? 35.787 -12.027 -82.075 1.00 41.08 231 LEU D N 1
ATOM 7596 C CA . LEU D 1 238 ? 34.644 -12.520 -81.297 1.00 40.43 231 LEU D CA 1
ATOM 7597 C C . LEU D 1 238 ? 34.013 -13.786 -81.845 1.00 40.40 231 LEU D C 1
ATOM 7598 O O . LEU D 1 238 ? 33.503 -14.562 -81.047 1.00 40.05 231 LEU D O 1
ATOM 7603 N N . MET D 1 239 ? 34.043 -13.996 -83.170 1.00 40.13 232 MET D N 1
ATOM 7604 C CA . MET D 1 239 ? 33.416 -15.183 -83.816 1.00 40.64 232 MET D CA 1
ATOM 7605 C C . MET D 1 239 ? 33.773 -16.542 -83.134 1.00 39.95 232 MET D C 1
ATOM 7606 O O . MET D 1 239 ? 32.820 -17.245 -82.790 1.00 39.95 232 MET D O 1
ATOM 7611 N N . PRO D 1 240 ? 35.090 -16.870 -82.875 1.00 39.61 233 PRO D N 1
ATOM 7612 C CA . PRO D 1 240 ? 35.304 -18.176 -82.201 1.00 39.01 233 PRO D CA 1
ATOM 7613 C C . PRO D 1 240 ? 34.790 -18.248 -80.745 1.00 38.57 233 PRO D C 1
ATOM 7614 O O . PRO D 1 240 ? 34.363 -19.326 -80.313 1.00 38.20 233 PRO D O 1
ATOM 7618 N N . ARG D 1 241 ? 34.812 -17.104 -80.044 1.00 38.04 234 ARG D N 1
ATOM 7619 C CA . ARG D 1 241 ? 34.338 -16.970 -78.672 1.00 37.75 234 ARG D CA 1
ATOM 7620 C C . ARG D 1 241 ? 32.845 -17.261 -78.590 1.00 37.64 234 ARG D C 1
ATOM 7621 O O . ARG D 1 241 ? 32.396 -17.975 -77.703 1.00 37.20 234 ARG D O 1
ATOM 7629 N N . VAL D 1 242 ? 32.106 -16.698 -79.549 1.00 37.20 235 VAL D N 1
ATOM 7630 C CA . VAL D 1 242 ? 30.648 -16.824 -79.655 1.00 37.47 235 VAL D CA 1
ATOM 7631 C C . VAL D 1 242 ? 30.204 -18.261 -79.972 1.00 37.29 235 VAL D C 1
ATOM 7632 O O . VAL D 1 242 ? 29.286 -18.777 -79.324 1.00 37.63 235 VAL D O 1
ATOM 7636 N N . LEU D 1 243 ? 30.848 -18.891 -80.959 1.00 37.83 236 LEU D N 1
ATOM 7637 C CA . LEU D 1 243 ? 30.535 -20.282 -81.362 1.00 38.27 236 LEU D CA 1
ATOM 7638 C C . LEU D 1 243 ? 30.756 -21.250 -80.195 1.00 38.48 236 LEU D C 1
ATOM 7639 O O . LEU D 1 243 ? 29.909 -22.119 -79.958 1.00 39.09 236 LEU D O 1
ATOM 7644 N N . ALA D 1 244 ? 31.845 -21.050 -79.446 1.00 38.24 237 ALA D N 1
ATOM 7645 C CA . ALA D 1 244 ? 32.133 -21.836 -78.240 1.00 38.76 237 ALA D CA 1
ATOM 7646 C C . ALA D 1 244 ? 31.119 -21.545 -77.124 1.00 39.30 237 ALA D C 1
ATOM 7647 O O . ALA D 1 244 ? 30.769 -22.429 -76.361 1.00 38.94 237 ALA D O 1
ATOM 7649 N N . MET D 1 245 ? 30.628 -20.309 -77.072 1.00 39.85 238 MET D N 1
ATOM 7650 C CA . MET D 1 245 ? 29.665 -19.841 -76.071 1.00 41.58 238 MET D CA 1
ATOM 7651 C C . MET D 1 245 ? 28.253 -20.448 -76.173 1.00 41.74 238 MET D C 1
ATOM 7652 O O . MET D 1 245 ? 27.640 -20.826 -75.157 1.00 41.76 238 MET D O 1
ATOM 7657 N N . ILE D 1 246 ? 27.749 -20.568 -77.395 1.00 42.33 239 ILE D N 1
ATOM 7658 C CA . ILE D 1 246 ? 26.330 -20.963 -77.582 1.00 43.04 239 ILE D CA 1
ATOM 7659 C C . ILE D 1 246 ? 26.043 -22.463 -77.859 1.00 43.41 239 ILE D C 1
ATOM 7660 O O . ILE D 1 246 ? 24.883 -22.822 -78.037 1.00 43.47 239 ILE D O 1
ATOM 7665 N N . ARG D 1 247 ? 27.084 -23.294 -77.879 1.00 43.61 240 ARG D N 1
ATOM 7666 C CA . ARG D 1 247 ? 27.014 -24.756 -78.147 1.00 44.13 240 ARG D CA 1
ATOM 7667 C C . ARG D 1 247 ? 25.993 -25.539 -77.279 1.00 44.08 240 ARG D C 1
ATOM 7668 O O . ARG D 1 247 ? 25.338 -26.506 -77.717 1.00 44.13 240 ARG D O 1
#

Solvent-accessible surface area: 38729 Å² total; per-residue (Å²): 99,11,28,0,28,0,12,20,11,17,6,41,0,0,1,0,13,0,0,0,91,77,30,125,9,102,44,90,75,92,92,6,35,33,35,138,9,72,15,32,43,126,78,9,22,154,22,2,96,26,58,93,19,9,2,0,66,22,48,149,15,60,1,12,42,18,14,0,0,0,5,3,0,13,50,80,66,128,10,34,42,15,1,3,3,77,6,52,48,15,28,1,60,0,6,11,0,6,4,13,6,15,32,16,0,45,38,1,0,17,36,0,2,28,12,73,8,0,15,51,56,3,2,53,64,124,35,56,115,152,51,44,60,65,6,48,59,35,4,73,82,1,1,91,54,0,21,77,44,7,2,82,141,49,35,18,2,7,6,112,20,4,0,0,0,0,0,9,0,0,1,5,0,2,4,0,34,0,2,38,21,131,4,28,120,80,46,96,94,0,31,72,0,51,107,80,0,12,64,34,3,25,76,124,25,3,102,66,0,1,95,50,0,86,126,0,98,116,34,101,96,20,78,110,94,41,53,130,111,8,34,86,75,14,102,68,79,12,109,93,12,41,0,18,2,11,31,13,18,7,41,0,0,1,0,11,0,0,0,92,76,30,125,9,99,38,84,60,111,109,6,38,31,44,134,14,76,13,40,48,121,79,12,23,146,19,2,94,29,59,98,17,8,0,0,56,20,55,134,19,49,0,8,42,18,14,0,0,0,5,6,0,13,30,73,67,133,24,66,83,75,0,7,20,148,86,60,63,15,42,0,82,0,6,9,0,5,5,13,5,15,26,20,0,41,18,1,0,16,47,0,2,25,13,64,4,2,14,52,54,6,2,44,68,116,37,58,114,154,51,44,62,62,7,56,54,46,6,78,83,3,3,79,54,0,24,87,45,8,2,93,134,70,36,20,3,6,8,95,117,9,0,0,0,0,0,9,0,0,1,6,0,2,4,0,34,4,0,40,22,138,2,21,108,81,37,94,124,0,31,72,0,49,106,81,0,21,60,31,3,25,94,128,23,7,97,74,0,1,99,41,0,76,111,0,97,117,20,95,102,22,70,112,74,44,56,127,126,10,39,83,76,12,106,56,72,11,70,78,13,20,0,14,0,11,23,13,16,7,44,0,0,1,0,10,0,0,0,92,78,31,128,10,81,43,90,71,99,89,8,39,35,45,148,9,85,15,33,47,120,79,10,21,153,23,3,102,29,68,88,16,8,2,0,60,31,44,112,24,62,2,12,42,19,14,0,0,0,4,1,0,15,54,36,69,138,22,65,87,78,1,8,21,140,87,52,63,20,41,0,83,0,6,12,0,6,5,14,6,13,34,21,0,43,25,1,0,17,25,0,2,27,13,74,10,1,17,51,54,6,2,48,62,122,37,60,115,152,51,47,60,54,1,57,57,47,7,79,90,6,8,80,51,0,23,81,41,8,1,76,130,75,37,17,3,11,12,107,119,9,0,0,0,0,0,10,0,0,1,5,0,2,5,0,35,0,2,44,20,136,5,22,116,81,43,95,107,2,32,62,0,61,122,78,0,32,69,34,3,21,98,119,27,2,97,76,0,1,92,48,0,78,119,0,99,110,30,99,101,20,87,112,102,35,45,117,127,9,19,80,74,12,104,64,74,8,108,94,13,23,0,17,0,12,20,13,15,6,42,0,0,1,0,9,0,0,0,90,77,29,125,9,104,41,96,70,114,94,9,40,31,43,120,13,66,14,40,46,125,78,9,23,156,29,3,95,28,70,92,18,8,2,0,63,25,36,158,13,58,1,11,41,19,14,0,0,0,6,2,0,15,53,85,66,184,23,66,31,72,1,9,17,70,1,28,26,8,47,1,68,0,6,12,0,6,4,10,7,14,26,25,0,41,21,1,0,16,47,0,2,28,12,59,2,1,12,53,50,4,2,46,54,121,33,57,111,155,49,44,65,62,5,61,59,52,7,68,83,3,2,82,55,0,21,82,48,9,2,94,124,68,35,19,4,7,9,61,69,8,1,0,0,0,0,8,0,0,1,7,0,0,5,0,34,6,0,38,21,145,2,21,119,82,32,91,92,0,30,74,0,45,108,78,0,17,60,32,3,24,111,117,24,0,76,65,0,0,98,50,0,74,121,0,104,113,31,98,95,18,77,104,97,40,42,113,134,8,41,82,76,12,96,57,72,14,78

Nearest PDB structures (foldseek):
  2c3n-assembly2_D  TM=1.001E+00  e=2.609E-36  Homo sapiens
  2c3t-assembly2_D  TM=1.000E+00  e=3.484E-35  Homo sapiens
  2il3-assembly1_B  TM=7.971E-01  e=6.074E-12  Anopheles gambiae
  5f06-assembly1_B  TM=8.454E-01  e=5.266E-11  Populus trichocarpa
  8agq-assembly1_A  TM=8.454E-01  e=3.423E-10  Populus trichocarpa

Sequence (956 aa):
GLELYLDLLSQPCRAVYIFAKKNDIPFELRIVDLIKGQHLSDAFAQVNPLKKVPALKDGDFTLTESVAILLYLTRKYKVPDYWYPQDLQARARVDEYLAWQHTTLRRSCLRALWHKVMFPVFLGEPVSPQTLAATLAELDVTLQLLEDKFLQNKAFLTGPHISLADLVAITELMHPVGAGCQVFEGRPKLATWRQRVEAAVGEDLFQEAHEVILKAKDFPPADPTIKQKLMPRVLAMIRGLELYLDLLSQPCRAVYIFAKKNDIPFELRIVDLIKGQHLSDAFAQVNPLKKVPALKDGDFTLTESVAILLYLTRKYKVPDYWYPQDLQARARVDEYLAWQHTTLRRSCLRALWHKVMFPVFLGEPVSPQTLAATLAELDVTLQLLEDKFLQNKAFLTGPHISLADLVAITELMHPVGAGCQVFEGRPKLATWRQRVEAAVGEDLFQEAHEVILKAKDFPPADPTIKQKLMPRVLAMIRGLELYLDLLSQPCRAVYIFAKKNDIPFELRIVDLIKGQHLSDAFAQVNPLKKVPALKDGDFTLTESVAILLYLTRKYKVPDYWYPQDLQARARVDEYLAWQHTTLRRSCLRALWHKVMFPVFLGEPVSPQTLAATLAELDVTLQLLEDKFLQNKAFLTGPHISLADLVAITELMHPVGAGCQVFEGRPKLATWRQRVEAAVGEDLFQEAHEVILKAKDFPPADPTIKQKLMPRVLAMIRGLELYLDLLSQPCRAVYIFAKKNDIPFELRIVDLIKGQHLSDAFAQVNPLKKVPALKDGDFTLTESVAILLYLTRKYKVPDYWYPQDLQARARVDEYLAWQHTTLRRSCLRALWHKVMFPVFLGEPVSPQTLAATLAELDVTLQLLEDKFLQNKAFLTGPHISLADLVAITELMHPVGAGCQVFEGRPKLATWRQRVEAAVGEDLFQEAHEVILKAKDFPPADPTIKQKLMPRVLAMIR